Protein AF-A0A0H3X3T1-F1 (afdb_monomer_lite)

InterPro domains:
  IPR000744 NSF attachment protein [PF14938] (642-787)
  IPR000744 NSF attachment protein [PTHR13768] (641-781)
  IPR011990 Tetratricopeptide-like helical domain superfamily [G3DSA:1.25.40.10] (640-790)
  IPR011990 Tetratricopeptide-like helical domain superfamily [SSF48452] (654-866)
  IPR019734 Tetratricopeptide repeat [SM00028] (677-710)
  IPR019734 Tetratricopeptide repeat [SM00028] (717-750)
  IPR019734 Tetratricopeptide repeat [SM00028] (777-810)

Organism: NCBI:txid656179

Sequence (889 aa):
MCSMTVTKALCGQSATFVKALEHQFELAPAPYEHACTRVAQLYLQPCDDAPPARPAGPTIMLTVNGQPFGTAFNASNGAIQDPHLRLYGRDLVRALAKEIEHAFATARVPREVASLQAEVIASQLGRDAVLKADAALGEVRSNQCVFQQAVDVRIDGTNVRFHKTTTYVEAKSQYESAPALVRVVDVAVTFSAKRGDSWLWHSAVRCFGADQNWVIQARDMYAAVRERNEPGALDALKSAHGVPATPNLFGRLIQWFKLTLGAQGIVIDERNPGAGQAPARPGLVGLAEFEADAVFVSAQQSRKRWCNGMAEYRLHQAMVSHNNELIHGSQRLDPWDSKAENALEEFRTRGNALRKRHYQRFLSDREVKWGRPIPTEGLRYGEIFIRSTQPTPDATALSAQAKLDLRRELLSEPDHITIDMPNRSADPQVGNAYMQVDKAYKALHEWRSANRAALGKVRLPLEICALLQEVDLKGQGFTAEDFAARDFTAQDFKIIAEELVERMADAVIAWINVTFTDDVMRRRMLEALTQSGPGATREVIKGYGAIDVASIGGRKVCIKCDLPKSGEGPPSVMLEHHWNREFDPDSGYAIIWEEGSTVSEADEIASANLTVFAAWRLTPAGMELREAKFEAHVVSAWPEDAAAKSFMLDRQLDKAVNVYMEAAKTFNRDRKHHLAAEAYMRAARLYMGENRHTKAAEMYEEAAQVYLKAPLTVQAAGAFVEAAEAYLRDNEYWGAIEAYKTAAELYKRAGQTDDAAKATWKLAAVYTHAGRADKATEIYSDRGDEYVCTGHYEQSLEAYRLAGLTDQQAYQRIATVCMQDRQYEEAARFYMRAGLTREAERAYRMLADGLVAAGRYAEAVMPYRLARMRGHAAEADELANVNRGFFSR

Secondary structure (DSSP, 8-state):
---------SS-TT-HHHHHHS-----S----HHHHHHHHHHHTSB-TT--TTSPSSBSSEEEETTEE-SGGGS-TTSPPPTTTHHHHHHHHHHHHHHHHHHHHHHTT--HHHHHHHHHHHHHGGGSHHHHTTTHHHHTT-TTEEEEEEEEEEEEETTEEEEEEEEEEEETTTTTSSSPPEEEEEEEEEEEEEEEGGGS---TT--SS-TTSEEEEEEEEEEEEEEEE--TTHHHHHHHHTTPPPPPPHHHHHHHHHHHHTT---EEEESS-TTSS-PPP----TTHHHHHHTEEEEEEEE-SSS--SEEEEEEEETTEEEETTEEE-TTTTS-HHHHHHHHHHHHHHHHHHHHHHHHHHHHHHH----TT-PPPHHHHHHHHHHHHS------HHHHHHHHHHHHHHHHHH-TTSEEEE--TT-SSHHHHHHHHHHHHHHHHHHHHHHHTGGGTTTSPPPHHHHHHHHHTT-TTSS--HHHHHHPPPPHHHHHHHHHHHHHHHHHHHHHHHHHH--SHHHHHHHHHHHHHTTTTHHHHHHHHHS----TT---EEEEEEEEPPTTS-S--EEEEEEEEEEEE-GGGS------TT---TTGGGEEEEEEEEEEEEEEETTEEEEEEEEEEEEEEEE-HHHHHHHHHHHTT-HHHHHHHHHHHHHHHHHTT-HHHHHHHHHHHHHHHHHTT-HHHHHHHHHHHHHHHHHTT-HHHHHHHHHHHHHHHHHTT-HHHHHHHHHHHHHHHHHTT-HHHHHHHHHHHHHHHHHTT-HHHHHHHHHHHHHHHHHTT-HHHHHHHHHHTT--HHHHHHHHHHHHHHTT-HHHHHHHHHHTT-HHHHHHHHHHHHHHHHHTT-HHHHHHHHHHTT-HHHHHHHHHHHHHHHHHH--

Radius of gyration: 37.25 Å; chains: 1; bounding box: 79×94×88 Å

Structure (mmCIF, N/CA/C/O backbone):
data_AF-A0A0H3X3T1-F1
#
_entry.id   AF-A0A0H3X3T1-F1
#
loop_
_atom_site.group_PDB
_atom_site.id
_atom_site.type_symbol
_atom_site.label_atom_id
_atom_site.label_alt_id
_atom_site.label_comp_id
_atom_site.label_asym_id
_atom_site.label_entity_id
_atom_site.label_seq_id
_atom_site.pdbx_PDB_ins_code
_atom_site.Cartn_x
_atom_site.Cartn_y
_atom_site.Cartn_z
_atom_site.occupancy
_atom_site.B_iso_or_equiv
_atom_site.auth_seq_id
_atom_site.auth_comp_id
_atom_site.auth_asym_id
_atom_site.auth_atom_id
_atom_site.pdbx_PDB_model_num
ATOM 1 N N . MET A 1 1 ? -16.199 50.701 -2.587 1.00 26.95 1 MET A N 1
ATOM 2 C CA . MET A 1 1 ? -16.466 49.247 -2.547 1.00 26.95 1 MET A CA 1
ATOM 3 C C . MET A 1 1 ? -16.119 48.760 -1.148 1.00 26.95 1 MET A C 1
ATOM 5 O O . MET A 1 1 ? -14.989 48.374 -0.899 1.00 26.95 1 MET A O 1
ATOM 9 N N . CYS A 1 2 ? -17.052 48.899 -0.206 1.00 22.48 2 CYS A N 1
ATOM 10 C CA . CYS A 1 2 ? -16.847 48.525 1.193 1.00 22.48 2 CYS A CA 1
ATOM 11 C C . CYS A 1 2 ? -17.553 47.197 1.449 1.00 22.48 2 CYS A C 1
ATOM 13 O O . CYS A 1 2 ? -18.778 47.171 1.487 1.00 22.48 2 CYS A O 1
ATOM 15 N N . SER A 1 3 ? -16.806 46.108 1.604 1.00 24.62 3 SER A N 1
ATOM 16 C CA . SER A 1 3 ? -17.305 44.893 2.251 1.00 24.62 3 SER A CA 1
ATOM 17 C C . SER A 1 3 ? -16.135 43.963 2.539 1.00 24.62 3 SER A C 1
ATOM 19 O O . SER A 1 3 ? -15.730 43.216 1.661 1.00 24.62 3 SER A O 1
ATOM 21 N N . MET A 1 4 ? -15.570 44.065 3.741 1.00 24.91 4 MET A N 1
ATOM 22 C CA . MET A 1 4 ? -15.083 42.942 4.558 1.00 24.91 4 MET A CA 1
ATOM 23 C C . MET A 1 4 ? -14.779 43.475 5.967 1.00 24.91 4 MET A C 1
ATOM 25 O O . MET A 1 4 ? -13.665 43.405 6.470 1.00 24.91 4 MET A O 1
ATOM 29 N N . THR A 1 5 ? -15.792 44.041 6.622 1.00 23.70 5 THR A N 1
ATOM 30 C CA . THR A 1 5 ? -15.792 44.181 8.081 1.00 23.70 5 THR A CA 1
ATOM 31 C C . THR A 1 5 ? -16.479 42.940 8.635 1.00 23.70 5 THR A C 1
ATOM 33 O O . THR A 1 5 ? -17.705 42.812 8.592 1.00 23.70 5 THR A O 1
ATOM 36 N N . VAL A 1 6 ? -15.669 41.987 9.101 1.00 29.73 6 VAL A N 1
ATOM 37 C CA . VAL A 1 6 ? -16.101 40.798 9.845 1.00 29.73 6 VAL A CA 1
ATOM 38 C C . VAL A 1 6 ? -17.005 41.255 10.985 1.00 29.73 6 VAL A C 1
ATOM 40 O O . VAL A 1 6 ? -16.546 41.864 11.947 1.00 29.73 6 VAL A O 1
ATOM 43 N N . THR A 1 7 ? -18.307 40.996 10.884 1.00 29.67 7 THR A N 1
ATOM 44 C CA . THR A 1 7 ? -19.219 41.299 11.987 1.00 29.67 7 THR A CA 1
ATOM 45 C C . THR A 1 7 ? -19.318 40.083 12.907 1.00 29.67 7 THR A C 1
ATOM 47 O O . THR A 1 7 ? -20.252 39.295 12.793 1.00 29.67 7 THR A O 1
ATOM 50 N N . LYS A 1 8 ? -18.370 39.945 13.847 1.00 40.69 8 LYS A N 1
ATOM 51 C CA . LYS A 1 8 ? -18.634 39.273 15.131 1.00 40.69 8 LYS A CA 1
ATOM 52 C C . LYS A 1 8 ? -19.592 40.177 15.919 1.00 40.69 8 LYS A C 1
ATOM 54 O O . LYS A 1 8 ? -19.160 41.132 16.549 1.00 40.69 8 LYS A O 1
ATOM 59 N N . ALA A 1 9 ? -20.893 39.930 15.827 1.00 34.84 9 ALA A N 1
ATOM 60 C CA . ALA A 1 9 ? -21.902 40.465 16.748 1.00 34.84 9 ALA A CA 1
ATOM 61 C C . ALA A 1 9 ? -23.125 39.538 16.652 1.00 34.84 9 ALA A C 1
ATOM 63 O O . ALA A 1 9 ? -23.630 39.327 15.552 1.00 34.84 9 ALA A O 1
ATOM 64 N N . LEU A 1 10 ? -23.623 38.921 17.725 1.00 43.94 10 LEU A N 1
ATOM 65 C CA . LEU A 1 10 ? -24.119 39.579 18.940 1.00 43.94 10 LEU A CA 1
ATOM 66 C C . LEU A 1 10 ? -24.007 38.669 20.184 1.00 43.94 10 LEU A C 1
ATOM 68 O O . LEU A 1 10 ? -24.982 38.441 20.882 1.00 43.94 10 LEU A O 1
ATOM 72 N N . CYS A 1 11 ? -22.817 38.169 20.484 1.00 46.28 11 CYS A N 1
ATOM 73 C CA . CYS A 1 11 ? -22.454 37.748 21.836 1.00 46.28 11 CYS A CA 1
ATOM 74 C C . CYS A 1 11 ? -21.067 38.323 22.107 1.00 46.28 11 CYS A C 1
ATOM 76 O O . CYS A 1 11 ? -20.227 38.319 21.203 1.00 46.28 11 CYS A O 1
ATOM 78 N N . GLY A 1 12 ? -20.817 38.855 23.306 1.00 47.09 12 GLY A N 1
ATOM 79 C CA . GLY A 1 12 ? -19.458 39.250 23.683 1.00 47.09 12 GLY A CA 1
ATOM 80 C C . GLY A 1 12 ? -18.502 38.070 23.475 1.00 47.09 12 GLY A C 1
ATOM 81 O O . GLY A 1 12 ? -18.909 36.922 23.637 1.00 47.09 12 GLY A O 1
ATOM 82 N N . GLN A 1 13 ? -17.235 38.321 23.131 1.00 44.06 13 GLN A N 1
ATOM 83 C CA . GLN A 1 13 ? -16.216 37.260 22.994 1.00 44.06 13 GLN A CA 1
ATOM 84 C C . GLN A 1 13 ? -16.050 36.408 24.278 1.00 44.06 13 GLN A C 1
ATOM 86 O O . GLN A 1 13 ? -15.423 35.356 24.251 1.00 44.06 13 GLN A O 1
ATOM 91 N N . SER A 1 14 ? -16.642 36.845 25.393 1.00 48.53 14 SER A N 1
ATOM 92 C CA . SER A 1 14 ? -16.726 36.167 26.685 1.00 48.53 14 SER A CA 1
ATOM 93 C C . SER A 1 14 ? -17.997 35.326 26.911 1.00 48.53 14 SER A C 1
ATOM 95 O O . SER A 1 14 ? -18.120 34.728 27.978 1.00 48.53 14 SER A O 1
ATOM 97 N N . ALA A 1 15 ? -18.940 35.254 25.964 1.00 65.69 15 ALA A N 1
ATOM 98 C CA . ALA A 1 15 ? -20.201 34.538 26.164 1.00 65.69 15 ALA A CA 1
ATOM 99 C C . ALA A 1 15 ? -20.000 33.014 26.209 1.00 65.69 15 ALA A C 1
ATOM 101 O O . ALA A 1 15 ? -19.373 32.407 25.339 1.00 65.69 15 ALA A O 1
ATOM 102 N N . THR A 1 16 ? -20.581 32.382 27.221 1.00 74.56 16 THR A N 1
ATOM 103 C CA . THR A 1 16 ? -20.434 30.949 27.520 1.00 74.56 16 THR A CA 1
ATOM 104 C C . THR A 1 16 ? -21.002 30.041 26.422 1.00 74.56 16 THR A C 1
ATOM 106 O O . THR A 1 16 ? -20.410 29.003 26.139 1.00 74.56 16 THR A O 1
ATOM 109 N N . PHE A 1 17 ? -22.061 30.461 25.715 1.00 76.56 17 PHE A N 1
ATOM 110 C CA . PHE A 1 17 ? -22.579 29.745 24.535 1.00 76.56 17 PHE A CA 1
ATOM 111 C C . PHE A 1 17 ? -21.606 29.739 23.351 1.00 76.56 17 PHE A C 1
ATOM 113 O O . PHE A 1 17 ? -21.548 28.754 22.623 1.00 76.56 17 PHE A O 1
ATOM 120 N N . VAL A 1 18 ? -20.826 30.810 23.163 1.00 72.44 18 VAL A N 1
ATOM 121 C CA . VAL A 1 18 ? -19.804 30.867 22.106 1.00 72.44 18 VAL A CA 1
ATOM 122 C C . VAL A 1 18 ? -18.708 29.855 22.414 1.00 72.44 18 VAL A C 1
ATOM 124 O O . VAL A 1 18 ? -18.389 29.033 21.566 1.00 72.44 18 VAL A O 1
ATOM 127 N N . LYS A 1 19 ? -18.211 29.836 23.658 1.00 75.88 19 LYS A N 1
ATOM 128 C CA . LYS A 1 19 ? -17.201 28.862 24.101 1.00 75.88 19 LYS A CA 1
ATOM 129 C C . LYS A 1 19 ? -17.678 27.411 23.975 1.00 75.88 19 LYS A C 1
ATOM 131 O O . LYS A 1 19 ? -16.889 26.561 23.583 1.00 75.88 19 LYS A O 1
ATOM 136 N N . ALA A 1 20 ? -18.948 27.143 24.287 1.00 77.12 20 ALA A N 1
ATOM 137 C CA . ALA A 1 20 ? -19.530 25.806 24.174 1.00 77.12 20 ALA A CA 1
ATOM 138 C C . ALA A 1 20 ? -19.703 25.347 22.713 1.00 77.12 20 ALA A C 1
ATOM 140 O O . ALA A 1 20 ? -19.530 24.169 22.431 1.00 77.12 20 ALA A O 1
ATOM 141 N N . LEU A 1 21 ? -20.027 26.259 21.787 1.00 75.00 21 LEU A N 1
ATOM 142 C CA . LEU A 1 21 ? -20.298 25.934 20.379 1.00 75.00 21 LEU A CA 1
ATOM 143 C C . LEU A 1 21 ? -19.086 26.126 19.442 1.00 75.00 21 LEU A C 1
ATOM 145 O O . LEU A 1 21 ? -19.160 25.734 18.281 1.00 75.00 21 LEU A O 1
ATOM 149 N N . GLU A 1 22 ? -17.985 26.735 19.891 1.00 73.38 22 GLU A N 1
ATOM 150 C CA . GLU A 1 22 ? -16.726 26.894 19.130 1.00 73.38 22 GLU A CA 1
ATOM 151 C C . GLU A 1 22 ? -15.697 25.785 19.406 1.00 73.38 22 GLU A C 1
ATOM 153 O O . GLU A 1 22 ? -14.573 25.853 18.904 1.00 73.38 22 GLU A O 1
ATOM 158 N N . HIS A 1 23 ? -16.048 24.765 20.196 1.00 75.88 23 HIS A N 1
ATOM 159 C CA . HIS A 1 23 ? -15.103 23.718 20.567 1.00 75.88 23 HIS A CA 1
ATOM 160 C C . HIS A 1 23 ? -14.624 22.937 19.334 1.00 75.88 23 HIS A C 1
ATOM 162 O O . HIS A 1 23 ? -15.436 22.504 18.519 1.00 75.88 23 HIS A O 1
ATOM 168 N N . GLN A 1 24 ? -13.307 22.763 19.176 1.00 77.62 24 GLN A N 1
ATOM 169 C CA . GLN A 1 24 ? -12.755 22.037 18.031 1.00 77.62 24 GLN A CA 1
ATOM 170 C C . GLN A 1 24 ? -12.705 20.528 18.275 1.00 77.62 24 GLN A C 1
ATOM 172 O O . GLN A 1 24 ? -12.317 20.073 19.349 1.00 77.62 24 GLN A O 1
ATOM 177 N N . PHE A 1 25 ? -13.045 19.751 17.246 1.00 77.88 25 PHE A N 1
ATOM 178 C CA . PHE A 1 25 ? -12.971 18.293 17.268 1.00 77.88 25 PHE A CA 1
ATOM 179 C C . PHE A 1 25 ? -11.784 17.809 16.454 1.00 77.88 25 PHE A C 1
ATOM 181 O O . PHE A 1 25 ? -11.670 18.082 15.257 1.00 77.88 25 PHE A O 1
ATOM 188 N N . GLU A 1 26 ? -10.944 17.006 17.093 1.00 77.31 26 GLU A N 1
ATOM 189 C CA . GLU A 1 26 ? -9.933 16.226 16.402 1.00 77.31 26 GLU A CA 1
ATOM 190 C C . GLU A 1 26 ? -10.590 14.969 15.812 1.00 77.31 26 GLU A C 1
ATOM 192 O O . GLU A 1 26 ? -10.984 14.046 16.530 1.00 77.31 26 GLU A O 1
ATOM 197 N N . LEU A 1 27 ? -10.739 14.966 14.486 1.00 75.25 27 LEU A N 1
ATOM 198 C CA . LEU A 1 27 ? -11.326 13.866 13.706 1.00 75.25 27 LEU A CA 1
ATOM 199 C C . LEU A 1 27 ? -10.262 13.049 12.961 1.00 75.25 27 LEU A C 1
ATOM 201 O O . LEU A 1 27 ? -10.592 12.241 12.091 1.00 75.25 27 LEU A O 1
ATOM 205 N N . ALA A 1 28 ? -8.991 13.276 13.298 1.00 63.38 28 ALA A N 1
ATOM 206 C CA . ALA A 1 28 ? -7.877 12.476 12.831 1.00 63.38 28 ALA A CA 1
ATOM 207 C C . ALA A 1 28 ? -7.813 11.141 13.603 1.00 63.38 28 ALA A C 1
ATOM 209 O O . ALA A 1 28 ? -8.219 11.073 14.770 1.00 63.38 28 ALA A O 1
ATOM 210 N N . PRO A 1 29 ? -7.280 10.077 12.982 1.00 57.34 29 PRO A N 1
ATOM 211 C CA . PRO A 1 29 ? -6.968 8.823 13.665 1.00 57.34 29 PRO A CA 1
ATOM 212 C C . PRO A 1 29 ? -5.843 9.045 14.698 1.00 57.34 29 PRO A C 1
ATOM 214 O O . PRO A 1 29 ? -4.666 8.917 14.385 1.00 57.34 29 PRO A O 1
ATOM 217 N N . ALA A 1 30 ? -6.205 9.424 15.925 1.00 51.53 30 ALA A N 1
ATOM 218 C CA . ALA A 1 30 ? -5.283 9.682 17.041 1.00 51.53 30 ALA A CA 1
ATOM 219 C C . ALA A 1 30 ? -5.375 8.573 18.123 1.00 51.53 30 ALA A C 1
ATOM 221 O O . ALA A 1 30 ? -6.304 7.759 18.065 1.00 51.53 30 ALA A O 1
ATOM 222 N N . PRO A 1 31 ? -4.458 8.514 19.117 1.00 51.81 31 PRO A N 1
ATOM 223 C CA . PRO A 1 31 ? -4.352 7.404 20.069 1.00 51.81 31 PRO A CA 1
ATOM 224 C C . PRO A 1 31 ? -5.670 7.080 20.788 1.00 51.81 31 PRO A C 1
ATOM 226 O O . PRO A 1 31 ? -6.198 7.861 21.579 1.00 51.81 31 PRO A O 1
ATOM 229 N N . TYR A 1 32 ? -6.188 5.886 20.510 1.00 62.56 32 TYR A N 1
ATOM 230 C CA . TYR A 1 32 ? -7.532 5.425 20.871 1.00 62.56 32 TYR A CA 1
ATOM 231 C C . TYR A 1 32 ? -7.637 4.846 22.302 1.00 62.56 32 TYR A C 1
ATOM 233 O O . TYR A 1 32 ? -8.729 4.692 22.852 1.00 62.56 32 TYR A O 1
ATOM 241 N N . GLU A 1 33 ? -6.500 4.557 22.945 1.00 61.34 33 GLU A N 1
ATOM 242 C CA . GLU A 1 33 ? -6.440 3.843 24.231 1.00 61.34 33 GLU A CA 1
ATOM 243 C C . GLU A 1 33 ? -7.004 4.646 25.405 1.00 61.34 33 GLU A C 1
ATOM 245 O O . GLU A 1 33 ? -7.814 4.131 26.176 1.00 61.34 33 GLU A O 1
ATOM 250 N N . HIS A 1 34 ? -6.627 5.924 25.515 1.00 71.62 34 HIS A N 1
ATOM 251 C CA . HIS A 1 34 ? -7.105 6.796 26.589 1.00 71.62 34 HIS A CA 1
ATOM 252 C C . HIS A 1 34 ? -8.620 7.015 26.519 1.00 71.62 34 HIS A C 1
ATOM 254 O O . HIS A 1 34 ? -9.279 7.084 27.556 1.00 71.62 34 HIS A O 1
ATOM 260 N N . ALA A 1 35 ? -9.183 7.080 25.308 1.00 76.75 35 ALA A N 1
ATOM 261 C CA . ALA A 1 35 ? -10.623 7.199 25.122 1.00 76.75 35 ALA A CA 1
ATOM 262 C C . ALA A 1 35 ? -11.351 5.940 25.620 1.00 76.75 35 ALA A C 1
ATOM 264 O O . ALA A 1 35 ? -12.334 6.063 26.342 1.00 76.75 35 ALA A O 1
ATOM 265 N N . CYS A 1 36 ? -10.840 4.740 25.323 1.00 78.38 36 CYS A N 1
ATOM 266 C CA . CYS A 1 36 ? -11.451 3.481 25.765 1.00 78.38 36 CYS A CA 1
ATOM 267 C C . CYS A 1 36 ? -11.460 3.326 27.286 1.00 78.38 36 CYS A C 1
ATOM 269 O O . CYS A 1 36 ? -12.493 2.984 27.858 1.00 78.38 36 CYS A O 1
ATOM 271 N N . THR A 1 37 ? -10.340 3.612 27.954 1.00 80.06 37 THR A N 1
ATOM 272 C CA . THR A 1 37 ? -10.275 3.543 29.422 1.00 80.06 37 THR A CA 1
ATOM 273 C C . THR A 1 37 ? -11.290 4.491 30.057 1.00 80.06 37 THR A C 1
ATOM 275 O O . THR A 1 37 ? -12.042 4.085 30.943 1.00 80.06 37 THR A O 1
ATOM 278 N N . ARG A 1 38 ? -11.394 5.724 29.544 1.00 85.12 38 ARG A N 1
ATOM 279 C CA . ARG A 1 38 ? -12.394 6.695 30.013 1.00 85.12 38 ARG A CA 1
ATOM 280 C C . ARG A 1 38 ? -13.820 6.253 29.722 1.00 85.12 38 ARG A C 1
ATOM 282 O O . ARG A 1 38 ? -14.698 6.489 30.544 1.00 85.12 38 ARG A O 1
ATOM 289 N N . VAL A 1 39 ? -14.061 5.597 28.587 1.00 88.19 39 VAL A N 1
ATOM 290 C CA . VAL A 1 39 ? -15.382 5.055 28.267 1.00 88.19 39 VAL A CA 1
ATOM 291 C C . VAL A 1 39 ? -15.805 4.005 29.298 1.00 88.19 39 VAL A C 1
ATOM 293 O O . VAL A 1 39 ? -16.916 4.071 29.814 1.00 88.19 39 VAL A O 1
ATOM 296 N N . ALA A 1 40 ? -14.924 3.079 29.672 1.00 85.12 40 ALA A N 1
ATOM 297 C CA . ALA A 1 40 ? -15.261 2.084 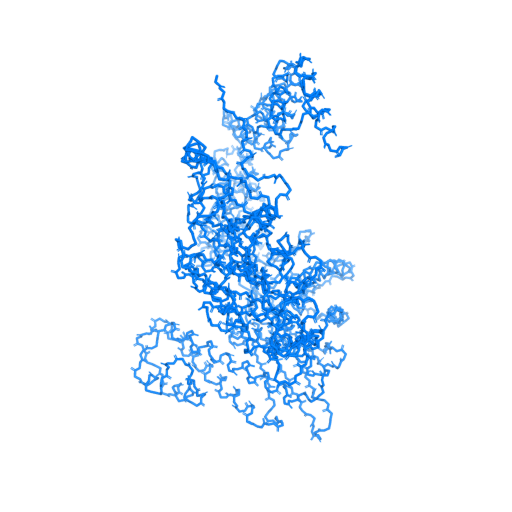30.689 1.00 85.12 40 ALA A CA 1
ATOM 298 C C . ALA A 1 40 ? -15.525 2.708 32.065 1.00 85.12 40 ALA A C 1
ATOM 300 O O . ALA A 1 40 ? -16.516 2.378 32.715 1.00 85.12 40 ALA A O 1
ATOM 301 N N . GLN A 1 41 ? -14.672 3.648 32.482 1.00 87.25 41 GLN A N 1
ATOM 302 C CA . GLN A 1 41 ? -14.817 4.356 33.757 1.00 87.25 41 GLN A CA 1
ATOM 303 C C . GLN A 1 41 ? -16.133 5.139 33.842 1.00 87.25 41 GLN A C 1
ATOM 305 O O . GLN A 1 41 ? -16.776 5.176 34.886 1.00 87.25 41 GLN A O 1
ATOM 310 N N . LEU A 1 42 ? -16.549 5.776 32.744 1.00 88.75 42 LEU A N 1
ATOM 311 C CA . LEU A 1 42 ? -17.703 6.672 32.761 1.00 88.75 42 LEU A CA 1
ATOM 312 C C . LEU A 1 42 ? -19.025 5.969 32.456 1.00 88.75 42 LEU A C 1
ATOM 314 O O . LEU A 1 42 ? -20.033 6.325 33.058 1.00 88.75 42 LEU A O 1
ATOM 318 N N . TYR A 1 43 ? -19.037 4.994 31.547 1.00 89.25 43 TYR A N 1
ATOM 319 C CA . TYR A 1 43 ? -20.275 4.401 31.031 1.00 89.25 43 TYR A CA 1
ATOM 320 C C . TYR A 1 43 ? -20.539 2.967 31.515 1.00 89.25 43 TYR A C 1
ATOM 322 O O . TYR A 1 43 ? -21.658 2.492 31.339 1.00 89.25 43 TYR A O 1
ATOM 330 N N . LEU A 1 44 ? -19.560 2.280 32.128 1.00 84.56 44 LEU A N 1
ATOM 331 C CA . LEU A 1 44 ? -19.705 0.883 32.582 1.00 84.56 44 LEU A CA 1
ATOM 332 C C . LEU A 1 44 ? -19.510 0.701 34.096 1.00 84.56 44 LEU A C 1
ATOM 334 O O . LEU A 1 44 ? -20.195 -0.121 34.702 1.00 84.56 44 LEU A O 1
ATOM 338 N N . GLN A 1 45 ? -18.594 1.443 34.730 1.00 81.06 45 GLN A N 1
ATOM 339 C CA . GLN A 1 45 ? -18.367 1.326 36.175 1.00 81.06 45 GLN A CA 1
ATOM 340 C C . GLN A 1 45 ? -19.447 2.044 37.002 1.00 81.06 45 GLN A C 1
ATOM 342 O O . GLN A 1 45 ? -19.800 3.178 36.666 1.00 81.06 45 GLN A O 1
ATOM 347 N N . PRO A 1 46 ? -19.927 1.436 38.107 1.00 72.62 46 PRO A N 1
ATOM 348 C CA . PRO A 1 46 ? -20.761 2.121 39.088 1.00 72.62 46 PRO A CA 1
ATOM 349 C C . PRO A 1 46 ? -20.053 3.354 39.657 1.00 72.62 46 PRO A C 1
ATOM 351 O O . PRO A 1 46 ? -18.842 3.347 39.860 1.00 72.62 46 PRO A O 1
ATOM 354 N N . CYS A 1 47 ? -20.809 4.416 39.924 1.00 70.69 47 CYS A N 1
ATOM 355 C CA . CYS A 1 47 ? -20.281 5.591 40.608 1.00 70.69 47 CYS A CA 1
ATOM 356 C C . CYS A 1 47 ? -20.257 5.335 42.126 1.00 70.69 47 CYS A C 1
ATOM 358 O O . CYS A 1 47 ? -21.311 5.355 42.761 1.00 70.69 47 CYS A O 1
ATOM 360 N N . ASP A 1 48 ? -19.068 5.092 42.688 1.00 62.47 48 ASP A N 1
ATOM 361 C CA . ASP A 1 48 ? -18.880 4.766 44.115 1.00 62.47 48 ASP A CA 1
ATOM 362 C C . ASP A 1 48 ? -19.311 5.909 45.062 1.00 62.47 48 ASP A C 1
ATOM 364 O O . ASP A 1 48 ? -19.754 5.652 46.179 1.00 62.47 48 ASP A O 1
ATOM 368 N N . ASP A 1 49 ? -19.276 7.160 44.583 1.00 64.25 49 ASP A N 1
ATOM 369 C CA . ASP A 1 49 ? -19.648 8.378 45.326 1.00 64.25 49 ASP A CA 1
ATOM 370 C C . ASP A 1 49 ? -21.049 8.924 44.952 1.00 64.25 49 ASP A C 1
ATOM 372 O O . ASP A 1 49 ? -21.343 10.115 45.109 1.00 64.25 49 ASP A O 1
ATOM 376 N N . ALA A 1 50 ? -21.932 8.090 44.390 1.00 63.09 50 ALA A N 1
ATOM 377 C CA . ALA A 1 50 ? -23.262 8.528 43.964 1.00 63.09 50 ALA A CA 1
ATOM 378 C C . ALA A 1 50 ? -24.163 8.921 45.160 1.00 63.09 50 ALA A C 1
ATOM 380 O O . ALA A 1 50 ? -24.248 8.178 46.139 1.00 63.09 50 ALA A O 1
ATOM 381 N N . PRO A 1 51 ? -24.912 10.043 45.083 1.00 68.31 51 PRO A N 1
ATOM 382 C CA . PRO A 1 51 ? -25.874 10.397 46.122 1.00 68.31 51 PRO A CA 1
ATOM 383 C C . PRO A 1 51 ? -26.981 9.339 46.281 1.00 68.31 51 PRO A C 1
ATOM 385 O O . PRO A 1 51 ? -27.360 8.725 45.283 1.00 68.31 51 PRO A O 1
ATOM 388 N N . PRO A 1 52 ? -27.587 9.176 47.475 1.00 66.62 52 PRO A N 1
ATOM 389 C CA . PRO A 1 52 ? -28.566 8.115 47.759 1.00 66.62 52 PRO A CA 1
ATOM 390 C C . PRO A 1 52 ? -29.787 8.106 46.827 1.00 66.62 52 PRO A C 1
ATOM 392 O O . PRO A 1 52 ? -30.363 7.056 46.564 1.00 66.62 52 PRO A O 1
ATOM 395 N N . ALA A 1 53 ? -30.184 9.279 46.326 1.00 66.75 53 ALA A N 1
ATOM 396 C CA . ALA A 1 53 ? -31.310 9.443 45.409 1.00 66.75 53 ALA A CA 1
ATOM 397 C C . ALA A 1 53 ? -30.990 9.099 43.942 1.00 66.75 53 ALA A C 1
ATOM 399 O O . ALA A 1 53 ? -31.885 9.103 43.093 1.00 66.75 53 ALA A O 1
ATOM 400 N N . ARG A 1 54 ? -29.720 8.839 43.604 1.00 72.88 54 ARG A N 1
ATOM 401 C CA . ARG A 1 54 ? -29.308 8.467 42.249 1.00 72.88 54 ARG A CA 1
ATOM 402 C C . ARG A 1 54 ? -29.450 6.946 42.065 1.00 72.88 54 ARG A C 1
ATOM 404 O O . ARG A 1 54 ? -28.961 6.194 42.903 1.00 72.88 54 ARG A O 1
ATOM 411 N N . PRO A 1 55 ? -30.058 6.467 40.962 1.00 67.12 55 PRO A N 1
ATOM 412 C CA . PRO A 1 55 ? -30.110 5.038 40.663 1.00 67.12 55 PRO A CA 1
ATOM 413 C C . PRO A 1 55 ? -28.702 4.437 40.587 1.00 67.12 55 PRO A C 1
ATOM 415 O O . PRO A 1 55 ? -27.815 5.037 39.973 1.00 67.12 55 PRO A O 1
ATOM 418 N N . ALA A 1 56 ? -28.511 3.250 41.170 1.00 67.12 56 ALA A N 1
ATOM 419 C CA . ALA A 1 56 ? -27.259 2.508 41.059 1.00 67.12 56 ALA A CA 1
ATOM 420 C C . ALA A 1 56 ? -26.942 2.247 39.577 1.00 67.12 56 ALA A C 1
ATOM 422 O O . ALA A 1 56 ? -27.755 1.671 38.852 1.00 67.12 56 ALA A O 1
ATOM 423 N N . GLY A 1 57 ? -25.782 2.709 39.111 1.00 72.94 57 GLY A N 1
ATOM 424 C CA . GLY A 1 57 ? -25.438 2.660 37.695 1.00 72.94 57 GLY A CA 1
ATOM 425 C C . GLY A 1 57 ? -24.215 3.503 37.337 1.00 72.94 57 GLY A C 1
ATOM 426 O O . GLY A 1 57 ? -23.550 4.041 38.228 1.00 72.94 57 GLY A O 1
ATOM 427 N N . PRO A 1 58 ? -23.908 3.613 36.034 1.00 82.00 58 PRO A N 1
ATOM 428 C CA . PRO A 1 58 ? -22.703 4.274 35.569 1.00 82.00 58 PRO A CA 1
ATOM 429 C C . PRO A 1 58 ? -22.711 5.785 35.800 1.00 82.00 58 PRO A C 1
ATOM 431 O O . PRO A 1 58 ? -23.766 6.416 35.945 1.00 82.00 58 PRO A O 1
ATOM 434 N N . THR A 1 59 ? -21.514 6.378 35.799 1.00 84.50 59 THR A N 1
ATOM 435 C CA . THR A 1 59 ? -21.307 7.829 35.950 1.00 84.50 59 THR A CA 1
ATOM 436 C C . THR A 1 59 ? -22.027 8.633 34.863 1.00 84.50 59 THR A C 1
ATOM 438 O O . THR A 1 59 ? -22.574 9.699 35.157 1.00 84.50 59 THR A O 1
ATOM 441 N N . ILE A 1 60 ? -22.102 8.111 33.639 1.00 88.88 60 ILE A N 1
ATOM 442 C CA . ILE A 1 60 ? -22.846 8.681 32.516 1.00 88.88 60 ILE A CA 1
ATOM 443 C C . ILE A 1 60 ? -23.719 7.582 31.905 1.00 88.88 60 ILE A C 1
ATOM 445 O O . ILE A 1 60 ? -23.220 6.534 31.501 1.00 88.88 60 ILE A O 1
ATOM 449 N N . MET A 1 61 ? -25.029 7.817 31.813 1.00 89.38 61 MET A N 1
ATOM 450 C CA . MET A 1 61 ? -25.936 6.887 31.133 1.00 89.38 61 MET A CA 1
ATOM 451 C C . MET A 1 61 ? -25.782 7.012 29.615 1.00 89.38 61 MET A C 1
ATOM 453 O O . MET A 1 61 ? -25.792 8.127 29.097 1.00 89.38 61 MET A O 1
ATOM 457 N N . LEU A 1 62 ? -25.680 5.889 28.902 1.00 91.44 62 LEU A N 1
ATOM 458 C CA . LEU A 1 62 ? -25.577 5.862 27.443 1.00 91.44 62 LEU A CA 1
ATOM 459 C C . LEU A 1 62 ? -26.825 5.234 26.821 1.00 91.44 62 LEU A C 1
ATOM 461 O O . LEU A 1 62 ? -27.227 4.126 27.184 1.00 91.44 62 LEU A O 1
ATOM 465 N N . THR A 1 63 ? -27.413 5.926 25.851 1.00 91.06 63 THR A N 1
ATOM 466 C CA . THR A 1 63 ? -28.438 5.363 24.968 1.00 91.06 63 THR A CA 1
ATOM 467 C C . THR A 1 63 ? -28.025 5.496 23.513 1.00 91.06 63 THR A C 1
ATOM 469 O O . THR A 1 63 ? -27.337 6.443 23.132 1.00 91.06 63 THR A O 1
ATOM 472 N N . VAL A 1 64 ? -28.453 4.545 22.689 1.00 91.25 64 VAL A N 1
ATOM 473 C CA . VAL A 1 64 ? -28.312 4.597 21.232 1.00 91.25 64 VAL A CA 1
ATOM 474 C C . VAL A 1 64 ? -29.703 4.481 20.630 1.00 91.25 64 VAL A C 1
ATOM 476 O O . VAL A 1 64 ? -30.435 3.537 20.923 1.00 91.25 64 VAL A O 1
ATOM 479 N N . ASN A 1 65 ? -30.098 5.473 19.831 1.00 88.81 65 ASN A N 1
ATOM 480 C CA . ASN A 1 65 ? -31.438 5.591 19.248 1.00 88.81 65 ASN A CA 1
ATOM 481 C C . ASN A 1 65 ? -32.567 5.445 20.294 1.00 88.81 65 ASN A C 1
ATOM 483 O O . ASN A 1 65 ? -33.609 4.845 20.028 1.00 88.81 65 ASN A O 1
ATOM 487 N N . GLY A 1 66 ? -32.356 5.991 21.499 1.00 82.81 66 GLY A N 1
ATOM 488 C CA . GLY A 1 66 ? -33.313 5.936 22.608 1.00 82.81 66 GLY A CA 1
ATOM 489 C C . GLY A 1 66 ? -33.361 4.617 23.391 1.00 82.81 66 GLY A C 1
ATOM 490 O O . GLY A 1 66 ? -34.164 4.515 24.315 1.00 82.81 66 GLY A O 1
ATOM 491 N N . GLN A 1 67 ? -32.522 3.625 23.071 1.00 86.38 67 GLN A N 1
ATOM 492 C CA . GLN A 1 67 ? -32.417 2.368 23.825 1.00 86.38 67 GLN A CA 1
ATOM 493 C C . GLN A 1 67 ? -31.175 2.365 24.728 1.00 86.38 67 GLN A C 1
ATOM 495 O O . GLN A 1 67 ? -30.129 2.848 24.288 1.00 86.38 67 GLN A O 1
ATOM 500 N N . PRO A 1 68 ? -31.241 1.826 25.964 1.00 86.56 68 PRO A N 1
ATOM 501 C CA . PRO A 1 68 ? -30.064 1.654 26.815 1.00 86.56 68 PRO A CA 1
ATOM 502 C C . PRO A 1 68 ? -28.961 0.884 26.089 1.00 86.56 68 PRO A C 1
ATOM 504 O O . PRO A 1 68 ? -29.206 -0.189 25.539 1.00 86.56 68 PRO A O 1
ATOM 507 N N . PHE A 1 69 ? -27.746 1.422 26.100 1.00 85.69 69 PHE A N 1
ATOM 508 C CA . PHE A 1 69 ? -26.602 0.843 25.408 1.00 85.69 69 PHE A CA 1
ATOM 509 C C . PHE A 1 69 ? -25.443 0.697 26.390 1.00 85.69 69 PHE A C 1
ATOM 511 O O . PHE A 1 69 ? -25.117 1.632 27.114 1.00 85.69 69 PHE A O 1
ATOM 518 N N . GLY A 1 70 ? -24.830 -0.484 26.441 1.00 73.81 70 GLY A N 1
ATOM 519 C CA . GLY A 1 70 ? -23.706 -0.754 27.342 1.00 73.81 70 GLY A CA 1
ATOM 520 C C . GLY A 1 70 ? -23.979 -1.746 28.471 1.00 73.81 70 GLY A C 1
ATOM 521 O O . GLY A 1 70 ? -23.043 -2.349 28.981 1.00 73.81 70 GLY A O 1
ATOM 522 N N . THR A 1 71 ? -25.245 -2.011 28.803 1.00 70.00 71 THR A N 1
ATOM 523 C CA . THR A 1 71 ? -25.633 -2.927 29.895 1.00 70.00 71 THR A CA 1
ATOM 524 C C . THR A 1 71 ? -25.128 -4.359 29.703 1.00 70.00 71 THR A C 1
ATOM 526 O O . THR A 1 71 ? -24.799 -5.023 30.681 1.00 70.00 71 THR A O 1
ATOM 529 N N . ALA A 1 72 ? -25.005 -4.818 28.454 1.00 70.06 72 ALA A N 1
ATOM 530 C CA . ALA A 1 72 ? -24.454 -6.129 28.105 1.00 70.06 72 ALA A CA 1
ATOM 531 C C . ALA A 1 72 ? -22.940 -6.264 28.369 1.00 70.06 72 ALA A C 1
ATOM 533 O O . ALA A 1 72 ? -22.426 -7.378 28.390 1.00 70.06 72 ALA A O 1
ATOM 534 N N . PHE A 1 73 ? -22.233 -5.147 28.569 1.00 70.75 73 PHE A N 1
ATOM 535 C CA . PHE A 1 73 ? -20.790 -5.109 28.831 1.00 70.75 73 PHE A CA 1
ATOM 536 C C . PHE A 1 73 ? -20.472 -4.905 30.321 1.00 70.75 73 PHE A C 1
ATOM 538 O O . PHE A 1 73 ? -19.303 -4.791 30.689 1.00 70.75 73 PHE A O 1
ATOM 545 N N . ASN A 1 74 ? -21.492 -4.862 31.187 1.00 65.50 74 ASN A N 1
ATOM 546 C CA . ASN A 1 74 ? -21.307 -4.773 32.632 1.00 65.50 74 ASN A CA 1
ATOM 547 C C . ASN A 1 74 ? -20.819 -6.116 33.189 1.00 65.50 74 ASN A C 1
ATOM 549 O O . ASN A 1 74 ? -21.384 -7.168 32.890 1.00 65.50 74 ASN A O 1
ATOM 553 N N . ALA A 1 75 ? -19.788 -6.083 34.035 1.00 55.66 75 ALA A N 1
ATOM 554 C CA . ALA A 1 75 ? -19.289 -7.281 34.697 1.00 55.66 75 ALA A CA 1
ATOM 555 C C . ALA A 1 75 ? -20.340 -7.836 35.669 1.00 55.66 75 ALA A C 1
ATOM 557 O O . ALA A 1 75 ? -20.912 -7.103 36.476 1.00 55.66 75 ALA A O 1
ATOM 558 N N . SER A 1 76 ? -20.560 -9.148 35.627 1.00 47.56 76 SER A N 1
ATOM 559 C CA . SER A 1 76 ? -21.654 -9.814 36.334 1.00 47.56 76 SER A CA 1
ATOM 560 C C . SER A 1 76 ? -21.551 -9.773 37.865 1.00 47.56 76 SER A C 1
ATOM 562 O O . SER A 1 76 ? -22.523 -10.157 38.499 1.00 47.56 76 SER A O 1
ATOM 564 N N . ASN A 1 77 ? -20.412 -9.370 38.463 1.00 47.97 77 ASN A N 1
ATOM 565 C CA . ASN A 1 77 ? -20.171 -9.492 39.915 1.00 47.97 77 ASN A CA 1
ATOM 566 C C . ASN A 1 77 ? -19.076 -8.571 40.538 1.00 47.97 77 ASN A C 1
ATOM 568 O O . ASN A 1 77 ? -18.477 -8.946 41.544 1.00 47.97 77 ASN A O 1
ATOM 572 N N . GLY A 1 78 ? -18.789 -7.366 40.019 1.00 56.34 78 GLY A N 1
ATOM 573 C CA . GLY A 1 78 ? -17.902 -6.420 40.736 1.00 56.34 78 GLY A CA 1
ATOM 574 C C . GLY A 1 78 ? -17.272 -5.299 39.903 1.00 56.34 78 GLY A C 1
ATOM 575 O O . GLY A 1 78 ? -17.397 -5.279 38.680 1.00 56.34 78 GLY A O 1
ATOM 576 N N . ALA A 1 79 ? -16.583 -4.367 40.578 1.00 58.84 79 ALA A N 1
ATOM 577 C CA . ALA A 1 79 ? -15.845 -3.266 39.952 1.00 58.84 79 ALA A CA 1
ATOM 578 C C . ALA A 1 79 ? -14.757 -3.793 38.995 1.00 58.84 79 ALA A C 1
ATOM 580 O O . ALA A 1 79 ? -13.956 -4.659 39.354 1.00 58.84 79 ALA A O 1
ATOM 581 N N . ILE A 1 80 ? -14.726 -3.269 37.765 1.00 60.25 80 ILE A N 1
ATOM 582 C CA . ILE A 1 80 ? -13.754 -3.669 36.736 1.00 60.25 80 ILE A CA 1
ATOM 583 C C . ILE A 1 80 ? -12.349 -3.228 37.184 1.00 60.25 80 ILE A C 1
ATOM 585 O O . ILE A 1 80 ? -12.126 -2.036 37.381 1.00 60.25 80 ILE A O 1
ATOM 589 N N . GLN A 1 81 ? -11.409 -4.166 37.342 1.00 58.03 81 GLN A N 1
ATOM 590 C CA . GLN A 1 81 ? -10.030 -3.857 37.750 1.00 58.03 81 GLN A CA 1
ATOM 591 C C . GLN A 1 81 ? -9.224 -3.169 36.628 1.00 58.03 81 GLN A C 1
ATOM 593 O O . GLN A 1 81 ? -9.457 -3.404 35.439 1.00 58.03 81 GLN A O 1
ATOM 598 N N . ASP A 1 82 ? -8.245 -2.349 37.024 1.00 48.94 82 ASP A N 1
ATOM 599 C CA . ASP A 1 82 ? -7.497 -1.391 36.187 1.00 48.94 82 ASP A CA 1
ATOM 600 C C . ASP A 1 82 ? -6.831 -1.967 34.907 1.00 48.94 82 ASP A C 1
ATOM 602 O O . ASP A 1 82 ? -6.831 -1.286 33.881 1.00 48.94 82 ASP A O 1
ATOM 606 N N . PRO A 1 83 ? -6.373 -3.239 34.833 1.00 46.88 83 PRO A N 1
ATOM 607 C CA . PRO A 1 83 ? -5.864 -3.776 33.564 1.00 46.88 83 PRO A CA 1
ATOM 608 C C . PRO A 1 83 ? -6.960 -4.053 32.519 1.00 46.88 83 PRO A C 1
ATOM 610 O O . PRO A 1 83 ? -6.685 -4.067 31.318 1.00 46.88 83 PRO A O 1
ATOM 613 N N . HIS A 1 84 ? -8.207 -4.279 32.950 1.00 57.72 84 HIS A N 1
ATOM 614 C CA . HIS A 1 84 ? -9.300 -4.738 32.085 1.00 57.72 84 HIS A CA 1
ATOM 615 C C . HIS A 1 84 ? -10.245 -3.620 31.640 1.00 57.72 84 HIS A C 1
ATOM 617 O O . HIS A 1 84 ? -10.929 -3.788 30.630 1.00 57.72 84 HIS A O 1
ATOM 623 N N . LEU A 1 85 ? -10.250 -2.464 32.317 1.00 63.97 85 LEU A N 1
ATOM 624 C CA . LEU A 1 85 ? -11.092 -1.311 31.964 1.00 63.97 85 LEU A CA 1
ATOM 625 C C . LEU A 1 85 ? -10.991 -0.940 30.486 1.00 63.97 85 LEU A C 1
ATOM 627 O O . LEU A 1 85 ? -11.999 -0.766 29.804 1.00 63.97 85 LEU A O 1
ATOM 631 N N . ARG A 1 86 ? -9.768 -0.910 29.956 1.00 69.12 86 ARG A N 1
ATOM 632 C CA . ARG A 1 86 ? -9.520 -0.607 28.545 1.00 69.12 86 ARG A CA 1
ATOM 633 C C . ARG A 1 86 ? -10.259 -1.559 27.595 1.00 69.12 86 ARG A C 1
ATOM 635 O O . ARG A 1 86 ? -10.748 -1.107 26.565 1.00 69.12 86 ARG A O 1
ATOM 642 N N . LEU A 1 87 ? -10.329 -2.855 27.914 1.00 65.00 87 LEU A N 1
ATOM 643 C CA . LEU A 1 87 ? -10.934 -3.878 27.051 1.00 65.00 87 LEU A CA 1
ATOM 644 C C . LEU A 1 87 ? -12.458 -3.731 26.998 1.00 65.00 87 LEU A C 1
ATOM 646 O O . LEU A 1 87 ? -13.017 -3.651 25.910 1.00 65.00 87 LEU A O 1
ATOM 650 N N . TYR A 1 88 ? -13.104 -3.577 28.154 1.00 71.75 88 TYR A N 1
ATOM 651 C CA . TYR A 1 88 ? -14.554 -3.369 28.229 1.00 71.75 88 TYR A CA 1
ATOM 652 C C . TYR A 1 88 ? -14.986 -2.059 27.558 1.00 71.75 88 TYR A C 1
ATOM 654 O O . TYR A 1 88 ? -15.953 -2.025 26.798 1.00 71.75 88 TYR A O 1
ATOM 662 N N . GLY A 1 89 ? -14.234 -0.977 27.780 1.00 75.50 89 GLY A N 1
ATOM 663 C CA . GL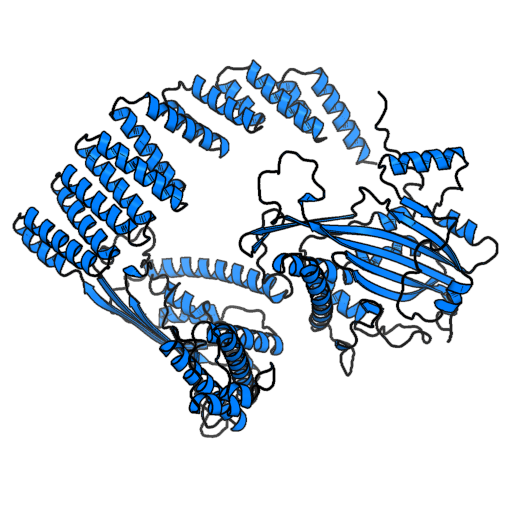Y A 1 89 ? -14.502 0.302 27.123 1.00 75.50 89 GLY A CA 1
ATOM 664 C C . GLY A 1 89 ? -14.310 0.224 25.612 1.00 75.50 89 GLY A C 1
ATOM 665 O O . GLY A 1 89 ? -15.106 0.773 24.856 1.00 75.50 89 GLY A O 1
ATOM 666 N N . ARG A 1 90 ? -13.302 -0.522 25.157 1.00 75.62 90 ARG A N 1
ATOM 667 C CA . ARG A 1 90 ? -13.085 -0.799 23.737 1.00 75.62 90 ARG A CA 1
ATOM 668 C C . ARG A 1 90 ? -14.245 -1.578 23.128 1.00 75.62 90 ARG A C 1
ATOM 670 O O . ARG A 1 90 ? -14.693 -1.198 22.052 1.00 75.62 90 ARG A O 1
ATOM 677 N N . ASP A 1 91 ? -14.740 -2.618 23.788 1.00 76.75 91 ASP A N 1
ATOM 678 C CA . ASP A 1 91 ? -15.857 -3.421 23.282 1.00 76.75 91 ASP A CA 1
ATOM 679 C C . ASP A 1 91 ? -17.143 -2.592 23.154 1.00 76.75 91 ASP A C 1
ATOM 681 O O . ASP A 1 91 ? -17.843 -2.706 22.144 1.00 76.75 91 ASP A O 1
ATOM 685 N N . LEU A 1 92 ? -17.392 -1.667 24.090 1.00 83.25 92 LEU A N 1
ATOM 686 C CA . LEU A 1 92 ? -18.498 -0.711 23.991 1.00 83.25 92 LEU A CA 1
ATOM 687 C C . LEU A 1 92 ? -18.362 0.206 22.768 1.00 83.25 92 LEU A C 1
ATOM 689 O O . LEU A 1 92 ? -19.314 0.375 22.002 1.00 83.25 92 LEU A O 1
ATOM 693 N N . VAL A 1 93 ? -17.179 0.793 22.559 1.00 83.88 93 VAL A N 1
ATOM 694 C CA . VAL A 1 93 ? -16.949 1.683 21.411 1.00 83.88 93 VAL A CA 1
ATOM 695 C C . VAL A 1 93 ? -17.005 0.904 20.091 1.00 83.88 93 VAL A C 1
ATOM 697 O O . VAL A 1 93 ? -17.563 1.410 19.121 1.00 83.88 93 VAL A O 1
ATOM 700 N N . ARG A 1 94 ? -16.518 -0.345 20.051 1.00 80.00 94 ARG A N 1
ATOM 701 C CA . ARG A 1 94 ? -16.648 -1.251 18.891 1.00 80.00 94 ARG A CA 1
ATOM 702 C C . ARG A 1 94 ? -18.101 -1.532 18.548 1.00 80.00 94 ARG A C 1
ATOM 704 O O . ARG A 1 94 ? -18.469 -1.502 17.377 1.00 80.00 94 ARG A O 1
ATOM 711 N N . ALA A 1 95 ? -18.916 -1.829 19.555 1.00 83.38 95 ALA A N 1
ATOM 712 C CA . ALA A 1 95 ? -20.332 -2.083 19.355 1.00 83.38 95 ALA A CA 1
ATOM 713 C C . ALA A 1 95 ? -21.025 -0.849 18.765 1.00 83.38 95 ALA A C 1
ATOM 715 O O . ALA A 1 95 ? -21.739 -0.968 17.775 1.00 83.38 95 ALA A O 1
ATOM 716 N N . LEU A 1 96 ? -20.739 0.345 19.298 1.00 88.56 96 LEU A N 1
ATOM 717 C CA . LEU A 1 96 ? -21.282 1.587 18.748 1.00 88.56 96 LEU A CA 1
ATOM 718 C C . LEU A 1 96 ? -20.778 1.865 17.322 1.00 88.56 96 LEU A C 1
ATOM 720 O O . LEU A 1 96 ? -21.554 2.276 16.463 1.00 88.56 96 LEU A O 1
ATOM 724 N N . ALA A 1 97 ? -19.493 1.628 17.053 1.00 86.38 97 ALA A N 1
ATOM 725 C CA . ALA A 1 97 ? -18.923 1.788 15.720 1.00 86.38 97 ALA A CA 1
ATOM 726 C C . ALA A 1 97 ? -19.603 0.858 14.703 1.00 86.38 97 ALA A C 1
ATOM 728 O O . ALA A 1 97 ? -19.919 1.303 13.607 1.00 86.38 97 ALA A O 1
ATOM 729 N N . LYS A 1 98 ? -19.922 -0.391 15.063 1.00 85.06 98 LYS A N 1
ATOM 730 C CA . LYS A 1 98 ? -20.663 -1.305 14.176 1.00 85.06 98 LYS A CA 1
ATOM 731 C C . LYS A 1 98 ? -22.056 -0.786 13.815 1.00 85.06 98 LYS A C 1
ATOM 733 O O . LYS A 1 98 ? -22.443 -0.871 12.652 1.00 85.06 98 LYS A O 1
ATOM 738 N N . GLU A 1 99 ? -22.782 -0.212 14.775 1.00 91.12 99 GLU A N 1
ATOM 739 C CA . GLU A 1 99 ? -24.091 0.409 14.514 1.00 91.12 99 GLU A CA 1
ATOM 740 C C . GLU A 1 99 ? -23.970 1.591 13.535 1.00 91.12 99 GLU A C 1
ATOM 742 O O . GLU A 1 99 ? -24.755 1.724 12.593 1.00 91.12 99 GLU A O 1
ATOM 747 N N . ILE A 1 100 ? -22.942 2.431 13.708 1.00 90.62 100 ILE A N 1
ATOM 748 C CA . ILE A 1 100 ? -22.682 3.575 12.823 1.00 90.62 100 ILE A CA 1
ATOM 749 C C . ILE A 1 100 ? -22.219 3.110 11.431 1.00 90.62 100 ILE A C 1
ATOM 751 O O . ILE A 1 100 ? -22.720 3.619 10.429 1.00 90.62 100 ILE A O 1
ATOM 755 N N . GLU A 1 101 ? -21.303 2.139 11.349 1.00 86.62 101 GLU A N 1
ATOM 756 C CA . GLU A 1 101 ? -20.820 1.551 10.089 1.00 86.62 101 GLU A CA 1
ATOM 757 C C . GLU A 1 101 ? -21.999 0.997 9.291 1.00 86.62 101 GLU A C 1
ATOM 759 O O . GLU A 1 101 ? -22.132 1.296 8.104 1.00 86.62 101 GLU A O 1
ATOM 764 N N . HIS A 1 102 ? -22.880 0.235 9.943 1.00 89.00 102 HIS A N 1
ATOM 765 C CA . HIS A 1 102 ? -24.049 -0.351 9.300 1.00 89.00 102 HIS A CA 1
ATOM 766 C C . HIS A 1 102 ? -24.970 0.721 8.700 1.00 89.00 102 HIS A C 1
ATOM 768 O O . HIS A 1 102 ? -25.392 0.608 7.543 1.00 89.00 102 HIS A O 1
ATOM 774 N N . ALA A 1 103 ? -25.235 1.801 9.440 1.00 92.00 103 ALA A N 1
ATOM 775 C CA . ALA A 1 103 ? -26.032 2.919 8.944 1.00 92.00 103 ALA A CA 1
ATOM 776 C C . ALA A 1 103 ? -25.352 3.658 7.778 1.00 92.00 103 ALA A C 1
ATOM 778 O O . ALA A 1 103 ? -26.001 3.972 6.777 1.00 92.00 103 ALA A O 1
ATOM 779 N N . PHE A 1 104 ? -24.039 3.891 7.859 1.00 90.62 104 PHE A N 1
ATOM 780 C CA . PHE A 1 104 ? -23.270 4.581 6.817 1.00 90.62 104 PHE A CA 1
ATOM 781 C C . PHE A 1 104 ? -23.174 3.748 5.536 1.00 90.62 104 PHE A C 1
ATOM 783 O O . PHE A 1 104 ? -23.385 4.276 4.441 1.00 90.62 104 PHE A O 1
ATOM 790 N N . ALA A 1 105 ? -22.936 2.442 5.663 1.00 85.44 105 ALA A N 1
ATOM 791 C CA . ALA A 1 105 ? -22.940 1.504 4.547 1.00 85.44 105 ALA A CA 1
ATOM 792 C C . ALA A 1 105 ? -24.319 1.457 3.868 1.00 85.44 105 ALA A C 1
ATOM 794 O O . ALA A 1 105 ? -24.413 1.538 2.641 1.00 85.44 105 ALA A O 1
ATOM 795 N N . THR A 1 106 ? -25.402 1.433 4.655 1.00 89.94 106 THR A N 1
ATOM 796 C CA . THR A 1 106 ? -26.784 1.514 4.143 1.00 89.94 106 THR A CA 1
ATOM 797 C C . THR A 1 106 ? -27.037 2.833 3.403 1.00 89.94 106 THR A C 1
ATOM 799 O O . THR A 1 106 ? -27.711 2.862 2.372 1.00 89.94 106 THR A O 1
ATOM 802 N N . ALA A 1 107 ? -26.424 3.925 3.864 1.00 87.00 107 ALA A N 1
ATOM 803 C CA . ALA A 1 107 ? -26.454 5.235 3.219 1.00 87.00 107 ALA A CA 1
ATOM 804 C C . ALA A 1 107 ? -25.459 5.393 2.043 1.00 87.00 107 ALA A C 1
ATOM 806 O O . ALA A 1 107 ? -25.265 6.508 1.552 1.00 87.00 107 ALA A O 1
ATOM 807 N N . ARG A 1 108 ? -24.883 4.289 1.541 1.00 86.25 108 ARG A N 1
ATOM 808 C CA . ARG A 1 108 ? -23.968 4.212 0.383 1.00 86.25 108 ARG A CA 1
ATOM 809 C C . ARG A 1 108 ? -22.580 4.833 0.588 1.00 86.25 108 ARG A C 1
ATOM 811 O O . ARG A 1 108 ? -21.931 5.203 -0.392 1.00 86.25 108 ARG A O 1
ATOM 818 N N . VAL A 1 109 ? -22.100 4.929 1.825 1.00 82.62 109 VAL A N 1
ATOM 819 C CA . VAL A 1 109 ? -20.668 5.139 2.093 1.00 82.62 109 VAL A CA 1
ATOM 820 C C . VAL A 1 109 ? -19.941 3.801 1.853 1.00 82.62 109 VAL A C 1
ATOM 822 O O . VAL A 1 109 ? -20.419 2.783 2.355 1.00 82.62 109 VAL A O 1
ATOM 825 N N . PRO A 1 110 ? -18.820 3.746 1.101 1.00 82.75 110 PRO A N 1
ATOM 826 C CA . PRO A 1 110 ? -18.034 2.523 0.935 1.00 82.75 110 PRO A CA 1
ATOM 827 C C . PRO A 1 110 ? -17.679 1.916 2.287 1.00 82.75 110 PRO A C 1
ATOM 829 O O . PRO A 1 110 ? -17.322 2.654 3.203 1.00 82.75 110 PRO A O 1
ATOM 832 N N . ARG A 1 111 ? -17.775 0.592 2.426 1.00 78.50 111 ARG A N 1
ATOM 833 C CA . ARG A 1 111 ? -17.689 -0.080 3.730 1.00 78.50 111 ARG A CA 1
ATOM 834 C C . ARG A 1 111 ? -16.357 0.176 4.432 1.00 78.50 111 ARG A C 1
ATOM 836 O O . ARG A 1 111 ? -16.330 0.426 5.632 1.00 78.50 111 ARG A O 1
ATOM 843 N N . GLU A 1 112 ? -15.275 0.206 3.665 1.00 71.69 112 GLU A N 1
ATOM 844 C CA . GLU A 1 112 ? -13.927 0.507 4.139 1.00 71.69 112 GLU A CA 1
ATOM 845 C C . GLU A 1 112 ? -13.850 1.930 4.699 1.00 71.69 112 GLU A C 1
ATOM 847 O O . GLU A 1 112 ? -13.230 2.160 5.725 1.00 71.69 112 GLU A O 1
ATOM 852 N N . VAL A 1 113 ? -14.528 2.894 4.073 1.00 77.12 113 VAL A N 1
ATOM 853 C CA . VAL A 1 113 ? -14.603 4.277 4.565 1.00 77.12 113 VAL A CA 1
ATOM 854 C C . VAL A 1 113 ? -15.556 4.377 5.759 1.00 77.12 113 VAL A C 1
ATOM 856 O O . VAL A 1 113 ? -15.232 5.041 6.741 1.00 77.12 113 VAL A O 1
ATOM 859 N N . ALA A 1 114 ? -16.707 3.704 5.697 1.00 83.19 114 ALA A N 1
ATOM 860 C CA . ALA A 1 114 ? -17.733 3.696 6.735 1.00 83.19 114 ALA A CA 1
ATOM 861 C C . ALA A 1 114 ? -17.195 3.148 8.060 1.00 83.19 114 ALA A C 1
ATOM 863 O O . ALA A 1 114 ? -17.424 3.768 9.094 1.00 83.19 114 ALA A O 1
ATOM 864 N N . SER A 1 115 ? -16.430 2.052 8.021 1.00 77.19 115 SER A N 1
ATOM 865 C CA . SER A 1 115 ? -15.792 1.448 9.199 1.00 77.19 115 SER A CA 1
ATOM 866 C C . SER A 1 115 ? -14.894 2.459 9.913 1.00 77.19 115 SER A C 1
ATOM 868 O O . SER A 1 115 ? -15.042 2.707 11.106 1.00 77.19 115 SER A O 1
ATOM 870 N N . LEU A 1 116 ? -14.018 3.128 9.162 1.00 74.25 116 LEU A N 1
ATOM 871 C CA . LEU A 1 116 ? -13.058 4.092 9.709 1.00 74.25 116 LEU A CA 1
ATOM 872 C C . LEU A 1 116 ? -13.742 5.333 10.276 1.00 74.25 116 LEU A C 1
ATOM 874 O O . LEU A 1 116 ? -13.379 5.853 11.330 1.00 74.25 116 LEU A O 1
ATOM 878 N N . GLN A 1 117 ? -14.738 5.821 9.547 1.00 84.38 117 GLN A N 1
ATOM 879 C CA . GLN A 1 117 ? -15.540 6.963 9.942 1.00 84.38 117 GLN A CA 1
ATOM 880 C C . GLN A 1 117 ? -16.332 6.670 11.223 1.00 84.38 117 GLN A C 1
ATOM 882 O O . GLN A 1 117 ? -16.369 7.503 12.132 1.00 84.38 117 GLN A O 1
ATOM 887 N N . ALA A 1 118 ? -16.904 5.472 11.326 1.00 86.75 118 ALA A N 1
ATOM 888 C CA . ALA A 1 118 ? -17.647 5.016 12.488 1.00 86.75 118 ALA A CA 1
ATOM 889 C C . ALA A 1 118 ? -16.777 4.901 13.746 1.00 86.75 118 ALA A C 1
ATOM 891 O O . ALA A 1 118 ? -17.186 5.362 14.810 1.00 86.75 118 ALA A O 1
ATOM 892 N N . GLU A 1 119 ? -15.565 4.358 13.629 1.00 79.62 119 GLU A N 1
ATOM 893 C CA . GLU A 1 119 ? -14.608 4.249 14.739 1.00 79.62 119 GLU A CA 1
ATOM 894 C C . GLU A 1 119 ? -14.202 5.620 15.287 1.00 79.62 119 GLU A C 1
ATOM 896 O O . GLU A 1 119 ? -14.230 5.848 16.500 1.00 79.62 119 GLU A O 1
ATOM 901 N N . VAL A 1 120 ? -13.869 6.564 14.398 1.00 82.25 120 VAL A N 1
ATOM 902 C CA . VAL A 1 120 ? -13.490 7.929 14.790 1.00 82.25 120 VAL A CA 1
ATOM 903 C C . VAL A 1 120 ? -14.634 8.611 15.533 1.00 82.25 120 VAL A C 1
ATOM 905 O O . VAL A 1 120 ? -14.380 9.223 16.574 1.00 82.25 120 VAL A O 1
ATOM 908 N N . ILE A 1 121 ? -15.873 8.472 15.047 1.00 88.88 121 ILE A N 1
ATOM 909 C CA . ILE A 1 121 ? -17.069 9.027 15.699 1.00 88.88 121 ILE A CA 1
ATOM 910 C C . ILE A 1 121 ? -17.300 8.365 17.059 1.00 88.88 121 ILE A C 1
ATOM 912 O O . ILE A 1 121 ? -17.431 9.067 18.060 1.00 88.88 121 ILE A O 1
ATOM 916 N N . ALA A 1 122 ? -17.316 7.033 17.126 1.00 89.75 122 ALA A N 1
ATOM 917 C CA . ALA A 1 122 ? -17.588 6.302 18.361 1.00 89.75 122 ALA A CA 1
ATOM 918 C C . ALA A 1 122 ? -16.546 6.619 19.452 1.00 89.75 122 ALA A C 1
ATOM 920 O O . ALA A 1 122 ? -16.901 6.788 20.621 1.00 89.75 122 ALA A O 1
ATOM 921 N N . SER A 1 123 ? -15.274 6.806 19.070 1.00 85.75 123 SER A N 1
ATOM 922 C CA . SER A 1 123 ? -14.190 7.174 19.994 1.00 85.75 123 SER A CA 1
ATOM 923 C C . SER A 1 123 ? -14.424 8.494 20.733 1.00 85.75 123 SER A C 1
ATOM 925 O O . SER A 1 123 ? -13.884 8.697 21.824 1.00 85.75 123 SER A O 1
ATOM 927 N N . GLN A 1 124 ? -15.241 9.394 20.172 1.00 89.69 124 GLN A N 1
ATOM 928 C CA . GLN A 1 124 ? -15.510 10.702 20.767 1.00 89.69 124 GLN A CA 1
ATOM 929 C C . GLN A 1 124 ? -16.220 10.585 22.123 1.00 89.69 124 GLN A C 1
ATOM 931 O O . GLN A 1 124 ? -16.081 11.494 22.936 1.00 89.69 124 GLN A O 1
ATOM 936 N N . LEU A 1 125 ? -16.889 9.459 22.428 1.00 90.44 125 LEU A N 1
ATOM 937 C CA . LEU A 1 125 ? -17.512 9.209 23.738 1.00 90.44 125 LEU A CA 1
ATOM 938 C C . LEU A 1 125 ? -16.533 9.337 24.915 1.00 90.44 125 LEU A C 1
ATOM 940 O O . LEU A 1 125 ? -16.937 9.750 26.002 1.00 90.44 125 LEU A O 1
ATOM 944 N N . GLY A 1 126 ? -15.262 8.979 24.704 1.00 87.00 126 GLY A N 1
ATOM 945 C CA . GLY A 1 126 ? -14.202 9.042 25.716 1.00 87.00 126 GLY A CA 1
ATOM 946 C C . GLY A 1 126 ? -13.334 10.297 25.650 1.00 87.00 126 GLY A C 1
ATOM 947 O O . GLY A 1 126 ? -12.384 10.428 26.427 1.00 87.00 126 GLY A O 1
ATOM 948 N N . ARG A 1 127 ? -13.603 11.209 24.710 1.00 87.06 127 ARG A N 1
ATOM 949 C CA . ARG A 1 127 ? -12.775 12.397 24.475 1.00 87.06 127 ARG A CA 1
ATOM 950 C C . ARG A 1 127 ? -13.324 13.615 25.203 1.00 87.06 127 ARG A C 1
ATOM 952 O O . ARG A 1 127 ? -14.530 13.790 25.366 1.00 87.06 127 ARG A O 1
ATOM 959 N N . ASP A 1 128 ? -12.407 14.498 25.597 1.00 86.69 128 ASP A N 1
ATOM 960 C CA . ASP A 1 128 ? -12.739 15.737 26.307 1.00 86.69 128 ASP A CA 1
ATOM 961 C C . ASP A 1 128 ? -13.716 16.624 25.536 1.00 86.69 128 ASP A C 1
ATOM 963 O O . ASP A 1 128 ? -14.549 17.268 26.163 1.00 86.69 128 ASP A O 1
ATOM 967 N N . ALA A 1 129 ? -13.672 16.596 24.202 1.00 82.19 129 ALA A N 1
ATOM 968 C CA . ALA A 1 129 ? -14.561 17.389 23.365 1.00 82.19 129 ALA A CA 1
ATOM 969 C C . ALA A 1 129 ? -16.050 17.104 23.619 1.00 82.19 129 ALA A C 1
ATOM 971 O O . ALA A 1 129 ? -16.846 18.033 23.682 1.00 82.19 129 ALA A O 1
ATOM 972 N N . VAL A 1 130 ? -16.427 15.839 23.839 1.00 86.44 130 VAL A N 1
ATOM 973 C CA . VAL A 1 130 ? -17.804 15.463 24.207 1.00 86.44 130 VAL A CA 1
ATOM 974 C C . VAL A 1 130 ? -17.994 15.548 25.719 1.00 86.44 130 VAL A C 1
ATOM 976 O O . VAL A 1 130 ? -19.001 16.064 26.203 1.00 86.44 130 VAL A O 1
ATOM 979 N N . LEU A 1 131 ? -17.016 15.071 26.492 1.00 85.94 131 LEU A N 1
ATOM 980 C CA . LEU A 1 131 ? -17.132 14.963 27.946 1.00 85.94 131 LEU A CA 1
ATOM 981 C C . LEU A 1 131 ? -17.144 16.313 28.668 1.00 85.94 131 LEU A C 1
ATOM 983 O O . LEU A 1 131 ? -17.711 16.387 29.753 1.00 85.94 131 LEU A O 1
ATOM 987 N N . LYS A 1 132 ? -16.563 17.368 28.095 1.00 85.25 132 LYS A N 1
ATOM 988 C CA . LYS A 1 132 ? -16.510 18.721 28.675 1.00 85.25 132 LYS A CA 1
ATOM 989 C C . LYS A 1 132 ? -17.337 19.743 27.886 1.00 85.25 132 LYS A C 1
ATOM 991 O O . LYS A 1 132 ? -17.248 20.933 28.178 1.00 85.25 132 LYS A O 1
ATOM 996 N N . ALA A 1 133 ? -18.144 19.303 26.918 1.00 82.62 133 ALA A N 1
ATOM 997 C CA . ALA A 1 133 ? -18.911 20.186 26.032 1.00 82.62 133 ALA A CA 1
ATOM 998 C C . ALA A 1 133 ? -19.838 21.164 26.790 1.00 82.62 133 ALA A C 1
ATOM 1000 O O . ALA A 1 133 ? -20.071 22.293 26.368 1.00 82.62 133 ALA A O 1
ATOM 1001 N N . ASP A 1 134 ? -20.344 20.739 27.945 1.00 84.00 134 ASP A N 1
ATOM 1002 C CA . ASP A 1 134 ? -21.239 21.469 28.846 1.00 84.00 134 ASP A CA 1
ATOM 1003 C C . ASP A 1 134 ? -20.515 22.284 29.934 1.00 84.00 134 ASP A C 1
ATOM 1005 O O . ASP A 1 134 ? -21.146 23.118 30.588 1.00 84.00 134 ASP A O 1
ATOM 1009 N N . ALA A 1 135 ? -19.202 22.102 30.125 1.00 82.38 135 ALA A N 1
ATOM 1010 C CA . ALA A 1 135 ? -18.452 22.702 31.234 1.00 82.38 135 ALA A CA 1
ATOM 1011 C C . ALA A 1 135 ? -18.519 24.239 31.229 1.00 82.38 135 ALA A C 1
ATOM 1013 O O . ALA A 1 135 ? -18.817 24.854 32.252 1.00 82.38 135 ALA A O 1
ATOM 1014 N N . ALA A 1 136 ? -18.360 24.857 30.052 1.00 77.69 136 ALA A N 1
ATOM 1015 C CA . ALA A 1 136 ? -18.425 26.312 29.889 1.00 77.69 136 ALA A CA 1
ATOM 1016 C C . ALA A 1 136 ? -19.797 26.909 30.258 1.00 77.69 136 ALA A C 1
ATOM 1018 O O . ALA A 1 136 ? -19.889 28.089 30.594 1.00 77.69 136 ALA A O 1
ATOM 1019 N N . LEU A 1 137 ? -20.869 26.113 30.187 1.00 79.44 137 LEU A N 1
ATOM 1020 C CA . LEU A 1 137 ? -22.212 26.519 30.604 1.00 79.44 137 LEU A CA 1
ATOM 1021 C C . LEU A 1 137 ? -22.430 26.243 32.101 1.00 79.44 137 LEU A C 1
ATOM 1023 O O . LEU A 1 137 ? -23.144 27.001 32.760 1.00 79.44 137 LEU A O 1
ATOM 1027 N N . GLY A 1 138 ? -21.798 25.201 32.645 1.00 66.06 138 GLY A N 1
ATOM 1028 C CA . GLY A 1 138 ? -21.919 24.757 34.035 1.00 66.06 138 GLY A CA 1
ATOM 1029 C C . GLY A 1 138 ? -21.239 25.651 35.082 1.00 66.06 138 GLY A C 1
ATOM 1030 O O . GLY A 1 138 ? -21.827 25.865 36.136 1.00 66.06 138 GLY A O 1
ATOM 1031 N N . GLU A 1 139 ? -20.068 26.231 34.794 1.00 65.00 139 GLU A N 1
ATOM 1032 C CA . GLU A 1 139 ? -19.187 26.926 35.770 1.00 65.00 139 GLU A CA 1
ATOM 1033 C C . GLU A 1 139 ? -19.772 28.173 36.474 1.00 65.00 139 GLU A C 1
ATOM 1035 O O . GLU A 1 139 ? -19.185 28.691 37.420 1.00 65.00 139 GLU A O 1
ATOM 1040 N N . VAL A 1 140 ? -20.926 28.681 36.042 1.00 60.44 140 VAL A N 1
ATOM 1041 C CA . VAL A 1 140 ? -21.408 30.024 36.414 1.00 60.44 140 VAL A CA 1
ATOM 1042 C C . VAL A 1 140 ? -21.929 30.138 37.864 1.00 60.44 140 VAL A C 1
ATOM 1044 O O . VAL A 1 140 ? -22.047 31.255 38.369 1.00 60.44 140 VAL A O 1
ATOM 1047 N N . ARG A 1 141 ? -22.239 29.036 38.571 1.00 69.12 141 ARG A N 1
ATOM 1048 C CA . ARG A 1 141 ? -22.816 29.090 39.936 1.00 69.12 141 ARG A CA 1
ATOM 1049 C C . ARG A 1 141 ? -22.100 28.172 40.930 1.00 69.12 141 ARG A C 1
ATOM 1051 O O . ARG A 1 141 ? -22.155 26.955 40.817 1.00 69.12 141 ARG A O 1
ATOM 1058 N N . SER A 1 142 ? -21.489 28.770 41.953 1.00 62.62 142 SER A N 1
ATOM 1059 C CA . SER A 1 142 ? -20.679 28.095 42.981 1.00 62.62 142 SER A CA 1
ATOM 1060 C C . SER A 1 142 ? -21.471 27.275 44.013 1.00 62.62 142 SER A C 1
ATOM 1062 O O . SER A 1 142 ? -20.866 26.590 44.831 1.00 62.62 142 SER A O 1
ATOM 1064 N N . ASN A 1 143 ? -22.807 27.335 44.003 1.00 78.62 143 ASN A N 1
ATOM 1065 C CA . ASN A 1 143 ? -23.688 26.657 44.966 1.00 78.62 143 ASN A CA 1
ATOM 1066 C C . ASN A 1 143 ? -24.417 25.418 44.404 1.00 78.62 143 ASN A C 1
ATOM 1068 O O . ASN A 1 143 ? -25.260 24.843 45.097 1.00 78.62 143 ASN A O 1
ATOM 1072 N N . GLN A 1 144 ? -24.120 25.012 43.167 1.00 84.19 144 GLN A N 1
ATOM 1073 C CA . GLN A 1 144 ? -24.738 23.865 42.492 1.00 84.19 144 GLN A CA 1
ATOM 1074 C C . GLN A 1 144 ? -23.730 22.725 42.312 1.00 84.19 144 GLN A C 1
ATOM 1076 O O . GLN A 1 144 ? -22.535 22.965 42.154 1.00 84.19 144 GLN A O 1
ATOM 1081 N N . CYS A 1 145 ? -24.215 21.484 42.298 1.00 83.56 145 CYS A N 1
ATOM 1082 C CA . CYS A 1 145 ? -23.402 20.298 42.016 1.00 83.56 145 CYS A CA 1
ATOM 1083 C C . CYS A 1 145 ? -24.080 19.404 40.967 1.00 83.56 145 CYS A C 1
ATOM 1085 O O . CYS A 1 145 ? -25.301 19.446 40.801 1.00 83.56 145 CYS A O 1
ATOM 1087 N N . VAL A 1 146 ? -23.280 18.635 40.222 1.00 86.75 146 VAL A N 1
ATOM 1088 C CA . VAL A 1 146 ? -23.775 17.714 39.186 1.00 86.75 146 VAL A CA 1
ATOM 1089 C C . VAL A 1 146 ? -24.513 16.553 39.850 1.00 86.75 146 VAL A C 1
ATOM 1091 O O . VAL A 1 146 ? -23.959 15.886 40.720 1.00 86.75 146 VAL A O 1
ATOM 1094 N N . PHE A 1 147 ? -25.745 16.294 39.413 1.00 86.00 147 PHE A N 1
ATOM 1095 C CA . PHE A 1 147 ? -26.581 15.208 39.922 1.00 86.00 147 PHE A CA 1
ATOM 1096 C C . PHE A 1 147 ? -26.551 13.983 39.001 1.00 86.00 147 PHE A C 1
ATOM 1098 O O . PHE A 1 147 ? -26.200 12.886 39.439 1.00 86.00 147 PHE A O 1
ATOM 1105 N N . GLN A 1 148 ? -26.881 14.156 37.715 1.00 88.38 148 GLN A N 1
ATOM 1106 C CA . GLN A 1 148 ? -26.879 13.080 36.718 1.00 88.38 148 GLN A CA 1
ATOM 1107 C C . GLN A 1 148 ? -26.338 13.559 35.370 1.00 88.38 148 GLN A C 1
ATOM 1109 O O . GLN A 1 148 ? -26.481 14.725 34.997 1.00 88.38 148 GLN A O 1
ATOM 1114 N N . GLN A 1 149 ? -25.734 12.631 34.628 1.00 90.38 149 GLN A N 1
ATOM 1115 C CA . GLN A 1 149 ? -25.243 12.854 33.272 1.00 90.38 149 GLN A CA 1
ATOM 1116 C C . GLN A 1 149 ? -25.706 11.733 32.347 1.00 90.38 149 GLN A C 1
ATOM 1118 O O . GLN A 1 149 ? -25.752 10.562 32.731 1.00 90.38 149 GLN A O 1
ATOM 1123 N N . ALA A 1 150 ? -26.027 12.107 31.116 1.00 90.94 150 ALA A N 1
ATOM 1124 C CA . ALA A 1 150 ? -26.497 11.209 30.075 1.00 90.94 150 ALA A CA 1
ATOM 1125 C C . ALA A 1 150 ? -25.944 11.619 28.709 1.00 90.94 150 ALA A C 1
ATOM 1127 O O . ALA A 1 150 ? -25.786 12.810 28.436 1.00 90.94 150 ALA A O 1
ATOM 1128 N N . VAL A 1 151 ? -25.705 10.634 27.845 1.00 92.31 151 VAL A N 1
ATOM 1129 C CA . VAL A 1 151 ? -25.406 10.816 26.423 1.00 92.31 151 VAL A CA 1
ATOM 1130 C C . VAL A 1 151 ? -26.353 9.941 25.597 1.00 92.31 151 VAL A C 1
ATOM 1132 O O . VAL A 1 151 ? -26.362 8.724 25.756 1.00 92.31 151 VAL A O 1
ATOM 1135 N N . ASP A 1 152 ? -27.132 10.552 24.703 1.00 91.44 152 ASP A N 1
ATOM 1136 C CA . ASP A 1 152 ? -27.908 9.851 23.668 1.00 91.44 152 ASP A CA 1
ATOM 1137 C C . ASP A 1 152 ? -27.190 9.971 22.324 1.00 91.44 152 ASP A C 1
ATOM 1139 O O . ASP A 1 152 ? -26.919 11.078 21.847 1.00 91.44 152 ASP A O 1
ATOM 1143 N N . VAL A 1 153 ? -26.882 8.835 21.705 1.00 93.19 153 VAL A N 1
ATOM 1144 C CA . VAL A 1 153 ? -26.314 8.768 20.360 1.00 93.19 153 VAL A CA 1
ATOM 1145 C C . VAL A 1 153 ? -27.416 8.421 19.371 1.00 93.19 153 VAL A C 1
ATOM 1147 O O . VAL A 1 153 ? -27.987 7.334 19.408 1.00 93.19 153 VAL A O 1
ATOM 1150 N N . ARG A 1 154 ? -27.698 9.330 18.440 1.00 91.44 154 ARG A N 1
ATOM 1151 C CA . ARG A 1 154 ? -28.658 9.100 17.355 1.00 91.44 154 ARG A CA 1
ATOM 1152 C C . ARG A 1 154 ? -27.968 8.914 16.034 1.00 91.44 154 ARG A C 1
ATOM 1154 O O . ARG A 1 154 ? -27.153 9.751 15.656 1.00 91.44 154 ARG A O 1
ATOM 1161 N N . ILE A 1 155 ? -28.360 7.878 15.317 1.00 92.00 155 ILE A N 1
ATOM 1162 C CA . ILE A 1 155 ? -27.799 7.524 14.021 1.00 92.00 155 ILE A CA 1
ATOM 1163 C C . ILE A 1 155 ? -28.916 7.670 12.983 1.00 92.00 155 ILE A C 1
ATOM 1165 O O . ILE A 1 155 ? -29.906 6.947 13.027 1.00 92.00 155 ILE A O 1
ATOM 1169 N N . ASP A 1 156 ? -28.772 8.634 12.073 1.00 87.38 156 ASP A N 1
ATOM 1170 C CA . ASP A 1 156 ? -29.738 8.946 11.013 1.00 87.38 156 ASP A CA 1
ATOM 1171 C C . ASP A 1 156 ? -29.016 9.077 9.662 1.00 87.38 156 ASP A C 1
ATOM 1173 O O . ASP A 1 156 ? -28.441 10.120 9.320 1.00 87.38 156 ASP A O 1
ATOM 1177 N N . GLY A 1 157 ? -28.998 7.974 8.908 1.00 89.56 157 GLY A N 1
ATOM 1178 C CA . GLY A 1 157 ? -28.289 7.868 7.634 1.00 89.56 157 GLY A CA 1
ATOM 1179 C C . GLY A 1 157 ? -26.798 8.165 7.795 1.00 89.56 157 GLY A C 1
ATOM 1180 O O . GLY A 1 157 ? -26.088 7.434 8.477 1.00 89.56 157 GLY A O 1
ATOM 1181 N N . THR A 1 158 ? -26.318 9.251 7.181 1.00 88.00 158 THR A N 1
ATOM 1182 C CA . THR A 1 158 ? -24.914 9.688 7.283 1.00 88.00 158 THR A CA 1
ATOM 1183 C C . THR A 1 158 ? -24.640 10.657 8.438 1.00 88.00 158 THR A C 1
ATOM 1185 O O . THR A 1 158 ? -23.534 11.193 8.533 1.00 88.00 158 THR A O 1
ATOM 1188 N N . ASN A 1 159 ? -25.626 10.924 9.302 1.00 89.81 159 ASN A N 1
ATOM 1189 C CA . ASN A 1 159 ? -25.490 11.828 10.441 1.00 89.81 159 ASN A CA 1
ATOM 1190 C C . ASN A 1 159 ? -25.543 11.059 11.760 1.00 89.81 159 ASN A C 1
ATOM 1192 O O . ASN A 1 159 ? -26.497 10.336 12.027 1.00 89.81 159 ASN A O 1
ATOM 1196 N N . VAL A 1 160 ? -24.558 11.290 12.623 1.00 92.00 160 VAL A N 1
ATOM 1197 C CA . VAL A 1 160 ? -24.527 10.774 13.992 1.00 92.00 160 VAL A CA 1
ATOM 1198 C C . VAL A 1 160 ? -24.538 11.948 14.954 1.00 92.00 160 VAL A C 1
ATOM 1200 O O . VAL A 1 160 ? -23.677 12.821 14.872 1.00 92.00 160 VAL A O 1
ATOM 1203 N N . ARG A 1 161 ? -25.506 12.000 15.867 1.00 90.50 161 ARG A N 1
ATOM 1204 C CA . ARG A 1 161 ? -25.647 13.092 16.832 1.00 90.50 161 ARG A CA 1
ATOM 1205 C C . ARG A 1 161 ? -25.448 12.598 18.253 1.00 90.50 161 ARG A C 1
ATOM 1207 O O . ARG A 1 161 ? -26.158 11.701 18.682 1.00 90.50 161 ARG A O 1
ATOM 1214 N N . PHE A 1 162 ? -24.520 13.213 18.973 1.00 91.56 162 PHE A N 1
ATOM 1215 C CA . PHE A 1 162 ? -24.278 12.975 20.390 1.00 91.56 162 PHE A CA 1
ATOM 1216 C C . PHE A 1 162 ? -24.967 14.089 21.174 1.00 91.56 162 PHE A C 1
ATOM 1218 O O . PHE A 1 162 ? -24.588 15.254 21.061 1.00 91.56 162 PHE A O 1
ATOM 1225 N N . HIS A 1 163 ? -25.997 13.740 21.934 1.00 89.56 163 HIS A N 1
ATOM 1226 C CA . HIS A 1 163 ? -26.717 14.641 22.827 1.00 89.56 163 HIS A CA 1
ATOM 1227 C C . HIS A 1 163 ? -26.283 14.386 24.262 1.00 89.56 163 HIS A C 1
ATOM 1229 O O . HIS A 1 163 ? -26.659 13.370 24.836 1.00 89.56 163 HIS A O 1
ATOM 1235 N N . LYS A 1 164 ? -25.523 15.312 24.848 1.00 90.56 164 LYS A N 1
ATOM 1236 C CA . LYS A 1 164 ? -25.150 15.266 26.260 1.00 90.56 164 LYS A CA 1
ATOM 1237 C C . LYS A 1 164 ? -26.122 16.102 27.092 1.00 90.56 164 LYS A C 1
ATOM 1239 O O . LYS A 1 164 ? -26.342 17.269 26.772 1.00 90.56 164 LYS A O 1
ATOM 1244 N N . THR A 1 165 ? -26.638 15.521 28.170 1.00 91.00 165 THR A N 1
ATOM 1245 C CA . THR A 1 165 ? -27.495 16.183 29.163 1.00 91.00 165 THR A CA 1
ATOM 1246 C C . THR A 1 165 ? -26.857 16.072 30.543 1.00 91.00 165 THR A C 1
ATOM 1248 O O . THR A 1 165 ? -26.514 14.971 30.978 1.00 91.00 165 THR A O 1
ATOM 1251 N N . THR A 1 166 ? -26.741 17.197 31.247 1.00 90.50 166 THR A N 1
ATOM 1252 C CA . THR A 1 166 ? -26.235 17.269 32.626 1.00 90.50 166 THR A CA 1
ATOM 1253 C C . THR A 1 166 ? -27.246 17.987 33.510 1.00 90.50 166 THR A C 1
ATOM 1255 O O . THR A 1 166 ? -27.676 19.101 33.201 1.00 90.50 166 THR A O 1
ATOM 1258 N N . THR A 1 167 ? -27.631 17.356 34.617 1.00 89.88 167 THR A N 1
ATOM 1259 C CA . THR A 1 167 ? -28.579 17.903 35.595 1.00 89.88 167 THR A CA 1
ATOM 1260 C C . THR A 1 167 ? -27.856 18.333 36.866 1.00 89.88 167 THR A C 1
ATOM 1262 O O . THR A 1 167 ? -26.845 17.741 37.251 1.00 89.88 167 THR A O 1
ATOM 1265 N N . TYR A 1 168 ? -28.372 19.370 37.523 1.00 88.75 168 TYR A N 1
ATOM 1266 C CA . TYR A 1 168 ? -27.794 19.937 38.737 1.00 88.75 168 TYR A CA 1
ATOM 1267 C C . TYR A 1 168 ? -28.834 20.054 39.849 1.00 88.75 168 TYR A C 1
ATOM 1269 O O . TYR A 1 168 ? -30.005 20.352 39.594 1.00 88.75 168 TYR A O 1
ATOM 1277 N N . VAL A 1 169 ? -28.361 19.896 41.084 1.00 88.44 169 VAL A N 1
ATOM 1278 C CA . VAL A 1 169 ? -29.106 20.111 42.337 1.00 88.44 169 VAL A CA 1
ATOM 1279 C C . VAL A 1 169 ? -28.353 21.117 43.213 1.00 88.44 169 VAL A C 1
ATOM 1281 O O . VAL A 1 169 ? -27.168 21.395 42.979 1.00 88.44 169 VAL A O 1
ATOM 1284 N N . GLU A 1 170 ? -29.011 21.685 44.224 1.00 86.62 170 GLU A N 1
ATOM 1285 C CA . GLU A 1 170 ? -28.300 22.515 45.202 1.00 86.62 170 GLU A CA 1
ATOM 1286 C C . GLU A 1 170 ? -27.330 21.658 46.012 1.00 86.62 170 GLU A C 1
ATOM 1288 O O . GLU A 1 170 ? -27.708 20.596 46.511 1.00 86.62 170 GLU A O 1
ATOM 1293 N N . ALA A 1 171 ? -26.104 22.147 46.215 1.00 82.38 171 ALA A N 1
ATOM 1294 C CA . ALA A 1 171 ? -25.064 21.404 46.932 1.00 82.38 171 ALA A CA 1
ATOM 1295 C C . ALA A 1 171 ? -25.494 20.968 48.349 1.00 82.38 171 ALA A C 1
ATOM 1297 O O . ALA A 1 171 ? -25.065 19.929 48.837 1.00 82.38 171 ALA A O 1
ATOM 1298 N N . LYS A 1 172 ? -26.380 21.734 49.001 1.00 81.62 172 LYS A N 1
ATOM 1299 C CA . LYS A 1 172 ? -26.920 21.412 50.334 1.00 81.62 172 LYS A CA 1
ATOM 1300 C C . LYS A 1 172 ? -27.963 20.289 50.321 1.00 81.62 172 LYS A C 1
ATOM 1302 O O . LYS A 1 172 ? -28.110 19.607 51.326 1.00 81.62 172 LYS A O 1
ATOM 1307 N N . SER A 1 173 ? -28.655 20.105 49.197 1.00 80.50 173 SER A N 1
ATOM 1308 C CA . SER A 1 173 ? -29.736 19.124 49.018 1.00 80.50 173 SER A CA 1
ATOM 1309 C C . SER A 1 173 ? -29.262 17.796 48.417 1.00 80.50 173 SER A C 1
ATOM 1311 O O . SER A 1 173 ? -30.046 16.864 48.296 1.00 80.50 173 SER A O 1
ATOM 1313 N N . GLN A 1 174 ? -27.979 17.678 48.043 1.00 75.19 174 GLN A N 1
ATOM 1314 C CA . GLN A 1 174 ? -27.442 16.545 47.275 1.00 75.19 174 GLN A CA 1
ATOM 1315 C C . GLN A 1 174 ? -27.739 15.168 47.900 1.00 75.19 174 GLN A C 1
ATOM 1317 O O . GLN A 1 174 ? -27.943 14.208 47.164 1.00 75.19 174 GLN A O 1
ATOM 1322 N N . TYR A 1 175 ? -27.786 15.075 49.233 1.00 77.62 175 TYR A N 1
ATOM 1323 C CA . TYR A 1 175 ? -28.001 13.824 49.974 1.00 77.62 175 TYR A CA 1
ATOM 1324 C C . TYR A 1 175 ? -29.457 13.581 50.400 1.00 77.62 175 TYR A C 1
ATOM 1326 O O . TYR A 1 175 ? -29.731 12.614 51.112 1.00 77.62 175 TYR A O 1
ATOM 1334 N N . GLU A 1 176 ? -30.392 14.441 49.997 1.00 79.88 176 GLU A N 1
ATOM 1335 C CA . GLU A 1 176 ? -31.819 14.199 50.215 1.00 79.88 176 GLU A CA 1
ATOM 1336 C C . GLU A 1 176 ? -32.290 12.988 49.400 1.00 79.88 176 GLU A C 1
ATOM 1338 O O . GLU A 1 176 ? -31.693 12.628 48.387 1.00 79.88 176 GLU A O 1
ATOM 1343 N N . SER A 1 177 ? -33.374 12.339 49.831 1.00 70.25 177 SER A N 1
ATOM 1344 C CA . SER A 1 177 ? -33.921 11.152 49.157 1.00 70.25 177 SER A CA 1
ATOM 1345 C C . SER A 1 177 ? -34.559 11.454 47.795 1.00 70.25 177 SER A C 1
ATOM 1347 O O . SER A 1 177 ? -34.707 10.545 46.982 1.00 70.25 177 SER A O 1
ATOM 1349 N N . ALA A 1 178 ? -34.926 12.713 47.540 1.00 75.44 178 ALA A N 1
ATOM 1350 C CA . ALA A 1 178 ? -35.498 13.185 46.281 1.00 75.44 178 ALA A CA 1
ATOM 1351 C C . ALA A 1 178 ? -35.129 14.667 46.045 1.00 75.44 178 ALA A C 1
ATOM 1353 O O . ALA A 1 178 ? -35.971 15.548 46.232 1.00 75.44 178 ALA A O 1
ATOM 1354 N N . PRO A 1 179 ? -33.869 14.971 45.681 1.00 82.06 179 PRO A N 1
ATOM 1355 C CA . PRO A 1 179 ? -33.420 16.345 45.512 1.00 82.06 179 PRO A CA 1
ATOM 1356 C C . PRO A 1 179 ? -34.082 16.983 44.289 1.00 82.06 179 PRO A C 1
ATOM 1358 O O . PRO A 1 179 ? -34.134 16.397 43.204 1.00 82.06 179 PRO A O 1
ATOM 1361 N N . ALA A 1 180 ? -34.574 18.209 44.451 1.00 84.81 180 ALA A N 1
ATOM 1362 C CA . ALA A 1 180 ? -35.177 18.952 43.355 1.00 84.81 180 ALA A CA 1
ATOM 1363 C C . ALA A 1 180 ? -34.104 19.450 42.374 1.00 84.81 180 ALA A C 1
ATOM 1365 O O . ALA A 1 180 ? -33.130 20.096 42.771 1.00 84.81 180 ALA A O 1
ATOM 1366 N N . LEU A 1 181 ? -34.303 19.195 41.077 1.00 88.38 181 LEU A N 1
ATOM 1367 C CA . LEU A 1 181 ? -33.436 19.755 40.043 1.00 88.38 181 LEU A CA 1
ATOM 1368 C C . LEU A 1 181 ? -33.567 21.279 40.022 1.00 88.38 181 LEU A C 1
ATOM 1370 O O . LEU A 1 181 ? -34.670 21.827 40.030 1.00 88.38 181 LEU A O 1
ATOM 1374 N N . VAL A 1 182 ? -32.429 21.960 39.951 1.00 88.06 182 VAL A N 1
ATOM 1375 C CA . VAL A 1 182 ? -32.376 23.426 39.843 1.00 88.06 182 VAL A CA 1
ATOM 1376 C C . VAL A 1 182 ? -31.960 23.887 38.456 1.00 88.06 182 VAL A C 1
ATOM 1378 O O . VAL A 1 182 ? -32.275 25.011 38.061 1.00 88.06 182 VAL A O 1
ATOM 1381 N N . ARG A 1 183 ? -31.250 23.035 37.707 1.00 88.25 183 ARG A N 1
ATOM 1382 C CA . ARG A 1 183 ? -30.707 23.390 36.397 1.00 88.25 183 ARG A CA 1
ATOM 1383 C C . ARG A 1 183 ? -30.464 22.169 35.521 1.00 88.25 183 ARG A C 1
ATOM 1385 O O . ARG A 1 183 ? -30.070 21.111 36.013 1.00 88.25 183 ARG A O 1
ATOM 1392 N N . VAL A 1 184 ? -30.635 22.343 34.212 1.00 89.38 184 VAL A N 1
ATOM 1393 C CA . VAL A 1 184 ? -30.324 21.330 33.193 1.00 89.38 184 VAL A CA 1
ATOM 1394 C C . VAL A 1 184 ? -29.575 21.976 32.037 1.00 89.38 184 VAL A C 1
ATOM 1396 O O . VAL A 1 184 ? -30.002 23.004 31.510 1.00 89.38 184 VAL A O 1
ATOM 1399 N N . VAL A 1 185 ? -28.466 21.365 31.629 1.00 89.56 185 VAL A N 1
ATOM 1400 C CA . VAL A 1 185 ? -27.640 21.802 30.500 1.00 89.56 185 VAL A CA 1
ATOM 1401 C C . VAL A 1 185 ? -27.647 20.717 29.429 1.00 89.56 185 VAL A C 1
ATOM 1403 O O . VAL A 1 185 ? -27.360 19.560 29.724 1.00 89.56 185 VAL A O 1
ATOM 1406 N N . ASP A 1 186 ? -27.952 21.101 28.190 1.00 87.69 186 ASP A N 1
ATOM 1407 C CA . ASP A 1 186 ? -27.877 20.227 27.017 1.00 87.69 186 ASP A CA 1
ATOM 1408 C C . ASP A 1 186 ? -26.856 20.753 26.014 1.00 87.69 186 ASP A C 1
ATOM 1410 O O . ASP A 1 186 ? -26.860 21.945 25.699 1.00 87.69 186 ASP A O 1
ATOM 1414 N N . VAL A 1 187 ? -26.061 19.855 25.433 1.00 87.88 187 VAL A N 1
ATOM 1415 C CA . VAL A 1 187 ? -25.181 20.151 24.294 1.00 87.88 187 VAL A CA 1
ATOM 1416 C C . VAL A 1 187 ? -25.288 19.036 23.259 1.00 87.88 187 VAL A C 1
ATOM 1418 O O . VAL A 1 187 ? -25.308 17.856 23.609 1.00 87.88 187 VAL A O 1
ATOM 1421 N N . ALA A 1 188 ? -25.385 19.398 21.978 1.00 87.31 188 ALA A N 1
ATOM 1422 C CA . ALA A 1 188 ? -25.513 18.449 20.880 1.00 87.31 188 ALA A CA 1
ATOM 1423 C C . ALA A 1 188 ? -24.429 18.642 19.816 1.00 87.31 188 ALA A C 1
ATOM 1425 O O . ALA A 1 188 ? -24.360 19.685 19.157 1.00 87.31 188 ALA A O 1
ATOM 1426 N N . VAL A 1 189 ? -23.673 17.574 19.578 1.00 87.12 189 VAL A N 1
ATOM 1427 C CA . VAL A 1 189 ? -22.633 17.482 18.549 1.00 87.12 189 VAL A CA 1
ATOM 1428 C C . VAL A 1 189 ? -23.147 16.604 17.418 1.00 87.12 189 VAL A C 1
ATOM 1430 O O . VAL A 1 189 ? -23.684 15.532 17.673 1.00 87.12 189 VAL A O 1
ATOM 1433 N N . THR A 1 190 ? -23.017 17.027 16.164 1.00 87.94 190 THR A N 1
ATOM 1434 C CA . THR A 1 190 ? -23.362 16.208 14.991 1.00 87.94 190 THR A CA 1
ATOM 1435 C C . THR A 1 190 ? -22.128 15.943 14.139 1.00 87.94 190 THR A C 1
ATOM 1437 O O . THR A 1 190 ? -21.455 16.878 13.706 1.00 87.94 190 THR A O 1
ATOM 1440 N N . PHE A 1 191 ? -21.883 14.670 13.852 1.00 89.94 191 PHE A N 1
ATOM 1441 C CA . PHE A 1 191 ? -20.907 14.183 12.888 1.00 89.94 191 PHE A CA 1
ATOM 1442 C C . PHE A 1 191 ? -21.633 13.792 11.601 1.00 89.94 191 PHE A C 1
ATOM 1444 O O . PHE A 1 191 ? -22.615 13.056 11.645 1.00 89.94 191 PHE A O 1
ATOM 1451 N N . SER A 1 192 ? -21.169 14.278 10.455 1.00 87.38 192 SER A N 1
ATOM 1452 C CA . SER A 1 192 ? -21.779 14.005 9.151 1.00 87.38 192 SER A CA 1
ATOM 1453 C C . SER A 1 192 ? -20.750 13.443 8.178 1.00 87.38 192 SER A C 1
ATOM 1455 O O . SER A 1 192 ? -19.753 14.115 7.899 1.00 87.38 192 SER A O 1
ATOM 1457 N N . ALA A 1 193 ? -21.024 12.273 7.605 1.00 87.50 193 ALA A N 1
ATOM 1458 C CA . ALA A 1 193 ? -20.281 11.739 6.468 1.00 87.50 193 ALA A CA 1
ATOM 1459 C C . ALA A 1 193 ? -20.819 12.318 5.150 1.00 87.50 193 ALA A C 1
ATOM 1461 O O . ALA A 1 193 ? -22.029 12.345 4.899 1.00 87.50 193 ALA A O 1
ATOM 1462 N N . LYS A 1 194 ? -19.918 12.824 4.305 1.00 83.00 194 LYS A N 1
ATOM 1463 C CA . LYS A 1 194 ? -20.244 13.465 3.025 1.00 83.00 194 LYS A CA 1
ATOM 1464 C C . LYS A 1 194 ? -19.283 13.041 1.929 1.00 83.00 194 LYS A C 1
ATOM 1466 O O . LYS A 1 194 ? -18.103 12.813 2.171 1.00 83.00 194 LYS A O 1
ATOM 1471 N N . ARG A 1 195 ? -19.789 13.030 0.700 1.00 77.75 195 ARG A N 1
ATOM 1472 C CA . ARG A 1 195 ? -18.988 12.855 -0.511 1.00 77.75 195 ARG A CA 1
ATOM 1473 C C . ARG A 1 195 ? -18.242 14.154 -0.849 1.00 77.75 195 ARG A C 1
ATOM 1475 O O . ARG A 1 195 ? -18.828 15.241 -0.750 1.00 77.75 195 ARG A O 1
ATOM 1482 N N . GLY A 1 196 ? -16.972 14.038 -1.238 1.00 62.91 196 GLY A N 1
ATOM 1483 C CA . GLY A 1 196 ? -16.038 15.158 -1.437 1.00 62.91 196 GLY A CA 1
ATOM 1484 C C . GLY A 1 196 ? -16.497 16.212 -2.453 1.00 62.91 196 GLY A C 1
ATOM 1485 O O . GLY A 1 196 ? -16.185 17.391 -2.305 1.00 62.91 196 GLY A O 1
ATOM 1486 N N . ASP A 1 197 ? -17.337 15.829 -3.417 1.00 55.88 197 ASP A N 1
ATOM 1487 C CA . ASP A 1 197 ? -17.837 16.726 -4.473 1.00 55.88 197 ASP A CA 1
ATOM 1488 C C . ASP A 1 197 ? -18.828 17.785 -3.966 1.00 55.88 197 ASP A C 1
ATOM 1490 O O . ASP A 1 197 ? -19.107 18.773 -4.644 1.00 55.88 197 ASP A O 1
ATOM 1494 N N . SER A 1 198 ? -19.389 17.591 -2.770 1.00 47.81 198 SER A N 1
ATOM 1495 C CA . SER A 1 198 ? -20.500 18.410 -2.279 1.00 47.81 198 SER A CA 1
ATOM 1496 C C . SER A 1 198 ? -20.092 19.793 -1.746 1.00 47.81 198 SER A C 1
ATOM 1498 O O . SER A 1 198 ? -20.983 20.591 -1.448 1.00 47.81 198 SER A O 1
ATOM 1500 N N . TRP A 1 199 ? -18.791 20.112 -1.633 1.00 43.00 199 TRP A N 1
ATOM 1501 C CA . TRP A 1 199 ? -18.324 21.331 -0.942 1.00 43.00 199 TRP A CA 1
ATOM 1502 C C . TRP A 1 199 ? -17.134 22.104 -1.553 1.00 43.00 199 TRP A C 1
ATOM 1504 O O . TRP A 1 199 ? -16.741 23.122 -0.980 1.00 43.00 199 TRP A O 1
ATOM 1514 N N . LEU A 1 200 ? -16.591 21.726 -2.717 1.00 42.41 200 LEU A N 1
ATOM 1515 C CA . LEU A 1 200 ? -15.398 22.381 -3.286 1.00 42.41 200 LEU A CA 1
ATOM 1516 C C . LEU A 1 200 ? -15.712 23.282 -4.497 1.00 42.41 200 LEU A C 1
ATOM 1518 O O . LEU A 1 200 ? -15.974 22.815 -5.600 1.00 42.41 200 LEU A O 1
ATOM 1522 N N . TRP A 1 201 ? -15.597 24.600 -4.295 1.00 36.09 201 TRP A N 1
ATOM 1523 C CA . TRP A 1 201 ? -15.511 25.626 -5.353 1.00 36.09 201 TRP A CA 1
ATOM 1524 C C . TRP A 1 201 ? -14.053 25.907 -5.779 1.00 36.09 201 TRP A C 1
ATOM 1526 O O . TRP A 1 201 ? -13.748 26.993 -6.266 1.00 36.09 201 TRP A O 1
ATOM 1536 N N . HIS A 1 202 ? -13.133 24.952 -5.604 1.00 32.59 202 HIS A N 1
ATOM 1537 C CA . HIS A 1 202 ? -11.786 25.055 -6.169 1.00 32.59 202 HIS A CA 1
ATOM 1538 C C . HIS A 1 202 ? -11.722 24.303 -7.499 1.00 32.59 202 HIS A C 1
ATOM 1540 O O . HIS A 1 202 ? -11.824 23.082 -7.562 1.00 32.59 202 HIS A O 1
ATOM 1546 N N . SER A 1 203 ? -11.521 25.056 -8.579 1.00 30.83 203 SER A N 1
ATOM 1547 C CA . SER A 1 203 ? -11.446 24.593 -9.969 1.00 30.83 203 SER A CA 1
ATOM 1548 C C . SER A 1 203 ? -10.214 23.735 -10.308 1.00 30.83 203 SER A C 1
ATOM 1550 O O . SER A 1 203 ? -10.021 23.412 -11.474 1.00 30.83 203 SER A O 1
ATOM 1552 N N . ALA A 1 204 ? -9.391 23.351 -9.325 1.00 29.61 204 ALA A N 1
ATOM 1553 C CA . ALA A 1 204 ? -8.136 22.623 -9.542 1.00 29.61 204 ALA A CA 1
ATOM 1554 C C . ALA A 1 204 ? -8.209 21.107 -9.267 1.00 29.61 204 ALA A C 1
ATOM 1556 O O . ALA A 1 204 ? -7.251 20.401 -9.554 1.00 29.61 204 ALA A O 1
ATOM 1557 N N . VAL A 1 205 ? -9.330 20.577 -8.761 1.00 35.00 205 VAL A N 1
ATOM 1558 C CA . VAL A 1 205 ? -9.494 19.127 -8.522 1.00 35.00 205 VAL A CA 1
ATOM 1559 C C . VAL A 1 205 ? -10.785 18.630 -9.170 1.00 35.00 205 VAL A C 1
ATOM 1561 O O . VAL A 1 205 ? -11.695 18.136 -8.518 1.00 35.00 205 VAL A O 1
ATOM 1564 N N . ARG A 1 206 ? -10.885 18.804 -10.492 1.00 30.91 206 ARG A N 1
ATOM 1565 C CA . ARG A 1 206 ? -11.916 18.157 -11.328 1.00 30.91 206 ARG A CA 1
ATOM 1566 C C . ARG A 1 206 ? -11.379 16.964 -12.133 1.00 30.91 206 ARG A C 1
ATOM 1568 O O . ARG A 1 206 ? -12.094 16.450 -12.983 1.00 30.91 206 ARG A O 1
ATOM 1575 N N . CYS A 1 207 ? -10.153 16.508 -11.859 1.00 35.72 207 CYS A N 1
ATOM 1576 C CA . CYS A 1 207 ? -9.453 15.536 -12.710 1.00 35.72 207 CYS A CA 1
ATOM 1577 C C . CYS A 1 207 ? -9.247 14.138 -12.100 1.00 35.72 207 CYS A C 1
ATOM 1579 O O . CYS A 1 207 ? -8.640 13.297 -12.752 1.00 35.72 207 CYS A O 1
ATOM 1581 N N . PHE A 1 208 ? -9.752 13.848 -10.897 1.00 35.12 208 PHE A N 1
ATOM 1582 C CA . PHE A 1 208 ? -9.587 12.530 -10.270 1.00 35.12 208 PHE A CA 1
ATOM 1583 C C . PHE A 1 208 ? -10.902 12.079 -9.630 1.00 35.12 208 PHE A C 1
ATOM 1585 O O . PHE A 1 208 ? -11.580 12.877 -8.990 1.00 35.12 208 PHE A O 1
ATOM 1592 N N . GLY A 1 209 ? -11.287 10.827 -9.885 1.00 41.41 209 GLY A N 1
ATOM 1593 C CA . GLY A 1 209 ? -12.644 10.291 -9.746 1.00 41.41 209 GLY A CA 1
ATOM 1594 C C . GLY A 1 209 ? -13.422 10.730 -8.501 1.00 41.41 209 GLY A C 1
ATOM 1595 O O . GLY A 1 209 ? -13.058 10.426 -7.368 1.00 41.41 209 GLY A O 1
ATOM 1596 N N . ALA A 1 210 ? -14.561 11.368 -8.755 1.00 46.41 210 ALA A N 1
ATOM 1597 C CA . ALA A 1 210 ? -15.557 11.848 -7.798 1.00 46.41 210 ALA A CA 1
ATOM 1598 C C . ALA A 1 210 ? -16.060 10.776 -6.795 1.00 46.41 210 ALA A C 1
ATOM 1600 O O . ALA A 1 210 ? -16.592 11.103 -5.737 1.00 46.41 210 ALA A O 1
ATOM 1601 N N . ASP A 1 211 ? -15.906 9.484 -7.106 1.00 53.38 211 ASP A N 1
ATOM 1602 C CA . ASP A 1 211 ? -16.368 8.367 -6.266 1.00 53.38 211 ASP A CA 1
ATOM 1603 C C . ASP A 1 211 ? -15.381 7.970 -5.148 1.00 53.38 211 ASP A C 1
ATOM 1605 O O . ASP A 1 211 ? -15.728 7.168 -4.280 1.00 53.38 211 ASP A O 1
ATOM 1609 N N . GLN A 1 212 ? -14.162 8.525 -5.143 1.00 63.56 212 GLN A N 1
ATOM 1610 C CA . GLN A 1 212 ? -13.078 8.083 -4.254 1.00 63.56 212 GLN A CA 1
ATOM 1611 C C . GLN A 1 212 ? -12.806 9.001 -3.054 1.00 63.56 212 GLN A C 1
ATOM 1613 O O . GLN A 1 212 ? -12.017 8.619 -2.199 1.00 63.56 212 GLN A O 1
ATOM 1618 N N . ASN A 1 213 ? -13.469 10.159 -2.932 1.00 75.94 213 ASN A N 1
ATOM 1619 C CA . ASN A 1 213 ? -13.221 11.128 -1.853 1.00 75.94 213 ASN A CA 1
ATOM 1620 C C . ASN A 1 213 ? -14.412 11.251 -0.890 1.00 75.94 213 ASN A C 1
ATOM 1622 O O . ASN A 1 213 ? -15.528 11.586 -1.296 1.00 75.94 213 ASN A O 1
ATOM 1626 N N . TRP A 1 214 ? -14.154 11.065 0.403 1.00 79.06 214 TRP A N 1
ATOM 1627 C CA . TRP A 1 214 ? -15.142 11.125 1.479 1.00 79.06 214 TRP A CA 1
ATOM 1628 C C . TRP A 1 214 ? -14.643 11.976 2.642 1.00 79.06 214 TRP A C 1
ATOM 1630 O O . TRP A 1 214 ? -13.456 12.033 2.934 1.00 79.06 214 TRP A O 1
ATOM 1640 N N . VAL A 1 215 ? -15.559 12.648 3.327 1.00 81.00 215 VAL A N 1
ATOM 1641 C CA . VAL A 1 215 ? -15.253 13.591 4.403 1.00 81.00 215 VAL A CA 1
ATOM 1642 C C . VAL A 1 215 ? -16.131 13.283 5.603 1.00 81.00 215 VAL A C 1
ATOM 1644 O O . VAL A 1 215 ? -17.337 13.090 5.443 1.00 81.00 215 VAL A O 1
ATOM 1647 N N . ILE A 1 216 ? -15.547 13.305 6.800 1.00 82.62 216 ILE A N 1
ATOM 1648 C CA . ILE A 1 216 ? -16.297 13.449 8.049 1.00 82.62 216 ILE A CA 1
ATOM 1649 C C . ILE A 1 216 ? -16.207 14.896 8.524 1.00 82.62 216 ILE A C 1
ATOM 1651 O O . ILE A 1 216 ? -15.138 15.507 8.508 1.00 82.62 216 ILE A O 1
ATOM 1655 N N . GLN A 1 217 ? -17.336 15.437 8.968 1.00 84.00 217 GLN A N 1
ATOM 1656 C CA . GLN A 1 217 ? -17.439 16.793 9.489 1.00 84.00 217 GLN A CA 1
ATOM 1657 C C . GLN A 1 217 ? -18.129 16.795 10.854 1.00 84.00 217 GLN A C 1
ATOM 1659 O O . GLN A 1 217 ? -19.232 16.269 10.961 1.00 84.00 217 GLN A O 1
ATOM 1664 N N . ALA A 1 218 ? -17.537 17.449 11.855 1.00 81.94 218 ALA A N 1
ATOM 1665 C CA . ALA A 1 218 ? -18.163 17.709 13.154 1.00 81.94 218 ALA A CA 1
ATOM 1666 C C . ALA A 1 218 ? -18.734 19.134 13.232 1.00 81.94 218 ALA A C 1
ATOM 1668 O O . ALA A 1 218 ? -18.129 20.096 12.736 1.00 81.94 218 ALA A O 1
ATOM 1669 N N . ARG A 1 219 ? -19.905 19.273 13.861 1.00 77.69 219 ARG A N 1
ATOM 1670 C CA . ARG A 1 219 ? -20.584 20.551 14.127 1.00 77.69 219 ARG A CA 1
ATOM 1671 C C . ARG A 1 219 ? -21.328 20.509 15.461 1.00 77.69 219 ARG A C 1
ATOM 1673 O O . ARG A 1 219 ? -22.180 19.638 15.641 1.00 77.69 219 ARG A O 1
ATOM 1680 N N . ASP A 1 220 ? -21.100 21.492 16.327 1.00 64.81 220 ASP A N 1
ATOM 1681 C CA . ASP A 1 220 ? -21.906 21.681 17.541 1.00 64.81 220 ASP A CA 1
ATOM 1682 C C . ASP A 1 220 ? -23.175 22.442 17.192 1.00 64.81 220 ASP A C 1
ATOM 1684 O O . ASP A 1 220 ? -23.203 23.663 17.071 1.00 64.81 220 ASP A O 1
ATOM 1688 N N . MET A 1 221 ? -24.253 21.711 16.951 1.00 63.97 221 MET A N 1
ATOM 1689 C CA . MET A 1 221 ? -25.460 22.303 16.383 1.00 63.97 221 MET A CA 1
ATOM 1690 C C . MET A 1 221 ? -26.305 23.038 17.421 1.00 63.97 221 MET A C 1
ATOM 1692 O O . MET A 1 221 ? -27.067 23.925 17.036 1.00 63.97 221 MET A O 1
ATOM 1696 N N . TYR A 1 222 ? -26.215 22.666 18.702 1.00 79.75 222 TYR A N 1
ATOM 1697 C CA . TYR A 1 222 ? -27.164 23.114 19.721 1.00 79.75 222 TYR A CA 1
ATOM 1698 C C . TYR A 1 222 ? -26.581 23.093 21.133 1.00 79.75 222 TYR A C 1
ATOM 1700 O O . TYR A 1 222 ? -25.944 22.120 21.530 1.00 79.75 222 TYR A O 1
ATOM 1708 N N . ALA A 1 223 ? -26.879 24.133 21.906 1.00 82.81 223 ALA A N 1
ATOM 1709 C CA . ALA A 1 223 ? -26.654 24.186 23.343 1.00 82.81 223 ALA A CA 1
ATOM 1710 C C . ALA A 1 223 ? -27.837 24.870 24.040 1.00 82.81 223 ALA A C 1
ATOM 1712 O O . ALA A 1 223 ? -28.387 25.841 23.516 1.00 82.81 223 ALA A O 1
ATOM 1713 N N . ALA A 1 224 ? -28.225 24.402 25.224 1.00 84.75 224 ALA A N 1
ATOM 1714 C CA . ALA A 1 224 ? -29.301 25.004 26.008 1.00 84.75 224 ALA A CA 1
ATOM 1715 C C . ALA A 1 224 ? -29.049 24.916 27.512 1.00 84.75 224 ALA A C 1
ATOM 1717 O O . ALA A 1 224 ? -28.473 23.947 28.002 1.00 84.75 224 ALA A O 1
ATOM 1718 N N . VAL A 1 225 ? -29.531 25.924 28.236 1.00 85.81 225 VAL A N 1
ATOM 1719 C CA . VAL A 1 225 ? -29.508 25.985 29.701 1.00 85.81 225 VAL A CA 1
ATOM 1720 C C . VAL A 1 225 ? -30.922 26.259 30.191 1.00 85.81 225 VAL A C 1
ATOM 1722 O O . VAL A 1 225 ? -31.540 27.234 29.760 1.00 85.81 225 VAL A O 1
ATOM 1725 N N . ARG A 1 226 ? -31.418 25.401 31.083 1.00 86.94 226 ARG A N 1
ATOM 1726 C CA . ARG A 1 226 ? -32.752 25.476 31.694 1.00 86.94 226 ARG A CA 1
ATOM 1727 C C . ARG A 1 226 ? -32.637 25.678 33.198 1.00 86.94 226 ARG A C 1
ATOM 1729 O O . ARG A 1 226 ? -31.800 25.028 33.820 1.00 86.94 226 ARG A O 1
ATOM 1736 N N . GLU A 1 227 ? -33.494 26.515 33.769 1.00 85.69 227 GLU A N 1
ATOM 1737 C CA . GLU A 1 227 ? -33.610 26.786 35.209 1.00 85.69 227 GLU A CA 1
ATOM 1738 C C . GLU A 1 227 ? -35.084 26.827 35.630 1.00 85.69 227 GLU A C 1
ATOM 1740 O O . GLU A 1 227 ? -35.966 27.040 34.796 1.00 85.69 227 GLU A O 1
ATOM 1745 N N . ARG A 1 228 ? -35.359 26.628 36.923 1.00 82.12 228 ARG A N 1
ATOM 1746 C CA . ARG A 1 228 ? -36.719 26.720 37.476 1.00 82.12 228 ARG A CA 1
ATOM 1747 C C . ARG A 1 228 ? -37.313 28.113 37.221 1.00 82.12 228 ARG A C 1
ATOM 1749 O O . ARG A 1 228 ? -36.620 29.124 37.343 1.00 82.12 228 ARG A O 1
ATOM 1756 N N . ASN A 1 229 ? -38.594 28.169 36.860 1.00 80.56 229 ASN A N 1
ATOM 1757 C CA . ASN A 1 229 ? -39.302 29.413 36.559 1.00 80.56 229 ASN A CA 1
ATOM 1758 C C . ASN A 1 229 ? -39.636 30.216 37.828 1.00 80.56 229 ASN A C 1
ATOM 1760 O O . ASN A 1 229 ? -40.770 30.231 38.304 1.00 80.56 229 ASN A O 1
ATOM 1764 N N . GLU A 1 230 ? -38.629 30.888 38.380 1.00 81.31 230 GLU A N 1
ATOM 1765 C CA . GLU A 1 230 ? -38.788 31.869 39.454 1.00 81.31 230 GLU A CA 1
ATOM 1766 C C . GLU A 1 230 ? -38.884 33.299 38.885 1.00 81.31 230 GLU A C 1
ATOM 1768 O O . GLU A 1 230 ? -38.359 33.576 37.798 1.00 81.31 230 GLU A O 1
ATOM 1773 N N . PRO A 1 231 ? -39.528 34.251 39.590 1.00 78.62 231 PRO A N 1
ATOM 1774 C CA . PRO A 1 231 ? -39.611 35.638 39.136 1.00 78.62 231 PRO A CA 1
ATOM 1775 C C . PRO A 1 231 ? -38.223 36.234 38.844 1.00 78.62 231 PRO A C 1
ATOM 1777 O O . PRO A 1 231 ? -37.377 36.330 39.727 1.00 78.62 231 PRO A O 1
ATOM 1780 N N . GLY A 1 232 ? -37.986 36.644 37.593 1.00 77.06 232 GLY A N 1
ATOM 1781 C CA . GLY A 1 232 ? -36.702 37.202 37.140 1.00 77.06 232 GLY A CA 1
ATOM 1782 C C . GLY A 1 232 ? -35.647 36.173 36.705 1.00 77.06 232 GLY A C 1
ATOM 1783 O O . GLY A 1 232 ? -34.591 36.574 36.213 1.00 77.06 232 GLY A O 1
ATOM 1784 N N . ALA A 1 233 ? -35.922 34.865 36.803 1.00 75.88 233 ALA A N 1
ATOM 1785 C CA . ALA A 1 233 ? -34.976 33.806 36.432 1.00 75.88 233 ALA A CA 1
ATOM 1786 C C . ALA A 1 233 ? -34.543 33.880 34.958 1.00 75.88 233 ALA A C 1
ATOM 1788 O O . ALA A 1 233 ? -33.361 33.735 34.651 1.00 75.88 233 ALA A O 1
ATOM 1789 N N . LEU A 1 234 ? -35.469 34.178 34.037 1.00 78.75 234 LEU A N 1
ATOM 1790 C CA . LEU A 1 234 ? -35.154 34.290 32.608 1.00 78.75 234 LEU A CA 1
ATOM 1791 C C . LEU A 1 234 ? -34.196 35.456 32.311 1.00 78.75 234 LEU A C 1
ATOM 1793 O O . LEU A 1 234 ? -33.261 35.295 31.528 1.00 78.75 234 LEU A O 1
ATOM 1797 N N . ASP A 1 235 ? -34.393 36.612 32.946 1.00 77.25 235 ASP A N 1
ATOM 1798 C CA . ASP A 1 235 ? -33.525 37.780 32.756 1.00 77.25 235 ASP A CA 1
ATOM 1799 C C . ASP A 1 235 ? -32.149 37.568 33.403 1.00 77.25 235 ASP A C 1
ATOM 1801 O O . ASP A 1 235 ? -31.122 37.926 32.818 1.00 77.25 235 ASP A O 1
ATOM 1805 N N . ALA A 1 236 ? -32.105 36.903 34.562 1.00 77.69 236 ALA A N 1
ATOM 1806 C CA . ALA A 1 236 ? -30.861 36.481 35.198 1.00 77.69 236 ALA A CA 1
ATOM 1807 C C . ALA A 1 236 ? -30.076 35.495 34.316 1.00 77.69 236 ALA A C 1
ATOM 1809 O O . ALA A 1 236 ? -28.863 35.640 34.160 1.00 77.69 236 ALA A O 1
ATOM 1810 N N . LEU A 1 237 ? -30.761 34.537 33.684 1.00 78.19 237 LEU A N 1
ATOM 1811 C CA . LEU A 1 237 ? -30.160 33.549 32.784 1.00 78.19 237 LEU A CA 1
ATOM 1812 C C . LEU A 1 237 ? -29.637 34.207 31.499 1.00 78.19 237 LEU A C 1
ATOM 1814 O O . LEU A 1 237 ? -28.517 33.925 31.067 1.00 78.19 237 LEU A O 1
ATOM 1818 N N . LYS A 1 238 ? -30.393 35.153 30.930 1.00 76.00 238 LYS A N 1
ATOM 1819 C CA . LYS A 1 238 ? -29.943 35.975 29.796 1.00 76.00 238 LYS A CA 1
ATOM 1820 C C . LYS A 1 238 ? -28.685 36.774 30.133 1.00 76.00 238 LYS A C 1
ATOM 1822 O O . LYS A 1 238 ? -27.726 36.745 29.363 1.00 76.00 238 LYS A O 1
ATOM 1827 N N . SER A 1 239 ? -28.668 37.433 31.291 1.00 76.12 239 SER A N 1
ATOM 1828 C CA . SER A 1 239 ? -27.520 38.210 31.768 1.00 76.12 239 SER A CA 1
ATOM 1829 C C . SER A 1 239 ? -26.284 37.328 31.987 1.00 76.12 239 SER A C 1
ATOM 1831 O O . SER A 1 239 ? -25.215 37.607 31.444 1.00 76.12 239 SER A O 1
ATOM 1833 N N . ALA A 1 240 ? -26.447 36.203 32.690 1.00 75.56 240 ALA A N 1
ATOM 1834 C CA . ALA A 1 240 ? -25.371 35.268 33.021 1.00 75.56 240 ALA A CA 1
ATOM 1835 C C . ALA A 1 240 ? -24.686 34.653 31.788 1.00 75.56 240 ALA A C 1
ATOM 1837 O O . ALA A 1 240 ? -23.483 34.392 31.805 1.00 75.56 240 ALA A O 1
ATOM 1838 N N . HIS A 1 241 ? -25.438 34.437 30.707 1.00 75.75 241 HIS A N 1
ATOM 1839 C CA . HIS A 1 241 ? -24.927 33.842 29.471 1.00 75.75 241 HIS A CA 1
ATOM 1840 C C . HIS A 1 241 ? -24.648 34.866 28.356 1.00 75.75 241 HIS A C 1
ATOM 1842 O O . HIS A 1 241 ? -24.312 34.476 27.235 1.00 75.75 241 HIS A O 1
ATOM 1848 N N . GLY A 1 242 ? -24.738 36.169 28.653 1.00 68.00 242 GLY A N 1
ATOM 1849 C CA . GLY A 1 242 ? -24.427 37.239 27.702 1.00 68.00 242 GLY A CA 1
ATOM 1850 C C . GLY A 1 242 ? -25.368 37.278 26.495 1.00 68.00 242 GLY A C 1
ATOM 1851 O O . GLY A 1 242 ? -24.926 37.570 25.379 1.00 68.00 242 GLY A O 1
ATOM 1852 N N . VAL A 1 243 ? -26.646 36.950 26.705 1.00 69.25 243 VAL A N 1
ATOM 1853 C CA . VAL A 1 243 ? -27.691 37.007 25.677 1.00 69.25 243 VAL A CA 1
ATOM 1854 C C . VAL A 1 243 ? -28.000 38.478 25.372 1.00 69.25 243 VAL A C 1
ATOM 1856 O O . VAL A 1 243 ? -28.342 39.228 26.289 1.00 69.25 243 VAL A O 1
ATOM 1859 N N . PRO A 1 244 ? -27.869 38.928 24.113 1.00 63.25 244 PRO A N 1
ATOM 1860 C CA . PRO A 1 244 ? -28.160 40.309 23.740 1.00 63.25 244 PRO A CA 1
ATOM 1861 C C . PRO A 1 244 ? -29.645 40.632 23.954 1.00 63.25 244 PRO A C 1
ATOM 1863 O O . PRO A 1 244 ? -30.502 39.774 23.786 1.00 63.25 244 PRO A O 1
ATOM 1866 N N . ALA A 1 245 ? -29.972 41.885 24.283 1.00 59.38 245 ALA A N 1
ATOM 1867 C CA . ALA A 1 245 ? -31.367 42.317 24.367 1.00 59.38 245 ALA A CA 1
ATOM 1868 C C . ALA A 1 245 ? -32.074 42.172 23.005 1.00 59.38 245 ALA A C 1
ATOM 1870 O O . ALA A 1 245 ? -31.460 42.410 21.959 1.00 59.38 245 ALA A O 1
ATOM 1871 N N . THR A 1 246 ? -33.373 41.833 23.010 1.00 57.50 246 THR A N 1
ATOM 1872 C CA . THR A 1 246 ? -34.117 41.567 21.769 1.00 57.50 246 THR A CA 1
ATOM 1873 C C . THR A 1 246 ? -33.987 42.732 20.779 1.00 57.50 246 THR A C 1
ATOM 1875 O O . THR A 1 246 ? -34.372 43.854 21.125 1.00 57.50 246 THR A O 1
ATOM 1878 N N . PRO A 1 247 ? -33.498 42.500 19.547 1.00 54.69 247 PRO A N 1
ATOM 1879 C CA . PRO A 1 247 ? -33.319 43.572 18.579 1.00 54.69 247 PRO A CA 1
ATOM 1880 C C . PRO A 1 247 ? -34.667 44.180 18.170 1.00 54.69 247 PRO A C 1
ATOM 1882 O O . PRO A 1 247 ? -35.674 43.477 18.034 1.00 54.69 247 PRO A O 1
ATOM 1885 N N . ASN A 1 248 ? -34.679 45.495 17.937 1.00 59.66 248 ASN A N 1
ATOM 1886 C CA . ASN A 1 248 ? -35.828 46.205 17.372 1.00 59.66 248 ASN A CA 1
ATOM 1887 C C . ASN A 1 248 ? -36.129 45.733 15.928 1.00 59.66 248 ASN A C 1
ATOM 1889 O O . ASN A 1 248 ? -35.375 44.961 15.331 1.00 59.66 248 ASN A O 1
ATOM 1893 N N . LEU A 1 249 ? -37.245 46.193 15.350 1.00 53.78 249 LEU A N 1
ATOM 1894 C CA . LEU A 1 249 ? -37.724 45.781 14.016 1.00 53.78 249 LEU A CA 1
ATOM 1895 C C . LEU A 1 249 ? -36.642 45.901 12.920 1.00 53.78 249 LEU A C 1
ATOM 1897 O O . LEU A 1 249 ? -36.517 45.021 12.072 1.00 53.78 249 LEU A O 1
ATOM 1901 N N . PHE A 1 250 ? -35.804 46.937 13.001 1.00 46.72 250 PHE A N 1
ATOM 1902 C CA . PHE A 1 250 ? -34.677 47.164 12.094 1.00 46.72 250 PHE A CA 1
ATOM 1903 C C . PHE A 1 250 ? -33.516 46.179 12.330 1.00 46.72 250 PHE A C 1
ATOM 1905 O O . PHE A 1 250 ? -32.965 45.621 11.381 1.00 46.72 250 PHE A O 1
ATOM 1912 N N . GLY A 1 251 ? -33.187 45.884 13.592 1.00 58.25 251 GLY A N 1
ATOM 1913 C CA . GLY A 1 251 ? -32.186 44.878 13.959 1.00 58.25 251 GLY A CA 1
ATOM 1914 C C . GLY A 1 251 ? -32.566 43.452 13.537 1.00 58.25 251 GLY A C 1
ATOM 1915 O O . GLY A 1 251 ? -31.697 42.701 13.091 1.00 58.25 251 GLY A O 1
ATOM 1916 N N . ARG A 1 252 ? -33.860 43.098 13.581 1.00 58.25 252 ARG A N 1
ATOM 1917 C CA . ARG A 1 252 ? -34.376 41.820 13.045 1.00 58.25 252 ARG A CA 1
ATOM 1918 C C . ARG A 1 252 ? -34.210 41.714 11.531 1.00 58.25 252 ARG A C 1
ATOM 1920 O O . ARG A 1 252 ? -33.822 40.661 11.033 1.00 58.25 252 ARG A O 1
ATOM 1927 N N . LEU A 1 253 ? -34.454 42.807 10.808 1.00 51.91 253 LEU A N 1
ATOM 1928 C CA . LEU A 1 253 ? -34.272 42.867 9.357 1.00 51.91 253 LEU A CA 1
ATOM 1929 C C . LEU A 1 253 ? -32.791 42.688 8.977 1.00 51.91 253 LEU A C 1
ATOM 1931 O O . LEU A 1 253 ? -32.471 41.914 8.081 1.00 51.91 253 LEU A O 1
ATOM 1935 N N . ILE A 1 254 ? -31.874 43.328 9.714 1.00 56.66 254 ILE A N 1
ATOM 1936 C CA . ILE A 1 254 ? -30.419 43.174 9.531 1.00 56.66 254 ILE A CA 1
ATOM 1937 C C . ILE A 1 254 ? -29.958 41.741 9.836 1.00 56.66 254 ILE A C 1
ATOM 1939 O O . ILE A 1 254 ? -29.137 41.199 9.095 1.00 56.66 254 ILE A O 1
ATOM 1943 N N . GLN A 1 255 ? -30.471 41.109 10.898 1.00 56.88 255 GLN A N 1
ATOM 1944 C CA . GLN A 1 255 ? -30.181 39.699 11.201 1.00 56.88 255 GLN A CA 1
ATOM 1945 C C . GLN A 1 255 ? -30.658 38.771 10.080 1.00 56.88 255 GLN A C 1
ATOM 1947 O O . GLN A 1 255 ? -29.904 37.898 9.649 1.00 56.88 255 GLN A O 1
ATOM 1952 N N . TRP A 1 256 ? -31.869 38.995 9.567 1.00 54.31 256 TRP A N 1
ATOM 1953 C CA . TRP A 1 256 ? -32.412 38.243 8.439 1.00 54.31 256 TRP A CA 1
ATOM 1954 C C . TRP A 1 256 ? -31.541 38.405 7.182 1.00 54.31 256 TRP A C 1
ATOM 1956 O O . TRP A 1 256 ? -31.104 37.403 6.616 1.00 54.31 256 TRP A O 1
ATOM 1966 N N . PHE A 1 257 ? -31.163 39.639 6.822 1.00 54.28 257 PHE A N 1
ATOM 1967 C CA . PHE A 1 257 ? -30.267 39.907 5.690 1.00 54.28 257 PHE A CA 1
ATOM 1968 C C . PHE A 1 257 ? -28.890 39.236 5.849 1.00 54.28 257 PHE A C 1
ATOM 1970 O O . PHE A 1 257 ? -28.417 38.580 4.919 1.00 54.28 257 PHE A O 1
ATOM 1977 N N . LYS A 1 258 ? -28.264 39.310 7.032 1.00 53.16 258 LYS A N 1
ATOM 1978 C CA . LYS A 1 258 ? -26.962 38.665 7.308 1.00 53.16 258 LYS A CA 1
ATOM 1979 C C . LYS A 1 258 ? -27.014 37.141 7.167 1.00 53.16 258 LYS A C 1
ATOM 1981 O O . LYS A 1 258 ? -26.101 36.551 6.589 1.00 53.16 258 LYS A O 1
ATOM 1986 N N . LEU A 1 259 ? -28.088 36.509 7.640 1.00 51.75 259 LEU A N 1
ATOM 1987 C CA . LEU A 1 259 ? -28.295 35.063 7.517 1.00 51.75 259 LEU A CA 1
ATOM 1988 C C . LEU A 1 259 ? -28.566 34.643 6.062 1.00 51.75 259 LEU A C 1
ATOM 1990 O O . LEU A 1 259 ? -28.033 33.627 5.612 1.00 51.75 259 LEU A O 1
ATOM 1994 N N . THR A 1 260 ? -29.325 35.436 5.296 1.00 51.50 260 THR A N 1
ATOM 1995 C CA . THR A 1 260 ? -29.571 35.168 3.864 1.00 51.50 260 THR A CA 1
ATOM 1996 C C . THR A 1 260 ? -28.324 35.343 2.989 1.00 51.50 260 THR A C 1
ATOM 1998 O O . THR A 1 260 ? -28.158 34.605 2.020 1.00 51.50 260 THR A O 1
ATOM 2001 N N . LEU A 1 261 ? -27.406 36.243 3.364 1.00 51.31 261 LEU A N 1
ATOM 2002 C CA . LEU A 1 261 ? -26.153 36.524 2.646 1.00 51.31 261 LEU A CA 1
ATOM 2003 C C . LEU A 1 261 ? -24.982 35.601 3.043 1.00 51.31 261 LEU A C 1
ATOM 2005 O O . LEU A 1 261 ? -23.871 35.761 2.542 1.00 51.31 261 LEU A O 1
ATOM 2009 N N . GLY A 1 262 ? -25.217 34.605 3.904 1.00 46.41 262 GLY A N 1
ATOM 2010 C CA . GLY A 1 262 ? -24.233 33.564 4.221 1.00 46.41 262 GLY A CA 1
ATOM 2011 C C . GLY A 1 262 ? -23.216 33.928 5.306 1.00 46.41 262 GLY A C 1
ATOM 2012 O O . GLY A 1 262 ? -22.120 33.363 5.303 1.00 46.41 262 GLY A O 1
ATOM 2013 N N . ALA A 1 263 ? -23.557 34.840 6.223 1.00 47.12 263 ALA A N 1
ATOM 2014 C CA . ALA A 1 263 ? -22.724 35.139 7.386 1.00 47.12 263 ALA A CA 1
ATOM 2015 C C . ALA A 1 263 ? -22.684 33.960 8.385 1.00 47.12 263 ALA A C 1
ATOM 2017 O O . ALA A 1 263 ? -23.709 33.349 8.702 1.00 47.12 263 ALA A O 1
ATOM 2018 N N . GLN A 1 264 ? -21.488 33.660 8.897 1.00 55.81 264 GLN A N 1
ATOM 2019 C CA . GLN A 1 264 ? -21.272 32.740 10.019 1.00 55.81 264 GLN A CA 1
ATOM 2020 C C . GLN A 1 264 ? -21.780 33.385 11.321 1.00 55.81 264 GLN A C 1
ATOM 2022 O O . GLN A 1 264 ? -21.551 34.575 11.541 1.00 55.81 264 GLN A O 1
ATOM 2027 N N . GLY A 1 265 ? -22.468 32.630 12.185 1.00 61.16 265 GLY A N 1
ATOM 2028 C CA . GLY A 1 265 ? -22.921 33.148 13.480 1.00 61.16 265 GLY A CA 1
ATOM 2029 C C . GLY A 1 265 ? -23.664 32.132 14.349 1.00 61.16 265 GLY A C 1
ATOM 2030 O O . GLY A 1 265 ? -24.099 31.087 13.865 1.00 61.16 265 GLY A O 1
ATOM 2031 N N . ILE A 1 266 ? -23.832 32.480 15.626 1.00 65.75 266 ILE A N 1
ATOM 2032 C CA . ILE A 1 266 ? -24.668 31.760 16.593 1.00 65.75 266 ILE A CA 1
ATOM 2033 C C . ILE A 1 266 ? -26.031 32.449 16.655 1.00 65.75 266 ILE A C 1
ATOM 2035 O O . ILE A 1 266 ? -26.115 33.671 16.800 1.00 65.75 266 ILE A O 1
ATOM 2039 N N . VAL A 1 267 ? -27.096 31.666 16.524 1.00 65.06 267 VAL A N 1
ATOM 2040 C CA . VAL A 1 267 ? -28.482 32.117 16.650 1.00 65.06 267 VAL A CA 1
ATOM 2041 C C . VAL A 1 267 ? -28.964 31.757 18.047 1.00 65.06 267 VAL A C 1
ATOM 2043 O O . VAL A 1 267 ? -29.007 30.580 18.391 1.00 65.06 267 VAL A O 1
ATOM 2046 N N . ILE A 1 268 ? -29.314 32.766 18.844 1.00 66.00 268 ILE A N 1
ATOM 2047 C CA . ILE A 1 268 ? -29.950 32.573 20.150 1.00 66.00 268 ILE A CA 1
ATOM 2048 C C . ILE A 1 268 ? -31.457 32.695 19.957 1.00 66.00 268 ILE A C 1
ATOM 2050 O O . ILE A 1 268 ? -31.932 33.717 19.456 1.00 66.00 268 ILE A O 1
ATOM 2054 N N . ASP A 1 269 ? -32.199 31.658 20.336 1.00 60.53 269 ASP A N 1
ATOM 2055 C CA . ASP A 1 269 ? -33.659 31.717 20.362 1.00 60.53 269 ASP A CA 1
ATOM 2056 C C . ASP A 1 269 ? -34.125 32.116 21.766 1.00 60.53 269 ASP A C 1
ATOM 2058 O O . ASP A 1 269 ? -33.881 31.412 22.747 1.00 60.53 269 ASP A O 1
ATOM 2062 N N . GLU A 1 270 ? -34.766 33.283 21.845 1.00 54.41 270 GLU A N 1
ATOM 2063 C CA . GLU A 1 270 ? -35.326 33.852 23.072 1.00 54.41 270 GLU A CA 1
ATOM 2064 C C . GLU A 1 270 ? -36.851 33.696 23.179 1.00 54.41 270 GLU A C 1
ATOM 2066 O O . GLU A 1 270 ? -37.407 34.037 24.224 1.00 54.41 270 GLU A O 1
ATOM 2071 N N . ARG A 1 271 ? -37.555 33.321 22.096 1.00 42.19 271 ARG A N 1
ATOM 2072 C CA . ARG A 1 271 ? -39.016 33.531 21.995 1.00 42.19 271 ARG A CA 1
ATOM 2073 C C . ARG A 1 271 ? -39.838 32.325 21.548 1.00 42.19 271 ARG A C 1
ATOM 2075 O O . ARG A 1 271 ? -41.040 32.373 21.781 1.00 42.19 271 ARG A O 1
ATOM 2082 N N . ASN A 1 272 ? -39.258 31.280 20.954 1.00 41.56 272 ASN A N 1
ATOM 2083 C CA . ASN A 1 272 ? -40.017 30.096 20.533 1.00 41.56 272 ASN A CA 1
ATOM 2084 C C . ASN A 1 272 ? -39.377 28.792 21.034 1.00 41.56 272 ASN A C 1
ATOM 2086 O O . ASN A 1 272 ? -38.503 28.229 20.374 1.00 41.56 272 ASN A O 1
ATOM 2090 N N . PRO A 1 273 ? -39.834 28.254 22.176 1.00 35.19 273 PRO A N 1
ATOM 2091 C CA . PRO A 1 273 ? -39.379 26.958 22.638 1.00 35.19 273 PRO A CA 1
ATOM 2092 C C . PRO A 1 273 ? -39.877 25.866 21.676 1.00 35.19 273 PRO A C 1
ATOM 2094 O O . PRO A 1 273 ? -41.068 25.589 21.607 1.00 35.19 273 PRO A O 1
ATOM 2097 N N . GLY A 1 274 ? -38.980 25.242 20.907 1.00 39.22 274 GLY A N 1
ATOM 2098 C CA . GLY A 1 274 ? -39.291 23.985 20.216 1.00 39.22 274 GLY A CA 1
ATOM 2099 C C . GLY A 1 274 ? -40.069 24.068 18.895 1.00 39.22 274 GLY A C 1
ATOM 2100 O O . GLY A 1 274 ? -40.937 23.232 18.649 1.00 39.22 274 GLY A O 1
ATOM 2101 N N . ALA A 1 275 ? -39.686 24.935 17.948 1.00 32.28 275 ALA A N 1
ATOM 2102 C CA . ALA A 1 275 ? -39.881 24.600 16.523 1.00 32.28 275 ALA A CA 1
ATOM 2103 C C . ALA A 1 275 ? -38.854 23.521 16.106 1.00 32.28 275 ALA A C 1
ATOM 2105 O O . ALA A 1 275 ? -37.941 23.741 15.312 1.00 32.28 275 ALA A O 1
ATOM 2106 N N . GLY A 1 276 ? -38.969 22.372 16.761 1.00 40.75 276 GLY A N 1
ATOM 2107 C CA . GLY A 1 276 ? -38.021 21.273 16.811 1.00 40.75 276 GLY A CA 1
ATOM 2108 C C . GLY A 1 276 ? -38.353 20.469 18.059 1.00 40.75 276 GLY A C 1
ATOM 2109 O O . GLY A 1 276 ? -38.268 20.994 19.166 1.00 40.75 276 GLY A O 1
ATOM 2110 N N . GLN A 1 277 ? -38.808 19.234 17.863 1.00 40.47 277 GLN A N 1
ATOM 2111 C CA . GLN A 1 277 ? -39.178 18.293 18.919 1.00 40.47 277 GLN A CA 1
ATOM 2112 C C . GLN A 1 277 ? -38.114 18.300 20.028 1.00 40.47 277 GLN A C 1
ATOM 2114 O O . GLN A 1 277 ? -36.919 18.290 19.712 1.00 40.47 277 GLN A O 1
ATOM 2119 N N . ALA A 1 278 ? -38.534 18.344 21.301 1.00 48.81 278 ALA A N 1
ATOM 2120 C CA . ALA A 1 278 ? -37.609 18.194 22.423 1.00 48.81 278 ALA A CA 1
ATOM 2121 C C . ALA A 1 278 ? -36.703 16.984 22.137 1.00 48.81 278 ALA A C 1
ATOM 2123 O O . ALA A 1 278 ? -37.221 15.941 21.712 1.00 48.81 278 ALA A O 1
ATOM 2124 N N . PRO A 1 279 ? -35.370 17.117 22.261 1.00 59.44 279 PRO A N 1
ATOM 2125 C CA . PRO A 1 279 ? -34.490 15.990 22.005 1.00 59.44 279 PRO A CA 1
ATOM 2126 C C . PRO A 1 279 ? -34.942 14.859 22.930 1.00 59.44 279 PRO A C 1
ATOM 2128 O O . PRO A 1 279 ? -35.127 15.079 24.122 1.00 59.44 279 PRO A O 1
ATOM 2131 N N . ALA A 1 280 ? -35.207 13.671 22.388 1.00 60.31 280 ALA A N 1
ATOM 2132 C CA . ALA A 1 280 ? -35.450 12.520 23.256 1.00 60.31 280 ALA A CA 1
ATOM 2133 C C . ALA A 1 280 ? -34.132 12.187 23.952 1.00 60.31 280 ALA A C 1
ATOM 2135 O O . ALA A 1 280 ? -33.075 12.177 23.318 1.00 60.31 280 ALA A O 1
ATOM 2136 N N . ARG A 1 281 ? -34.237 11.987 25.257 1.00 70.31 281 ARG A N 1
ATOM 2137 C CA . ARG A 1 281 ? -33.139 11.834 26.202 1.00 70.31 281 ARG A CA 1
ATOM 2138 C C . ARG A 1 281 ? -33.359 10.550 27.002 1.00 70.31 281 ARG A C 1
ATOM 2140 O O . ARG A 1 281 ? -34.491 10.059 27.044 1.00 70.31 281 ARG A O 1
ATOM 2147 N N . PRO A 1 282 ? -32.327 10.042 27.687 1.00 71.44 282 PRO A N 1
ATOM 2148 C CA . PRO A 1 282 ? -32.497 8.984 28.674 1.00 71.44 282 PRO A CA 1
ATOM 2149 C C . PRO A 1 282 ? -33.445 9.417 29.799 1.00 71.44 282 PRO A C 1
ATOM 2151 O O . PRO A 1 282 ? -33.555 10.606 30.109 1.00 71.44 282 PRO A O 1
ATOM 2154 N N . GLY A 1 283 ? -34.121 8.451 30.425 1.00 74.19 283 GLY A N 1
ATOM 2155 C CA . GLY A 1 283 ? -35.004 8.694 31.567 1.00 74.19 283 GLY A CA 1
ATOM 2156 C C . GLY A 1 283 ? -34.220 9.109 32.813 1.00 74.19 283 GLY A C 1
ATOM 2157 O O . GLY A 1 283 ? -33.875 8.264 33.633 1.00 74.19 283 GLY A O 1
ATOM 2158 N N . LEU A 1 284 ? -33.919 10.404 32.940 1.00 84.12 284 LEU A N 1
ATOM 2159 C CA . LEU A 1 284 ? -33.267 10.989 34.113 1.00 84.12 284 LEU A CA 1
ATOM 2160 C C . LEU A 1 284 ? -34.287 11.317 35.213 1.00 84.12 284 LEU A C 1
ATOM 2162 O O . LEU A 1 284 ? -35.413 11.739 34.936 1.00 84.12 284 LEU A O 1
ATOM 2166 N N . VAL A 1 285 ? -33.881 11.147 36.471 1.00 83.50 285 VAL A N 1
ATOM 2167 C CA . VAL A 1 285 ? -34.753 11.321 37.644 1.00 83.50 285 VAL A CA 1
ATOM 2168 C C . VAL A 1 285 ? -35.105 12.799 37.816 1.00 83.50 285 VAL A C 1
ATOM 2170 O O . VAL A 1 285 ? -34.226 13.657 37.776 1.00 83.50 285 VAL A O 1
ATOM 2173 N N . GLY A 1 286 ? -36.395 13.101 37.989 1.00 82.06 286 GLY A N 1
ATOM 2174 C CA . GLY A 1 286 ? -36.899 14.464 38.210 1.00 82.06 286 GLY A CA 1
ATOM 2175 C C . GLY A 1 286 ? -36.874 15.385 36.981 1.00 82.06 286 GLY A C 1
ATOM 2176 O O . GLY A 1 286 ? -37.350 16.514 37.063 1.00 82.06 286 GLY A O 1
ATOM 2177 N N . LEU A 1 287 ? -36.358 14.929 35.828 1.00 85.75 287 LEU A N 1
ATOM 2178 C CA . 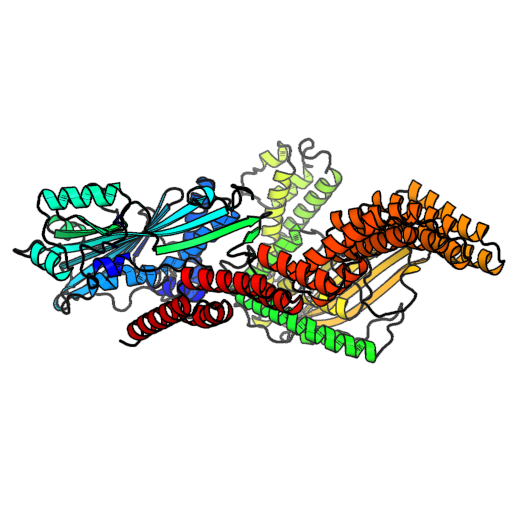LEU A 1 287 ? -36.220 15.768 34.630 1.00 85.75 287 LEU A CA 1
ATOM 2179 C C . LEU A 1 287 ? -37.576 16.188 34.047 1.00 85.75 287 LEU A C 1
ATOM 2181 O O . LEU A 1 287 ? -37.757 17.355 33.719 1.00 85.75 287 LEU A O 1
ATOM 2185 N N . ALA A 1 288 ? -38.528 15.256 33.937 1.00 83.06 288 ALA A N 1
ATOM 2186 C CA . ALA A 1 288 ? -39.842 15.539 33.356 1.00 83.06 288 ALA A CA 1
ATOM 2187 C C . ALA A 1 288 ? -40.643 16.561 34.183 1.00 83.06 288 ALA A C 1
ATOM 2189 O O . ALA A 1 288 ? -41.256 17.462 33.619 1.00 83.06 288 ALA A O 1
ATOM 2190 N N . GLU A 1 289 ? -40.595 16.444 35.514 1.00 83.81 289 GLU A N 1
ATOM 2191 C CA . GLU A 1 289 ? -41.236 17.389 36.437 1.00 83.81 289 GLU A CA 1
ATOM 2192 C C . GLU A 1 289 ? -40.567 18.765 36.382 1.00 83.81 289 GLU A C 1
ATOM 2194 O O . GLU A 1 289 ? -41.245 19.783 36.309 1.00 83.81 289 GLU A O 1
ATOM 2199 N N . PHE A 1 290 ? -39.232 18.803 36.350 1.00 86.75 290 PHE A N 1
ATOM 2200 C CA . PHE A 1 290 ? -38.482 20.050 36.232 1.00 86.75 290 PHE A CA 1
ATOM 2201 C C . PHE A 1 290 ? -38.789 20.797 34.929 1.00 86.75 290 PHE A C 1
ATOM 2203 O O . PHE A 1 290 ? -38.964 22.012 34.943 1.00 86.75 290 PHE A O 1
ATOM 2210 N N . GLU A 1 291 ? -38.856 20.092 33.797 1.00 81.19 291 GLU A N 1
ATOM 2211 C CA . GLU A 1 291 ? -39.071 20.723 32.493 1.00 81.19 291 GLU A CA 1
ATOM 2212 C C . GLU A 1 291 ? -40.477 21.282 32.291 1.00 81.19 291 GLU A C 1
ATOM 2214 O O . GLU A 1 291 ? -40.628 22.205 31.489 1.00 81.19 291 GLU A O 1
ATOM 2219 N N . ALA A 1 292 ? -41.477 20.773 33.015 1.00 81.38 292 ALA A N 1
ATOM 2220 C CA . ALA A 1 292 ? -42.834 21.313 32.973 1.00 81.38 292 ALA A CA 1
ATOM 2221 C C . ALA A 1 292 ? -42.877 22.794 33.397 1.00 81.38 292 ALA A C 1
ATOM 2223 O O . ALA A 1 292 ? -43.627 23.574 32.811 1.00 81.38 292 ALA A O 1
ATOM 2224 N N . ASP A 1 293 ? -42.007 23.179 34.337 1.00 82.31 293 ASP A N 1
ATOM 2225 C CA . ASP A 1 293 ? -41.976 24.502 34.968 1.00 82.31 293 ASP A CA 1
ATOM 2226 C C . ASP A 1 293 ? -40.629 25.232 34.775 1.00 82.31 293 ASP A C 1
ATOM 2228 O O . ASP A 1 293 ? -40.287 26.133 35.545 1.00 82.31 293 ASP A O 1
ATOM 2232 N N . ALA A 1 294 ? -39.825 24.863 33.772 1.00 83.69 294 ALA A N 1
ATOM 2233 C CA . ALA A 1 294 ? -38.519 25.480 33.523 1.00 83.69 294 ALA A CA 1
ATOM 2234 C C . ALA A 1 294 ? -38.571 26.617 32.488 1.00 83.69 294 ALA A C 1
ATOM 2236 O O . ALA A 1 294 ? -39.230 26.531 31.451 1.00 83.69 294 ALA A O 1
ATOM 2237 N N . VAL A 1 295 ? -37.775 27.661 32.717 1.00 83.88 295 VAL A N 1
ATOM 2238 C CA . VAL A 1 295 ? -37.402 28.658 31.702 1.00 83.88 295 VAL A CA 1
ATOM 2239 C C . VAL A 1 295 ? -36.040 28.313 31.116 1.00 83.88 295 VAL A C 1
ATOM 2241 O O . VAL A 1 295 ? -35.194 27.724 31.789 1.00 83.88 295 VAL A O 1
ATOM 2244 N N . PHE A 1 296 ? -35.793 28.673 29.856 1.00 80.31 296 PHE A N 1
ATOM 2245 C CA . PHE A 1 296 ? -34.520 28.351 29.220 1.00 80.31 296 PHE A CA 1
ATOM 2246 C C . PHE A 1 296 ? -34.074 29.358 28.169 1.00 80.31 296 PHE A C 1
ATOM 2248 O O . PHE A 1 296 ? -34.871 30.106 27.606 1.00 80.31 296 PHE A O 1
ATOM 2255 N N . VAL A 1 297 ? -32.776 29.318 27.878 1.00 78.50 297 VAL A N 1
ATOM 2256 C CA . VAL A 1 297 ? -32.159 29.950 26.707 1.00 78.50 297 VAL A CA 1
ATOM 2257 C C . VAL A 1 297 ? -31.442 28.869 25.913 1.00 78.50 297 VAL A C 1
ATOM 2259 O O . VAL A 1 297 ? -30.821 27.970 26.486 1.00 78.50 297 VAL A O 1
ATOM 2262 N N . SER A 1 298 ? -31.515 28.962 24.586 1.00 78.62 298 SER A N 1
ATOM 2263 C CA . SER A 1 298 ? -30.791 28.060 23.696 1.00 78.62 298 SER A CA 1
ATOM 2264 C C . SER A 1 298 ? -30.082 28.796 22.570 1.00 78.62 298 SER A C 1
ATOM 2266 O O . SER A 1 298 ? -30.506 29.869 22.140 1.00 78.62 298 SER A O 1
ATOM 2268 N N . ALA A 1 299 ? -28.999 28.194 22.096 1.00 75.81 299 ALA A N 1
ATOM 2269 C CA . ALA A 1 299 ? -28.165 28.689 21.021 1.00 75.81 299 ALA A CA 1
ATOM 2270 C C . ALA A 1 299 ? -27.935 27.586 19.980 1.00 75.81 299 ALA A C 1
ATOM 2272 O O . ALA A 1 299 ? -27.773 26.414 20.325 1.00 75.81 299 ALA A O 1
ATOM 2273 N N . GLN A 1 300 ? -27.910 27.965 18.704 1.00 73.50 300 GLN A N 1
ATOM 2274 C CA . GLN A 1 300 ? -27.639 27.074 17.575 1.00 73.50 300 GLN A CA 1
ATOM 2275 C C . GLN A 1 300 ? -26.630 27.693 16.609 1.00 73.50 300 GLN A C 1
ATOM 2277 O O . GLN A 1 300 ? -26.646 28.903 16.372 1.00 73.50 300 GLN A O 1
ATOM 2282 N N . GLN A 1 301 ? -25.778 26.869 15.999 1.00 71.25 301 GLN A N 1
ATOM 2283 C CA . GLN A 1 301 ? -24.921 27.313 14.895 1.00 71.25 301 GLN A CA 1
ATOM 2284 C C . GLN A 1 301 ? -25.747 27.596 13.628 1.00 71.25 301 GLN A C 1
ATOM 2286 O O . GLN A 1 301 ? -26.707 26.887 13.313 1.00 71.25 301 GLN A O 1
ATOM 2291 N N . SER A 1 302 ? -25.370 28.624 12.858 1.00 64.94 302 SER A N 1
ATOM 2292 C CA . SER A 1 302 ? -26.049 28.941 11.597 1.00 64.94 302 SER A CA 1
ATOM 2293 C C . SER A 1 302 ? -25.874 27.833 10.543 1.00 64.94 302 SER A C 1
ATOM 2295 O O . SER A 1 302 ? -24.843 27.171 10.438 1.00 64.94 302 SER A O 1
ATOM 2297 N N . ARG A 1 303 ? -26.904 27.632 9.704 1.00 53.97 303 ARG A N 1
ATOM 2298 C CA . ARG A 1 303 ? -27.009 26.482 8.777 1.00 53.97 303 ARG A CA 1
ATOM 2299 C C . ARG A 1 303 ? -25.925 26.404 7.681 1.00 53.97 303 ARG A C 1
ATOM 2301 O O . ARG A 1 303 ? -25.858 25.389 6.987 1.00 53.97 303 ARG A O 1
ATOM 2308 N N . LYS A 1 304 ? -25.096 27.435 7.466 1.00 53.00 304 LYS A N 1
ATOM 2309 C CA . LYS A 1 304 ? -24.092 27.476 6.382 1.00 53.00 304 LYS A CA 1
ATOM 2310 C C . LYS A 1 304 ? -22.717 27.921 6.904 1.00 53.00 304 LYS A C 1
ATOM 2312 O O . LYS A 1 304 ? -22.604 28.988 7.488 1.00 53.00 304 LYS A O 1
ATOM 2317 N N . ARG A 1 305 ? -21.670 27.149 6.564 1.00 56.78 305 ARG A N 1
ATOM 2318 C CA . ARG A 1 305 ? -20.233 27.502 6.695 1.00 56.78 305 ARG A CA 1
ATOM 2319 C C . ARG A 1 305 ? -19.604 27.481 8.090 1.00 56.78 305 ARG A C 1
ATOM 2321 O O . ARG A 1 305 ? -18.494 27.981 8.217 1.00 56.78 305 ARG A O 1
ATOM 2328 N N . TRP A 1 306 ? -20.220 26.836 9.078 1.00 64.38 306 TRP A N 1
ATOM 2329 C CA . TRP A 1 306 ? -19.580 26.567 10.371 1.00 64.38 306 TRP A CA 1
ATOM 2330 C C . TRP A 1 306 ? -19.117 25.103 10.473 1.00 64.38 306 TRP A C 1
ATOM 2332 O O . TRP A 1 306 ? -19.872 24.189 10.128 1.00 64.38 306 TRP A O 1
ATOM 2342 N N . CYS A 1 307 ? -17.862 24.878 10.870 1.00 67.94 307 CYS A N 1
ATOM 2343 C CA . CYS A 1 307 ? -17.236 23.559 10.966 1.00 67.94 307 CYS A CA 1
ATOM 2344 C C . CYS A 1 307 ? -16.311 23.522 12.183 1.00 67.94 307 CYS A C 1
ATOM 2346 O O . CYS A 1 307 ? -15.372 24.310 12.241 1.00 67.94 307 CYS A O 1
ATOM 2348 N N . ASN A 1 308 ? -16.567 22.602 13.112 1.00 74.50 308 ASN A N 1
ATOM 2349 C CA . ASN A 1 308 ? -15.791 22.474 14.347 1.00 74.50 308 ASN A CA 1
ATOM 2350 C C . ASN A 1 308 ? -14.667 21.432 14.218 1.00 74.50 308 ASN A C 1
ATOM 2352 O O . ASN A 1 308 ? -13.737 21.417 15.012 1.00 74.50 308 ASN A O 1
ATOM 2356 N N . GLY A 1 309 ? -14.712 20.589 13.186 1.00 77.12 309 GLY A N 1
ATOM 2357 C CA . GLY A 1 309 ? -13.637 19.669 12.818 1.00 77.12 309 GLY A CA 1
ATOM 2358 C C . GLY A 1 309 ? -13.937 19.000 11.480 1.00 77.12 309 GLY A C 1
ATOM 2359 O O . GLY A 1 309 ? -15.108 18.827 11.126 1.00 77.12 309 GLY A O 1
ATOM 2360 N N . MET A 1 310 ? -12.902 18.644 10.720 1.00 80.00 310 MET A N 1
ATOM 2361 C CA . MET A 1 310 ? -13.034 17.974 9.423 1.00 80.00 310 MET A CA 1
ATOM 2362 C C . MET A 1 310 ? -11.865 17.011 9.199 1.00 80.00 310 MET A C 1
ATOM 2364 O O . MET A 1 310 ? -10.736 17.333 9.557 1.00 80.00 310 MET A O 1
ATOM 2368 N N . ALA A 1 311 ? -12.143 15.853 8.600 1.00 74.88 311 ALA A N 1
ATOM 2369 C CA . ALA A 1 311 ? -11.132 14.888 8.171 1.00 74.88 311 ALA A CA 1
ATOM 2370 C C . ALA A 1 311 ? -11.492 14.307 6.796 1.00 74.88 311 ALA A C 1
ATOM 2372 O O . ALA A 1 311 ? -12.658 13.977 6.546 1.00 74.88 311 ALA A O 1
ATOM 2373 N N . GLU A 1 312 ? -10.496 14.194 5.915 1.00 76.06 312 GLU A N 1
ATOM 2374 C CA . GLU A 1 312 ? -10.643 13.711 4.536 1.00 76.06 312 GLU A CA 1
ATOM 2375 C C . GLU A 1 312 ? -10.114 12.280 4.381 1.00 76.06 312 GLU A C 1
ATOM 2377 O O . GLU A 1 312 ? -9.040 11.940 4.872 1.00 76.06 312 GLU A O 1
ATOM 2382 N N . TYR A 1 313 ? -10.858 11.454 3.652 1.00 73.19 313 TYR A N 1
ATOM 2383 C CA . TYR A 1 313 ? -10.580 10.043 3.410 1.00 73.19 313 TYR A CA 1
ATOM 2384 C C . TYR A 1 313 ? -10.638 9.768 1.907 1.00 73.19 313 TYR A C 1
ATOM 2386 O O . TYR A 1 313 ? -11.615 10.137 1.249 1.00 73.19 313 TYR A O 1
ATOM 2394 N N . ARG A 1 314 ? -9.618 9.103 1.359 1.00 73.38 314 ARG A N 1
ATOM 2395 C CA . ARG A 1 314 ? -9.581 8.699 -0.055 1.00 73.38 314 ARG A CA 1
ATOM 2396 C C . ARG A 1 314 ? -9.536 7.188 -0.196 1.00 73.38 314 ARG A C 1
ATOM 2398 O O . ARG A 1 314 ? -8.708 6.561 0.443 1.00 73.38 314 ARG A O 1
ATOM 2405 N N . LEU A 1 315 ? -10.384 6.608 -1.037 1.00 67.19 315 LEU A N 1
ATOM 2406 C CA . LEU A 1 315 ? -10.440 5.165 -1.284 1.00 67.19 315 LEU A CA 1
ATOM 2407 C C . LEU A 1 315 ? -9.741 4.815 -2.605 1.00 67.19 315 LEU A C 1
ATOM 2409 O O . LEU A 1 315 ? -10.192 5.243 -3.662 1.00 67.19 315 LEU A O 1
ATOM 2413 N N . HIS A 1 316 ? -8.700 3.986 -2.563 1.00 57.75 316 HIS A N 1
ATOM 2414 C CA . HIS A 1 316 ? -7.990 3.469 -3.732 1.00 57.75 316 HIS A CA 1
ATOM 2415 C C . HIS A 1 316 ? -7.830 1.945 -3.636 1.00 57.75 316 HIS A C 1
ATOM 2417 O O . HIS A 1 316 ? -7.187 1.458 -2.716 1.00 57.75 316 HIS A O 1
ATOM 2423 N N . GLN A 1 317 ? -8.417 1.184 -4.572 1.00 52.66 317 GLN A N 1
ATOM 2424 C CA . GLN A 1 317 ? -8.280 -0.286 -4.652 1.00 52.66 317 GLN A CA 1
ATOM 2425 C C . GLN A 1 317 ? -8.509 -1.017 -3.302 1.00 52.66 317 GLN A C 1
ATOM 2427 O O . GLN A 1 317 ? -7.720 -1.870 -2.913 1.00 52.66 317 GLN A O 1
ATOM 2432 N N . ALA A 1 318 ? -9.585 -0.659 -2.586 1.00 52.75 318 ALA A N 1
ATOM 2433 C CA . ALA A 1 318 ? -9.944 -1.149 -1.240 1.00 52.75 318 ALA A CA 1
ATOM 2434 C C . ALA A 1 318 ? -9.049 -0.678 -0.070 1.00 52.75 318 ALA A C 1
ATOM 2436 O O . ALA A 1 318 ? -9.267 -1.077 1.071 1.00 52.75 318 ALA A O 1
ATOM 2437 N N . MET A 1 319 ? -8.094 0.220 -0.314 1.00 52.06 319 MET A N 1
ATOM 2438 C CA . MET A 1 319 ? -7.294 0.874 0.724 1.00 52.06 319 MET A CA 1
ATOM 2439 C C . MET A 1 319 ? -7.764 2.313 0.928 1.00 52.06 319 MET A C 1
ATOM 2441 O O . MET A 1 319 ? -8.046 3.021 -0.039 1.00 52.06 319 MET A O 1
ATOM 2445 N N . VAL A 1 320 ? -7.849 2.769 2.177 1.00 60.19 320 VAL A N 1
ATOM 2446 C CA . VAL A 1 320 ? -8.221 4.156 2.487 1.00 60.19 320 VAL A CA 1
ATOM 2447 C C . VAL A 1 320 ? -6.958 4.940 2.832 1.00 60.19 320 VAL A C 1
ATOM 2449 O O . VAL A 1 320 ? -6.074 4.398 3.473 1.00 60.19 320 VAL A O 1
ATOM 2452 N N . SER A 1 321 ? -6.838 6.201 2.435 1.00 59.75 321 SER A N 1
ATOM 2453 C CA . SER A 1 321 ? -5.771 7.102 2.877 1.00 59.75 321 SER A CA 1
ATOM 2454 C C . SER A 1 321 ? -6.337 8.372 3.505 1.00 59.75 321 SER A C 1
ATOM 2456 O O . SER A 1 321 ? -7.429 8.821 3.154 1.00 59.75 321 SER A O 1
ATOM 2458 N N . HIS A 1 322 ? -5.602 8.942 4.456 1.00 59.06 322 HIS A N 1
ATOM 2459 C CA . HIS A 1 322 ? -5.883 10.237 5.079 1.00 59.06 322 HIS A CA 1
ATOM 2460 C C . HIS A 1 322 ? -4.644 11.113 4.899 1.00 59.06 322 HIS A C 1
ATOM 2462 O O . HIS A 1 322 ? -3.545 10.685 5.228 1.00 59.06 322 HIS A O 1
ATOM 2468 N N . ASN A 1 323 ? -4.793 12.314 4.332 1.00 59.03 323 ASN A N 1
ATOM 2469 C CA . ASN A 1 323 ? -3.669 13.206 3.997 1.00 59.03 323 ASN A CA 1
ATOM 2470 C C . ASN A 1 323 ? -2.530 12.534 3.192 1.00 59.03 323 ASN A C 1
ATOM 2472 O O . ASN A 1 323 ? -1.363 12.843 3.399 1.00 59.03 323 ASN A O 1
ATOM 2476 N N . ASN A 1 324 ? -2.873 11.640 2.254 1.00 51.09 324 ASN A N 1
ATOM 2477 C CA . ASN A 1 324 ? -1.949 10.807 1.461 1.00 51.09 324 ASN A CA 1
ATOM 2478 C C . ASN A 1 324 ? -1.192 9.708 2.236 1.00 51.09 324 ASN A C 1
ATOM 2480 O O . ASN A 1 324 ? -0.427 8.974 1.616 1.00 51.09 324 ASN A O 1
ATOM 2484 N N . GLU A 1 325 ? -1.432 9.526 3.534 1.00 50.28 325 GLU A N 1
ATOM 2485 C CA . GLU A 1 325 ? -0.926 8.371 4.280 1.00 50.28 325 GLU A CA 1
ATOM 2486 C C . GLU A 1 325 ? -1.919 7.215 4.184 1.00 50.28 325 GLU A C 1
ATOM 2488 O O . GLU A 1 325 ? -3.117 7.384 4.439 1.00 50.28 325 GLU A O 1
ATOM 2493 N N . LEU A 1 326 ? -1.433 6.042 3.774 1.00 48.75 326 LEU A N 1
ATOM 2494 C CA . LEU A 1 326 ? -2.261 4.852 3.651 1.00 48.75 326 LEU A CA 1
ATOM 2495 C C . LEU A 1 326 ? -2.672 4.360 5.038 1.00 48.75 326 LEU A C 1
ATOM 2497 O O . LEU A 1 326 ? -1.856 4.171 5.935 1.00 48.75 326 LEU A O 1
ATOM 2501 N N . ILE A 1 327 ? -3.962 4.128 5.190 1.00 55.78 327 ILE A N 1
ATOM 2502 C CA . ILE A 1 327 ? -4.563 3.577 6.384 1.00 55.78 327 ILE A CA 1
ATOM 2503 C C . ILE A 1 327 ? -4.760 2.089 6.135 1.00 55.78 327 ILE A C 1
ATOM 2505 O O . ILE A 1 327 ? -5.654 1.681 5.387 1.00 55.78 327 ILE A O 1
ATOM 2509 N N . HIS A 1 328 ? -3.946 1.270 6.789 1.00 44.19 328 HIS A N 1
ATOM 2510 C CA . HIS A 1 328 ? -4.117 -0.175 6.751 1.00 44.19 328 HIS A CA 1
ATOM 2511 C C . HIS A 1 328 ? -5.333 -0.578 7.597 1.00 44.19 328 HIS A C 1
ATOM 2513 O O . HIS A 1 328 ? -5.453 -0.199 8.762 1.00 44.19 328 HIS A O 1
ATOM 2519 N N . GLY A 1 329 ? -6.248 -1.347 6.998 1.00 37.59 329 GLY A N 1
ATOM 2520 C CA . GLY A 1 329 ? -7.536 -1.740 7.588 1.00 37.59 329 GLY A CA 1
ATOM 2521 C C . GLY A 1 329 ? -7.465 -2.591 8.867 1.00 37.59 329 GLY A C 1
ATOM 2522 O O . GLY A 1 329 ? -8.513 -2.901 9.421 1.00 37.59 329 GLY A O 1
ATOM 2523 N N . SER A 1 330 ? -6.270 -2.950 9.354 1.00 36.16 330 SER A N 1
ATOM 2524 C CA . SER A 1 330 ? -6.043 -3.611 10.652 1.00 36.16 330 SER A CA 1
ATOM 2525 C C . SER A 1 330 ? -5.790 -2.641 11.816 1.00 36.16 330 SER A C 1
ATOM 2527 O O . SER A 1 330 ? -5.962 -3.010 12.971 1.00 36.16 330 SER A O 1
ATOM 2529 N N . GLN A 1 331 ? -5.450 -1.374 11.563 1.00 40.22 331 GLN A N 1
ATOM 2530 C CA . GLN A 1 331 ? -4.878 -0.495 12.595 1.00 40.22 331 GLN A CA 1
ATOM 2531 C C . GLN A 1 331 ? -5.860 0.109 13.615 1.00 40.22 331 GLN A C 1
ATOM 2533 O O . GLN A 1 331 ? -5.446 0.957 14.409 1.00 40.22 331 GLN A O 1
ATOM 2538 N N . ARG A 1 332 ? -7.164 -0.200 13.589 1.00 52.44 332 ARG A N 1
ATOM 2539 C CA . ARG A 1 332 ? -8.136 0.796 14.091 1.00 52.44 332 ARG A CA 1
ATOM 2540 C C . ARG A 1 332 ? -9.147 0.414 15.146 1.00 52.44 332 ARG A C 1
ATOM 2542 O O . ARG A 1 332 ? -9.817 1.300 15.668 1.00 52.44 332 ARG A O 1
ATOM 2549 N N . LEU A 1 333 ? -9.105 -0.812 15.648 1.00 36.50 333 LEU A N 1
ATOM 2550 C CA . LEU A 1 333 ? -9.822 -1.139 16.878 1.00 36.50 333 LEU A CA 1
ATOM 2551 C C . LEU A 1 333 ? -9.046 -2.037 17.838 1.00 36.50 333 LEU A C 1
ATOM 2553 O O . LEU A 1 333 ? -9.562 -2.302 18.920 1.00 36.50 333 LEU A O 1
ATOM 2557 N N . ASP A 1 334 ? -7.827 -2.473 17.520 1.00 33.88 334 ASP A N 1
ATOM 2558 C CA . ASP A 1 334 ? -6.922 -3.174 18.436 1.00 33.88 334 ASP A CA 1
ATOM 2559 C C . ASP A 1 334 ? -5.657 -2.327 18.656 1.00 33.88 334 ASP A C 1
ATOM 2561 O O . ASP A 1 334 ? -4.811 -2.242 17.775 1.00 33.88 334 ASP A O 1
ATOM 2565 N N . PRO A 1 335 ? -5.454 -1.699 19.829 1.00 34.94 335 PRO A N 1
ATOM 2566 C CA . PRO A 1 335 ? -4.173 -1.051 20.126 1.00 34.94 335 PRO A CA 1
ATOM 2567 C C . PRO A 1 335 ? -3.048 -2.063 20.392 1.00 34.94 335 PRO A C 1
ATOM 2569 O O . PRO A 1 335 ? -1.882 -1.687 20.498 1.00 34.94 335 PRO A O 1
ATOM 2572 N N . TRP A 1 336 ? -3.397 -3.350 20.514 1.00 33.25 336 TRP A N 1
ATOM 2573 C CA . TRP A 1 336 ? -2.406 -4.406 20.389 1.00 33.25 336 TRP A CA 1
ATOM 2574 C C . TRP A 1 336 ? -1.831 -4.433 18.974 1.00 33.25 336 TRP A C 1
ATOM 2576 O O . TRP A 1 336 ? -0.645 -4.672 18.872 1.00 33.25 336 TRP A O 1
ATOM 2586 N N . ASP A 1 337 ? -2.558 -4.044 17.921 1.00 35.91 337 ASP A N 1
ATOM 2587 C CA . ASP A 1 337 ? -1.971 -3.982 16.584 1.00 35.91 337 ASP A CA 1
ATOM 2588 C C . ASP A 1 337 ? -1.087 -2.749 16.394 1.00 35.91 337 ASP A C 1
ATOM 2590 O O . ASP A 1 337 ? 0.049 -2.935 16.040 1.00 35.91 337 ASP A O 1
ATOM 2594 N N . SER A 1 338 ? -1.409 -1.500 16.742 1.00 33.66 338 SER A N 1
ATOM 2595 C CA . SER A 1 338 ? -0.418 -0.435 16.441 1.00 33.66 338 SER A CA 1
ATOM 2596 C C . SER A 1 338 ? 0.845 -0.484 17.311 1.00 33.66 338 SER A C 1
ATOM 2598 O O . SER A 1 338 ? 1.918 -0.149 16.827 1.00 33.66 338 SER A O 1
ATOM 2600 N N . LYS A 1 339 ? 0.781 -0.925 18.577 1.00 33.38 339 LYS A N 1
ATOM 2601 C CA . LYS A 1 339 ? 1.977 -1.041 19.430 1.00 33.38 339 LYS A CA 1
ATOM 2602 C C . LYS A 1 339 ? 2.659 -2.393 19.297 1.00 33.38 339 LYS A C 1
ATOM 2604 O O . LYS A 1 339 ? 3.876 -2.408 19.401 1.00 33.38 339 LYS A O 1
ATOM 2609 N N . ALA A 1 340 ? 1.935 -3.490 19.057 1.00 33.06 340 ALA A N 1
ATOM 2610 C CA . ALA A 1 340 ? 2.563 -4.770 18.750 1.00 33.06 340 ALA A CA 1
ATOM 2611 C C . ALA A 1 340 ? 2.941 -4.898 17.281 1.00 33.06 340 ALA A C 1
ATOM 2613 O O . ALA A 1 340 ? 3.913 -5.590 17.097 1.00 33.06 340 ALA A O 1
ATOM 2614 N N . GLU A 1 341 ? 2.308 -4.224 16.306 1.00 33.09 341 GLU A N 1
ATOM 2615 C CA . GLU A 1 341 ? 2.737 -4.030 14.898 1.00 33.09 341 GLU A CA 1
ATOM 2616 C C . GLU A 1 341 ? 3.821 -2.964 14.797 1.00 33.09 341 GLU A C 1
ATOM 2618 O O . GLU A 1 341 ? 4.755 -3.214 14.067 1.00 33.09 341 GLU A O 1
ATOM 2623 N N . ASN A 1 342 ? 3.809 -1.838 15.530 1.00 36.38 342 ASN A N 1
ATOM 2624 C CA . ASN A 1 342 ? 4.994 -0.959 15.572 1.00 36.38 342 ASN A CA 1
ATOM 2625 C C . ASN A 1 342 ? 6.122 -1.606 16.367 1.00 36.38 342 ASN A C 1
ATOM 2627 O O . ASN A 1 342 ? 7.274 -1.450 15.993 1.00 36.38 342 ASN A O 1
ATOM 2631 N N . ALA A 1 343 ? 5.832 -2.375 17.421 1.00 35.50 343 ALA A N 1
ATOM 2632 C CA . ALA A 1 343 ? 6.843 -3.227 18.029 1.00 35.50 343 ALA A CA 1
ATOM 2633 C C . ALA A 1 343 ? 7.197 -4.398 17.116 1.00 35.50 343 ALA A C 1
ATOM 2635 O O . ALA A 1 343 ? 8.349 -4.773 17.172 1.00 35.50 343 ALA A O 1
ATOM 2636 N N . LEU A 1 344 ? 6.298 -4.931 16.271 1.00 35.50 344 LEU A N 1
ATOM 2637 C CA . LEU A 1 344 ? 6.564 -5.985 15.277 1.00 35.50 344 LEU A CA 1
ATOM 2638 C C . LEU A 1 344 ? 7.376 -5.419 14.129 1.00 35.50 344 LEU A C 1
ATOM 2640 O O . LEU A 1 344 ? 8.136 -6.159 13.542 1.00 35.50 344 LEU A O 1
ATOM 2644 N N . GLU A 1 345 ? 7.192 -4.153 13.784 1.00 37.12 345 GLU A N 1
ATOM 2645 C CA . GLU A 1 345 ? 7.816 -3.454 12.673 1.00 37.12 345 GLU A CA 1
ATOM 2646 C C . GLU A 1 345 ? 9.151 -2.893 13.131 1.00 37.12 345 GLU A C 1
ATOM 2648 O O . GLU A 1 345 ? 10.138 -3.068 12.439 1.00 37.12 345 GLU A O 1
ATOM 2653 N N . GLU A 1 346 ? 9.261 -2.368 14.352 1.00 36.88 346 GLU A N 1
ATOM 2654 C CA . GLU A 1 346 ? 10.543 -2.143 15.017 1.00 36.88 346 GLU A CA 1
ATOM 2655 C C . GLU A 1 346 ? 11.260 -3.466 15.307 1.00 36.88 346 GLU A C 1
ATOM 2657 O O . GLU A 1 346 ? 12.479 -3.511 15.218 1.00 36.88 346 GLU A O 1
ATOM 2662 N N . PHE A 1 347 ? 10.556 -4.557 15.613 1.00 36.47 347 PHE A N 1
ATOM 2663 C CA . PHE A 1 347 ? 11.113 -5.907 15.778 1.00 36.47 347 PHE A CA 1
ATOM 2664 C C . PHE A 1 347 ? 11.514 -6.522 14.444 1.00 36.47 347 PHE A C 1
ATOM 2666 O O . PHE A 1 347 ? 12.564 -7.140 14.375 1.00 36.47 347 PHE A O 1
ATOM 2673 N N . ARG A 1 348 ? 10.749 -6.320 13.369 1.00 39.59 348 ARG A N 1
ATOM 2674 C CA . ARG A 1 348 ? 11.094 -6.702 11.995 1.00 39.59 348 ARG A CA 1
ATOM 2675 C C . ARG A 1 348 ? 12.237 -5.842 11.517 1.00 39.59 348 ARG A C 1
ATOM 2677 O O . ARG A 1 348 ? 13.130 -6.371 10.897 1.00 39.59 348 ARG A O 1
ATOM 2684 N N . THR A 1 349 ? 12.295 -4.562 11.859 1.00 41.22 349 THR A N 1
ATOM 2685 C CA . THR A 1 349 ? 13.373 -3.646 11.469 1.00 41.22 349 THR A CA 1
ATOM 2686 C C . THR A 1 349 ? 14.649 -3.943 12.252 1.00 41.22 349 THR A C 1
ATOM 2688 O O . THR A 1 349 ? 15.709 -4.088 11.650 1.00 41.22 349 THR A O 1
ATOM 2691 N N . ARG A 1 350 ? 14.576 -4.126 13.579 1.00 41.81 350 ARG A N 1
ATOM 2692 C CA . ARG A 1 350 ? 15.706 -4.560 14.426 1.00 41.81 350 ARG A CA 1
ATOM 2693 C C . ARG A 1 350 ? 16.118 -5.988 14.106 1.00 41.81 350 ARG A C 1
ATOM 2695 O O . ARG A 1 350 ? 17.306 -6.266 14.062 1.00 41.81 350 ARG A O 1
ATOM 2702 N N . GLY A 1 351 ? 15.157 -6.864 13.851 1.00 38.75 351 GLY A N 1
ATOM 2703 C CA . GLY A 1 351 ? 15.325 -8.239 13.404 1.00 38.75 351 GLY A CA 1
ATOM 2704 C C . GLY A 1 351 ? 15.986 -8.303 12.040 1.00 38.75 351 GLY A C 1
ATOM 2705 O O . GLY A 1 351 ? 16.974 -9.000 11.905 1.00 38.75 351 GLY A O 1
ATOM 2706 N N . ASN A 1 352 ? 15.548 -7.499 11.072 1.00 42.19 352 ASN A N 1
ATOM 2707 C CA . ASN A 1 352 ? 16.151 -7.344 9.748 1.00 42.19 352 ASN A CA 1
ATOM 2708 C C . ASN A 1 352 ? 17.548 -6.726 9.844 1.00 42.19 352 ASN A C 1
ATOM 2710 O O . ASN A 1 352 ? 18.439 -7.135 9.107 1.00 42.19 352 ASN A O 1
ATOM 2714 N N . ALA A 1 353 ? 17.772 -5.780 10.761 1.00 42.75 353 ALA A N 1
ATOM 2715 C CA . ALA A 1 353 ? 19.078 -5.174 11.000 1.00 42.75 353 ALA A CA 1
ATOM 2716 C C . ALA A 1 353 ? 20.053 -6.148 11.684 1.00 42.75 353 ALA A C 1
ATOM 2718 O O . ALA A 1 353 ? 21.197 -6.260 11.247 1.00 42.75 353 ALA A O 1
ATOM 2719 N N . LEU A 1 354 ? 19.614 -6.896 12.706 1.00 42.28 354 LEU A N 1
ATOM 2720 C CA . LEU A 1 354 ? 20.388 -7.979 13.322 1.00 42.28 354 LEU A CA 1
ATOM 2721 C C . LEU A 1 354 ? 20.630 -9.100 12.312 1.00 42.28 354 LEU A C 1
ATOM 2723 O O . LEU A 1 354 ? 21.768 -9.529 12.173 1.00 42.28 354 LEU A O 1
ATOM 2727 N N . ARG A 1 355 ? 19.603 -9.521 11.567 1.00 42.88 355 ARG A N 1
ATOM 2728 C CA . ARG A 1 355 ? 19.675 -10.482 10.457 1.00 42.88 355 ARG A CA 1
ATOM 2729 C C . ARG A 1 355 ? 20.734 -10.042 9.467 1.00 42.88 355 ARG A C 1
ATOM 2731 O O . ARG A 1 355 ? 21.641 -10.812 9.219 1.00 42.88 355 ARG A O 1
ATOM 2738 N N . LYS A 1 356 ? 20.698 -8.799 8.979 1.00 43.03 356 LYS A N 1
ATOM 2739 C CA . LYS A 1 356 ? 21.693 -8.251 8.044 1.00 43.03 356 LYS A CA 1
ATOM 2740 C C . LYS A 1 356 ? 23.102 -8.282 8.637 1.00 43.03 356 LYS A C 1
ATOM 2742 O O . LYS A 1 356 ? 24.025 -8.733 7.975 1.00 43.03 356 LYS A O 1
ATOM 2747 N N . ARG A 1 357 ? 23.271 -7.888 9.903 1.00 44.75 357 ARG A N 1
ATOM 2748 C CA . ARG A 1 357 ? 24.577 -7.856 10.587 1.00 44.75 357 ARG A CA 1
ATOM 2749 C C . ARG A 1 357 ? 25.143 -9.253 10.874 1.00 44.75 357 ARG A C 1
ATOM 2751 O O . ARG A 1 357 ? 26.347 -9.462 10.764 1.00 44.75 357 ARG A O 1
ATOM 2758 N N . HIS A 1 358 ? 24.290 -10.206 11.242 1.00 41.66 358 HIS A N 1
ATOM 2759 C CA . HIS A 1 358 ? 24.660 -11.594 11.526 1.00 41.66 358 HIS A CA 1
ATOM 2760 C C . HIS A 1 358 ? 24.812 -12.429 10.248 1.00 41.66 358 HIS A C 1
ATOM 2762 O O . HIS A 1 358 ? 25.723 -13.244 10.189 1.00 41.66 358 HIS A O 1
ATOM 2768 N N . TYR A 1 359 ? 24.015 -12.169 9.211 1.00 41.81 359 TYR A N 1
ATOM 2769 C CA . TYR A 1 359 ? 24.178 -12.705 7.856 1.00 41.81 359 TYR A CA 1
ATOM 2770 C C . TYR A 1 359 ? 25.487 -12.224 7.228 1.00 41.81 359 TYR A C 1
ATOM 2772 O O . TYR A 1 359 ? 26.256 -13.033 6.732 1.00 41.81 359 TYR A O 1
ATOM 2780 N N . GLN A 1 360 ? 25.821 -10.936 7.356 1.00 45.34 360 GLN A N 1
ATOM 2781 C CA . GLN A 1 360 ? 27.126 -10.404 6.941 1.00 45.34 360 GLN A CA 1
ATOM 2782 C C . GLN A 1 360 ? 28.296 -11.078 7.674 1.00 45.34 360 GLN A C 1
ATOM 2784 O O . GLN A 1 360 ? 29.335 -11.325 7.070 1.00 45.34 360 GLN A O 1
ATOM 2789 N N . ARG A 1 361 ? 28.118 -11.421 8.957 1.00 43.91 361 ARG A N 1
ATOM 2790 C CA . ARG A 1 361 ? 29.104 -12.178 9.744 1.00 43.91 361 ARG A CA 1
ATOM 2791 C C . ARG A 1 361 ? 29.165 -13.663 9.355 1.00 43.91 361 ARG A C 1
ATOM 2793 O O . ARG A 1 361 ? 30.219 -14.273 9.387 1.00 43.91 361 ARG A O 1
ATOM 2800 N N . PHE A 1 362 ? 28.043 -14.253 8.956 1.00 40.66 362 PHE A N 1
ATOM 2801 C CA . PHE A 1 362 ? 27.977 -15.619 8.439 1.00 40.66 362 PHE A CA 1
ATOM 2802 C C . PHE A 1 362 ? 28.640 -15.737 7.059 1.00 40.66 362 PHE A C 1
ATOM 2804 O O . PHE A 1 362 ? 29.437 -16.648 6.850 1.00 40.66 362 PHE A O 1
ATOM 2811 N N . LEU A 1 363 ? 28.392 -14.774 6.164 1.00 40.50 363 LEU A N 1
ATOM 2812 C CA . LEU A 1 363 ? 29.078 -14.637 4.876 1.00 40.50 363 LEU A CA 1
ATOM 2813 C C . LEU A 1 363 ? 30.587 -14.421 5.050 1.00 40.50 363 LEU A C 1
ATOM 2815 O O . LEU A 1 363 ? 31.365 -14.936 4.252 1.00 40.50 363 LEU A O 1
ATOM 2819 N N . SER A 1 364 ? 31.012 -13.692 6.092 1.00 44.06 364 SER A N 1
ATOM 2820 C CA . SER A 1 364 ? 32.440 -13.546 6.400 1.00 44.06 364 SER A CA 1
ATOM 2821 C C . SER A 1 364 ? 33.069 -14.821 6.965 1.00 44.06 364 SER A C 1
ATOM 2823 O O . SER A 1 364 ? 34.275 -15.006 6.816 1.00 44.06 364 SER A O 1
ATOM 2825 N N . ASP A 1 365 ? 32.271 -15.690 7.595 1.00 43.47 365 ASP A N 1
ATOM 2826 C CA . ASP A 1 365 ? 32.766 -16.853 8.333 1.00 43.47 365 ASP A CA 1
ATOM 2827 C C . ASP A 1 365 ? 32.672 -18.180 7.542 1.00 43.47 365 ASP A C 1
ATOM 2829 O O . ASP A 1 365 ? 33.419 -19.105 7.877 1.00 43.47 365 ASP A O 1
ATOM 2833 N N . ARG A 1 366 ? 31.830 -18.323 6.492 1.00 43.66 366 ARG A N 1
ATOM 2834 C CA . ARG A 1 366 ? 31.783 -19.536 5.631 1.00 43.66 366 ARG A CA 1
ATOM 2835 C C . ARG A 1 366 ? 31.280 -19.334 4.192 1.00 43.66 366 ARG A C 1
ATOM 2837 O O . ARG A 1 366 ? 30.218 -18.772 3.958 1.00 43.66 366 ARG A O 1
ATOM 2844 N N . GLU A 1 367 ? 31.951 -20.016 3.258 1.00 41.38 367 GLU A N 1
ATOM 2845 C CA . GLU A 1 367 ? 31.378 -20.472 1.983 1.00 41.38 367 GLU A CA 1
ATOM 2846 C C . GLU A 1 367 ? 30.364 -21.604 2.246 1.00 41.38 367 GLU A C 1
ATOM 2848 O O . GLU A 1 367 ? 30.742 -22.720 2.629 1.00 41.38 367 GLU A O 1
ATOM 2853 N N . VAL A 1 368 ? 29.069 -21.356 2.045 1.00 38.81 368 VAL A N 1
ATOM 2854 C CA . VAL A 1 368 ? 28.073 -22.438 2.000 1.00 38.81 368 VAL A CA 1
ATOM 2855 C C . VAL A 1 368 ? 28.207 -23.140 0.651 1.00 38.81 368 VAL A C 1
ATOM 2857 O O . VAL A 1 368 ? 27.798 -22.612 -0.375 1.00 38.81 368 VAL A O 1
ATOM 2860 N N . LYS A 1 369 ? 28.807 -24.333 0.648 1.00 41.09 369 LYS A N 1
ATOM 2861 C CA . LYS A 1 369 ? 28.853 -25.209 -0.532 1.00 41.09 369 LYS A CA 1
ATOM 2862 C C . LYS A 1 369 ? 27.558 -26.015 -0.636 1.00 41.09 369 LYS A C 1
ATOM 2864 O O . LYS A 1 369 ? 27.104 -26.561 0.373 1.00 41.09 369 LYS A O 1
ATOM 2869 N N . TRP A 1 370 ? 27.009 -26.112 -1.849 1.00 37.44 370 TRP A N 1
ATOM 2870 C CA . TRP A 1 370 ? 25.839 -26.928 -2.191 1.00 37.44 370 TRP A CA 1
ATOM 2871 C C . TRP A 1 370 ? 25.925 -28.353 -1.608 1.00 37.44 370 TRP A C 1
ATOM 2873 O O . TRP A 1 370 ? 26.988 -28.978 -1.609 1.00 37.44 370 TRP A O 1
ATOM 2883 N N . GLY A 1 371 ? 24.801 -28.859 -1.084 1.00 40.59 371 GLY A N 1
ATOM 2884 C CA . GLY A 1 371 ? 24.680 -30.231 -0.567 1.00 40.59 371 GLY A CA 1
ATOM 2885 C C . GLY A 1 371 ? 25.193 -30.479 0.861 1.00 40.59 371 GLY A C 1
ATOM 2886 O O . GLY A 1 371 ? 25.366 -31.637 1.241 1.00 40.59 371 GLY A O 1
ATOM 2887 N N . ARG A 1 372 ? 25.452 -29.440 1.674 1.00 41.72 372 ARG A N 1
ATOM 2888 C CA . ARG A 1 372 ? 25.860 -29.606 3.085 1.00 41.72 372 ARG A CA 1
ATOM 2889 C C . ARG A 1 372 ? 24.753 -29.225 4.082 1.00 41.72 372 ARG A C 1
ATOM 2891 O O . ARG A 1 372 ? 24.103 -28.201 3.890 1.00 41.72 372 ARG A O 1
ATOM 2898 N N . PRO A 1 373 ? 24.581 -29.985 5.183 1.00 44.12 373 PRO A N 1
ATOM 2899 C CA . PRO A 1 373 ? 23.632 -29.644 6.240 1.00 44.12 373 PRO A CA 1
ATOM 2900 C C . PRO A 1 373 ? 24.016 -28.329 6.936 1.00 44.12 373 PRO A C 1
ATOM 2902 O O . PRO A 1 373 ? 25.198 -28.061 7.176 1.00 44.12 373 PRO A O 1
ATOM 2905 N N . ILE A 1 374 ? 23.011 -27.522 7.289 1.00 47.69 374 ILE A N 1
ATOM 2906 C CA . ILE A 1 374 ? 23.201 -26.267 8.029 1.00 47.69 374 ILE A CA 1
ATOM 2907 C C . ILE A 1 374 ? 23.764 -26.598 9.426 1.00 47.69 374 ILE A C 1
ATOM 2909 O O . ILE A 1 374 ? 23.182 -27.423 10.134 1.00 47.69 374 ILE A O 1
ATOM 2913 N N . PRO A 1 375 ? 24.875 -25.976 9.867 1.00 46.78 375 PRO A N 1
ATOM 2914 C CA . PRO A 1 375 ? 25.426 -26.225 11.196 1.00 46.78 375 PRO A CA 1
ATOM 2915 C C . PRO A 1 375 ? 24.432 -25.850 12.305 1.00 46.78 375 PRO A C 1
ATOM 2917 O O . PRO A 1 375 ? 23.892 -24.743 12.314 1.00 46.78 375 PRO A O 1
ATOM 2920 N N . THR A 1 376 ? 24.254 -26.731 13.293 1.00 43.22 376 THR A N 1
ATOM 2921 C CA . THR A 1 376 ? 23.342 -26.545 14.441 1.00 43.22 376 THR A CA 1
ATOM 2922 C C . THR A 1 376 ? 23.605 -25.246 15.218 1.00 43.22 376 THR A C 1
ATOM 2924 O O . THR A 1 376 ? 22.683 -24.652 15.772 1.00 43.22 376 THR A O 1
ATOM 2927 N N . GLU A 1 377 ? 24.852 -24.764 15.231 1.00 41.41 377 GLU A N 1
ATOM 2928 C CA . GLU A 1 377 ? 25.251 -23.507 15.881 1.00 41.41 377 GLU A CA 1
ATOM 2929 C C . GLU A 1 377 ? 24.686 -22.257 15.193 1.00 41.41 377 GLU A C 1
ATOM 2931 O O . GLU A 1 377 ? 24.387 -21.282 15.877 1.00 41.41 377 GLU A O 1
ATOM 2936 N N . GLY A 1 378 ? 24.460 -22.294 13.875 1.00 42.53 378 GLY A N 1
ATOM 2937 C CA . GLY A 1 378 ? 23.761 -21.221 13.170 1.00 42.53 378 GLY A CA 1
ATOM 2938 C C . GLY A 1 378 ? 22.274 -21.165 13.551 1.00 42.53 378 GLY A C 1
ATOM 2939 O O . GLY A 1 378 ? 21.668 -20.119 13.788 1.00 42.53 378 GLY A O 1
ATOM 2940 N N . LEU A 1 379 ? 21.648 -22.315 13.731 1.00 44.91 379 LEU A N 1
ATOM 2941 C CA . LEU A 1 379 ? 20.213 -22.338 13.988 1.00 44.91 379 LEU A CA 1
ATOM 2942 C C . LEU A 1 379 ? 19.841 -21.907 15.426 1.00 44.91 379 LEU A C 1
ATOM 2944 O O . LEU A 1 379 ? 18.716 -21.461 15.657 1.00 44.91 379 LEU A O 1
ATOM 2948 N N . ARG A 1 380 ? 20.806 -21.899 16.365 1.00 42.12 380 ARG A N 1
ATOM 2949 C CA . ARG A 1 380 ? 20.676 -21.276 17.704 1.00 42.12 380 ARG A CA 1
ATOM 2950 C C . ARG A 1 380 ? 20.347 -19.777 17.654 1.00 42.12 380 ARG A C 1
ATOM 2952 O O . ARG A 1 380 ? 19.799 -19.235 18.610 1.00 42.12 380 ARG A O 1
ATOM 2959 N N . TYR A 1 381 ? 20.629 -19.089 16.548 1.00 41.84 381 TYR A N 1
ATOM 2960 C CA . TYR A 1 381 ? 20.272 -17.674 16.393 1.00 41.84 381 TYR A CA 1
ATOM 2961 C C . TYR A 1 381 ? 18.763 -17.463 16.183 1.00 41.84 381 TYR A C 1
ATOM 2963 O O . TYR A 1 381 ? 18.223 -16.456 16.641 1.00 41.84 381 TYR A O 1
ATOM 2971 N N . GLY A 1 382 ? 18.064 -18.432 15.581 1.00 46.72 382 GLY A N 1
ATOM 2972 C CA . GLY A 1 382 ? 16.602 -18.414 15.485 1.00 46.72 382 GLY A CA 1
ATOM 2973 C C . GLY A 1 382 ? 15.915 -18.631 16.829 1.00 46.72 382 GLY A C 1
ATOM 2974 O O . GLY A 1 382 ? 14.915 -17.991 17.136 1.00 46.72 382 GLY A O 1
ATOM 2975 N N . GLU A 1 383 ? 16.522 -19.454 17.678 1.00 43.59 383 GLU A N 1
ATOM 2976 C CA . GLU A 1 383 ? 16.115 -19.630 19.068 1.00 43.59 383 GLU A CA 1
ATOM 2977 C C . GLU A 1 383 ? 16.257 -18.322 19.872 1.00 43.59 383 GLU A C 1
ATOM 2979 O O . GLU A 1 383 ? 15.359 -17.981 20.635 1.00 43.59 383 GLU A O 1
ATOM 2984 N N . ILE A 1 384 ? 17.313 -17.526 19.660 1.00 42.56 384 ILE A N 1
ATOM 2985 C CA . ILE A 1 384 ? 17.458 -16.196 20.289 1.00 42.56 384 ILE A CA 1
ATOM 2986 C C . ILE A 1 384 ? 16.392 -15.210 19.783 1.00 42.56 384 ILE A C 1
ATOM 2988 O O . ILE A 1 384 ? 15.837 -14.469 20.590 1.00 42.56 384 ILE A O 1
ATOM 2992 N N . PHE A 1 385 ? 16.071 -15.228 18.485 1.00 44.88 385 PHE A N 1
ATOM 2993 C CA . PHE A 1 385 ? 15.029 -14.385 17.880 1.00 44.88 385 PHE A CA 1
ATOM 2994 C C . PHE A 1 385 ? 13.626 -14.697 18.428 1.00 44.88 385 PHE A C 1
ATOM 2996 O O . PHE A 1 385 ? 12.860 -13.784 18.724 1.00 44.88 385 PHE A O 1
ATOM 3003 N N . ILE A 1 386 ? 13.316 -15.981 18.639 1.00 48.09 386 ILE A N 1
ATOM 3004 C CA . ILE A 1 386 ? 12.082 -16.433 19.305 1.00 48.09 386 ILE A CA 1
ATOM 3005 C C . ILE A 1 386 ? 12.096 -16.064 20.802 1.00 48.09 386 ILE A C 1
ATOM 3007 O O . ILE A 1 386 ? 11.062 -15.719 21.371 1.00 48.09 386 ILE A O 1
ATOM 3011 N N . ARG A 1 387 ? 13.269 -16.103 21.454 1.00 46.72 387 ARG A N 1
ATOM 3012 C CA . ARG A 1 387 ? 13.440 -15.800 22.889 1.00 46.72 387 ARG A CA 1
ATOM 3013 C C . ARG A 1 387 ? 13.454 -14.304 23.224 1.00 46.72 387 ARG A C 1
ATOM 3015 O O . ARG A 1 387 ? 13.193 -13.954 24.377 1.00 46.72 387 ARG A O 1
ATOM 3022 N N . SER A 1 388 ? 13.792 -13.409 22.293 1.00 36.56 388 SER A N 1
ATOM 3023 C CA . SER A 1 388 ? 14.031 -11.998 22.617 1.00 36.56 388 SER A CA 1
ATOM 3024 C C . SER A 1 388 ? 12.735 -11.186 22.727 1.00 36.56 388 SER A C 1
ATOM 3026 O O . SER A 1 388 ? 12.278 -10.570 21.769 1.00 36.56 388 SER A O 1
ATOM 3028 N N . THR A 1 389 ? 12.212 -11.146 23.958 1.00 43.19 389 THR A N 1
ATOM 3029 C CA . THR A 1 389 ? 11.439 -10.049 24.579 1.00 43.19 389 THR A CA 1
ATOM 3030 C C . THR A 1 389 ? 10.169 -9.587 23.855 1.00 43.19 389 THR A C 1
ATOM 3032 O O . THR A 1 389 ? 10.150 -8.537 23.217 1.00 43.19 389 THR A O 1
ATOM 3035 N N . GLN A 1 390 ? 9.077 -10.327 24.063 1.00 42.22 390 GLN A N 1
ATOM 3036 C CA . GLN A 1 390 ? 7.704 -9.866 23.822 1.00 42.22 390 GLN A CA 1
ATOM 3037 C C . GLN A 1 390 ? 7.094 -9.274 25.110 1.00 42.22 390 GLN A C 1
ATOM 3039 O O . GLN A 1 390 ? 7.389 -9.771 26.202 1.00 42.22 390 GLN A O 1
ATOM 3044 N N . PRO A 1 391 ? 6.196 -8.276 25.031 1.00 39.03 391 PRO A N 1
ATOM 3045 C CA . PRO A 1 391 ? 5.160 -8.095 26.042 1.00 39.03 391 PRO A CA 1
ATOM 3046 C C . PRO A 1 391 ? 4.217 -9.300 25.967 1.00 39.03 391 PRO A C 1
ATOM 3048 O O . PRO A 1 391 ? 3.699 -9.595 24.895 1.00 39.03 391 PRO A O 1
ATOM 3051 N N . THR A 1 392 ? 4.008 -10.009 27.074 1.00 47.19 392 THR A N 1
ATOM 3052 C CA . THR A 1 392 ? 3.125 -11.181 27.102 1.00 47.19 392 THR A CA 1
ATOM 3053 C C . THR A 1 392 ? 1.663 -10.728 27.019 1.00 47.19 392 THR A C 1
ATOM 3055 O O . THR A 1 392 ? 1.197 -10.043 27.935 1.00 47.19 392 THR A O 1
ATOM 3058 N N . PRO A 1 393 ? 0.919 -11.072 25.949 1.00 49.19 393 PRO A N 1
ATOM 3059 C CA . PRO A 1 393 ? -0.528 -10.908 25.948 1.00 49.19 393 PRO A CA 1
ATOM 3060 C C . PRO A 1 393 ? -1.118 -11.747 27.086 1.00 49.19 393 PRO A C 1
ATOM 3062 O O . PRO A 1 393 ? -0.552 -12.776 27.476 1.00 49.19 393 PRO A O 1
ATOM 3065 N N . ASP A 1 394 ? -2.260 -11.331 27.630 1.00 56.53 394 ASP A N 1
ATOM 3066 C CA . ASP A 1 394 ? -2.993 -12.214 28.533 1.00 56.53 394 ASP A CA 1
ATOM 3067 C C . ASP A 1 394 ? -3.477 -13.474 27.785 1.00 56.53 394 ASP A C 1
ATOM 3069 O O . ASP A 1 394 ? -3.533 -13.524 26.552 1.00 56.53 394 ASP A O 1
ATOM 3073 N N . ALA A 1 395 ? -3.785 -14.536 28.533 1.00 57.34 395 ALA A N 1
ATOM 3074 C CA . ALA A 1 395 ? -4.121 -15.837 27.952 1.00 57.34 395 ALA A CA 1
ATOM 3075 C C . ALA A 1 395 ? -5.355 -15.782 27.029 1.00 57.34 395 ALA A C 1
ATOM 3077 O O . ALA A 1 395 ? -5.456 -16.565 26.084 1.00 57.34 395 ALA A O 1
ATOM 3078 N N . THR A 1 396 ? -6.266 -14.839 27.272 1.00 60.34 396 THR A N 1
ATOM 3079 C CA . THR A 1 396 ? -7.482 -14.640 26.479 1.00 60.34 396 THR A CA 1
ATOM 3080 C C . THR A 1 396 ? -7.156 -14.013 25.128 1.00 60.34 396 THR A C 1
ATOM 3082 O O . THR A 1 396 ? -7.597 -14.520 24.097 1.00 60.34 396 THR A O 1
ATOM 3085 N N . ALA A 1 397 ? -6.344 -12.954 25.114 1.00 57.22 397 ALA A N 1
ATOM 3086 C CA . ALA A 1 397 ? -5.876 -12.311 23.890 1.00 57.22 397 ALA A CA 1
ATOM 3087 C C . ALA A 1 397 ? -5.035 -13.272 23.042 1.00 57.22 397 ALA A C 1
ATOM 3089 O O . ALA A 1 397 ? -5.213 -13.351 21.829 1.00 57.22 397 ALA A O 1
ATOM 3090 N N . LEU A 1 398 ? -4.170 -14.055 23.690 1.00 62.97 398 LEU A N 1
ATOM 3091 C CA . LEU A 1 398 ? -3.330 -15.039 23.018 1.00 62.97 398 LEU A CA 1
ATOM 3092 C C . LEU A 1 398 ? -4.154 -16.177 22.392 1.00 62.97 398 LEU A C 1
ATOM 3094 O O . LEU A 1 398 ? -3.882 -16.587 21.268 1.00 62.97 398 LEU A O 1
ATOM 3098 N N . SER A 1 399 ? -5.189 -16.648 23.089 1.00 67.19 399 SER A N 1
ATOM 3099 C CA . SER A 1 399 ? -6.127 -17.652 22.575 1.00 67.19 399 SER A CA 1
ATOM 3100 C C . SER A 1 399 ? -6.937 -17.128 21.383 1.00 67.19 399 SER A C 1
ATOM 3102 O O . SER A 1 399 ? -7.052 -17.804 20.360 1.00 67.19 399 SER A O 1
ATOM 3104 N N . ALA A 1 400 ? -7.435 -15.890 21.466 1.00 64.38 400 ALA A N 1
ATOM 3105 C CA . ALA A 1 400 ? -8.159 -15.248 20.370 1.00 64.38 400 ALA A CA 1
ATOM 3106 C C . ALA A 1 400 ? -7.273 -15.051 19.130 1.00 64.38 400 ALA A C 1
ATOM 3108 O O . ALA A 1 400 ? -7.710 -15.325 18.011 1.00 64.38 400 ALA A O 1
ATOM 3109 N N . GLN A 1 401 ? -6.019 -14.638 19.329 1.00 62.12 401 GLN A N 1
ATOM 3110 C CA . GLN A 1 401 ? -5.050 -14.483 18.248 1.00 62.12 401 GLN A CA 1
ATOM 3111 C C . GLN A 1 401 ? -4.699 -15.831 17.607 1.00 62.12 401 GLN A C 1
ATOM 3113 O O . GLN A 1 401 ? -4.758 -15.960 16.387 1.00 62.12 401 GLN A O 1
ATOM 3118 N N . ALA A 1 402 ? -4.421 -16.857 18.419 1.00 69.69 402 ALA A N 1
ATOM 3119 C CA . ALA A 1 402 ? -4.155 -18.211 17.933 1.00 69.69 402 ALA A CA 1
ATOM 3120 C C . ALA A 1 402 ? -5.326 -18.756 17.104 1.00 69.69 402 ALA A C 1
ATOM 3122 O O . ALA A 1 402 ? -5.105 -19.341 16.045 1.00 69.69 402 ALA A O 1
ATOM 3123 N N . LYS A 1 403 ? -6.571 -18.507 17.533 1.00 75.62 403 LYS A N 1
ATOM 3124 C CA . LYS A 1 403 ? -7.771 -18.879 16.775 1.00 75.62 403 LYS A CA 1
ATOM 3125 C C . LYS A 1 403 ? -7.830 -18.160 15.422 1.00 75.62 403 LYS A C 1
ATOM 3127 O O . LYS A 1 403 ? -8.072 -18.803 14.405 1.00 75.62 403 LYS A O 1
ATOM 3132 N N . LEU A 1 404 ? -7.603 -16.846 15.388 1.00 64.94 404 LEU A N 1
ATOM 3133 C CA . LEU A 1 404 ? -7.635 -16.057 14.150 1.00 64.94 404 LEU A CA 1
ATOM 3134 C C . LEU A 1 404 ? -6.560 -16.486 13.147 1.00 64.94 404 LEU A C 1
ATOM 3136 O O . LEU A 1 404 ? -6.860 -16.630 11.960 1.00 64.94 404 LEU A O 1
ATOM 3140 N N . ASP A 1 405 ? -5.333 -16.709 13.611 1.00 65.06 405 ASP A N 1
ATOM 3141 C CA . ASP A 1 405 ? -4.226 -17.119 12.745 1.00 65.06 405 ASP A CA 1
ATOM 3142 C C . ASP A 1 405 ? -4.432 -18.542 12.219 1.00 65.06 405 ASP A C 1
ATOM 3144 O O . ASP A 1 405 ? -4.263 -18.786 11.025 1.00 65.06 405 ASP A O 1
ATOM 3148 N N . LEU A 1 406 ? -4.929 -19.454 13.062 1.00 72.12 406 LEU A N 1
ATOM 3149 C CA . LEU A 1 406 ? -5.298 -20.804 12.642 1.00 72.12 406 LEU A CA 1
ATOM 3150 C C . LEU A 1 406 ? -6.401 -20.786 11.573 1.00 72.12 406 LEU A C 1
ATOM 3152 O O . LEU A 1 406 ? -6.303 -21.510 10.586 1.00 72.12 406 LEU A O 1
ATOM 3156 N N . ARG A 1 407 ? -7.417 -19.919 11.707 1.00 73.06 407 ARG A N 1
ATOM 3157 C CA . ARG A 1 407 ? -8.450 -19.749 10.668 1.00 73.06 407 ARG A CA 1
ATOM 3158 C C . ARG A 1 407 ? -7.871 -19.249 9.350 1.00 73.06 407 ARG A C 1
ATOM 3160 O O . ARG A 1 407 ? -8.256 -19.738 8.293 1.00 73.06 407 ARG A O 1
ATOM 3167 N N . ARG A 1 408 ? -6.989 -18.245 9.406 1.00 66.69 408 ARG A N 1
ATOM 3168 C CA . ARG A 1 408 ? -6.362 -17.660 8.211 1.00 66.69 408 ARG A CA 1
ATOM 3169 C C . ARG A 1 408 ? -5.555 -18.705 7.450 1.00 66.69 408 ARG A C 1
ATOM 3171 O O . ARG A 1 408 ? -5.700 -18.789 6.236 1.00 66.69 408 ARG A O 1
ATOM 3178 N N . GLU A 1 409 ? -4.766 -19.503 8.163 1.00 65.62 409 GLU A N 1
ATOM 3179 C CA . GLU A 1 409 ? -3.925 -20.546 7.567 1.00 65.62 409 GLU A CA 1
ATOM 3180 C C . GLU A 1 409 ? -4.758 -21.726 7.035 1.00 65.62 409 GLU A C 1
ATOM 3182 O O . GLU A 1 409 ? -4.534 -22.194 5.923 1.00 65.62 409 GLU A O 1
ATOM 3187 N N . LEU A 1 410 ? -5.791 -22.167 7.761 1.00 70.44 410 LEU A N 1
ATOM 3188 C CA . LEU A 1 410 ? -6.675 -23.242 7.286 1.00 70.44 410 LEU A CA 1
ATOM 3189 C C . LEU A 1 410 ? -7.501 -22.844 6.046 1.00 70.44 410 LEU A C 1
ATOM 3191 O O . LEU A 1 410 ? -7.860 -23.716 5.253 1.00 70.44 410 LEU A O 1
ATOM 3195 N N . LEU A 1 411 ? -7.811 -21.551 5.872 1.00 65.88 411 LEU A N 1
ATOM 3196 C CA . LEU A 1 411 ? -8.513 -21.021 4.694 1.00 65.88 411 LEU A CA 1
ATOM 3197 C C . LEU A 1 411 ? -7.597 -20.784 3.486 1.00 65.88 411 LEU A C 1
ATOM 3199 O O . LEU A 1 411 ? -8.094 -20.793 2.357 1.00 65.88 411 LEU A O 1
ATOM 3203 N N . SER A 1 412 ? -6.304 -20.521 3.700 1.00 60.59 412 SER A N 1
ATOM 3204 C CA . SER A 1 412 ? -5.347 -20.241 2.623 1.00 60.59 412 SER A CA 1
ATOM 3205 C C . SER A 1 412 ? -4.880 -21.525 1.935 1.00 60.59 412 SER A C 1
ATOM 3207 O O . SER A 1 412 ? -4.959 -21.622 0.711 1.00 60.59 412 SER A O 1
ATOM 3209 N N . GLU A 1 413 ? -4.448 -22.519 2.714 1.00 63.12 413 GLU A N 1
ATOM 3210 C CA . GLU A 1 413 ? -3.967 -23.820 2.246 1.00 63.12 413 GLU A CA 1
ATOM 3211 C C . GLU A 1 413 ? -4.394 -24.921 3.243 1.00 63.12 413 GLU A C 1
ATOM 3213 O O . GLU A 1 413 ? -3.781 -25.107 4.289 1.00 63.12 413 GLU A O 1
ATOM 3218 N N . PRO A 1 414 ? -5.448 -25.693 2.951 1.00 55.19 414 PRO A N 1
ATOM 3219 C CA . PRO A 1 414 ? -6.020 -26.672 3.890 1.00 55.19 414 PRO A CA 1
ATOM 3220 C C . PRO A 1 414 ? -5.077 -27.781 4.379 1.00 55.19 414 PRO A C 1
ATOM 3222 O O . PRO A 1 414 ? -5.244 -28.282 5.488 1.00 55.19 414 PRO A O 1
ATOM 3225 N N . ASP A 1 415 ? -4.058 -28.129 3.590 1.00 55.84 415 ASP A N 1
ATOM 3226 C CA . ASP A 1 415 ? -3.043 -29.137 3.935 1.00 55.84 415 ASP A CA 1
ATOM 3227 C C . ASP A 1 415 ? -1.859 -28.564 4.744 1.00 55.84 415 ASP A C 1
ATOM 3229 O O . ASP A 1 415 ? -0.907 -29.280 5.077 1.00 55.84 415 ASP A O 1
ATOM 3233 N N . HIS A 1 416 ? -1.903 -27.267 5.060 1.00 63.81 416 HIS A N 1
ATOM 3234 C CA . HIS A 1 416 ? -0.764 -26.500 5.557 1.00 63.81 416 HIS A CA 1
ATOM 3235 C C . HIS A 1 416 ? -0.478 -26.684 7.040 1.00 63.81 416 HIS A C 1
ATOM 3237 O O . HIS A 1 416 ? 0.674 -26.584 7.458 1.00 63.81 416 HIS A O 1
ATOM 3243 N N . ILE A 1 417 ? -1.501 -26.959 7.849 1.00 60.47 417 ILE A N 1
ATOM 3244 C CA . ILE A 1 417 ? -1.353 -27.205 9.284 1.00 60.47 417 ILE A CA 1
ATOM 3245 C C . ILE A 1 417 ? -1.966 -28.562 9.604 1.00 60.47 417 ILE A C 1
ATOM 3247 O O . ILE A 1 417 ? -3.173 -28.757 9.523 1.00 60.47 417 ILE A O 1
ATOM 3251 N N . THR A 1 418 ? -1.123 -29.512 9.994 1.00 64.62 418 THR A N 1
ATOM 3252 C CA . THR A 1 418 ? -1.543 -30.795 10.558 1.00 64.62 418 THR A CA 1
ATOM 3253 C C . THR A 1 418 ? -1.300 -30.765 12.059 1.00 64.62 418 THR A C 1
ATOM 3255 O O . THR A 1 418 ? -0.171 -30.570 12.507 1.00 64.62 418 THR A O 1
ATOM 3258 N N . ILE A 1 419 ? -2.348 -30.968 12.850 1.00 65.75 419 ILE A N 1
ATOM 3259 C CA . ILE A 1 419 ? -2.224 -31.098 14.301 1.00 65.75 419 ILE A CA 1
ATOM 3260 C C . ILE A 1 419 ? -2.424 -32.572 14.621 1.00 65.75 419 ILE A C 1
ATOM 3262 O O . ILE A 1 419 ? -3.538 -33.087 14.548 1.00 65.75 419 ILE A O 1
ATOM 3266 N N . ASP A 1 420 ? -1.326 -33.259 14.921 1.00 66.38 420 ASP A N 1
ATOM 3267 C CA . ASP A 1 420 ? -1.352 -34.646 15.369 1.00 66.38 420 ASP A CA 1
ATOM 3268 C C . ASP A 1 420 ? -1.750 -34.654 16.847 1.00 66.38 420 ASP A C 1
ATOM 3270 O O . ASP A 1 420 ? -0.923 -34.526 17.759 1.00 66.38 420 ASP A O 1
ATOM 3274 N N . MET A 1 421 ? -3.066 -34.683 17.072 1.00 65.19 421 MET A N 1
ATOM 3275 C CA . MET A 1 421 ? -3.634 -34.769 18.408 1.00 65.19 421 MET A CA 1
ATOM 3276 C C . MET A 1 421 ? -3.604 -36.224 18.877 1.00 65.19 421 MET A C 1
ATOM 3278 O O . MET A 1 421 ? -4.211 -37.088 18.242 1.00 65.19 421 MET A O 1
ATOM 3282 N N . PRO A 1 422 ? -2.942 -36.531 20.006 1.00 58.03 422 PRO A N 1
ATOM 3283 C CA . PRO A 1 422 ? -2.867 -37.895 20.493 1.00 58.03 422 PRO A CA 1
ATOM 3284 C C . PRO A 1 422 ? -4.273 -38.410 20.824 1.00 58.03 422 PRO A C 1
ATOM 3286 O O . PRO A 1 422 ? -5.006 -37.793 21.597 1.00 58.03 422 PRO A O 1
ATOM 3289 N N . ASN A 1 423 ? -4.607 -39.615 20.345 1.00 52.34 423 ASN A N 1
ATOM 3290 C CA . ASN A 1 423 ? -5.856 -40.334 20.667 1.00 52.34 423 ASN A CA 1
ATOM 3291 C C . ASN A 1 423 ? -6.100 -40.533 22.181 1.00 52.34 423 ASN A C 1
ATOM 3293 O O . ASN A 1 423 ? -7.168 -40.979 22.587 1.00 52.34 423 ASN A O 1
ATOM 3297 N N . ARG A 1 424 ? -5.102 -40.236 23.024 1.00 51.19 424 ARG A N 1
ATOM 3298 C CA . ARG A 1 424 ? -5.140 -40.316 24.491 1.00 51.19 424 ARG A CA 1
ATOM 3299 C C . ARG A 1 424 ? -5.321 -38.947 25.161 1.00 51.19 424 ARG A C 1
ATOM 3301 O O . ARG A 1 424 ? -4.798 -38.747 26.252 1.00 51.19 424 ARG A O 1
ATOM 3308 N N . SER A 1 425 ? -6.001 -38.003 24.510 1.00 53.03 425 SER A N 1
ATOM 3309 C CA . SER A 1 425 ? -6.470 -36.765 25.153 1.00 53.03 425 SER A CA 1
ATOM 3310 C C . SER A 1 425 ? -7.127 -37.073 26.508 1.00 53.03 425 SER A C 1
ATOM 3312 O O . SER A 1 425 ? -7.826 -38.080 26.641 1.00 53.03 425 SER A O 1
ATOM 3314 N N . ALA A 1 426 ? -6.929 -36.199 27.501 1.00 52.78 426 ALA A N 1
ATOM 3315 C CA . ALA A 1 426 ? -7.611 -36.286 28.796 1.00 52.78 426 ALA A CA 1
ATOM 3316 C C . ALA A 1 426 ? -9.148 -36.233 28.654 1.00 52.78 426 ALA A C 1
ATOM 3318 O O . ALA A 1 426 ? -9.859 -36.748 29.514 1.00 52.78 426 ALA A O 1
ATOM 3319 N N . ASP A 1 427 ? -9.641 -35.676 27.540 1.00 61.59 427 ASP A N 1
ATOM 3320 C CA . ASP A 1 427 ? -11.039 -35.721 27.116 1.00 61.59 427 ASP A CA 1
ATOM 3321 C C . ASP A 1 427 ? -11.159 -36.299 25.684 1.00 61.59 427 ASP A C 1
ATOM 3323 O O . ASP A 1 427 ? -10.789 -35.628 24.707 1.00 61.59 427 ASP A O 1
ATOM 3327 N N . PRO A 1 428 ? -11.659 -37.541 25.520 1.00 62.56 428 PRO A N 1
ATOM 3328 C CA . PRO A 1 428 ? -11.880 -38.164 24.215 1.00 62.56 428 PRO A CA 1
ATOM 3329 C C . PRO A 1 428 ? -12.877 -37.408 23.325 1.00 62.56 428 PRO A C 1
ATOM 3331 O O . PRO A 1 428 ? -12.826 -37.549 22.103 1.00 62.56 428 PRO A O 1
ATOM 3334 N N . GLN A 1 429 ? -13.787 -36.612 23.901 1.00 66.69 429 GLN A N 1
ATOM 3335 C CA . GLN A 1 429 ? -14.829 -35.918 23.139 1.00 66.69 429 GLN A CA 1
ATOM 3336 C C . GLN A 1 429 ? -14.251 -34.792 22.276 1.00 66.69 429 GLN A C 1
ATOM 3338 O O . GLN A 1 429 ? -14.656 -34.637 21.126 1.00 66.69 429 GLN A O 1
ATOM 3343 N N . VAL A 1 430 ? -13.253 -34.062 22.784 1.00 66.31 430 VAL A N 1
ATOM 3344 C CA . VAL A 1 430 ? -12.631 -32.933 22.068 1.00 66.31 430 VAL A CA 1
ATOM 3345 C C . VAL A 1 430 ? -11.776 -33.412 20.888 1.00 66.31 430 VAL A C 1
ATOM 3347 O O . VAL A 1 430 ? -11.852 -32.849 19.796 1.00 66.31 430 VAL A O 1
ATOM 3350 N N . GLY A 1 431 ? -11.009 -34.493 21.076 1.00 64.62 431 GLY A N 1
ATOM 3351 C CA . GLY A 1 431 ? -10.214 -35.098 20.000 1.00 64.62 431 GLY A CA 1
ATOM 3352 C C . GLY A 1 431 ? -11.089 -35.675 18.881 1.00 64.62 431 GLY A C 1
ATOM 3353 O O . GLY A 1 431 ? -10.831 -35.435 17.701 1.00 64.62 431 GLY A O 1
ATOM 3354 N N . ASN A 1 432 ? -12.178 -36.358 19.251 1.00 71.38 432 ASN A N 1
ATOM 3355 C CA . ASN A 1 432 ? -13.149 -36.886 18.291 1.00 71.38 432 ASN A CA 1
ATOM 3356 C C . ASN A 1 432 ? -13.847 -35.772 17.497 1.00 71.38 432 ASN A C 1
ATOM 3358 O O . ASN A 1 432 ? -14.017 -35.919 16.287 1.00 71.38 432 ASN A O 1
ATOM 3362 N N . ALA A 1 433 ? -14.196 -34.653 18.143 1.00 72.06 433 ALA A N 1
ATOM 3363 C CA . ALA A 1 433 ? -14.829 -33.515 17.480 1.00 72.06 433 ALA A CA 1
ATOM 3364 C C . ALA A 1 433 ? -13.935 -32.921 16.380 1.00 72.06 433 ALA A C 1
ATOM 3366 O O . ALA A 1 433 ? -14.398 -32.711 15.262 1.00 72.06 433 ALA A O 1
ATOM 3367 N N . TYR A 1 434 ? -12.639 -32.718 16.641 1.00 75.19 434 TYR A N 1
ATOM 3368 C CA . TYR A 1 434 ? -11.725 -32.242 15.597 1.00 75.19 434 TYR A CA 1
ATOM 3369 C C . TYR A 1 434 ? -11.578 -33.240 14.450 1.00 75.19 434 TYR A C 1
ATOM 3371 O O . TYR A 1 434 ? -11.653 -32.840 13.293 1.00 75.19 434 TYR A O 1
ATOM 3379 N N . MET A 1 435 ? -11.398 -34.531 14.748 1.00 76.44 435 MET A N 1
ATOM 3380 C CA . MET A 1 435 ? -11.249 -35.552 13.706 1.00 76.44 435 MET A CA 1
ATOM 3381 C C . MET A 1 435 ? -12.481 -35.642 12.797 1.00 76.44 435 MET A C 1
ATOM 3383 O O . MET A 1 435 ? -12.338 -35.838 11.591 1.00 76.44 435 MET A O 1
ATOM 3387 N N . GLN A 1 436 ? -13.684 -35.483 13.354 1.00 81.69 436 GLN A N 1
ATOM 3388 C CA . GLN A 1 436 ? -14.927 -35.437 12.581 1.00 81.69 436 GLN A CA 1
ATOM 3389 C C . GLN A 1 436 ? -14.960 -34.224 11.643 1.00 81.69 436 GLN A C 1
ATOM 3391 O O . GLN A 1 436 ? -15.248 -34.377 10.454 1.00 81.69 436 GLN A O 1
ATOM 3396 N N . VAL A 1 437 ? -14.605 -33.038 12.148 1.00 82.19 437 VAL A N 1
ATOM 3397 C CA . VAL A 1 437 ? -14.591 -31.799 11.355 1.00 82.19 437 VAL A CA 1
ATOM 3398 C C . VAL A 1 437 ? -13.497 -31.838 10.278 1.00 82.19 437 VAL A C 1
ATOM 3400 O O . VAL A 1 437 ? -13.779 -31.518 9.126 1.00 82.19 437 VAL A O 1
ATOM 3403 N N . ASP A 1 438 ? -12.282 -32.288 10.608 1.00 79.19 438 ASP A N 1
ATOM 3404 C CA . ASP A 1 438 ? -11.156 -32.433 9.669 1.00 79.19 438 ASP A CA 1
ATOM 3405 C C . ASP A 1 438 ? -11.489 -33.411 8.533 1.00 79.19 438 ASP A C 1
ATOM 3407 O O . ASP A 1 438 ? -11.264 -33.117 7.357 1.00 79.19 438 ASP A O 1
ATOM 3411 N N . LYS A 1 439 ? -12.112 -34.551 8.863 1.00 83.94 439 LYS A N 1
ATOM 3412 C CA . LYS A 1 439 ? -12.559 -35.535 7.870 1.00 83.94 439 LYS A CA 1
ATOM 3413 C C . LYS A 1 439 ? -13.618 -34.955 6.932 1.00 83.94 439 LYS A C 1
ATOM 3415 O O . LYS A 1 439 ? -13.526 -35.154 5.720 1.00 83.94 439 LYS A O 1
ATOM 3420 N N . ALA A 1 440 ? -14.603 -34.233 7.471 1.00 84.50 440 ALA A N 1
ATOM 3421 C CA . ALA A 1 440 ? -15.623 -33.562 6.667 1.00 84.50 440 ALA A CA 1
ATOM 3422 C C . ALA A 1 440 ? -15.007 -32.484 5.758 1.00 84.50 440 ALA A C 1
ATOM 3424 O O . ALA A 1 440 ? -15.346 -32.402 4.576 1.00 84.50 440 ALA A O 1
ATOM 3425 N N . TYR A 1 441 ? -14.064 -31.702 6.287 1.00 83.50 441 TYR A N 1
ATOM 3426 C CA . TYR A 1 441 ? -13.375 -30.634 5.568 1.00 83.50 441 TYR A CA 1
ATOM 3427 C C . TYR A 1 441 ? -12.532 -31.153 4.398 1.00 83.50 441 TYR A C 1
ATOM 3429 O O . TYR A 1 441 ? -12.696 -30.681 3.270 1.00 83.50 441 TYR A O 1
ATOM 3437 N N . LYS A 1 442 ? -11.696 -32.173 4.628 1.00 81.69 442 LYS A N 1
ATOM 3438 C CA . LYS A 1 442 ? -10.864 -32.797 3.585 1.00 81.69 442 LYS A CA 1
ATOM 3439 C C . LYS A 1 442 ? -11.703 -33.426 2.481 1.00 81.69 442 LYS A C 1
ATOM 3441 O O . LYS A 1 442 ? -11.484 -33.123 1.310 1.00 81.69 442 LYS A O 1
ATOM 3446 N N . ALA A 1 443 ? -12.722 -34.209 2.843 1.00 84.56 443 ALA A N 1
ATOM 3447 C CA . ALA A 1 443 ? -13.614 -34.835 1.867 1.00 84.56 443 ALA A CA 1
ATOM 3448 C C . ALA A 1 443 ? -14.327 -33.789 0.989 1.00 84.56 443 ALA A C 1
ATOM 3450 O O . ALA A 1 443 ? -14.388 -33.926 -0.236 1.00 84.56 443 ALA A O 1
ATOM 3451 N N . LEU A 1 444 ? -14.819 -32.703 1.599 1.00 84.12 444 LEU A N 1
ATOM 3452 C CA . LEU A 1 444 ? -15.460 -31.599 0.883 1.00 84.12 444 LEU A CA 1
ATOM 3453 C C . LEU A 1 444 ? -14.487 -30.888 -0.067 1.00 84.12 444 LEU A C 1
ATOM 3455 O O . LEU A 1 444 ? -14.847 -30.557 -1.202 1.00 84.12 444 LEU A O 1
ATOM 3459 N N . HIS A 1 445 ? -13.256 -30.647 0.384 1.00 80.50 445 HIS A N 1
ATOM 3460 C CA . HIS A 1 445 ? -12.245 -29.967 -0.412 1.00 80.50 445 HIS A CA 1
ATOM 3461 C C . HIS A 1 445 ? -11.770 -30.808 -1.600 1.00 80.50 445 HIS A C 1
ATOM 3463 O O . HIS A 1 445 ? -11.711 -30.284 -2.720 1.00 80.50 445 HIS A O 1
ATOM 3469 N N . GLU A 1 446 ? -11.454 -32.085 -1.390 1.00 83.12 446 GLU A N 1
ATOM 3470 C CA . GLU A 1 446 ? -11.041 -33.008 -2.453 1.00 83.12 446 GLU A CA 1
ATOM 3471 C C . GLU A 1 446 ? -12.108 -33.078 -3.547 1.00 83.12 446 GLU A C 1
ATOM 3473 O O . GLU A 1 446 ? -11.818 -32.878 -4.732 1.00 83.12 446 GLU A O 1
ATOM 3478 N N . TRP A 1 447 ? -13.372 -33.242 -3.148 1.00 84.81 447 TRP A N 1
ATOM 3479 C CA . TRP A 1 447 ? -14.489 -33.269 -4.084 1.00 84.81 447 TRP A CA 1
ATOM 3480 C C . TRP A 1 447 ? -14.638 -31.953 -4.853 1.00 84.81 447 TRP A C 1
ATOM 3482 O O . TRP A 1 447 ? -14.792 -31.967 -6.078 1.00 84.81 447 TRP A O 1
ATOM 3492 N N . ARG A 1 448 ? -14.545 -30.803 -4.170 1.00 82.25 448 ARG A N 1
ATOM 3493 C CA . ARG A 1 448 ? -14.602 -29.477 -4.810 1.00 82.25 448 ARG A CA 1
ATOM 3494 C C . ARG A 1 448 ? -13.477 -29.296 -5.826 1.00 82.25 448 ARG A C 1
ATOM 3496 O O . ARG A 1 448 ? -13.712 -28.729 -6.892 1.00 82.25 448 ARG A O 1
ATOM 3503 N N . SER A 1 449 ? -12.270 -29.749 -5.491 1.00 77.50 449 SER A N 1
ATOM 3504 C CA . SER A 1 449 ? -11.099 -29.670 -6.367 1.00 77.50 449 SER A CA 1
ATOM 3505 C C . SER A 1 449 ? -11.323 -30.481 -7.645 1.00 77.50 449 SER A C 1
ATOM 3507 O O . SER A 1 449 ? -11.191 -29.945 -8.747 1.00 77.50 449 SER A O 1
ATOM 3509 N N . ALA A 1 450 ? -11.794 -31.724 -7.505 1.00 82.25 450 ALA A N 1
ATOM 3510 C CA . ALA A 1 450 ? -12.100 -32.610 -8.628 1.00 82.25 450 ALA A CA 1
ATOM 3511 C C . ALA A 1 450 ? -13.255 -32.104 -9.517 1.00 82.25 450 ALA A C 1
ATOM 3513 O O . ALA A 1 450 ? -13.273 -32.366 -10.717 1.00 82.25 450 ALA A O 1
ATOM 3514 N N . ASN A 1 451 ? -14.204 -31.345 -8.955 1.00 81.19 451 ASN A N 1
ATOM 3515 C CA . ASN A 1 451 ? -15.431 -30.913 -9.640 1.00 81.19 451 ASN A CA 1
ATOM 3516 C C . ASN A 1 451 ? -15.492 -29.400 -9.918 1.00 81.19 451 ASN A C 1
ATOM 3518 O O . ASN A 1 451 ? -16.569 -28.854 -10.168 1.00 81.19 451 ASN A O 1
ATOM 3522 N N . ARG A 1 452 ? -14.349 -28.700 -9.917 1.00 79.06 452 ARG A N 1
ATOM 3523 C CA . ARG A 1 452 ? -14.274 -27.226 -9.995 1.00 79.06 452 ARG A CA 1
ATOM 3524 C C . ARG A 1 452 ? -15.032 -26.612 -11.181 1.00 79.06 452 ARG A C 1
ATOM 3526 O O . ARG A 1 452 ? -15.632 -25.552 -11.032 1.00 79.06 452 ARG A O 1
ATOM 3533 N N . ALA A 1 453 ? -15.031 -27.272 -12.341 1.00 78.44 453 ALA A N 1
ATOM 3534 C CA . ALA A 1 453 ? -15.716 -26.805 -13.554 1.00 78.44 453 ALA A CA 1
ATOM 3535 C C . ALA A 1 453 ? -17.239 -27.067 -13.561 1.00 78.44 453 ALA A C 1
ATOM 3537 O O . ALA A 1 453 ? -17.956 -26.513 -14.396 1.00 78.44 453 ALA A O 1
ATOM 3538 N N . ALA A 1 454 ? -17.733 -27.905 -12.646 1.00 76.19 454 ALA A N 1
ATOM 3539 C CA . ALA A 1 454 ? -19.116 -28.380 -12.597 1.00 76.19 454 ALA A CA 1
ATOM 3540 C C . ALA A 1 454 ? -19.873 -27.939 -11.325 1.00 76.19 454 ALA A C 1
ATOM 3542 O O . ALA A 1 454 ? -20.996 -28.388 -11.085 1.00 76.19 454 ALA A O 1
ATOM 3543 N N . LEU A 1 455 ? -19.287 -27.041 -10.521 1.00 80.12 455 LEU A N 1
ATOM 3544 C CA . LEU A 1 455 ? -19.929 -26.474 -9.329 1.00 80.12 455 LEU A CA 1
ATOM 3545 C C . LEU A 1 455 ? -21.272 -25.814 -9.688 1.00 80.12 455 LEU A C 1
ATOM 3547 O O . LEU A 1 455 ? -21.385 -25.120 -10.700 1.00 80.12 455 LEU A O 1
ATOM 3551 N N . GLY A 1 456 ? -22.296 -26.044 -8.864 1.00 76.00 456 GLY A N 1
ATOM 3552 C CA . GLY A 1 456 ? -23.675 -25.609 -9.115 1.00 76.00 456 GLY A CA 1
ATOM 3553 C C . GLY A 1 456 ? -24.455 -26.450 -10.136 1.00 76.00 456 GLY A C 1
ATOM 3554 O O . GLY A 1 456 ? -25.592 -26.104 -10.438 1.00 76.00 456 GLY A O 1
ATOM 3555 N N . LYS A 1 457 ? -23.866 -27.525 -10.683 1.00 77.81 457 LYS A N 1
ATOM 3556 C CA . LYS A 1 457 ? -24.532 -28.466 -11.611 1.00 77.81 457 LYS A CA 1
ATOM 3557 C C . LYS A 1 457 ? -24.491 -29.924 -11.146 1.00 77.81 457 LYS A C 1
ATOM 3559 O O . LYS A 1 457 ? -25.128 -30.775 -11.760 1.00 77.81 457 LYS A O 1
ATOM 3564 N N . VAL A 1 458 ? -23.694 -30.220 -10.121 1.00 78.50 458 VAL A N 1
ATOM 3565 C CA . VAL A 1 458 ? -23.472 -31.569 -9.593 1.00 78.50 458 VAL A CA 1
ATOM 3566 C C . VAL A 1 458 ? -23.738 -31.548 -8.095 1.00 78.50 458 VAL A C 1
ATOM 3568 O O . VAL A 1 458 ? -23.279 -30.645 -7.391 1.00 78.50 458 VAL A O 1
ATOM 3571 N N . ARG A 1 459 ? -24.473 -32.554 -7.621 1.00 80.81 459 ARG A N 1
ATOM 3572 C CA . ARG A 1 459 ? -24.807 -32.724 -6.206 1.00 80.81 459 ARG A CA 1
ATOM 3573 C C . ARG A 1 459 ? -23.632 -33.276 -5.413 1.00 80.81 459 ARG A C 1
ATOM 3575 O O . ARG A 1 459 ? -22.824 -34.044 -5.938 1.00 80.81 459 ARG A O 1
ATOM 3582 N N . LEU A 1 460 ? -23.587 -32.921 -4.132 1.00 81.81 460 LEU A N 1
ATOM 3583 C CA . LEU A 1 460 ? -22.641 -33.510 -3.194 1.00 81.81 460 LEU A CA 1
ATOM 3584 C C . LEU A 1 460 ? -22.922 -35.017 -3.022 1.00 81.81 460 LEU A C 1
ATOM 3586 O O . LEU A 1 460 ? -24.085 -35.416 -2.923 1.00 81.81 460 LEU A O 1
ATOM 3590 N N . PRO A 1 461 ? -21.882 -35.868 -2.985 1.00 86.19 461 PRO A N 1
ATOM 3591 C CA . PRO A 1 461 ? -22.020 -37.278 -2.656 1.00 86.19 461 PRO A CA 1
ATOM 3592 C C . PRO A 1 461 ? -22.638 -37.471 -1.269 1.00 86.19 461 PRO A C 1
ATOM 3594 O O . PRO A 1 461 ? -22.278 -36.769 -0.324 1.00 86.19 461 PRO A O 1
ATOM 3597 N N . LEU A 1 462 ? -23.502 -38.483 -1.134 1.00 82.38 462 LEU A N 1
ATOM 3598 C CA . LEU A 1 462 ? -24.182 -38.814 0.127 1.00 82.38 462 LEU A CA 1
ATOM 3599 C C . LEU A 1 462 ? -23.205 -39.033 1.293 1.00 82.38 462 LEU A C 1
ATOM 3601 O O . LEU A 1 462 ? -23.516 -38.679 2.426 1.00 82.38 462 LEU A O 1
ATOM 3605 N N . GLU A 1 463 ? -22.014 -39.562 1.011 1.00 85.38 463 GLU A N 1
ATOM 3606 C CA . GLU A 1 463 ? -20.949 -39.767 1.998 1.00 85.38 463 GLU A CA 1
ATOM 3607 C C . GLU A 1 463 ? -20.441 -38.445 2.594 1.00 85.38 463 GLU A C 1
ATOM 3609 O O . GLU A 1 463 ? -20.247 -38.348 3.803 1.00 85.38 463 GLU A O 1
ATOM 3614 N N . ILE A 1 464 ? -20.286 -37.399 1.774 1.00 85.38 464 ILE A N 1
ATOM 3615 C CA . ILE A 1 464 ? -19.864 -36.070 2.243 1.00 85.38 464 ILE A CA 1
ATOM 3616 C C . ILE A 1 464 ? -21.009 -35.403 3.006 1.00 85.38 464 ILE A C 1
ATOM 3618 O O . ILE A 1 464 ? -20.780 -34.792 4.047 1.00 85.38 464 ILE A O 1
ATOM 3622 N N . CYS A 1 465 ? -22.250 -35.567 2.542 1.00 80.88 465 CYS A N 1
ATOM 3623 C CA . CYS A 1 465 ? -23.424 -35.052 3.244 1.00 80.88 465 CYS A CA 1
ATOM 3624 C C . CYS A 1 465 ? -23.571 -35.664 4.645 1.00 80.88 465 CYS A C 1
ATOM 3626 O O . CYS A 1 465 ? -23.862 -34.933 5.587 1.00 80.88 465 CYS A O 1
ATOM 3628 N N . ALA A 1 466 ? -23.313 -36.966 4.803 1.00 82.94 466 ALA A N 1
ATOM 3629 C CA . ALA A 1 466 ? -23.306 -37.626 6.108 1.00 82.94 466 ALA A CA 1
ATOM 3630 C C . ALA A 1 466 ? -22.231 -37.041 7.041 1.00 82.94 466 ALA A C 1
ATOM 3632 O O . ALA A 1 466 ? -22.535 -36.700 8.181 1.00 82.94 466 ALA A O 1
ATOM 3633 N N . LEU A 1 467 ? -21.008 -36.826 6.539 1.00 85.31 467 LEU A N 1
ATOM 3634 C CA . LEU A 1 467 ? -19.931 -36.205 7.321 1.00 85.31 467 LEU A CA 1
ATOM 3635 C C . LEU A 1 467 ? -20.277 -34.773 7.762 1.00 85.31 467 LEU A C 1
ATOM 3637 O O . LEU A 1 467 ? -20.010 -34.394 8.897 1.00 85.31 467 LEU A O 1
ATOM 3641 N N . LEU A 1 468 ? -20.904 -33.975 6.894 1.00 82.12 468 LEU A N 1
ATOM 3642 C CA . LEU A 1 468 ? -21.334 -32.611 7.233 1.00 82.12 468 LEU A CA 1
ATOM 3643 C C . LEU A 1 468 ? -22.491 -32.590 8.246 1.00 82.12 468 LEU A C 1
ATOM 3645 O O . LEU A 1 468 ? -22.568 -31.678 9.070 1.00 82.12 468 LEU A O 1
ATOM 3649 N N . GLN A 1 469 ? -23.376 -33.591 8.207 1.00 80.12 469 GLN A N 1
ATOM 3650 C CA . GLN A 1 469 ? -24.463 -33.754 9.177 1.00 80.12 469 GLN A CA 1
ATOM 3651 C C . GLN A 1 469 ? -23.943 -34.169 10.558 1.00 80.12 469 GLN A C 1
ATOM 3653 O O . GLN A 1 469 ? -24.421 -33.642 11.561 1.00 80.12 469 GLN A O 1
ATOM 3658 N N . GLU A 1 470 ? -22.940 -35.052 10.619 1.00 80.62 470 GLU A N 1
ATOM 3659 C CA . GLU A 1 470 ? -22.282 -35.459 11.871 1.00 80.62 470 GLU A CA 1
ATOM 3660 C C . GLU A 1 470 ? -21.636 -34.277 12.608 1.00 80.62 470 GLU A C 1
ATOM 3662 O O . GLU A 1 470 ? -21.593 -34.266 13.836 1.00 80.62 470 GLU A O 1
ATOM 3667 N N . VAL A 1 471 ? -21.186 -33.255 11.873 1.00 79.00 471 VAL A N 1
ATOM 3668 C CA . VAL A 1 471 ? -20.547 -32.056 12.434 1.00 79.00 471 VAL A CA 1
ATOM 3669 C C . VAL A 1 471 ? -21.561 -31.037 12.992 1.00 79.00 471 VAL A C 1
ATOM 3671 O O . VAL A 1 471 ? -21.148 -30.120 13.686 1.00 79.00 471 VAL A O 1
ATOM 3674 N N . ASP A 1 472 ? -22.874 -31.192 12.773 1.00 71.69 472 ASP A N 1
ATOM 3675 C CA . ASP A 1 472 ? -23.971 -30.341 13.292 1.00 71.69 472 ASP A CA 1
ATOM 3676 C C . ASP A 1 472 ? -23.883 -28.832 12.941 1.00 71.69 472 ASP A C 1
ATOM 3678 O O . ASP A 1 472 ? -23.866 -27.956 13.815 1.00 71.69 472 ASP A O 1
ATOM 3682 N N . LEU A 1 473 ? -23.831 -28.496 11.645 1.00 67.50 473 LEU A N 1
ATOM 3683 C CA . LEU A 1 473 ? -23.688 -27.130 11.088 1.00 67.50 473 LEU A CA 1
ATOM 3684 C C . LEU A 1 473 ? -24.927 -26.198 11.256 1.00 67.50 473 LEU A C 1
ATOM 3686 O O . LEU A 1 473 ? -25.241 -25.404 10.371 1.00 67.50 473 LEU A O 1
ATOM 3690 N N . LYS A 1 474 ? -25.653 -26.252 12.382 1.00 54.25 474 LYS A N 1
ATOM 3691 C CA . LYS A 1 474 ? -26.970 -25.596 12.608 1.00 54.25 474 LYS A CA 1
ATOM 3692 C C . LYS A 1 474 ? -27.030 -24.051 12.552 1.00 54.25 474 LYS A C 1
ATOM 3694 O O . LYS A 1 474 ? -28.095 -23.485 12.780 1.00 54.25 474 LYS A O 1
ATOM 3699 N N . GLY A 1 475 ? -25.937 -23.347 12.257 1.00 52.38 475 GLY A N 1
ATOM 3700 C CA . GLY A 1 475 ? -25.823 -21.896 12.473 1.00 52.38 475 GLY A CA 1
ATOM 3701 C C . GLY A 1 475 ? -26.256 -20.956 11.338 1.00 52.38 475 GLY A C 1
ATOM 3702 O O . GLY A 1 475 ? -26.504 -19.788 11.620 1.00 52.38 475 GLY A O 1
ATOM 3703 N N . GLN A 1 476 ? -26.339 -21.393 10.071 1.00 51.09 476 GLN A N 1
ATOM 3704 C CA . GLN A 1 476 ? -26.460 -20.453 8.929 1.00 51.09 476 GLN A CA 1
ATOM 3705 C C . GLN A 1 476 ? -27.365 -20.916 7.768 1.00 51.09 476 GLN A C 1
ATOM 3707 O O . GLN A 1 476 ? -27.108 -20.610 6.606 1.00 51.09 476 GLN A O 1
ATOM 3712 N N . GLY A 1 477 ? -28.461 -21.621 8.060 1.00 55.44 477 GLY A N 1
ATOM 3713 C CA . GLY A 1 477 ? -29.523 -21.844 7.065 1.00 55.44 477 GLY A CA 1
ATOM 3714 C C . GLY A 1 477 ? -29.301 -22.996 6.078 1.00 55.44 477 GLY A C 1
ATOM 3715 O O . GLY A 1 477 ? -29.944 -23.007 5.033 1.00 55.44 477 GLY A O 1
ATOM 3716 N N . PHE A 1 478 ? -28.439 -23.964 6.407 1.00 63.22 478 PHE A N 1
ATOM 3717 C CA . PHE A 1 478 ? -28.391 -25.265 5.731 1.00 63.22 478 PHE A CA 1
ATOM 3718 C C . PHE A 1 478 ? -29.016 -26.335 6.632 1.00 63.22 478 PHE A C 1
ATOM 3720 O O . PHE A 1 478 ? -28.546 -26.592 7.740 1.00 63.22 478 PHE A O 1
ATOM 3727 N N . THR A 1 479 ? -30.100 -26.944 6.169 1.00 66.25 479 THR A N 1
ATOM 3728 C CA . THR A 1 479 ? -30.781 -28.072 6.810 1.00 66.25 479 THR A CA 1
ATOM 3729 C C . THR A 1 479 ? -30.222 -29.405 6.304 1.00 66.25 479 THR A C 1
ATOM 3731 O O . THR A 1 479 ? -29.557 -29.473 5.270 1.00 66.25 479 THR A O 1
ATOM 3734 N N . ALA A 1 480 ? -30.511 -30.503 7.010 1.00 63.84 480 ALA A N 1
ATOM 3735 C CA . ALA A 1 480 ? -30.154 -31.846 6.542 1.00 63.84 480 ALA A CA 1
ATOM 3736 C C . ALA A 1 480 ? -30.760 -32.163 5.157 1.00 63.84 480 ALA A C 1
ATOM 3738 O O . ALA A 1 480 ? -30.156 -32.894 4.373 1.00 63.84 480 ALA A O 1
ATOM 3739 N N . GLU A 1 481 ? -31.917 -31.568 4.847 1.00 66.38 481 GLU A N 1
ATOM 3740 C CA . GLU A 1 481 ? -32.607 -31.674 3.559 1.00 66.38 481 GLU A CA 1
ATOM 3741 C C . GLU A 1 481 ? -31.902 -30.872 2.453 1.00 66.38 481 GLU A C 1
ATOM 3743 O O . GLU A 1 481 ? -31.806 -31.351 1.321 1.00 66.38 481 GLU A O 1
ATOM 3748 N N . ASP A 1 482 ? -31.317 -29.711 2.778 1.00 70.94 482 ASP A N 1
ATOM 3749 C CA . ASP A 1 482 ? -30.543 -28.908 1.821 1.00 70.94 482 ASP A CA 1
ATOM 3750 C C . ASP A 1 482 ? -29.333 -29.681 1.287 1.00 70.94 482 ASP A C 1
ATOM 3752 O O . ASP A 1 482 ? -29.091 -29.692 0.081 1.00 70.94 482 ASP A O 1
ATOM 3756 N N . PHE A 1 483 ? -28.611 -30.403 2.150 1.00 71.06 483 PHE A N 1
ATOM 3757 C CA . PHE A 1 483 ? -27.476 -31.231 1.725 1.00 71.06 483 PHE A CA 1
ATOM 3758 C C . PHE A 1 483 ? -27.879 -32.392 0.802 1.00 71.06 483 PHE A C 1
ATOM 3760 O O . PHE A 1 483 ? -27.059 -32.850 0.008 1.00 71.06 483 PHE A O 1
ATOM 3767 N N . ALA A 1 484 ? -29.126 -32.866 0.872 1.00 65.25 484 ALA A N 1
ATOM 3768 C CA . ALA A 1 484 ? -29.613 -33.974 0.050 1.00 65.25 484 ALA A CA 1
ATOM 3769 C C . ALA A 1 484 ? -30.213 -33.524 -1.297 1.00 65.25 484 ALA A C 1
ATOM 3771 O O . ALA A 1 484 ? -30.183 -34.283 -2.270 1.00 65.25 484 ALA A O 1
ATOM 3772 N N . ALA A 1 485 ? -30.774 -32.312 -1.364 1.00 68.88 485 ALA A N 1
ATOM 3773 C CA . ALA A 1 485 ? -31.604 -31.877 -2.491 1.00 68.88 485 ALA A CA 1
ATOM 3774 C C . ALA A 1 485 ? -31.046 -30.689 -3.293 1.00 68.88 485 ALA A C 1
ATOM 3776 O O . ALA A 1 485 ? -31.464 -30.497 -4.439 1.00 68.88 485 ALA A O 1
ATOM 3777 N N . ARG A 1 486 ? -30.125 -29.899 -2.725 1.00 77.25 486 ARG A N 1
ATOM 3778 C CA . ARG A 1 486 ? -29.649 -28.635 -3.307 1.00 77.25 486 ARG A CA 1
ATOM 3779 C C . ARG A 1 486 ? -28.346 -28.804 -4.092 1.00 77.25 486 ARG A C 1
ATOM 3781 O O . ARG A 1 486 ? -27.444 -29.533 -3.687 1.00 77.25 486 ARG A O 1
ATOM 3788 N N . ASP A 1 487 ? -28.224 -28.068 -5.195 1.00 79.00 487 ASP A N 1
ATOM 3789 C CA . ASP A 1 487 ? -26.957 -27.906 -5.911 1.00 79.00 487 ASP A CA 1
ATOM 3790 C C . ASP A 1 487 ? -26.137 -26.781 -5.258 1.00 79.00 487 ASP A C 1
ATOM 3792 O O . ASP A 1 487 ? -26.616 -25.655 -5.098 1.00 79.00 487 ASP A O 1
ATOM 3796 N N . PHE A 1 488 ? -24.896 -27.077 -4.866 1.00 77.81 488 PHE A N 1
ATOM 3797 C CA . PHE A 1 488 ? -24.048 -26.140 -4.124 1.00 77.81 488 PHE A CA 1
ATOM 3798 C C . PHE A 1 488 ? -23.208 -25.279 -5.071 1.00 77.81 488 PHE A C 1
ATOM 3800 O O . PHE A 1 488 ? -22.476 -25.782 -5.931 1.00 77.81 488 PHE A O 1
ATOM 3807 N N . THR A 1 489 ? -23.300 -23.959 -4.913 1.00 81.44 489 THR A N 1
ATOM 3808 C CA . THR A 1 489 ? -22.507 -22.986 -5.675 1.00 81.44 489 THR A CA 1
ATOM 3809 C C . THR A 1 489 ? -21.131 -22.773 -5.044 1.00 81.44 489 THR A C 1
ATOM 3811 O O . THR A 1 489 ? -20.907 -23.095 -3.879 1.00 81.44 489 THR A O 1
ATOM 3814 N N . ALA A 1 490 ? -20.196 -22.159 -5.777 1.00 76.06 490 ALA A N 1
ATOM 3815 C CA . ALA A 1 490 ? -18.882 -21.797 -5.234 1.00 76.06 490 ALA A CA 1
ATOM 3816 C C . ALA A 1 490 ? -18.963 -20.915 -3.969 1.00 76.06 490 ALA A C 1
ATOM 3818 O O . ALA A 1 490 ? -18.081 -20.996 -3.114 1.00 76.06 490 ALA A O 1
ATOM 3819 N N . GLN A 1 491 ? -20.024 -20.109 -3.844 1.00 78.44 491 GLN A N 1
ATOM 3820 C CA . GLN A 1 491 ? -20.286 -19.291 -2.663 1.00 78.44 491 GLN A CA 1
ATOM 3821 C C . GLN A 1 491 ? -20.753 -20.143 -1.477 1.00 78.44 491 GLN A C 1
ATOM 3823 O O . GLN A 1 491 ? -20.270 -19.939 -0.368 1.00 78.44 491 GLN A O 1
ATOM 3828 N N . ASP A 1 492 ? -21.621 -21.133 -1.706 1.00 81.25 492 ASP A N 1
ATOM 3829 C CA . ASP A 1 492 ? -22.061 -22.057 -0.653 1.00 81.25 492 ASP A CA 1
ATOM 3830 C C . ASP A 1 492 ? -20.879 -22.879 -0.113 1.00 81.25 492 ASP A C 1
ATOM 3832 O O . ASP A 1 492 ? -20.711 -23.010 1.097 1.00 81.25 492 ASP A O 1
ATOM 3836 N N . PHE A 1 493 ? -19.986 -23.346 -0.997 1.00 79.12 493 PHE A N 1
ATOM 3837 C CA . PHE A 1 493 ? -18.745 -24.021 -0.591 1.00 79.12 493 PHE A CA 1
ATOM 3838 C C . PHE A 1 493 ? -17.833 -23.139 0.256 1.00 79.12 493 PHE A C 1
ATOM 3840 O O . PHE A 1 493 ? -17.192 -23.640 1.176 1.00 79.12 493 PHE A O 1
ATOM 3847 N N . LYS A 1 494 ? -17.755 -21.841 -0.052 1.00 79.12 494 LYS A N 1
ATOM 3848 C CA . LYS A 1 494 ? -16.971 -20.892 0.741 1.00 79.12 494 LYS A CA 1
ATOM 3849 C C . LYS A 1 494 ? -17.550 -20.748 2.151 1.00 79.12 494 LYS A C 1
ATOM 3851 O O . LYS A 1 494 ? -16.789 -20.827 3.106 1.00 79.12 494 LYS A O 1
ATOM 3856 N N . ILE A 1 495 ? -18.871 -20.613 2.273 1.00 81.06 495 ILE A N 1
ATOM 3857 C CA . ILE A 1 495 ? -19.561 -20.496 3.569 1.00 81.06 495 ILE A CA 1
ATOM 3858 C C . ILE A 1 495 ? -19.352 -21.761 4.416 1.00 81.06 495 ILE A C 1
ATOM 3860 O O . ILE A 1 495 ? -18.974 -21.664 5.580 1.00 81.06 495 ILE A O 1
ATOM 3864 N N . ILE A 1 496 ? -19.533 -22.951 3.829 1.00 82.00 496 ILE A N 1
ATOM 3865 C CA . ILE A 1 496 ? -19.333 -24.226 4.541 1.00 82.00 496 ILE A CA 1
ATOM 3866 C C . ILE A 1 496 ? -17.869 -24.392 4.969 1.00 82.00 496 ILE A C 1
ATOM 3868 O O . ILE A 1 496 ? -17.606 -24.816 6.091 1.00 82.00 496 ILE A O 1
ATOM 3872 N N . ALA A 1 497 ? -16.913 -24.040 4.104 1.00 80.44 497 ALA A N 1
ATOM 3873 C CA . ALA A 1 497 ? -15.492 -24.100 4.434 1.00 80.44 497 ALA A CA 1
ATOM 3874 C C . ALA A 1 497 ? -15.122 -23.143 5.579 1.00 80.44 497 ALA A C 1
ATOM 3876 O O . ALA A 1 497 ? -14.424 -23.552 6.500 1.00 80.44 497 ALA A O 1
ATOM 3877 N N . GLU A 1 498 ? -15.615 -21.901 5.564 1.00 81.94 498 GLU A N 1
ATOM 3878 C CA . GLU A 1 498 ? -15.381 -20.924 6.639 1.00 81.94 498 GLU A CA 1
ATOM 3879 C C . GLU A 1 498 ? -15.924 -21.402 7.994 1.00 81.94 498 GLU A C 1
ATOM 3881 O O . GLU A 1 498 ? -15.259 -21.215 9.014 1.00 81.94 498 GLU A O 1
ATOM 3886 N N . GLU A 1 499 ? -17.083 -22.062 8.007 1.00 83.62 499 GLU A N 1
ATOM 3887 C CA . GLU A 1 499 ? -17.689 -22.628 9.219 1.00 83.62 499 GLU A CA 1
ATOM 3888 C C . GLU A 1 499 ? -16.936 -23.867 9.729 1.00 83.62 499 GLU A C 1
ATOM 3890 O O . GLU A 1 499 ? -16.670 -23.985 10.925 1.00 83.62 499 GLU A O 1
ATOM 3895 N N . LEU A 1 500 ? -16.549 -24.789 8.839 1.00 84.19 500 LEU A N 1
ATOM 3896 C CA . LEU A 1 500 ? -15.737 -25.951 9.220 1.00 84.19 500 LEU A CA 1
ATOM 3897 C C . LEU A 1 500 ? -14.391 -25.508 9.802 1.00 84.19 500 LEU A C 1
ATOM 3899 O O . LEU A 1 500 ? -13.977 -26.022 10.837 1.00 84.19 500 LEU A O 1
ATOM 3903 N N . VAL A 1 501 ? -13.747 -24.506 9.197 1.00 82.44 501 VAL A N 1
ATOM 3904 C CA . VAL A 1 501 ? -12.496 -23.931 9.706 1.00 82.44 501 VAL A CA 1
ATOM 3905 C C . VAL A 1 501 ? -12.685 -23.274 11.076 1.00 82.44 501 VAL A C 1
ATOM 3907 O O . VAL A 1 501 ? -11.832 -23.445 11.948 1.00 82.44 501 VAL A O 1
ATOM 3910 N N . GLU A 1 502 ? -13.795 -22.565 11.302 1.00 82.81 502 GLU A N 1
ATOM 3911 C CA . GLU A 1 502 ? -14.109 -21.992 12.618 1.00 82.81 502 GLU A CA 1
ATOM 3912 C C . GLU A 1 502 ? -14.206 -23.083 13.692 1.00 82.81 502 GLU A C 1
ATOM 3914 O O . GLU A 1 502 ? -13.577 -22.976 14.747 1.00 82.81 502 GLU A O 1
ATOM 3919 N N . ARG A 1 503 ? -14.905 -24.182 13.389 1.00 83.69 503 ARG A N 1
ATOM 3920 C CA . ARG A 1 503 ? -15.051 -25.324 14.305 1.00 83.69 503 ARG A CA 1
ATOM 3921 C C . ARG A 1 503 ? -13.751 -26.081 14.535 1.00 83.69 503 ARG A C 1
ATOM 3923 O O . ARG A 1 503 ? -13.486 -26.488 15.664 1.00 83.69 503 ARG A O 1
ATOM 3930 N N . MET A 1 504 ? -12.926 -26.256 13.500 1.00 80.06 504 MET A N 1
ATOM 3931 C CA . MET A 1 504 ? -11.583 -26.826 13.656 1.00 80.06 504 MET A CA 1
ATOM 3932 C C . MET A 1 504 ? -10.749 -25.966 14.600 1.00 80.06 504 MET A C 1
ATOM 3934 O O . MET A 1 504 ? -10.116 -26.501 15.509 1.00 80.06 504 MET A O 1
ATOM 3938 N N . ALA A 1 505 ? -10.778 -24.643 14.424 1.00 81.44 505 ALA A N 1
ATOM 3939 C CA . ALA A 1 505 ? -10.033 -23.733 15.278 1.00 81.44 505 ALA A CA 1
ATOM 3940 C C . ALA A 1 505 ? -10.532 -23.776 16.731 1.00 81.44 505 ALA A C 1
ATOM 3942 O O . ALA A 1 505 ? -9.719 -23.860 17.651 1.00 81.44 505 ALA A O 1
ATOM 3943 N N . ASP A 1 506 ? -11.848 -23.815 16.948 1.00 82.69 506 ASP A N 1
ATOM 3944 C CA . ASP A 1 506 ? -12.435 -23.972 18.283 1.00 82.69 506 ASP A CA 1
ATOM 3945 C C . ASP A 1 506 ? -12.055 -25.293 18.954 1.00 82.69 506 ASP A C 1
ATOM 3947 O O . ASP A 1 506 ? -11.658 -25.297 20.121 1.00 82.69 506 ASP A O 1
ATOM 3951 N N . ALA A 1 507 ? -12.111 -26.409 18.223 1.00 80.75 507 ALA A N 1
ATOM 3952 C CA . ALA A 1 507 ? -11.739 -27.720 18.751 1.00 80.75 507 ALA A CA 1
ATOM 3953 C C . ALA A 1 507 ? -10.256 -27.777 19.155 1.00 80.75 507 ALA A C 1
ATOM 3955 O O . ALA A 1 507 ? -9.921 -28.336 20.200 1.00 80.75 507 ALA A O 1
ATOM 3956 N N . VAL A 1 508 ? -9.370 -27.147 18.379 1.00 79.38 508 VAL A N 1
ATOM 3957 C CA . VAL A 1 508 ? -7.932 -27.060 18.685 1.00 79.38 508 VAL A CA 1
ATOM 3958 C C . VAL A 1 508 ? -7.675 -26.220 19.934 1.00 79.38 508 VAL A C 1
ATOM 3960 O O . VAL A 1 508 ? -6.917 -26.636 20.810 1.00 79.38 508 VAL A O 1
ATOM 3963 N N . ILE A 1 509 ? -8.322 -25.058 20.057 1.00 83.81 509 ILE A N 1
ATOM 3964 C CA . ILE A 1 509 ? -8.191 -24.202 21.245 1.00 83.81 509 ILE A CA 1
ATOM 3965 C C . ILE A 1 509 ? -8.748 -24.908 22.487 1.00 83.81 509 ILE A C 1
ATOM 3967 O O . ILE A 1 509 ? -8.112 -24.892 23.545 1.00 83.81 509 ILE A O 1
ATOM 3971 N N . ALA A 1 510 ? -9.898 -25.575 22.367 1.00 83.06 510 ALA A N 1
ATOM 3972 C CA . ALA A 1 510 ? -10.469 -26.384 23.440 1.00 83.06 510 ALA A CA 1
ATOM 3973 C C . ALA A 1 510 ? -9.512 -27.507 23.864 1.00 83.06 510 ALA A C 1
ATOM 3975 O O . ALA A 1 510 ? -9.254 -27.680 25.056 1.00 83.06 510 ALA A O 1
ATOM 3976 N N . TRP A 1 511 ? -8.915 -28.212 22.901 1.00 82.25 511 TRP A N 1
ATOM 3977 C CA . TRP A 1 511 ? -7.940 -29.265 23.172 1.00 82.25 511 TRP A CA 1
ATOM 3978 C C . TRP A 1 511 ? -6.701 -28.738 23.899 1.00 82.25 511 TRP A C 1
ATOM 3980 O O . TRP A 1 511 ? -6.265 -29.359 24.870 1.00 82.25 511 TRP A O 1
ATOM 3990 N N . ILE A 1 512 ? -6.159 -27.581 23.504 1.00 80.00 512 ILE A N 1
ATOM 3991 C CA . ILE A 1 512 ? -5.023 -26.953 24.198 1.00 80.00 512 ILE A CA 1
ATOM 3992 C C . ILE A 1 512 ? -5.386 -26.638 25.649 1.00 80.00 512 ILE A C 1
ATOM 3994 O O . ILE A 1 512 ? -4.614 -26.930 26.562 1.00 80.00 512 ILE A O 1
ATOM 3998 N N . ASN A 1 513 ? -6.574 -26.081 25.876 1.00 81.38 513 ASN A N 1
ATOM 3999 C CA . ASN A 1 513 ? -7.025 -25.727 27.218 1.00 81.38 513 ASN A CA 1
ATOM 4000 C C . ASN A 1 513 ? -7.199 -26.947 28.131 1.00 81.38 513 ASN A C 1
ATOM 4002 O O . ASN A 1 513 ? -6.930 -26.836 29.325 1.00 81.38 513 ASN A O 1
ATOM 4006 N N . VAL A 1 514 ? -7.622 -28.088 27.580 1.00 79.62 514 VAL A N 1
ATOM 4007 C CA . VAL A 1 514 ? -7.788 -29.351 28.318 1.00 79.62 514 VAL A CA 1
ATOM 4008 C C . VAL A 1 514 ? -6.452 -30.076 28.523 1.00 79.62 514 VAL A C 1
ATOM 4010 O O . VAL A 1 514 ? -6.222 -30.664 29.576 1.00 79.62 514 VAL A O 1
ATOM 4013 N N . THR A 1 515 ? -5.561 -30.036 27.533 1.00 74.75 515 THR A N 1
ATOM 4014 C CA . THR A 1 515 ? -4.323 -30.835 27.511 1.00 74.75 515 THR A CA 1
ATOM 4015 C C . THR A 1 515 ? -3.181 -30.190 28.295 1.00 74.75 515 THR A C 1
ATOM 4017 O O . THR A 1 515 ? -2.387 -30.890 28.922 1.00 74.75 515 THR A O 1
ATOM 4020 N N . PHE A 1 516 ? -3.084 -28.858 28.282 1.00 77.19 516 PHE A N 1
ATOM 4021 C CA . PHE A 1 516 ? -2.021 -28.118 28.961 1.00 77.19 516 PHE A CA 1
ATOM 4022 C C . PHE A 1 516 ? -2.562 -27.482 30.243 1.00 77.19 516 PHE A C 1
ATOM 4024 O O . PHE A 1 516 ? -3.028 -26.344 30.249 1.00 77.19 516 PHE A O 1
ATOM 4031 N N . THR A 1 517 ? -2.491 -28.234 31.341 1.00 71.56 517 THR A N 1
ATOM 4032 C CA . THR A 1 517 ? -2.921 -27.777 32.674 1.00 71.56 517 THR A CA 1
ATOM 4033 C C . THR A 1 517 ? -1.958 -26.766 33.303 1.00 71.56 517 THR A C 1
ATOM 4035 O O . THR A 1 517 ? -2.367 -25.983 34.156 1.00 71.56 517 THR A O 1
ATOM 4038 N N . ASP A 1 518 ? -0.697 -26.751 32.865 1.00 78.38 518 ASP A N 1
ATOM 4039 C CA . ASP A 1 518 ? 0.305 -25.759 33.254 1.00 78.38 518 ASP A CA 1
ATOM 4040 C C . ASP A 1 518 ? 0.151 -24.465 32.435 1.00 78.38 518 ASP A C 1
ATOM 4042 O O . ASP A 1 518 ? 0.234 -24.473 31.204 1.00 78.38 518 ASP A O 1
ATOM 4046 N N . ASP A 1 519 ? -0.051 -23.339 33.126 1.00 74.06 519 ASP A N 1
ATOM 4047 C CA . ASP A 1 519 ? -0.270 -22.018 32.520 1.00 74.06 519 ASP A CA 1
ATOM 4048 C C . ASP A 1 519 ? 0.864 -21.580 31.597 1.00 74.06 519 ASP A C 1
ATOM 4050 O O . ASP A 1 519 ? 0.614 -20.947 30.566 1.00 74.06 519 ASP A O 1
ATOM 4054 N N . VAL A 1 520 ? 2.107 -21.899 31.961 1.00 73.94 520 VAL A N 1
ATOM 4055 C CA . VAL A 1 520 ? 3.285 -21.500 31.192 1.00 73.94 520 VAL A CA 1
ATOM 4056 C C . VAL A 1 520 ? 3.306 -22.278 29.884 1.00 73.94 520 VAL A C 1
ATOM 4058 O O . VAL A 1 520 ? 3.330 -21.670 28.817 1.00 73.94 520 VAL A O 1
ATOM 4061 N N . MET A 1 521 ? 3.213 -23.604 29.939 1.00 78.00 521 MET A N 1
ATOM 4062 C CA . MET A 1 521 ? 3.193 -24.469 28.759 1.00 78.00 521 MET A CA 1
ATOM 4063 C C . MET A 1 521 ? 1.982 -24.215 27.863 1.00 78.00 521 MET A C 1
ATOM 4065 O O . MET A 1 521 ? 2.129 -24.200 26.642 1.00 78.00 521 MET A O 1
ATOM 4069 N N . ARG A 1 522 ? 0.807 -23.944 28.440 1.00 81.19 522 ARG A N 1
ATOM 4070 C CA . ARG A 1 522 ? -0.395 -23.570 27.684 1.00 81.19 522 ARG A CA 1
ATOM 4071 C C . ARG A 1 522 ? -0.191 -22.283 26.895 1.00 81.19 522 ARG A C 1
ATOM 4073 O O . ARG A 1 522 ? -0.488 -22.245 25.704 1.00 81.19 522 ARG A O 1
ATOM 4080 N N . ARG A 1 523 ? 0.368 -21.242 27.522 1.00 74.94 523 ARG A N 1
ATOM 4081 C CA . ARG A 1 523 ? 0.716 -19.996 26.818 1.00 74.94 523 ARG A CA 1
ATOM 4082 C C . ARG A 1 523 ? 1.766 -20.240 25.743 1.00 74.94 523 ARG A C 1
ATOM 4084 O O . ARG A 1 523 ? 1.579 -19.788 24.623 1.00 74.94 523 ARG A O 1
ATOM 4091 N N . ARG A 1 524 ? 2.814 -21.018 26.032 1.00 74.06 524 ARG A N 1
ATOM 4092 C CA . ARG A 1 524 ? 3.831 -21.378 25.029 1.00 74.06 524 ARG A CA 1
ATOM 4093 C C . ARG A 1 524 ? 3.234 -22.110 23.830 1.00 74.06 524 ARG A C 1
ATOM 4095 O O . ARG A 1 524 ? 3.662 -21.874 22.708 1.00 74.06 524 ARG A O 1
ATOM 4102 N N . MET A 1 525 ? 2.236 -22.959 24.050 1.00 76.94 525 MET A N 1
ATOM 4103 C CA . MET A 1 525 ? 1.554 -23.676 22.976 1.00 76.94 525 MET A CA 1
ATOM 4104 C C . MET A 1 525 ? 0.703 -22.737 22.107 1.00 76.94 525 MET A C 1
ATOM 4106 O O . MET A 1 525 ? 0.751 -22.818 20.881 1.00 76.94 525 MET A O 1
ATOM 4110 N N . LEU A 1 526 ? -0.032 -21.807 22.722 1.00 76.25 526 LEU A N 1
ATOM 4111 C CA . LEU A 1 526 ? -0.793 -20.789 21.989 1.00 76.25 526 LEU A CA 1
ATOM 4112 C C . LEU A 1 526 ? 0.132 -19.814 21.234 1.00 76.25 526 LEU A C 1
ATOM 4114 O O . LEU A 1 526 ? -0.151 -19.459 20.094 1.00 76.25 526 LEU A O 1
ATOM 4118 N N . GLU A 1 527 ? 1.269 -19.436 21.828 1.00 71.44 527 GLU A N 1
ATOM 4119 C CA . GLU A 1 527 ? 2.340 -18.681 21.160 1.00 71.44 527 GLU A CA 1
ATOM 4120 C C . GLU A 1 527 ? 2.934 -19.458 19.983 1.00 71.44 527 GLU A C 1
ATOM 4122 O O . GLU A 1 527 ? 3.209 -18.874 18.942 1.00 71.44 527 GLU A O 1
ATOM 4127 N N . ALA A 1 528 ? 3.130 -20.771 20.111 1.00 70.06 528 ALA A N 1
ATOM 4128 C CA . ALA A 1 528 ? 3.639 -21.588 19.016 1.00 70.06 528 ALA A CA 1
ATOM 4129 C C . ALA A 1 528 ? 2.660 -21.614 17.833 1.00 70.06 528 ALA A C 1
ATOM 4131 O O . ALA A 1 528 ? 3.108 -21.552 16.693 1.00 70.06 528 ALA A O 1
ATOM 4132 N N . LEU A 1 529 ? 1.344 -21.625 18.080 1.00 68.75 529 LEU A N 1
ATOM 4133 C CA . LEU A 1 529 ? 0.340 -21.513 17.017 1.00 68.75 529 LEU A CA 1
ATOM 4134 C C . LEU A 1 529 ? 0.415 -20.165 16.287 1.00 68.75 529 LEU A C 1
ATOM 4136 O O . LEU A 1 529 ? 0.441 -20.156 15.059 1.00 68.75 529 LEU A O 1
ATOM 4140 N N . THR A 1 530 ? 0.536 -19.046 17.005 1.00 63.19 530 THR A N 1
ATOM 4141 C CA . THR A 1 530 ? 0.634 -17.708 16.384 1.00 63.19 530 THR A CA 1
ATOM 4142 C C . THR A 1 530 ? 1.982 -17.479 15.690 1.00 63.19 530 THR A C 1
ATOM 4144 O O . THR A 1 530 ? 2.052 -16.905 14.604 1.00 63.19 530 THR A O 1
ATOM 4147 N N . GLN A 1 531 ? 3.077 -17.979 16.268 1.00 57.59 531 GLN A N 1
ATOM 4148 C CA . GLN A 1 531 ? 4.439 -17.843 15.733 1.00 57.59 531 GLN A CA 1
ATOM 4149 C C . GLN A 1 531 ? 4.766 -18.849 14.629 1.00 57.59 531 GLN A C 1
ATOM 4151 O O . GLN A 1 531 ? 5.688 -18.614 13.845 1.00 57.59 531 GLN A O 1
ATOM 4156 N N . SER A 1 532 ? 4.003 -19.942 14.531 1.00 49.34 532 SER A N 1
ATOM 4157 C CA . SER A 1 532 ? 4.047 -20.851 13.385 1.00 49.34 532 SER A CA 1
ATOM 4158 C C . SER A 1 532 ? 3.510 -20.211 12.103 1.00 49.34 532 SER A C 1
ATOM 4160 O O . SER A 1 532 ? 3.645 -20.811 11.042 1.00 49.34 532 SER A O 1
ATOM 4162 N N . GLY A 1 533 ? 2.993 -18.978 12.162 1.00 46.75 533 GLY A N 1
ATOM 4163 C CA . GLY A 1 533 ? 2.753 -18.116 11.009 1.00 46.75 533 GLY A CA 1
ATOM 4164 C C . GLY A 1 533 ? 4.044 -17.632 10.312 1.00 46.75 533 GLY A C 1
ATOM 4165 O O . GLY A 1 533 ? 5.161 -17.962 10.716 1.00 46.75 533 GLY A O 1
ATOM 4166 N N . PRO A 1 534 ? 3.926 -16.847 9.229 1.00 38.44 534 PRO A N 1
ATOM 4167 C CA . PRO A 1 534 ? 4.972 -16.603 8.224 1.00 38.44 534 PRO A CA 1
ATOM 4168 C C . PRO A 1 534 ? 6.214 -15.808 8.686 1.00 38.44 534 PRO A C 1
ATOM 4170 O O . PRO A 1 534 ? 6.964 -15.348 7.831 1.00 38.44 534 PRO A O 1
ATOM 4173 N N . GLY A 1 535 ? 6.452 -15.607 9.987 1.00 45.19 535 GLY A N 1
ATOM 4174 C CA . GLY A 1 535 ? 7.391 -14.602 10.501 1.00 45.19 535 GLY A CA 1
ATOM 4175 C C . GLY A 1 535 ? 8.726 -15.118 11.045 1.00 45.19 535 GLY A C 1
ATOM 4176 O O . GLY A 1 535 ? 9.766 -14.657 10.607 1.00 45.19 535 GLY A O 1
ATOM 4177 N N . ALA A 1 536 ? 8.756 -16.032 12.017 1.00 46.75 536 ALA A N 1
ATOM 4178 C CA . ALA A 1 536 ? 10.005 -16.287 12.754 1.00 46.75 536 ALA A CA 1
ATOM 4179 C C . ALA A 1 536 ? 10.879 -17.372 12.111 1.00 46.75 536 ALA A C 1
ATOM 4181 O O . ALA A 1 536 ? 11.994 -17.100 11.673 1.00 46.75 536 ALA A O 1
ATOM 4182 N N . THR A 1 537 ? 10.363 -18.596 11.977 1.00 49.47 537 THR A N 1
ATOM 4183 C CA . THR A 1 537 ? 11.113 -19.724 11.394 1.00 49.47 537 THR A CA 1
ATOM 4184 C C . THR A 1 537 ? 11.459 -19.478 9.922 1.00 49.47 537 THR A C 1
ATOM 4186 O O . THR A 1 537 ? 12.554 -19.815 9.478 1.00 49.47 537 THR A O 1
ATOM 4189 N N . ARG A 1 538 ? 10.558 -18.820 9.176 1.00 49.66 538 ARG A N 1
ATOM 4190 C CA . ARG A 1 538 ? 10.781 -18.408 7.780 1.00 49.66 538 ARG A CA 1
ATOM 4191 C C . ARG A 1 538 ? 11.958 -17.442 7.654 1.00 49.66 538 ARG A C 1
ATOM 4193 O O . ARG A 1 538 ? 12.780 -17.622 6.768 1.00 49.66 538 ARG A O 1
ATOM 4200 N N . GLU A 1 539 ? 12.054 -16.442 8.527 1.00 49.56 539 GLU A N 1
ATOM 4201 C CA . GLU A 1 539 ? 13.138 -15.450 8.486 1.00 49.56 539 GLU A CA 1
ATOM 4202 C C . GLU A 1 539 ? 14.480 -16.035 8.942 1.00 49.56 539 GLU A C 1
ATOM 4204 O O . GLU A 1 539 ? 15.526 -15.670 8.409 1.00 49.56 539 GLU A O 1
ATOM 4209 N N . VAL A 1 540 ? 14.454 -17.010 9.855 1.00 49.94 540 VAL A N 1
ATOM 4210 C CA . VAL A 1 540 ? 15.642 -17.795 10.222 1.00 49.94 540 VAL A CA 1
ATOM 4211 C C . VAL A 1 540 ? 16.134 -18.600 9.022 1.00 49.94 540 VAL A C 1
ATOM 4213 O O . VAL A 1 540 ? 17.313 -18.537 8.697 1.00 49.94 540 VAL A O 1
ATOM 4216 N N . ILE A 1 541 ? 15.243 -19.295 8.314 1.00 49.28 541 ILE A N 1
ATOM 4217 C CA . ILE A 1 541 ? 15.598 -20.083 7.123 1.00 49.28 541 ILE A CA 1
ATOM 4218 C C . ILE A 1 541 ? 16.084 -19.181 5.978 1.00 49.28 541 ILE A C 1
ATOM 4220 O O . ILE A 1 541 ? 17.120 -19.484 5.388 1.00 49.28 541 ILE A O 1
ATOM 4224 N N . LYS A 1 542 ? 15.423 -18.040 5.726 1.00 50.84 542 LYS A N 1
ATOM 4225 C CA . LYS A 1 542 ? 15.888 -17.008 4.775 1.00 50.84 542 LYS A CA 1
ATOM 4226 C C . LYS A 1 542 ? 17.296 -16.504 5.097 1.00 50.84 542 LYS A C 1
ATOM 4228 O O . LYS A 1 542 ? 18.077 -16.238 4.195 1.00 50.84 542 LYS A O 1
ATOM 4233 N N . GLY A 1 543 ? 17.627 -16.367 6.382 1.00 46.88 543 GLY A N 1
ATOM 4234 C CA . GLY A 1 543 ? 18.962 -15.961 6.821 1.00 46.88 543 GLY A CA 1
ATOM 4235 C C . GLY A 1 543 ? 20.049 -17.020 6.599 1.00 46.88 543 GLY A C 1
ATOM 4236 O O . GLY A 1 543 ? 21.224 -16.665 6.596 1.00 46.88 543 GLY A O 1
ATOM 4237 N N . TYR A 1 544 ? 19.681 -18.295 6.415 1.00 45.94 544 TYR A N 1
ATOM 4238 C CA . TYR A 1 544 ? 20.624 -19.412 6.256 1.00 45.94 544 TYR A CA 1
ATOM 4239 C C . TYR A 1 544 ? 20.781 -19.920 4.820 1.00 45.94 544 TYR A C 1
ATOM 424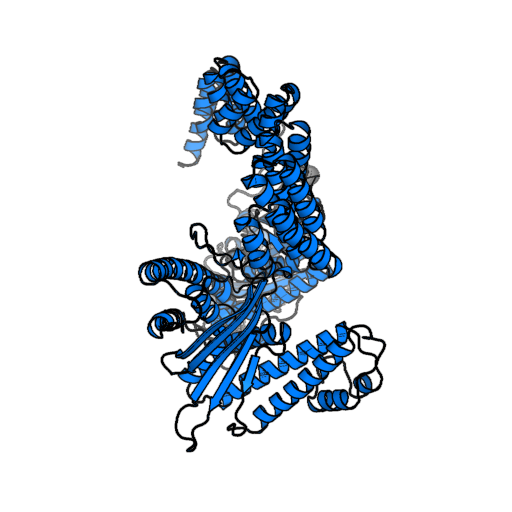1 O O . TYR A 1 544 ? 21.806 -20.525 4.509 1.00 45.94 544 TYR A O 1
ATOM 4249 N N . GLY A 1 545 ? 19.816 -19.657 3.942 1.00 47.94 545 GLY A N 1
ATOM 4250 C CA . GLY A 1 545 ? 19.918 -19.908 2.507 1.00 47.94 545 GLY A CA 1
ATOM 4251 C C . GLY A 1 545 ? 19.297 -18.736 1.765 1.00 47.94 545 GLY A C 1
ATOM 4252 O O . GLY A 1 545 ? 18.120 -18.461 1.969 1.00 47.94 545 GLY A O 1
ATOM 4253 N N . ALA A 1 546 ? 20.095 -18.046 0.948 1.00 40.47 546 ALA A N 1
ATOM 4254 C CA . ALA A 1 546 ? 19.754 -16.831 0.205 1.00 40.47 546 ALA A CA 1
ATOM 4255 C C . ALA A 1 546 ? 18.680 -17.059 -0.884 1.00 40.47 546 ALA A C 1
ATOM 4257 O O . ALA A 1 546 ? 18.912 -16.866 -2.071 1.00 40.47 546 ALA A O 1
ATOM 4258 N N . ILE A 1 547 ? 17.498 -17.512 -0.478 1.00 44.75 547 ILE A N 1
ATOM 4259 C CA . ILE A 1 547 ? 16.326 -17.712 -1.321 1.00 44.75 547 ILE A CA 1
ATOM 4260 C C . ILE A 1 547 ? 15.214 -16.875 -0.699 1.00 44.75 547 ILE A C 1
ATOM 4262 O O . ILE A 1 547 ? 14.879 -17.051 0.476 1.00 44.75 547 ILE A O 1
ATOM 4266 N N . ASP A 1 548 ? 14.615 -15.964 -1.466 1.00 42.16 548 ASP A N 1
ATOM 4267 C CA . ASP A 1 548 ? 13.405 -15.288 -1.011 1.00 42.16 548 ASP A CA 1
ATOM 4268 C C . ASP A 1 548 ? 12.234 -16.283 -1.032 1.00 42.16 548 ASP A C 1
ATOM 4270 O O . ASP A 1 548 ? 11.574 -16.519 -2.041 1.00 42.16 548 ASP A O 1
ATOM 4274 N N . VAL A 1 549 ? 11.984 -16.905 0.121 1.00 46.97 549 VAL A N 1
ATOM 4275 C CA . VAL A 1 549 ? 10.922 -17.899 0.368 1.00 46.97 549 VAL A CA 1
ATOM 4276 C C . VAL A 1 549 ? 9.518 -17.250 0.347 1.00 46.97 549 VAL A C 1
ATOM 4278 O O . VAL A 1 549 ? 8.582 -17.737 0.977 1.00 46.97 549 VAL A O 1
ATOM 4281 N N . ALA A 1 550 ? 9.327 -16.098 -0.304 1.00 36.16 550 ALA A N 1
ATOM 4282 C CA . ALA A 1 550 ? 8.070 -15.350 -0.258 1.00 36.16 550 ALA A CA 1
ATOM 4283 C C . ALA A 1 550 ? 6.873 -15.992 -0.948 1.00 36.16 550 ALA A C 1
ATOM 4285 O O . ALA A 1 550 ? 5.752 -15.539 -0.732 1.00 36.16 550 ALA A O 1
ATOM 4286 N N . SER A 1 551 ? 7.078 -17.088 -1.667 1.00 42.66 551 SER A N 1
ATOM 4287 C CA . SER A 1 551 ? 6.013 -17.717 -2.439 1.00 42.66 551 SER A CA 1
ATOM 4288 C C . SER A 1 551 ? 6.054 -19.243 -2.461 1.00 42.66 551 SER A C 1
ATOM 4290 O O . SER A 1 551 ? 5.416 -19.834 -3.329 1.00 42.66 551 SER A O 1
ATOM 4292 N N . ILE A 1 552 ? 6.799 -19.897 -1.558 1.00 46.12 552 ILE A N 1
ATOM 4293 C CA . ILE A 1 552 ? 6.859 -21.368 -1.485 1.00 46.12 552 ILE A CA 1
ATOM 4294 C C . ILE A 1 552 ? 5.500 -21.917 -1.023 1.00 46.12 552 ILE A C 1
ATOM 4296 O O . ILE A 1 552 ? 5.238 -21.985 0.174 1.00 46.12 552 ILE A O 1
ATOM 4300 N N . GLY A 1 553 ? 4.650 -22.310 -1.975 1.00 47.78 553 GLY A N 1
ATOM 4301 C CA . GLY A 1 553 ? 3.537 -23.233 -1.724 1.00 47.78 553 GLY A CA 1
ATOM 4302 C C . GLY A 1 553 ? 4.055 -24.646 -1.421 1.00 47.78 553 GLY A C 1
ATOM 4303 O O . GLY A 1 553 ? 5.195 -24.971 -1.761 1.00 47.78 553 GLY A O 1
ATOM 4304 N N . GLY A 1 554 ? 3.239 -25.480 -0.770 1.00 49.56 554 GLY A N 1
ATOM 4305 C CA . GLY A 1 554 ? 3.647 -26.825 -0.316 1.00 49.56 554 GLY A CA 1
ATOM 4306 C C . GLY A 1 554 ? 4.268 -26.845 1.087 1.00 49.56 554 GLY A C 1
ATOM 4307 O O . GLY A 1 554 ? 5.029 -27.750 1.438 1.00 49.56 554 GLY A O 1
ATOM 4308 N N . ARG A 1 555 ? 3.971 -25.822 1.891 1.00 60.28 555 ARG A N 1
ATOM 4309 C CA . ARG A 1 555 ? 4.363 -25.735 3.298 1.00 60.28 555 ARG A CA 1
ATOM 4310 C C . ARG A 1 555 ? 3.441 -26.620 4.132 1.00 60.28 555 ARG A C 1
ATOM 4312 O O . ARG A 1 555 ? 2.229 -26.546 4.003 1.00 60.28 555 ARG A O 1
ATOM 4319 N N . LYS A 1 556 ? 4.029 -27.432 5.008 1.00 64.94 556 LYS A N 1
ATOM 4320 C CA . LYS A 1 556 ? 3.314 -28.266 5.972 1.00 64.94 556 LYS A CA 1
ATOM 4321 C C . LYS A 1 556 ? 3.917 -28.078 7.356 1.00 64.94 556 LYS A C 1
ATOM 4323 O O . LYS A 1 556 ? 5.062 -28.440 7.614 1.00 64.94 556 LYS A O 1
ATOM 4328 N N . VAL A 1 557 ? 3.137 -27.509 8.258 1.00 64.44 557 VAL A N 1
ATOM 4329 C CA . VAL A 1 557 ? 3.438 -27.401 9.682 1.00 64.44 557 VAL A CA 1
ATOM 4330 C C . VAL A 1 557 ? 2.754 -28.565 10.385 1.00 64.44 557 VAL A C 1
ATOM 4332 O O . VAL A 1 557 ? 1.541 -28.716 10.303 1.00 64.44 557 VAL A O 1
ATOM 4335 N N . CYS A 1 558 ? 3.528 -29.412 11.049 1.00 69.88 558 CYS A N 1
ATOM 4336 C CA . CYS A 1 558 ? 3.041 -30.548 11.812 1.00 69.88 558 CYS A CA 1
ATOM 4337 C C . CYS A 1 558 ? 3.303 -30.311 13.300 1.00 69.88 558 CYS A C 1
ATOM 4339 O O . CYS A 1 558 ? 4.447 -30.167 13.724 1.00 69.88 558 CYS A O 1
ATOM 4341 N N . ILE A 1 559 ? 2.241 -30.262 14.095 1.00 70.69 559 ILE A N 1
ATOM 4342 C CA . ILE A 1 559 ? 2.322 -30.162 15.552 1.00 70.69 559 ILE A CA 1
ATOM 4343 C C . ILE A 1 559 ? 2.100 -31.558 16.114 1.00 70.69 559 ILE A C 1
ATOM 4345 O O . ILE A 1 559 ? 0.982 -32.060 16.067 1.00 70.69 559 ILE A O 1
ATOM 4349 N N . LYS A 1 560 ? 3.150 -32.175 16.652 1.00 73.94 560 LYS A N 1
ATOM 4350 C CA . LYS A 1 560 ? 3.087 -33.469 17.337 1.00 73.94 560 LYS A CA 1
ATOM 4351 C C . LYS A 1 560 ? 3.074 -33.256 18.839 1.00 73.94 560 LYS A C 1
ATOM 4353 O O . LYS A 1 560 ? 3.938 -32.561 19.373 1.00 73.94 560 LYS A O 1
ATOM 4358 N N . CYS A 1 561 ? 2.113 -33.858 19.527 1.00 69.62 561 CYS A N 1
ATOM 4359 C CA . CYS A 1 561 ? 2.011 -33.789 20.981 1.00 69.62 561 CYS A CA 1
ATOM 4360 C C . CYS A 1 561 ? 2.016 -35.197 21.579 1.00 69.62 561 CYS A C 1
ATOM 4362 O O . CYS A 1 561 ? 1.063 -35.955 21.414 1.00 69.62 561 CYS A O 1
ATOM 4364 N N . ASP A 1 562 ? 3.080 -35.532 22.305 1.00 72.00 562 ASP A N 1
ATOM 4365 C CA . ASP A 1 562 ? 3.218 -36.801 23.011 1.00 72.00 562 ASP A CA 1
ATOM 4366 C C . ASP A 1 562 ? 2.887 -36.627 24.497 1.00 72.00 562 ASP A C 1
ATOM 4368 O O . ASP A 1 562 ? 3.528 -35.855 25.220 1.00 72.00 562 ASP A O 1
ATOM 4372 N N . LEU A 1 563 ? 1.902 -37.391 24.974 1.00 65.06 563 LEU A N 1
ATOM 4373 C CA . LEU A 1 563 ? 1.524 -37.423 26.386 1.00 65.06 563 LEU A CA 1
ATOM 4374 C C . LEU A 1 563 ? 2.394 -38.422 27.172 1.00 65.06 563 LEU A C 1
ATOM 4376 O O . LEU A 1 563 ? 2.647 -39.533 26.690 1.00 65.06 563 LEU A O 1
ATOM 4380 N N . PRO A 1 564 ? 2.842 -38.078 28.394 1.00 63.91 564 PRO A N 1
ATOM 4381 C CA . PRO A 1 564 ? 3.645 -38.979 29.213 1.00 63.91 564 PRO A CA 1
ATOM 4382 C C . PRO A 1 564 ? 2.864 -40.245 29.590 1.00 63.91 564 PRO A C 1
ATOM 4384 O O . PRO A 1 564 ? 1.698 -40.195 29.977 1.00 63.91 564 PRO A O 1
ATOM 4387 N N . LYS A 1 565 ? 3.531 -41.407 29.522 1.00 58.72 565 LYS A N 1
ATOM 4388 C CA . LYS A 1 565 ? 2.920 -42.729 29.776 1.00 58.72 565 LYS A CA 1
ATOM 4389 C C . LYS A 1 565 ? 2.330 -42.888 31.185 1.00 58.72 565 LYS A C 1
ATOM 4391 O O . LYS A 1 565 ? 1.450 -43.723 31.359 1.00 58.72 565 LYS A O 1
ATOM 4396 N N . SER A 1 566 ? 2.826 -42.133 32.166 1.00 57.59 566 SER A N 1
ATOM 4397 C CA . SER A 1 566 ? 2.393 -42.166 33.569 1.00 57.59 566 SER A CA 1
ATOM 4398 C C . SER A 1 566 ? 1.285 -41.160 33.904 1.00 57.59 566 SER A C 1
ATOM 4400 O O . SER A 1 566 ? 0.787 -41.191 35.022 1.00 57.59 566 SER A O 1
ATOM 4402 N N . GLY A 1 567 ? 0.922 -40.249 32.989 1.00 57.84 567 GLY A N 1
ATOM 4403 C CA . GLY A 1 567 ? 0.038 -39.110 33.287 1.00 57.84 567 GLY A CA 1
ATOM 4404 C C . GLY A 1 567 ? 0.675 -38.018 34.163 1.00 57.84 567 GLY A C 1
ATOM 4405 O O . GLY A 1 567 ? 0.073 -36.968 34.358 1.00 57.84 567 GLY A O 1
ATOM 4406 N N . GLU A 1 568 ? 1.900 -38.233 34.652 1.00 51.50 568 GLU A N 1
ATOM 4407 C CA . GLU A 1 568 ? 2.667 -37.267 35.439 1.00 51.50 568 GLU A CA 1
ATOM 4408 C C . GLU A 1 568 ? 3.746 -36.602 34.568 1.00 51.50 568 GLU A C 1
ATOM 4410 O O . GLU A 1 568 ? 4.618 -37.278 34.017 1.00 51.50 568 GLU A O 1
ATOM 4415 N N . GLY A 1 569 ? 3.685 -35.271 34.455 1.00 56.97 569 GLY A N 1
ATOM 4416 C CA . GLY A 1 569 ? 4.636 -34.436 33.708 1.00 56.97 569 GLY A CA 1
ATOM 4417 C C . GLY A 1 569 ? 4.000 -33.656 32.544 1.00 56.97 569 GLY A C 1
ATOM 4418 O O . GLY A 1 569 ? 2.906 -33.997 32.097 1.00 56.97 569 GLY A O 1
ATOM 4419 N N . PRO A 1 570 ? 4.652 -32.585 32.048 1.00 59.56 570 PRO A N 1
ATOM 4420 C CA . PRO A 1 570 ? 4.123 -31.788 30.943 1.00 59.56 570 PRO A CA 1
ATOM 4421 C C . PRO A 1 570 ? 4.141 -32.571 29.613 1.00 59.56 570 PRO A C 1
ATOM 4423 O O . PRO A 1 570 ? 5.067 -33.361 29.391 1.00 59.56 570 PRO A O 1
ATOM 4426 N N . PRO A 1 571 ? 3.172 -32.337 28.703 1.00 69.62 571 PRO A N 1
ATOM 4427 C CA . PRO A 1 571 ? 3.184 -32.917 27.361 1.00 69.62 571 PRO A CA 1
ATOM 4428 C C . PRO A 1 571 ? 4.463 -32.534 26.610 1.00 69.62 571 PRO A C 1
ATOM 4430 O O . PRO A 1 571 ? 4.917 -31.388 26.682 1.00 69.62 571 PRO A O 1
ATOM 4433 N N . SER A 1 572 ? 5.040 -33.474 25.861 1.00 74.06 572 SER A N 1
ATOM 4434 C CA . SER A 1 572 ? 6.159 -33.175 24.969 1.00 74.06 572 SER A CA 1
ATOM 4435 C C . SER A 1 572 ? 5.606 -32.742 23.620 1.00 74.06 572 SER A C 1
ATOM 4437 O O . SER A 1 572 ? 5.032 -33.551 22.900 1.00 74.06 572 SER A O 1
ATOM 4439 N N . VAL A 1 573 ? 5.794 -31.472 23.268 1.00 74.12 573 VAL A N 1
ATOM 4440 C CA . VAL A 1 573 ? 5.332 -30.933 21.984 1.00 74.12 573 VAL A CA 1
ATOM 4441 C C . VAL A 1 573 ? 6.511 -30.750 21.044 1.00 74.12 573 VAL A C 1
ATOM 4443 O O . VAL A 1 573 ? 7.518 -30.144 21.421 1.00 74.12 573 VAL A O 1
ATOM 4446 N N . MET A 1 574 ? 6.362 -31.252 19.824 1.00 73.44 574 MET A N 1
ATOM 4447 C CA . MET A 1 574 ? 7.278 -31.078 18.707 1.00 73.44 574 MET A CA 1
ATOM 4448 C C . MET A 1 574 ? 6.563 -30.349 17.568 1.00 73.44 574 MET A C 1
ATOM 4450 O O . MET A 1 574 ? 5.543 -30.811 17.069 1.00 73.44 574 MET A O 1
ATOM 4454 N N . LEU A 1 575 ? 7.108 -29.216 17.145 1.00 68.69 575 LEU A N 1
ATOM 4455 C CA . LEU A 1 575 ? 6.677 -28.469 15.974 1.00 68.69 575 LEU A CA 1
ATOM 4456 C C . LEU A 1 575 ? 7.629 -28.784 14.824 1.00 68.69 575 LEU A C 1
ATOM 4458 O O . LEU A 1 575 ? 8.792 -28.384 14.841 1.00 68.69 575 LEU A O 1
ATOM 4462 N N . GLU A 1 576 ? 7.142 -29.513 13.834 1.00 70.94 576 GLU A N 1
ATOM 4463 C CA . GLU A 1 576 ? 7.874 -29.825 12.618 1.00 70.94 576 GLU A CA 1
ATOM 4464 C C . GLU A 1 576 ? 7.395 -28.931 11.483 1.00 70.94 576 GLU A C 1
ATOM 4466 O O . GLU A 1 576 ? 6.209 -28.869 11.173 1.00 70.94 576 GLU A O 1
ATOM 4471 N N . HIS A 1 577 ? 8.317 -28.264 10.815 1.00 65.25 577 HIS A N 1
ATOM 4472 C CA . HIS A 1 577 ? 8.035 -27.557 9.584 1.00 65.25 577 HIS A CA 1
ATOM 4473 C C . HIS A 1 577 ? 8.658 -28.315 8.427 1.00 65.25 577 HIS A C 1
ATOM 4475 O O . HIS A 1 577 ? 9.848 -28.617 8.463 1.00 65.25 577 HIS A O 1
ATOM 4481 N N . HIS A 1 578 ? 7.849 -28.597 7.416 1.00 65.69 578 HIS A N 1
ATOM 4482 C CA . HIS A 1 578 ? 8.239 -29.259 6.183 1.00 65.69 578 HIS A CA 1
ATOM 4483 C C . HIS A 1 578 ? 7.922 -28.325 5.021 1.00 65.69 578 HIS A C 1
ATOM 4485 O O . HIS A 1 578 ? 6.808 -27.814 4.904 1.00 65.69 578 HIS A O 1
ATOM 4491 N N . TRP A 1 579 ? 8.894 -28.114 4.150 1.00 64.19 579 TRP A N 1
ATOM 4492 C CA . TRP A 1 579 ? 8.720 -27.399 2.895 1.00 64.19 579 TRP A CA 1
ATOM 4493 C C . TRP A 1 579 ? 9.309 -28.254 1.798 1.00 64.19 579 TRP A C 1
ATOM 4495 O O . TRP A 1 579 ? 10.508 -28.497 1.826 1.00 64.19 579 TRP A O 1
ATOM 4505 N N . ASN A 1 580 ? 8.488 -28.689 0.849 1.00 60.69 580 ASN A N 1
ATOM 4506 C CA . ASN A 1 580 ? 8.949 -29.410 -0.330 1.00 60.69 580 ASN A CA 1
ATOM 4507 C C . ASN A 1 580 ? 8.409 -28.690 -1.555 1.00 60.69 580 ASN A C 1
ATOM 4509 O O . ASN A 1 580 ? 7.192 -28.605 -1.726 1.00 60.69 580 ASN A O 1
ATOM 4513 N N . ARG A 1 581 ? 9.294 -28.167 -2.402 1.00 58.97 581 ARG A N 1
ATOM 4514 C CA . ARG A 1 581 ? 8.873 -27.508 -3.637 1.00 58.97 581 ARG A CA 1
ATOM 4515 C C . ARG A 1 581 ? 9.853 -27.749 -4.770 1.00 58.97 581 ARG A C 1
ATOM 4517 O O . ARG A 1 581 ? 11.062 -27.621 -4.593 1.00 58.97 581 ARG A O 1
ATOM 4524 N N . GLU A 1 582 ? 9.293 -28.039 -5.934 1.00 54.56 582 GLU A N 1
ATOM 4525 C CA . GLU A 1 582 ? 10.008 -28.027 -7.202 1.00 54.56 582 GLU A CA 1
ATOM 4526 C C . GLU A 1 582 ? 10.140 -26.574 -7.675 1.00 54.56 582 GLU A C 1
ATOM 4528 O O . GLU A 1 582 ? 9.152 -25.849 -7.816 1.00 54.56 582 GLU A O 1
ATOM 4533 N N . PHE A 1 583 ? 11.376 -26.114 -7.832 1.00 53.88 583 PHE A N 1
ATOM 4534 C CA . PHE A 1 583 ? 11.699 -24.831 -8.432 1.00 53.88 583 PHE A CA 1
ATOM 4535 C C . PHE A 1 583 ? 11.381 -24.903 -9.926 1.00 53.88 583 PHE A C 1
ATOM 4537 O O . PHE A 1 583 ? 12.065 -25.605 -10.674 1.00 53.88 583 PHE A O 1
ATOM 4544 N N . ASP A 1 584 ? 10.341 -24.170 -10.320 1.00 49.06 584 ASP A N 1
ATOM 4545 C CA . ASP A 1 584 ? 9.938 -23.955 -11.704 1.00 49.06 584 ASP A CA 1
ATOM 4546 C C . ASP A 1 584 ? 10.217 -22.489 -12.094 1.00 49.06 584 ASP A C 1
ATOM 4548 O O . ASP A 1 584 ? 9.537 -21.589 -11.582 1.00 49.06 584 ASP A O 1
ATOM 4552 N N . PRO A 1 585 ? 11.191 -22.216 -12.979 1.00 48.69 585 PRO A N 1
ATOM 4553 C CA . PRO A 1 585 ? 11.506 -20.856 -13.409 1.00 48.69 585 PRO A CA 1
ATOM 4554 C C . PRO A 1 585 ? 10.349 -20.161 -14.158 1.00 48.69 585 PRO A C 1
ATOM 4556 O O . PRO A 1 585 ? 10.311 -18.931 -14.187 1.00 48.69 585 PRO A O 1
ATOM 4559 N N . ASP A 1 586 ? 9.363 -20.897 -14.693 1.00 41.34 586 ASP A N 1
ATOM 4560 C CA . ASP A 1 586 ? 8.187 -20.321 -15.372 1.00 41.34 586 ASP A CA 1
ATOM 4561 C C . ASP A 1 586 ? 7.169 -19.697 -14.389 1.00 41.34 586 ASP A C 1
ATOM 4563 O O . ASP A 1 586 ? 6.291 -18.930 -14.789 1.00 41.34 586 ASP A O 1
ATOM 4567 N N . SER A 1 587 ? 7.289 -19.966 -13.083 1.00 41.91 587 SER A N 1
ATOM 4568 C CA . SER A 1 587 ? 6.371 -19.447 -12.054 1.00 41.91 587 SER A CA 1
ATOM 4569 C C . SER A 1 587 ? 6.640 -17.991 -11.630 1.00 41.91 587 SER A C 1
ATOM 4571 O O . SER A 1 587 ? 5.969 -17.465 -10.740 1.00 41.91 587 SER A O 1
ATOM 4573 N N . GLY A 1 588 ? 7.595 -17.316 -12.284 1.00 35.41 588 GLY A N 1
ATOM 4574 C CA . GLY A 1 588 ? 7.929 -15.907 -12.043 1.00 35.41 588 GLY A CA 1
ATOM 4575 C C . GLY A 1 588 ? 8.710 -15.656 -10.749 1.00 35.41 588 GLY A C 1
ATOM 4576 O O . GLY A 1 588 ? 8.886 -14.505 -10.352 1.00 35.41 588 GLY A O 1
ATOM 4577 N N . TYR A 1 589 ? 9.181 -16.712 -10.082 1.00 40.50 589 TYR A N 1
ATOM 4578 C CA . TYR A 1 589 ? 9.986 -16.610 -8.869 1.00 40.50 589 TYR A CA 1
ATOM 4579 C C . TYR A 1 589 ? 11.470 -16.729 -9.216 1.00 40.50 589 TYR A C 1
ATOM 4581 O O . TYR A 1 589 ? 11.953 -17.803 -9.563 1.00 40.50 589 TYR A O 1
ATOM 4589 N N . ALA A 1 590 ? 12.204 -15.622 -9.111 1.00 35.19 590 ALA A N 1
ATOM 4590 C CA . ALA A 1 590 ? 13.658 -15.634 -9.203 1.00 35.19 590 ALA A CA 1
ATOM 4591 C C . ALA A 1 590 ? 14.264 -16.088 -7.866 1.00 35.19 590 ALA A C 1
ATOM 4593 O O . ALA A 1 590 ? 13.842 -15.630 -6.801 1.00 35.19 590 ALA A O 1
ATOM 4594 N N . ILE A 1 591 ? 15.293 -16.939 -7.906 1.00 40.09 591 ILE A N 1
ATOM 4595 C CA . ILE A 1 591 ? 16.223 -17.044 -6.777 1.00 40.09 591 ILE A CA 1
ATOM 4596 C C . ILE A 1 591 ? 17.070 -15.768 -6.820 1.00 40.09 591 ILE A C 1
ATOM 4598 O O . ILE A 1 591 ? 17.998 -15.659 -7.617 1.00 40.09 591 ILE A O 1
ATOM 4602 N N . ILE A 1 592 ? 16.689 -14.765 -6.027 1.00 35.53 592 ILE A N 1
ATOM 4603 C CA . ILE A 1 592 ? 17.429 -13.504 -5.935 1.00 35.53 592 ILE A CA 1
ATOM 4604 C C . ILE A 1 592 ? 18.653 -13.740 -5.049 1.00 35.53 592 ILE A C 1
ATOM 4606 O O . ILE A 1 592 ? 18.551 -13.762 -3.823 1.00 35.53 592 ILE A O 1
ATOM 4610 N N . TRP A 1 593 ? 19.813 -13.899 -5.677 1.00 40.56 593 TRP A N 1
ATOM 4611 C CA . TRP A 1 593 ? 21.101 -13.744 -5.011 1.00 40.56 593 TRP A CA 1
ATOM 4612 C C . TRP A 1 593 ? 21.381 -12.236 -4.915 1.00 40.56 593 TRP A C 1
ATOM 4614 O O . TRP A 1 593 ? 21.349 -11.548 -5.934 1.00 40.56 593 TRP A O 1
ATOM 4624 N N . GLU A 1 594 ? 21.542 -11.688 -3.704 1.00 34.06 594 GLU A N 1
ATOM 4625 C CA . GLU A 1 594 ? 21.676 -10.233 -3.508 1.00 34.06 594 GLU A CA 1
ATOM 4626 C C . GLU A 1 594 ? 22.852 -9.618 -4.297 1.00 34.06 594 GLU A C 1
ATOM 4628 O O . GLU A 1 594 ? 23.891 -10.246 -4.524 1.00 34.06 594 GLU A O 1
ATOM 4633 N N . GLU A 1 595 ? 22.671 -8.345 -4.672 1.00 31.36 595 GLU A N 1
ATOM 4634 C CA . GLU A 1 595 ? 23.625 -7.512 -5.408 1.00 31.36 595 GLU A CA 1
ATOM 4635 C C . GLU A 1 595 ? 25.045 -7.600 -4.829 1.00 31.36 595 GLU A C 1
ATOM 4637 O O . GLU A 1 595 ? 25.324 -7.158 -3.713 1.00 31.36 595 GLU A O 1
ATOM 4642 N N . GLY A 1 596 ? 25.958 -8.152 -5.630 1.00 36.03 596 GLY A N 1
ATOM 4643 C CA . GLY A 1 596 ? 27.387 -8.222 -5.325 1.00 36.03 596 GLY A CA 1
ATOM 4644 C C . GLY A 1 596 ? 27.975 -9.633 -5.262 1.00 36.03 596 GLY A C 1
ATOM 4645 O O . GLY A 1 596 ? 29.199 -9.754 -5.245 1.00 36.03 596 GLY A O 1
ATOM 4646 N N . SER A 1 597 ? 27.172 -10.704 -5.281 1.00 31.88 597 SER A N 1
ATOM 4647 C CA . SER A 1 597 ? 27.710 -12.069 -5.385 1.00 31.88 597 SER A CA 1
ATOM 4648 C C . SER A 1 597 ? 27.920 -12.477 -6.844 1.00 31.88 597 SER A C 1
ATOM 4650 O O . SER A 1 597 ? 27.023 -12.993 -7.506 1.00 31.88 597 SER A O 1
ATOM 4652 N N . THR A 1 598 ? 29.131 -12.289 -7.358 1.00 31.86 598 THR A N 1
ATOM 4653 C CA . THR A 1 598 ? 29.568 -12.948 -8.593 1.00 31.86 598 THR A CA 1
ATOM 4654 C C . THR A 1 598 ? 29.922 -14.406 -8.294 1.00 31.86 598 THR A C 1
ATOM 4656 O O . THR A 1 598 ? 31.086 -14.708 -8.045 1.00 31.86 598 THR A O 1
ATOM 4659 N N . VAL A 1 599 ? 28.940 -15.314 -8.310 1.00 29.30 599 VAL A N 1
ATOM 4660 C CA . VAL A 1 599 ? 29.195 -16.763 -8.435 1.00 29.30 599 VAL A CA 1
ATOM 4661 C C . VAL A 1 599 ? 28.155 -17.410 -9.362 1.00 29.30 599 VAL A C 1
ATOM 4663 O O . VAL A 1 599 ? 27.115 -17.892 -8.935 1.00 29.30 599 VAL A O 1
ATOM 4666 N N . SER A 1 600 ? 28.438 -17.327 -10.660 1.00 37.41 600 SER A N 1
ATOM 4667 C CA . SER A 1 600 ? 28.422 -18.364 -11.716 1.00 37.41 600 SER A CA 1
ATOM 4668 C C . SER A 1 600 ? 27.762 -19.764 -11.531 1.00 37.41 600 SER A C 1
ATOM 4670 O O . SER A 1 600 ? 28.182 -20.677 -12.230 1.00 37.41 600 SER A O 1
ATOM 4672 N N . GLU A 1 601 ? 26.758 -20.009 -10.684 1.00 41.47 601 GLU A N 1
ATOM 4673 C CA . GLU A 1 601 ? 26.070 -21.333 -10.652 1.00 41.47 601 GLU A CA 1
ATOM 4674 C C . GLU A 1 601 ? 24.536 -21.269 -10.793 1.00 41.47 601 GLU A C 1
ATOM 4676 O O . GLU A 1 601 ? 23.905 -22.278 -11.096 1.00 41.47 601 GLU A O 1
ATOM 4681 N N . ALA A 1 602 ? 23.910 -20.098 -10.629 1.00 41.56 602 ALA A N 1
ATOM 4682 C CA . ALA A 1 602 ? 22.450 -19.960 -10.725 1.00 41.56 602 ALA A CA 1
ATOM 4683 C C . ALA A 1 602 ? 21.920 -20.041 -12.168 1.00 41.56 602 ALA A C 1
ATOM 4685 O O . ALA A 1 602 ? 20.843 -20.587 -12.397 1.00 41.56 602 ALA A O 1
ATOM 4686 N N . ASP A 1 603 ? 22.702 -19.554 -13.135 1.00 43.06 603 ASP A N 1
ATOM 4687 C CA . ASP A 1 603 ? 22.330 -19.542 -14.554 1.00 43.06 603 ASP A CA 1
ATOM 4688 C C . ASP A 1 603 ? 22.311 -20.960 -15.164 1.00 43.06 603 ASP A C 1
ATOM 4690 O O . ASP A 1 603 ? 21.757 -21.163 -16.238 1.00 43.06 603 ASP A O 1
ATOM 4694 N N . GLU A 1 604 ? 22.871 -21.973 -14.496 1.00 46.94 604 GLU A N 1
ATOM 4695 C CA . GLU A 1 604 ? 22.970 -23.343 -15.024 1.00 46.94 604 GLU A CA 1
ATOM 4696 C C . GLU A 1 604 ? 21.792 -24.251 -14.609 1.00 46.94 604 GLU A C 1
ATOM 4698 O O . GLU A 1 604 ? 21.636 -25.340 -15.165 1.00 46.94 604 GLU A O 1
ATOM 4703 N N . ILE A 1 605 ? 20.935 -23.821 -13.670 1.00 51.16 605 ILE A N 1
ATOM 4704 C CA . ILE A 1 605 ? 19.894 -24.658 -13.044 1.00 51.16 605 ILE A CA 1
ATOM 4705 C C . ILE A 1 605 ? 18.555 -24.513 -13.785 1.00 51.16 605 ILE A C 1
ATOM 4707 O O . ILE A 1 605 ? 17.902 -23.474 -13.721 1.00 51.16 605 ILE A O 1
ATOM 4711 N N . ALA A 1 606 ? 18.107 -25.582 -14.453 1.00 51.12 606 ALA A N 1
ATOM 4712 C CA . ALA A 1 606 ? 16.808 -25.630 -15.134 1.00 51.12 606 ALA A CA 1
ATOM 4713 C C . ALA A 1 606 ? 15.646 -25.964 -14.176 1.00 51.12 606 ALA A C 1
ATOM 4715 O O . ALA A 1 606 ? 14.545 -25.443 -14.341 1.00 51.12 606 ALA A O 1
ATOM 4716 N N . SER A 1 607 ? 15.890 -26.798 -13.158 1.00 52.19 607 SER A N 1
ATOM 4717 C CA . SER A 1 607 ? 14.971 -27.038 -12.035 1.00 52.19 607 SER A CA 1
ATOM 4718 C C . SER A 1 607 ? 15.719 -27.579 -10.812 1.00 52.19 607 SER A C 1
ATOM 4720 O O . SER A 1 607 ? 16.768 -28.219 -10.938 1.00 52.19 607 SER A O 1
ATOM 4722 N N . ALA A 1 608 ? 15.191 -27.336 -9.610 1.00 53.38 608 ALA A N 1
ATOM 4723 C CA . ALA A 1 608 ? 15.743 -27.853 -8.354 1.00 53.38 608 ALA A CA 1
ATOM 4724 C C . ALA A 1 608 ? 14.636 -28.196 -7.351 1.00 53.38 608 ALA A C 1
ATOM 4726 O O . ALA A 1 608 ? 13.687 -27.442 -7.189 1.00 53.38 608 ALA A O 1
ATOM 4727 N N . ASN A 1 609 ? 14.767 -29.306 -6.631 1.00 56.88 609 ASN A N 1
ATOM 4728 C CA . ASN A 1 609 ? 13.880 -29.638 -5.523 1.00 56.88 609 ASN A CA 1
ATOM 4729 C C . ASN A 1 609 ? 14.459 -29.071 -4.234 1.00 56.88 609 ASN A C 1
ATOM 4731 O O . ASN A 1 609 ? 15.537 -29.469 -3.789 1.00 56.88 609 ASN A O 1
ATOM 4735 N N . LEU A 1 610 ? 13.724 -28.135 -3.643 1.00 57.25 610 LEU A N 1
ATOM 4736 C CA . LEU A 1 610 ? 14.049 -27.520 -2.369 1.00 57.25 610 LEU A CA 1
ATOM 4737 C C . LEU A 1 610 ? 13.252 -28.224 -1.280 1.00 57.25 610 LEU A C 1
ATOM 4739 O O . LEU A 1 610 ? 12.019 -28.171 -1.266 1.00 57.25 610 LEU A O 1
ATOM 4743 N N . THR A 1 611 ? 13.971 -28.868 -0.367 1.00 60.97 611 THR A N 1
ATOM 4744 C CA . THR A 1 611 ? 13.401 -29.474 0.831 1.00 60.97 611 THR A CA 1
ATOM 4745 C C . THR A 1 611 ? 13.974 -28.801 2.070 1.00 60.97 611 THR A C 1
ATOM 4747 O O . THR A 1 611 ? 15.190 -28.687 2.247 1.00 60.97 611 THR A O 1
ATOM 4750 N N . VAL A 1 612 ? 13.093 -28.311 2.934 1.00 60.06 612 VAL A N 1
ATOM 4751 C CA . VAL A 1 612 ? 13.467 -27.716 4.215 1.00 60.06 612 VAL A CA 1
ATOM 4752 C C . VAL A 1 612 ? 12.685 -28.411 5.312 1.00 60.06 612 VAL A C 1
ATOM 4754 O O . VAL A 1 612 ? 11.466 -28.552 5.232 1.00 60.06 612 VAL A O 1
ATOM 4757 N N . PHE A 1 613 ? 13.395 -28.831 6.348 1.00 66.69 613 PHE A N 1
ATOM 4758 C CA . PHE A 1 613 ? 12.832 -29.464 7.525 1.00 66.69 613 PHE A CA 1
ATOM 4759 C C . PHE A 1 613 ? 13.379 -28.800 8.784 1.00 66.69 613 PHE A C 1
ATOM 4761 O O . PHE A 1 613 ? 14.581 -28.559 8.893 1.00 66.69 613 PHE A O 1
ATOM 4768 N N . ALA A 1 614 ? 12.519 -28.536 9.761 1.00 61.12 614 ALA A N 1
ATOM 4769 C CA . ALA A 1 614 ? 12.946 -28.123 11.093 1.00 61.12 614 ALA A CA 1
ATOM 4770 C C . ALA A 1 614 ? 12.001 -28.674 12.158 1.00 61.12 614 ALA A C 1
ATOM 4772 O O . ALA A 1 614 ? 10.795 -28.506 12.038 1.00 61.12 614 ALA A O 1
ATOM 4773 N N . ALA A 1 615 ? 12.543 -29.276 13.213 1.00 67.25 615 ALA A N 1
ATOM 4774 C CA . ALA A 1 615 ? 11.811 -29.816 14.349 1.00 67.25 615 ALA A CA 1
ATOM 4775 C C . ALA A 1 615 ? 12.183 -29.064 15.629 1.00 67.25 615 ALA A C 1
ATOM 4777 O O . ALA A 1 615 ? 13.344 -29.052 16.045 1.00 67.25 615 ALA A O 1
ATOM 477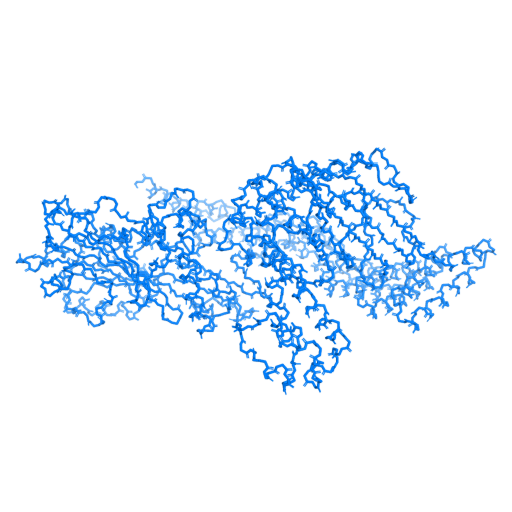8 N N . TRP A 1 616 ? 11.190 -28.473 16.282 1.00 65.31 616 TRP A N 1
ATOM 4779 C CA . TRP A 1 616 ? 11.340 -27.646 17.474 1.00 65.31 616 TRP A CA 1
ATOM 4780 C C . TRP A 1 616 ? 10.595 -28.278 18.637 1.00 65.31 616 TRP A C 1
ATOM 4782 O O . TRP A 1 616 ? 9.434 -28.637 18.502 1.00 65.31 616 TRP A O 1
ATOM 4792 N N . ARG A 1 617 ? 11.234 -28.393 19.795 1.00 74.25 617 ARG A N 1
ATOM 4793 C CA . ARG A 1 617 ? 10.583 -28.844 21.022 1.00 74.25 617 ARG A CA 1
ATOM 4794 C C . ARG A 1 617 ? 10.081 -27.654 21.820 1.00 74.25 617 ARG A C 1
ATOM 4796 O O . ARG A 1 617 ? 10.843 -26.727 22.086 1.00 74.25 617 ARG A O 1
ATOM 4803 N N . LEU A 1 618 ? 8.839 -27.715 22.280 1.00 73.06 618 LEU A N 1
ATOM 4804 C CA . LEU A 1 618 ? 8.305 -26.740 23.224 1.00 73.06 618 LEU A CA 1
ATOM 4805 C C . LEU A 1 618 ? 8.821 -27.017 24.642 1.00 73.06 618 LEU A C 1
ATOM 4807 O O . LEU A 1 618 ? 8.775 -28.149 25.126 1.00 73.06 618 LEU A O 1
ATOM 4811 N N . THR A 1 619 ? 9.285 -25.974 25.321 1.00 66.81 619 THR A N 1
ATOM 4812 C CA . THR A 1 619 ? 9.729 -26.007 26.721 1.00 66.81 619 THR A CA 1
ATOM 4813 C C . THR A 1 619 ? 9.149 -24.807 27.481 1.00 66.81 619 THR A C 1
ATOM 4815 O O . THR A 1 619 ? 8.768 -23.816 26.853 1.00 66.81 619 THR A O 1
ATOM 4818 N N . PRO A 1 620 ? 9.141 -24.810 28.828 1.00 64.56 620 PRO A N 1
ATOM 4819 C CA . PRO A 1 620 ? 8.707 -23.640 29.602 1.00 64.56 620 PRO A CA 1
ATOM 4820 C C . PRO A 1 620 ? 9.507 -22.362 29.281 1.00 64.56 620 PRO A C 1
ATOM 4822 O O . PRO A 1 620 ? 8.978 -21.248 29.318 1.00 64.56 620 PRO A O 1
ATOM 4825 N N . ALA A 1 621 ? 10.780 -22.526 28.904 1.00 56.59 621 ALA A N 1
ATOM 4826 C CA . ALA A 1 621 ? 11.682 -21.443 28.520 1.00 56.59 621 ALA A CA 1
ATOM 4827 C C . ALA A 1 621 ? 11.468 -20.928 27.079 1.00 56.59 621 ALA A C 1
ATOM 4829 O O . ALA A 1 621 ? 12.084 -19.932 26.703 1.00 56.59 621 ALA A O 1
ATOM 4830 N N . GLY A 1 622 ? 10.605 -21.573 26.283 1.00 62.25 622 GLY A N 1
ATOM 4831 C CA . GLY A 1 622 ? 10.352 -21.262 24.871 1.00 62.25 622 GLY A CA 1
ATOM 4832 C C . GLY A 1 622 ? 10.556 -22.475 23.958 1.00 62.25 622 GLY A C 1
ATOM 4833 O O . GLY A 1 622 ? 10.515 -23.617 24.415 1.00 62.25 622 GLY A O 1
ATOM 4834 N N . MET A 1 623 ? 10.782 -22.247 22.663 1.00 60.78 623 MET A N 1
ATOM 4835 C CA . MET A 1 623 ? 11.085 -23.325 21.713 1.00 60.78 623 MET A CA 1
ATOM 4836 C C . MET A 1 623 ? 12.586 -23.606 21.622 1.00 60.78 623 MET A C 1
ATOM 4838 O O . MET A 1 623 ? 13.399 -22.689 21.532 1.00 60.78 623 MET A O 1
ATOM 4842 N N . GLU A 1 624 ? 12.935 -24.889 21.621 1.00 59.62 624 GLU A N 1
ATOM 4843 C CA . GLU A 1 624 ? 14.295 -25.407 21.483 1.00 59.62 624 GLU A CA 1
ATOM 4844 C C . GLU A 1 624 ? 14.393 -26.196 20.176 1.00 59.62 624 GLU A C 1
ATOM 4846 O O . GLU A 1 624 ? 13.685 -27.187 19.987 1.00 59.62 624 GLU A O 1
ATOM 4851 N N . LEU A 1 625 ? 15.275 -25.794 19.264 1.00 55.75 625 LEU A N 1
ATOM 4852 C CA . LEU A 1 625 ? 15.467 -26.538 18.023 1.00 55.75 625 LEU A CA 1
ATOM 4853 C C . LEU A 1 625 ? 16.119 -27.897 18.304 1.00 55.75 625 LEU A C 1
ATOM 4855 O O . LEU A 1 625 ? 17.175 -27.977 18.932 1.00 55.75 625 LEU A O 1
ATOM 4859 N N . ARG A 1 626 ? 15.512 -28.970 17.799 1.00 66.00 626 ARG A N 1
ATOM 4860 C CA . ARG A 1 626 ? 16.032 -30.340 17.908 1.00 66.00 626 ARG A CA 1
ATOM 4861 C C . ARG A 1 626 ? 16.773 -30.776 16.663 1.00 66.00 626 ARG A C 1
ATOM 4863 O O . ARG A 1 626 ? 17.838 -31.376 16.768 1.00 66.00 626 ARG A O 1
ATOM 4870 N N . GLU A 1 627 ? 16.224 -30.460 15.503 1.00 61.72 627 GLU A N 1
ATOM 4871 C CA . GLU A 1 627 ? 16.776 -30.873 14.222 1.00 61.72 627 GLU A CA 1
ATOM 4872 C C . GLU A 1 627 ? 16.411 -29.840 13.164 1.00 61.72 627 GLU A C 1
ATOM 4874 O O . GLU A 1 627 ? 15.298 -29.327 13.166 1.00 61.72 627 GLU A O 1
ATOM 4879 N N . ALA A 1 628 ? 17.321 -29.546 12.243 1.00 54.59 628 ALA A N 1
ATOM 4880 C CA . ALA A 1 628 ? 16.947 -28.919 10.987 1.00 54.59 628 ALA A CA 1
ATOM 4881 C C . ALA A 1 628 ? 17.790 -29.491 9.856 1.00 54.59 628 ALA A C 1
ATOM 4883 O O . ALA A 1 628 ? 18.974 -29.789 10.031 1.00 54.59 628 ALA A O 1
ATOM 4884 N N . LYS A 1 629 ? 17.160 -29.641 8.699 1.00 57.03 629 LYS A N 1
ATOM 4885 C CA . LYS A 1 629 ? 17.766 -30.119 7.465 1.00 57.03 629 LYS A CA 1
ATOM 4886 C C . LYS A 1 629 ? 17.354 -29.188 6.338 1.00 57.03 629 LYS A C 1
ATOM 4888 O O . LYS A 1 629 ? 16.213 -28.743 6.266 1.00 57.03 629 LYS A O 1
ATOM 4893 N N . PHE A 1 630 ? 18.306 -28.899 5.472 1.00 53.31 630 PHE A N 1
ATOM 4894 C CA . PHE A 1 630 ? 18.082 -28.185 4.229 1.00 53.31 630 PHE A CA 1
ATOM 4895 C C . PHE A 1 630 ? 18.751 -29.006 3.140 1.00 53.31 630 PHE A C 1
ATOM 4897 O O . PHE A 1 630 ? 19.956 -29.258 3.223 1.00 53.31 630 PHE A O 1
ATOM 4904 N N . GLU A 1 631 ? 17.977 -29.439 2.153 1.00 53.28 631 GLU A N 1
ATOM 4905 C CA . GLU A 1 631 ? 18.503 -30.120 0.980 1.00 53.28 631 GLU A CA 1
ATOM 4906 C C . GLU A 1 631 ? 17.948 -29.444 -0.266 1.00 53.28 631 GLU A C 1
ATOM 4908 O O . GLU A 1 631 ? 16.735 -29.352 -0.461 1.00 53.28 631 GLU A O 1
ATOM 4913 N N . ALA A 1 632 ? 18.858 -28.969 -1.105 1.00 47.28 632 ALA A N 1
ATOM 4914 C CA . ALA A 1 632 ? 18.553 -28.445 -2.418 1.00 47.28 632 ALA A CA 1
ATOM 4915 C C . ALA A 1 632 ? 19.182 -29.397 -3.437 1.00 47.28 632 ALA A C 1
ATOM 4917 O O . ALA A 1 632 ? 20.408 -29.481 -3.544 1.00 47.28 632 ALA A O 1
ATOM 4918 N N . HIS A 1 633 ? 18.341 -30.154 -4.135 1.00 49.66 633 HIS A N 1
ATOM 4919 C CA . HIS A 1 633 ? 18.766 -31.113 -5.152 1.00 49.66 633 HIS A CA 1
ATOM 4920 C C . HIS A 1 633 ? 18.529 -30.497 -6.525 1.00 49.66 633 HIS A C 1
ATOM 4922 O O . HIS A 1 633 ? 17.383 -30.252 -6.893 1.00 49.66 633 HIS A O 1
ATOM 4928 N N . VAL A 1 634 ? 19.593 -30.237 -7.287 1.00 48.50 634 VAL A N 1
ATOM 4929 C CA . VAL A 1 634 ? 19.470 -29.804 -8.687 1.00 48.50 634 VAL A CA 1
ATOM 4930 C C . VAL A 1 634 ? 18.861 -30.959 -9.481 1.00 48.50 634 VAL A C 1
ATOM 4932 O O . VAL A 1 634 ? 19.441 -32.039 -9.560 1.00 48.50 634 VAL A O 1
ATOM 4935 N N . VAL A 1 635 ? 17.663 -30.744 -10.024 1.00 49.50 635 VAL A N 1
ATOM 4936 C CA . VAL A 1 635 ? 16.895 -31.754 -10.766 1.00 49.50 635 VAL A CA 1
ATOM 4937 C C . VAL A 1 635 ? 17.369 -31.811 -12.221 1.00 49.50 635 VAL A C 1
ATOM 4939 O O . VAL A 1 635 ? 17.397 -32.890 -12.808 1.00 49.50 635 VAL A O 1
ATOM 4942 N N . SER A 1 636 ? 17.812 -30.686 -12.796 1.00 45.59 636 SER A N 1
ATOM 4943 C CA . SER A 1 636 ? 18.489 -30.653 -14.101 1.00 45.59 636 SER A CA 1
ATOM 4944 C C . SER A 1 636 ? 19.370 -29.406 -14.280 1.00 45.59 636 SER A C 1
ATOM 4946 O O . SER A 1 636 ? 18.991 -28.311 -13.865 1.00 45.59 636 SER A O 1
ATOM 4948 N N . ALA A 1 637 ? 20.539 -29.577 -14.910 1.00 55.50 637 ALA A N 1
ATOM 4949 C CA . ALA A 1 637 ? 21.338 -28.495 -15.498 1.00 55.50 637 ALA A CA 1
ATOM 4950 C C . ALA A 1 637 ? 21.173 -28.543 -17.022 1.00 55.50 637 ALA A C 1
ATOM 4952 O O . ALA A 1 637 ? 21.002 -29.645 -17.542 1.00 55.50 637 ALA A O 1
ATOM 4953 N N . TRP A 1 638 ? 21.194 -27.405 -17.725 1.00 62.19 638 TRP A N 1
ATOM 4954 C CA . TRP A 1 638 ? 20.907 -27.324 -19.171 1.00 62.19 638 TRP A CA 1
ATOM 4955 C C . TRP A 1 638 ? 21.814 -28.275 -19.983 1.00 62.19 638 TRP A C 1
ATOM 4957 O O . TRP A 1 638 ? 22.991 -27.961 -20.193 1.00 62.19 638 TRP A O 1
ATOM 4967 N N . PRO A 1 639 ? 21.326 -29.440 -20.462 1.00 66.81 639 PRO A N 1
ATOM 4968 C CA . PRO A 1 639 ? 22.164 -30.374 -21.221 1.00 66.81 639 PRO A CA 1
ATOM 4969 C C . PRO A 1 639 ? 22.710 -29.748 -22.517 1.00 66.81 639 PRO A C 1
ATOM 4971 O O . PRO A 1 639 ? 23.777 -30.129 -23.008 1.00 66.81 639 PRO A O 1
ATOM 4974 N N . GLU A 1 640 ? 22.012 -28.740 -23.036 1.00 77.06 640 GLU A N 1
ATOM 4975 C CA . GLU A 1 640 ? 22.397 -27.916 -24.173 1.00 77.06 640 GLU A CA 1
ATOM 4976 C C . GLU A 1 640 ? 23.698 -27.141 -23.946 1.00 77.06 640 GLU A C 1
ATOM 4978 O O . GLU A 1 640 ? 24.448 -26.963 -24.902 1.00 77.06 640 GLU A O 1
ATOM 4983 N N . ASP A 1 641 ? 24.022 -26.731 -22.714 1.00 72.44 641 ASP A N 1
ATOM 4984 C CA . ASP A 1 641 ? 25.260 -25.994 -22.425 1.00 72.44 641 ASP A CA 1
ATOM 4985 C C . ASP A 1 641 ? 26.492 -26.873 -22.619 1.00 72.44 641 ASP A C 1
ATOM 4987 O O . ASP A 1 641 ? 27.478 -26.456 -23.230 1.00 72.44 641 ASP A O 1
ATOM 4991 N N . ALA A 1 642 ? 26.435 -28.121 -22.150 1.00 75.00 642 ALA A N 1
ATOM 4992 C CA . ALA A 1 642 ? 27.509 -29.086 -22.358 1.00 75.00 642 ALA A CA 1
ATOM 4993 C C . ALA A 1 642 ? 27.687 -29.405 -23.853 1.00 75.00 642 ALA A C 1
ATOM 4995 O O . ALA A 1 642 ? 28.816 -29.456 -24.353 1.00 75.00 642 ALA A O 1
ATOM 4996 N N . ALA A 1 643 ? 26.577 -29.562 -24.581 1.00 80.81 643 ALA A N 1
ATOM 4997 C CA . ALA A 1 643 ? 26.591 -29.798 -26.021 1.00 80.81 643 ALA A CA 1
ATOM 4998 C C . ALA A 1 643 ? 27.140 -28.589 -26.802 1.00 80.81 643 ALA A C 1
ATOM 5000 O O . ALA A 1 643 ? 28.028 -28.747 -27.643 1.00 80.81 643 ALA A O 1
ATOM 5001 N N . ALA A 1 644 ? 26.682 -27.374 -26.493 1.00 82.94 644 ALA A N 1
ATOM 5002 C CA . ALA A 1 644 ? 27.164 -26.139 -27.103 1.00 82.94 644 ALA A CA 1
ATOM 5003 C C . ALA A 1 644 ? 28.650 -25.905 -26.796 1.00 82.94 644 ALA A C 1
ATOM 5005 O O . ALA A 1 644 ? 29.420 -25.573 -27.698 1.00 82.94 644 ALA A O 1
ATOM 5006 N N . LYS A 1 645 ? 29.091 -26.162 -25.557 1.00 82.38 645 LYS A N 1
ATOM 5007 C CA . LYS A 1 645 ? 30.498 -26.059 -25.140 1.00 82.38 645 LYS A CA 1
ATOM 5008 C C . LYS A 1 645 ? 31.416 -26.990 -25.922 1.00 82.38 645 LYS A C 1
ATOM 5010 O O . LYS A 1 645 ? 32.503 -26.563 -26.308 1.00 82.38 645 LYS A O 1
ATOM 5015 N N . SER A 1 646 ? 30.980 -28.217 -26.217 1.00 84.25 646 SER A N 1
ATOM 5016 C CA . SER A 1 646 ? 31.733 -29.126 -27.091 1.00 84.25 646 SER A CA 1
ATOM 5017 C C . SER A 1 646 ? 31.948 -28.516 -28.480 1.00 84.25 646 SER A C 1
ATOM 5019 O O . SER A 1 646 ? 33.073 -28.486 -28.968 1.00 84.25 646 SER A O 1
ATOM 5021 N N . PHE A 1 647 ? 30.899 -27.963 -29.098 1.00 86.81 647 PHE A N 1
ATOM 5022 C CA . PHE A 1 647 ? 31.016 -27.326 -30.414 1.00 86.81 647 PHE A CA 1
ATOM 5023 C C . PHE A 1 647 ? 31.847 -26.036 -30.391 1.00 86.81 647 PHE A C 1
ATOM 5025 O O . PHE A 1 647 ? 32.543 -25.747 -31.365 1.00 86.81 647 PHE A O 1
ATOM 5032 N N . MET A 1 648 ? 31.817 -25.274 -29.294 1.00 82.12 648 MET A N 1
ATOM 5033 C CA . MET A 1 648 ? 32.667 -24.090 -29.121 1.00 82.12 648 MET A CA 1
ATOM 5034 C C . MET A 1 648 ? 34.154 -24.447 -29.038 1.00 82.12 648 MET A C 1
ATOM 5036 O O . MET A 1 648 ? 34.969 -23.785 -29.680 1.00 82.12 648 MET A O 1
ATOM 5040 N N . LEU A 1 649 ? 34.514 -25.507 -28.301 1.00 84.31 649 LEU A N 1
ATOM 5041 C CA . LEU A 1 649 ? 35.898 -25.998 -28.229 1.00 84.31 649 LEU A CA 1
ATOM 5042 C C . LEU A 1 649 ? 36.428 -26.405 -29.613 1.00 84.31 649 LEU A C 1
ATOM 5044 O O . LEU A 1 649 ? 37.580 -26.122 -29.939 1.00 84.31 649 LEU A O 1
ATOM 5048 N N . ASP A 1 650 ? 35.555 -26.956 -30.457 1.00 86.19 650 ASP A N 1
ATOM 5049 C CA . ASP A 1 650 ? 35.856 -27.314 -31.847 1.00 86.19 650 ASP A CA 1
ATOM 5050 C C . ASP A 1 650 ? 35.782 -26.123 -32.829 1.00 86.19 650 ASP A C 1
ATOM 5052 O O . ASP A 1 650 ? 35.899 -26.313 -34.043 1.00 86.19 650 ASP A O 1
ATOM 5056 N N . ARG A 1 651 ? 35.586 -24.890 -32.333 1.00 82.62 651 ARG A N 1
ATOM 5057 C CA . ARG A 1 651 ? 35.406 -23.644 -33.111 1.00 82.62 651 ARG A CA 1
ATOM 5058 C C . ARG A 1 651 ? 34.239 -23.680 -34.107 1.00 82.62 651 ARG A C 1
ATOM 5060 O O . ARG A 1 651 ? 34.263 -23.010 -35.138 1.00 82.62 651 ARG A O 1
ATOM 5067 N N . GLN A 1 652 ? 33.195 -24.446 -33.806 1.00 88.19 652 GLN A N 1
ATOM 5068 C CA . GLN A 1 652 ? 31.989 -24.583 -34.628 1.00 88.19 652 GLN A CA 1
ATOM 5069 C C . GLN A 1 652 ? 30.838 -23.752 -34.046 1.00 88.19 652 GLN A C 1
ATOM 5071 O O . GLN A 1 652 ? 29.825 -24.296 -33.603 1.00 88.19 652 GLN A O 1
ATOM 5076 N N . LEU A 1 653 ? 30.985 -22.422 -34.071 1.00 86.06 653 LEU A N 1
ATOM 5077 C CA . LEU A 1 653 ? 30.026 -21.483 -33.470 1.00 86.06 653 LEU A CA 1
ATOM 5078 C C . LEU A 1 653 ? 28.589 -21.691 -33.965 1.00 86.06 653 LEU A C 1
ATOM 5080 O O . LEU A 1 653 ? 27.672 -21.774 -33.155 1.00 86.06 653 LEU A O 1
ATOM 5084 N N . ASP A 1 654 ? 28.380 -21.811 -35.280 1.00 88.25 654 ASP A N 1
ATOM 5085 C CA . ASP A 1 654 ? 27.025 -21.949 -35.829 1.00 88.25 654 ASP A CA 1
ATOM 5086 C C . ASP A 1 654 ? 26.342 -23.240 -35.338 1.00 88.25 654 ASP A C 1
ATOM 5088 O O . ASP A 1 654 ? 25.127 -23.270 -35.163 1.00 88.25 654 ASP A O 1
ATOM 5092 N N . LYS A 1 655 ? 27.110 -24.299 -35.035 1.00 89.12 655 LYS A N 1
ATOM 5093 C CA . LYS A 1 655 ? 26.553 -25.515 -34.423 1.00 89.12 655 LYS A CA 1
ATOM 5094 C C . LYS A 1 655 ? 26.240 -25.322 -32.944 1.00 89.12 655 LYS A C 1
ATOM 5096 O O . LYS A 1 655 ? 25.188 -25.774 -32.511 1.00 89.12 655 LYS A O 1
ATOM 5101 N N . ALA A 1 656 ? 27.103 -24.629 -32.200 1.00 87.69 656 ALA A N 1
ATOM 5102 C CA . ALA A 1 656 ? 26.843 -24.286 -30.802 1.00 87.69 656 ALA A CA 1
ATOM 5103 C C . ALA A 1 656 ? 25.574 -23.428 -30.657 1.00 87.69 656 ALA A C 1
ATOM 5105 O O . ALA A 1 656 ? 24.732 -23.705 -29.811 1.00 87.69 656 ALA A O 1
ATOM 5106 N N . VAL A 1 657 ? 25.386 -22.444 -31.539 1.00 91.12 657 VAL A N 1
ATOM 5107 C CA . VAL A 1 657 ? 24.171 -21.619 -31.573 1.00 91.12 657 VAL A CA 1
ATOM 5108 C C . VAL A 1 657 ? 22.942 -22.438 -31.974 1.00 91.12 657 VAL A C 1
ATOM 5110 O O . VAL A 1 657 ? 21.888 -22.298 -31.356 1.00 91.12 657 VAL A O 1
ATOM 5113 N N . ASN A 1 658 ? 23.066 -23.334 -32.957 1.00 91.88 658 ASN A N 1
ATOM 5114 C CA . ASN A 1 658 ? 21.953 -24.192 -33.369 1.00 91.88 658 ASN A CA 1
ATOM 5115 C C . ASN A 1 658 ? 21.444 -25.099 -32.240 1.00 91.88 658 ASN A C 1
ATOM 5117 O O . ASN A 1 658 ? 20.245 -25.359 -32.191 1.00 91.88 658 ASN A O 1
ATOM 5121 N N . VAL A 1 659 ? 22.312 -25.542 -31.319 1.00 90.94 659 VAL A N 1
ATOM 5122 C CA . VAL A 1 659 ? 21.886 -26.290 -30.121 1.00 90.94 659 VAL A CA 1
ATOM 5123 C C . VAL A 1 659 ? 20.869 -25.473 -29.319 1.00 90.94 659 VAL A C 1
ATOM 5125 O O . VAL A 1 659 ? 19.779 -25.964 -29.029 1.00 90.94 659 VAL A O 1
ATOM 5128 N N . TYR A 1 660 ? 21.173 -24.204 -29.041 1.00 90.62 660 TYR A N 1
ATOM 5129 C CA . TYR A 1 660 ? 20.255 -23.320 -28.323 1.00 90.62 660 TYR A CA 1
ATOM 5130 C C . TYR A 1 660 ? 19.013 -22.954 -29.137 1.00 90.62 660 TYR A C 1
ATOM 5132 O O . TYR A 1 660 ? 17.921 -22.890 -28.580 1.00 90.62 660 TYR A O 1
ATOM 5140 N N . MET A 1 661 ? 19.129 -22.763 -30.453 1.00 91.69 661 MET A N 1
ATOM 5141 C CA . MET A 1 661 ? 17.965 -22.469 -31.297 1.00 91.69 661 MET A CA 1
ATOM 5142 C C . MET A 1 661 ? 16.963 -23.629 -31.356 1.00 91.69 661 MET A C 1
ATOM 5144 O O . MET A 1 661 ? 15.753 -23.399 -31.324 1.00 91.69 661 MET A O 1
ATOM 5148 N N . GLU A 1 662 ? 17.433 -24.874 -31.449 1.00 90.12 662 GLU A N 1
ATOM 5149 C CA . GLU A 1 662 ? 16.552 -26.049 -31.431 1.00 90.12 662 GLU A CA 1
ATOM 5150 C C . GLU A 1 662 ? 15.916 -26.256 -30.050 1.00 90.12 662 GLU A C 1
ATOM 5152 O O . GLU A 1 662 ? 14.725 -26.579 -29.953 1.00 90.12 662 GLU A O 1
ATOM 5157 N N . ALA A 1 663 ? 16.661 -25.976 -28.979 1.00 84.94 663 ALA A N 1
ATOM 5158 C CA . ALA A 1 663 ? 16.119 -25.955 -27.625 1.00 84.94 663 ALA A CA 1
ATOM 5159 C C . ALA A 1 663 ? 15.028 -24.887 -27.474 1.00 84.94 663 ALA A C 1
ATOM 5161 O O . ALA A 1 663 ? 13.926 -25.192 -27.021 1.00 84.94 663 ALA A O 1
ATOM 5162 N N . ALA A 1 664 ? 15.272 -23.669 -27.967 1.00 87.50 664 ALA A N 1
ATOM 5163 C CA . ALA A 1 664 ? 14.310 -22.573 -27.942 1.00 87.50 664 ALA A CA 1
ATOM 5164 C C . ALA A 1 664 ? 13.003 -22.927 -28.669 1.00 87.50 664 ALA A C 1
ATOM 5166 O O . ALA A 1 664 ? 11.912 -22.709 -28.140 1.00 87.50 664 ALA A O 1
ATOM 5167 N N . LYS A 1 665 ? 13.090 -23.546 -29.856 1.00 88.38 665 LYS A N 1
ATOM 5168 C CA . LYS A 1 665 ? 11.914 -24.035 -30.603 1.00 88.38 665 LYS A CA 1
ATOM 5169 C C . LYS A 1 665 ? 11.137 -25.091 -29.820 1.00 88.38 665 LYS A C 1
ATOM 5171 O O . LYS A 1 665 ? 9.906 -25.049 -29.799 1.00 88.38 665 LYS A O 1
ATOM 5176 N N . THR A 1 666 ? 11.846 -26.018 -29.180 1.00 83.00 666 THR A N 1
ATOM 5177 C CA . THR A 1 666 ? 11.244 -27.092 -28.378 1.00 83.00 666 THR A CA 1
ATOM 5178 C C . THR A 1 666 ? 10.525 -26.517 -27.160 1.00 83.00 666 THR A C 1
ATOM 5180 O O . THR A 1 666 ? 9.336 -26.771 -26.978 1.00 83.00 666 THR A O 1
ATOM 5183 N N . PHE A 1 667 ? 11.187 -25.646 -26.396 1.00 80.94 667 PHE A N 1
ATOM 5184 C CA . PHE A 1 667 ? 10.590 -24.961 -25.250 1.00 80.94 667 PHE A CA 1
ATOM 5185 C C . PHE A 1 667 ? 9.383 -24.106 -25.644 1.00 80.94 667 PHE A C 1
ATOM 5187 O O . PHE A 1 667 ? 8.360 -24.129 -24.963 1.00 80.94 667 PHE A O 1
ATOM 5194 N N . ASN A 1 668 ? 9.446 -23.410 -26.782 1.00 79.19 668 ASN A N 1
ATOM 5195 C CA . ASN A 1 668 ? 8.335 -22.595 -27.265 1.00 79.19 668 ASN A CA 1
ATOM 5196 C C . ASN A 1 668 ? 7.127 -23.452 -27.690 1.00 79.19 668 ASN A C 1
ATOM 5198 O O . ASN A 1 668 ? 5.985 -23.085 -27.407 1.00 79.19 668 ASN A O 1
ATOM 5202 N N . ARG A 1 669 ? 7.357 -24.618 -28.317 1.00 81.69 669 ARG A N 1
ATOM 5203 C CA . ARG A 1 669 ? 6.298 -25.602 -28.621 1.00 81.69 669 ARG A CA 1
ATOM 5204 C C . ARG A 1 669 ? 5.638 -26.121 -27.345 1.00 81.69 669 ARG A C 1
ATOM 5206 O O . ARG A 1 669 ? 4.416 -26.253 -27.297 1.00 81.69 669 ARG A O 1
ATOM 5213 N N . ASP A 1 670 ? 6.442 -26.358 -26.317 1.00 75.62 670 ASP A N 1
ATOM 5214 C CA . ASP A 1 670 ? 6.002 -26.905 -25.036 1.00 75.62 670 ASP A CA 1
ATOM 5215 C C . ASP A 1 670 ? 5.461 -25.811 -24.082 1.00 75.62 670 ASP A C 1
ATOM 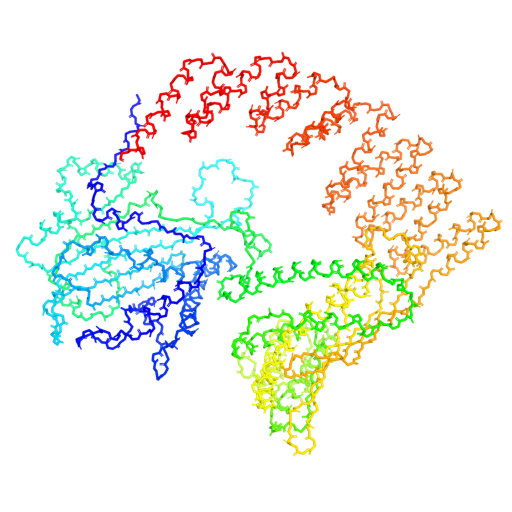5217 O O . ASP A 1 670 ? 5.152 -26.094 -22.927 1.00 75.62 670 ASP A O 1
ATOM 5221 N N . ARG A 1 671 ? 5.293 -24.569 -24.575 1.00 75.69 671 ARG A N 1
ATOM 5222 C CA . ARG A 1 671 ? 4.796 -23.376 -23.852 1.00 75.69 671 ARG A CA 1
ATOM 5223 C C . ARG A 1 671 ? 5.657 -22.918 -22.665 1.00 75.69 671 ARG A C 1
ATOM 5225 O O . ARG A 1 671 ? 5.191 -22.132 -21.845 1.00 75.69 671 ARG A O 1
ATOM 5232 N N . LYS A 1 672 ? 6.921 -23.335 -22.615 1.00 70.81 672 LYS A N 1
ATOM 5233 C CA . LYS A 1 672 ? 7.926 -22.888 -21.637 1.00 70.81 672 LYS A CA 1
ATOM 5234 C C . LYS A 1 672 ? 8.618 -21.625 -22.139 1.00 70.81 672 LYS A C 1
ATOM 5236 O O . LYS A 1 672 ? 9.767 -21.643 -22.584 1.00 70.81 672 LYS A O 1
ATOM 5241 N N . HIS A 1 673 ? 7.859 -20.534 -22.196 1.00 77.44 673 HIS A N 1
ATOM 5242 C CA . HIS A 1 673 ? 8.279 -19.316 -22.887 1.00 77.44 673 HIS A CA 1
ATOM 5243 C C . HIS A 1 673 ? 9.513 -18.657 -22.242 1.00 77.44 673 HIS A C 1
ATOM 5245 O O . HIS A 1 673 ? 10.362 -18.161 -22.976 1.00 77.44 673 HIS A O 1
ATOM 5251 N N . HIS A 1 674 ? 9.693 -18.711 -20.917 1.00 72.19 674 HIS A N 1
ATOM 5252 C CA . HIS A 1 674 ? 10.910 -18.179 -20.286 1.00 72.19 674 HIS A CA 1
ATOM 5253 C C . HIS A 1 674 ? 12.162 -18.949 -20.734 1.00 72.19 674 HIS A C 1
ATOM 5255 O O . HIS A 1 674 ? 13.130 -18.341 -21.181 1.00 72.19 674 HIS A O 1
ATOM 5261 N N . LEU A 1 675 ? 12.127 -20.287 -20.696 1.00 75.00 675 LEU A N 1
ATOM 5262 C CA . LEU A 1 675 ? 13.255 -21.122 -21.136 1.00 75.00 675 LEU A CA 1
ATOM 5263 C C . LEU A 1 675 ? 13.560 -20.946 -22.627 1.00 75.00 675 LEU A C 1
ATOM 5265 O O . LEU A 1 675 ? 14.722 -20.926 -23.029 1.00 75.00 675 LEU A O 1
ATOM 5269 N N . ALA A 1 676 ? 12.526 -20.778 -23.454 1.00 82.06 676 ALA A N 1
ATOM 5270 C CA . ALA A 1 676 ? 12.706 -20.479 -24.869 1.00 82.06 676 ALA A CA 1
ATOM 5271 C C . ALA A 1 676 ? 13.422 -19.137 -25.085 1.00 82.06 676 ALA A C 1
ATOM 5273 O O . ALA A 1 676 ? 14.350 -19.064 -25.889 1.00 82.06 676 ALA A O 1
ATOM 5274 N N . ALA A 1 677 ? 13.024 -18.092 -24.357 1.00 83.88 677 ALA A N 1
ATOM 5275 C CA . ALA A 1 677 ? 13.668 -16.786 -24.427 1.00 83.88 677 ALA A CA 1
ATOM 5276 C C . ALA A 1 677 ? 15.118 -16.833 -23.917 1.00 83.88 677 ALA A C 1
ATOM 5278 O O . ALA A 1 677 ? 16.008 -16.298 -24.571 1.00 83.88 677 ALA A O 1
ATOM 5279 N N . GLU A 1 678 ? 15.387 -17.539 -22.819 1.00 82.69 678 GLU A N 1
ATOM 5280 C CA . GLU A 1 678 ? 16.740 -17.696 -22.273 1.00 82.69 678 GLU A CA 1
ATOM 5281 C C . GLU A 1 678 ? 17.670 -18.462 -23.230 1.00 82.69 678 GLU A C 1
ATOM 5283 O O . GLU A 1 678 ? 18.833 -18.099 -23.409 1.00 82.69 678 GLU A O 1
ATOM 5288 N N . ALA A 1 679 ? 17.152 -19.465 -23.943 1.00 86.25 679 ALA A N 1
ATOM 5289 C CA . ALA A 1 679 ? 17.904 -20.150 -24.989 1.00 86.25 679 ALA A CA 1
ATOM 5290 C C . ALA A 1 679 ? 18.293 -19.188 -26.132 1.00 86.25 679 ALA A C 1
ATOM 5292 O O . ALA A 1 679 ? 19.436 -19.206 -26.598 1.00 86.25 679 ALA A O 1
ATOM 5293 N N . TYR A 1 680 ? 17.391 -18.286 -26.535 1.00 92.12 680 TYR A N 1
ATOM 5294 C CA . TYR A 1 680 ? 17.718 -17.217 -27.485 1.00 92.12 680 TYR A CA 1
ATOM 5295 C C . TYR A 1 680 ? 18.742 -16.216 -26.921 1.00 92.12 680 TYR A C 1
ATOM 5297 O O . TYR A 1 680 ? 19.665 -15.836 -27.641 1.00 92.12 680 TYR A O 1
ATOM 5305 N N . MET A 1 681 ? 18.664 -15.852 -25.634 1.00 88.69 681 MET A N 1
ATOM 5306 C CA . MET A 1 681 ? 19.664 -14.993 -24.975 1.00 88.69 681 MET A CA 1
ATOM 5307 C C . MET A 1 681 ? 21.064 -15.624 -25.010 1.00 88.69 681 MET A C 1
ATOM 5309 O O . MET A 1 681 ? 22.048 -14.944 -25.305 1.00 88.69 681 MET A O 1
ATOM 5313 N N . ARG A 1 682 ? 21.179 -16.934 -24.759 1.00 88.88 682 ARG A N 1
ATOM 5314 C CA . ARG A 1 682 ? 22.460 -17.664 -24.830 1.00 88.88 682 ARG A CA 1
ATOM 5315 C C . ARG A 1 682 ? 23.018 -17.700 -26.245 1.00 88.88 682 ARG A C 1
ATOM 5317 O O . ARG A 1 682 ? 24.197 -17.404 -26.441 1.00 88.88 682 ARG A O 1
ATOM 5324 N N . ALA A 1 683 ? 22.170 -17.978 -27.234 1.00 92.06 683 ALA A N 1
ATOM 5325 C CA . ALA A 1 683 ? 22.537 -17.883 -28.646 1.00 92.06 683 ALA A CA 1
ATOM 5326 C C . ALA A 1 683 ? 23.050 -16.476 -29.013 1.00 92.06 683 ALA A C 1
ATOM 5328 O O . ALA A 1 683 ? 24.089 -16.345 -29.664 1.00 92.06 683 ALA A O 1
ATOM 5329 N N . ALA A 1 684 ? 22.368 -15.426 -28.549 1.00 92.75 684 ALA A N 1
ATOM 5330 C CA . ALA A 1 684 ? 22.756 -14.038 -28.780 1.00 92.75 684 ALA A CA 1
ATOM 5331 C C . ALA A 1 684 ? 24.125 -13.704 -28.164 1.00 92.75 684 ALA A C 1
ATOM 5333 O O . ALA A 1 684 ? 24.982 -13.130 -28.838 1.00 92.75 684 ALA A O 1
ATOM 5334 N N . ARG A 1 685 ? 24.382 -14.126 -26.917 1.00 90.31 685 ARG A N 1
ATOM 5335 C CA . ARG A 1 685 ? 25.679 -13.927 -26.241 1.00 90.31 685 ARG A CA 1
ATOM 5336 C C . ARG A 1 685 ? 26.832 -14.611 -26.979 1.00 90.31 685 ARG A C 1
ATOM 5338 O O . ARG A 1 685 ? 27.910 -14.026 -27.080 1.00 90.31 685 ARG A O 1
ATOM 5345 N N . LEU A 1 686 ? 26.611 -15.804 -27.541 1.00 90.25 686 LEU A N 1
ATOM 5346 C CA . LEU A 1 686 ? 27.614 -16.468 -28.381 1.00 90.25 686 LEU A CA 1
ATOM 5347 C C . LEU A 1 686 ? 27.938 -15.653 -29.637 1.00 90.25 686 LEU A C 1
ATOM 5349 O O . LEU A 1 686 ? 29.111 -15.463 -29.959 1.00 90.25 686 LEU A O 1
ATOM 5353 N N . TYR A 1 687 ? 26.925 -15.118 -30.322 1.00 92.38 687 TYR A N 1
ATOM 5354 C CA . TYR A 1 687 ? 27.162 -14.224 -31.458 1.00 92.38 687 TYR A CA 1
ATOM 5355 C C . TYR A 1 687 ? 27.859 -12.920 -31.054 1.00 92.38 687 TYR A C 1
ATOM 5357 O O . TYR A 1 687 ? 28.724 -12.452 -31.797 1.00 92.38 687 TYR A O 1
ATOM 5365 N N . MET A 1 688 ? 27.555 -12.365 -29.876 1.00 89.12 688 MET A N 1
ATOM 5366 C CA . MET A 1 688 ? 28.248 -11.182 -29.352 1.00 89.12 688 MET A CA 1
ATOM 5367 C C . MET A 1 688 ? 29.734 -11.432 -29.103 1.00 89.12 688 MET A C 1
ATOM 5369 O O . MET A 1 688 ? 30.546 -10.580 -29.460 1.00 89.12 688 MET A O 1
ATOM 5373 N N . GLY A 1 689 ? 30.094 -12.580 -28.519 1.00 86.38 689 GLY A N 1
ATOM 5374 C CA . GLY A 1 689 ? 31.490 -12.945 -28.246 1.00 86.38 689 GLY A CA 1
ATOM 5375 C C . GLY A 1 689 ? 32.347 -13.096 -29.508 1.00 86.38 689 GLY A C 1
ATOM 5376 O O . GLY A 1 689 ? 33.540 -12.812 -29.478 1.00 86.38 689 GLY A O 1
ATOM 5377 N N . GLU A 1 690 ? 31.729 -13.469 -30.630 1.00 87.62 690 GLU A N 1
ATOM 5378 C CA . GLU A 1 690 ? 32.376 -13.613 -31.944 1.00 87.62 690 GLU A CA 1
ATOM 5379 C C . GLU A 1 690 ? 32.230 -12.368 -32.838 1.00 87.62 690 GLU A C 1
ATOM 5381 O O . GLU A 1 690 ? 32.461 -12.431 -34.046 1.00 87.62 690 GLU A O 1
ATOM 5386 N N . ASN A 1 691 ? 31.825 -11.230 -32.267 1.00 87.19 691 ASN A N 1
ATOM 5387 C CA . ASN A 1 691 ? 31.620 -9.962 -32.977 1.00 87.19 691 ASN A CA 1
ATOM 5388 C C . ASN A 1 691 ? 30.633 -10.042 -34.161 1.00 87.19 691 ASN A C 1
ATOM 5390 O O . ASN A 1 691 ? 30.768 -9.328 -35.152 1.00 87.19 691 ASN A O 1
ATOM 5394 N N . ARG A 1 692 ? 29.623 -10.918 -34.079 1.00 92.25 692 ARG A N 1
ATOM 5395 C CA . ARG A 1 692 ? 28.518 -11.026 -35.052 1.00 92.25 692 ARG A CA 1
ATOM 5396 C C . ARG A 1 692 ? 27.297 -10.265 -34.531 1.00 92.25 692 ARG A C 1
ATOM 5398 O O . ARG A 1 692 ? 26.263 -10.873 -34.251 1.00 92.25 692 ARG A O 1
ATOM 5405 N N . HIS A 1 693 ? 27.425 -8.949 -34.362 1.00 92.69 693 HIS A N 1
ATOM 5406 C CA . HIS A 1 693 ? 26.488 -8.164 -33.555 1.00 92.69 693 HIS A CA 1
ATOM 5407 C C . HIS A 1 693 ? 25.072 -8.077 -34.147 1.00 92.69 693 HIS A C 1
ATOM 5409 O O . HIS A 1 693 ? 24.112 -8.261 -33.406 1.00 92.69 693 HIS A O 1
ATOM 5415 N N . THR A 1 694 ? 24.912 -7.946 -35.466 1.00 92.12 694 THR A N 1
ATOM 5416 C CA . THR A 1 694 ? 23.583 -7.959 -36.116 1.00 92.12 694 THR A CA 1
ATOM 5417 C C . THR A 1 694 ? 22.816 -9.260 -35.835 1.00 92.12 694 THR A C 1
ATOM 5419 O O . THR A 1 694 ? 21.650 -9.232 -35.457 1.00 92.12 694 THR A O 1
ATOM 5422 N N . LYS A 1 695 ? 23.485 -10.420 -35.913 1.00 92.88 695 LYS A N 1
ATOM 5423 C CA . LYS A 1 695 ? 22.851 -11.717 -35.604 1.00 92.88 695 LYS A CA 1
ATOM 5424 C C . LYS A 1 695 ? 22.551 -11.881 -34.117 1.00 92.88 695 LYS A C 1
ATOM 5426 O O . LYS A 1 695 ? 21.605 -12.571 -33.755 1.00 92.88 695 LYS A O 1
ATOM 5431 N N . ALA A 1 696 ? 23.360 -11.280 -33.246 1.00 94.50 696 ALA A N 1
ATOM 5432 C CA . ALA A 1 696 ? 23.044 -11.237 -31.826 1.00 94.50 696 ALA A CA 1
ATOM 5433 C C . ALA A 1 696 ? 21.797 -10.389 -31.552 1.00 94.50 696 ALA A C 1
ATOM 5435 O O . ALA A 1 696 ? 20.949 -10.814 -30.774 1.00 94.50 696 ALA A O 1
ATOM 5436 N N . ALA A 1 697 ? 21.669 -9.237 -32.216 1.00 95.25 697 ALA A N 1
ATOM 5437 C CA . ALA A 1 697 ? 20.508 -8.364 -32.093 1.00 95.25 697 ALA A CA 1
ATOM 5438 C C . ALA A 1 697 ? 19.214 -9.082 -32.506 1.00 95.25 697 ALA A C 1
ATOM 5440 O O . ALA A 1 697 ? 18.261 -9.084 -31.732 1.00 95.25 697 ALA A O 1
ATOM 5441 N N . GLU A 1 698 ? 19.221 -9.796 -33.638 1.00 94.94 698 GLU A N 1
ATOM 5442 C CA . GLU A 1 698 ? 18.096 -10.640 -34.077 1.00 94.94 698 GLU A CA 1
ATOM 5443 C C . GLU A 1 698 ? 17.691 -11.666 -33.001 1.00 94.94 698 GLU A C 1
ATOM 5445 O O . GLU A 1 698 ? 16.511 -11.834 -32.699 1.00 94.94 698 GLU A O 1
ATOM 5450 N N . MET A 1 699 ? 18.661 -12.344 -32.375 1.00 95.94 699 MET A N 1
ATOM 5451 C CA . MET A 1 699 ? 18.374 -13.327 -31.321 1.00 95.94 699 MET A CA 1
ATOM 5452 C C . MET A 1 699 ? 17.855 -12.677 -30.031 1.00 95.94 699 MET A C 1
ATOM 5454 O O . MET A 1 699 ? 16.979 -13.241 -29.375 1.00 95.94 699 MET A O 1
ATOM 5458 N N . TYR A 1 700 ? 18.348 -11.492 -29.666 1.00 96.12 700 TYR A N 1
ATOM 5459 C CA . TYR A 1 700 ? 17.826 -10.734 -28.528 1.00 96.12 700 TYR A CA 1
ATOM 5460 C C . TYR A 1 700 ? 16.393 -10.237 -28.766 1.00 96.12 700 TYR A C 1
ATOM 5462 O O . TYR A 1 700 ? 15.568 -10.296 -27.854 1.00 96.12 700 TYR A O 1
ATOM 5470 N N . GLU A 1 701 ? 16.056 -9.806 -29.983 1.00 96.06 701 GLU A N 1
ATOM 5471 C CA . GLU A 1 701 ? 14.680 -9.446 -30.342 1.00 96.06 701 GLU A CA 1
ATOM 5472 C C . GLU A 1 701 ? 13.738 -10.652 -30.281 1.00 96.06 701 GLU A C 1
ATOM 5474 O O . GLU A 1 701 ? 12.649 -10.550 -29.713 1.00 96.06 701 GLU A O 1
ATOM 5479 N N . GLU A 1 702 ? 14.157 -11.813 -30.793 1.00 94.69 702 GLU A N 1
ATOM 5480 C CA . GLU A 1 702 ? 13.385 -13.057 -30.677 1.00 94.69 702 GLU A CA 1
ATOM 5481 C C . GLU A 1 702 ? 13.171 -13.449 -29.207 1.00 94.69 702 GLU A C 1
ATOM 5483 O O . GLU A 1 702 ? 12.048 -13.768 -28.805 1.00 94.69 702 GLU A O 1
ATOM 5488 N N . ALA A 1 703 ? 14.206 -13.335 -28.364 1.00 92.31 703 ALA A N 1
ATOM 5489 C CA . ALA A 1 703 ? 14.073 -13.530 -26.921 1.00 92.31 703 ALA A CA 1
ATOM 5490 C C . ALA A 1 703 ? 13.029 -12.575 -26.317 1.00 92.31 703 ALA A C 1
ATOM 5492 O O . ALA A 1 703 ? 12.150 -13.006 -25.567 1.00 92.31 703 ALA A O 1
ATOM 5493 N N . ALA A 1 704 ? 13.068 -11.292 -26.688 1.00 92.38 704 ALA A N 1
ATOM 5494 C CA . ALA A 1 704 ? 12.127 -10.284 -26.210 1.00 92.38 704 ALA A CA 1
ATOM 5495 C C . ALA A 1 704 ? 10.677 -10.596 -26.615 1.00 92.38 704 ALA A C 1
ATOM 5497 O O . ALA A 1 704 ? 9.767 -10.526 -25.783 1.00 92.38 704 ALA A O 1
ATOM 5498 N N . GLN A 1 705 ? 10.449 -11.005 -27.866 1.00 93.56 705 GLN A N 1
ATOM 5499 C CA . GLN A 1 705 ? 9.123 -11.400 -28.357 1.00 93.56 705 GLN A CA 1
ATOM 5500 C C . GLN A 1 705 ? 8.578 -12.628 -27.626 1.00 93.56 705 GLN A C 1
ATOM 5502 O O . GLN A 1 705 ? 7.374 -12.731 -27.375 1.00 93.56 705 GLN A O 1
ATOM 5507 N N . VAL A 1 706 ? 9.449 -13.570 -27.267 1.00 88.25 706 VAL A N 1
ATOM 5508 C CA . VAL A 1 706 ? 9.062 -14.744 -26.486 1.00 88.25 706 VAL A CA 1
ATOM 5509 C C . VAL A 1 706 ? 8.770 -14.367 -25.028 1.00 88.25 706 VAL A C 1
ATOM 5511 O O . VAL A 1 706 ? 7.749 -14.809 -24.499 1.00 88.25 706 VAL A O 1
ATOM 5514 N N . TYR A 1 707 ? 9.560 -13.491 -24.400 1.00 84.31 707 TYR A N 1
ATOM 5515 C CA . TYR A 1 707 ? 9.273 -12.975 -23.053 1.00 84.31 707 TYR A CA 1
ATOM 5516 C C . TYR A 1 707 ? 7.909 -12.273 -22.962 1.00 84.31 707 TYR A C 1
ATOM 5518 O O . TYR A 1 707 ? 7.181 -12.461 -21.983 1.00 84.31 707 TYR A O 1
ATOM 5526 N N . LEU A 1 708 ? 7.502 -11.537 -24.004 1.00 85.75 708 LEU A N 1
ATOM 5527 C CA . LEU A 1 708 ? 6.179 -10.899 -24.073 1.00 85.75 708 LEU A CA 1
ATOM 5528 C C . LEU A 1 708 ? 5.010 -11.900 -24.094 1.00 85.75 708 LEU A C 1
ATOM 5530 O O . LEU A 1 708 ? 3.898 -11.539 -23.708 1.00 85.75 708 LEU A O 1
ATOM 5534 N N . LYS A 1 709 ? 5.240 -13.157 -24.496 1.00 84.31 709 LYS A N 1
ATOM 5535 C CA . LYS A 1 709 ? 4.240 -14.238 -24.399 1.00 84.31 709 LYS A CA 1
ATOM 5536 C C . LYS A 1 709 ? 4.120 -14.804 -22.974 1.00 84.31 709 LYS A C 1
ATOM 5538 O O . LYS A 1 709 ? 3.118 -15.448 -22.676 1.00 84.31 709 LYS A O 1
ATOM 5543 N N . ALA A 1 710 ? 5.112 -14.563 -22.110 1.00 68.75 710 ALA A N 1
ATOM 5544 C CA . ALA A 1 710 ? 5.257 -15.118 -20.757 1.00 68.75 710 ALA A CA 1
ATOM 5545 C C . ALA A 1 710 ? 4.856 -14.152 -19.616 1.00 68.75 710 ALA A C 1
ATOM 5547 O O . ALA A 1 710 ? 5.258 -14.334 -18.474 1.00 68.75 710 ALA A O 1
ATOM 5548 N N . PRO A 1 711 ? 3.980 -13.171 -19.865 1.00 75.25 711 PRO A N 1
ATOM 5549 C CA . PRO A 1 711 ? 3.897 -11.906 -19.104 1.00 75.25 711 PRO A CA 1
ATOM 5550 C C . PRO A 1 711 ? 5.186 -11.241 -18.560 1.00 75.25 711 PRO A C 1
ATOM 5552 O O . PRO A 1 711 ? 5.092 -10.357 -17.705 1.00 75.25 711 PRO A O 1
ATOM 5555 N N . LEU A 1 712 ? 6.382 -11.583 -19.050 1.00 75.12 712 LEU A N 1
ATOM 5556 C CA . LEU A 1 712 ? 7.671 -11.115 -18.514 1.00 75.12 712 LEU A CA 1
ATOM 5557 C C . LEU A 1 712 ? 8.119 -9.797 -19.168 1.00 75.12 712 LEU A C 1
ATOM 5559 O O . LEU A 1 712 ? 9.091 -9.725 -19.918 1.00 75.12 712 LEU A O 1
ATOM 5563 N N . THR A 1 713 ? 7.365 -8.730 -18.898 1.00 81.25 713 THR A N 1
ATOM 5564 C CA . THR A 1 713 ? 7.502 -7.431 -19.591 1.00 81.25 713 THR A CA 1
ATOM 5565 C C . THR A 1 713 ? 8.844 -6.734 -19.321 1.00 81.25 713 THR A C 1
ATOM 5567 O O . THR A 1 713 ? 9.387 -6.088 -20.214 1.00 81.25 713 THR A O 1
ATOM 5570 N N . VAL A 1 714 ? 9.400 -6.875 -18.111 1.00 80.94 714 VAL A N 1
ATOM 5571 C CA . VAL A 1 714 ? 10.689 -6.263 -17.731 1.00 80.94 714 VAL A CA 1
ATOM 5572 C C . VAL A 1 714 ? 11.851 -6.979 -18.424 1.00 80.94 714 VAL A C 1
ATOM 5574 O O . VAL A 1 714 ? 12.715 -6.328 -19.004 1.00 80.94 714 VAL A O 1
ATOM 5577 N N . GLN A 1 715 ? 11.835 -8.313 -18.444 1.00 84.69 715 GLN A N 1
ATOM 5578 C CA . GLN A 1 715 ? 12.832 -9.128 -19.142 1.00 84.69 715 GLN A CA 1
ATOM 5579 C C . GLN A 1 715 ? 12.801 -8.877 -20.655 1.00 84.69 715 GLN A C 1
ATOM 5581 O O . GLN A 1 715 ? 13.854 -8.741 -21.275 1.00 84.69 715 GLN A O 1
ATOM 5586 N N . ALA A 1 716 ? 11.606 -8.726 -21.240 1.00 86.25 716 ALA A N 1
ATOM 5587 C CA . ALA A 1 716 ? 11.460 -8.336 -22.640 1.00 86.25 716 ALA A CA 1
ATOM 5588 C C . ALA A 1 716 ? 12.104 -6.969 -22.931 1.00 86.25 716 ALA A C 1
ATOM 5590 O O . ALA A 1 716 ? 12.822 -6.821 -23.918 1.00 86.25 716 ALA A O 1
ATOM 5591 N N . ALA A 1 717 ? 11.886 -5.976 -22.063 1.00 88.12 717 ALA A N 1
ATOM 5592 C CA . ALA A 1 717 ? 12.504 -4.659 -22.200 1.00 88.12 717 ALA A CA 1
ATOM 5593 C C . ALA A 1 717 ? 14.039 -4.725 -22.092 1.00 88.12 717 ALA A C 1
ATOM 5595 O O . ALA A 1 717 ? 14.731 -4.079 -22.878 1.00 88.12 717 ALA A O 1
ATOM 5596 N N . GLY A 1 718 ? 14.570 -5.539 -21.173 1.00 89.06 718 GLY A N 1
ATOM 5597 C CA . GLY A 1 718 ? 16.008 -5.798 -21.044 1.00 89.06 718 GLY A CA 1
ATOM 5598 C C . GLY A 1 718 ? 16.612 -6.426 -22.300 1.00 89.06 718 GLY A C 1
ATOM 5599 O O . GLY A 1 718 ? 17.628 -5.945 -22.794 1.00 89.06 718 GLY A O 1
ATOM 5600 N N . ALA A 1 719 ? 15.945 -7.424 -22.880 1.00 91.44 719 ALA A N 1
ATOM 5601 C CA . ALA A 1 719 ? 16.381 -8.047 -24.128 1.00 91.44 719 ALA A CA 1
ATOM 5602 C C . ALA A 1 719 ? 16.401 -7.050 -25.307 1.00 91.44 719 ALA A C 1
ATOM 5604 O O . ALA A 1 719 ? 17.356 -7.039 -26.079 1.00 91.44 719 ALA A O 1
ATOM 5605 N N . PHE A 1 720 ? 15.427 -6.137 -25.407 1.00 96.81 720 PHE A N 1
ATOM 5606 C CA . PHE A 1 720 ? 15.476 -5.059 -26.407 1.00 96.81 720 PHE A CA 1
ATOM 5607 C C . PHE A 1 720 ? 16.614 -4.051 -26.168 1.00 96.81 720 PHE A C 1
ATOM 5609 O O . PHE A 1 720 ? 17.160 -3.522 -27.133 1.00 96.81 720 PHE A O 1
ATOM 5616 N N . VAL A 1 721 ? 17.011 -3.786 -24.918 1.00 95.44 721 VAL A N 1
ATOM 5617 C CA . VAL A 1 721 ? 18.204 -2.962 -24.635 1.00 95.44 721 VAL A CA 1
ATOM 5618 C C . VAL A 1 721 ? 19.468 -3.647 -25.154 1.00 95.44 721 VAL A C 1
ATOM 5620 O O . VAL A 1 721 ? 20.249 -3.008 -25.854 1.00 95.44 721 VAL A O 1
ATOM 5623 N N . GLU A 1 722 ? 19.643 -4.939 -24.877 1.00 94.38 722 GLU A N 1
ATOM 5624 C CA . GLU A 1 722 ? 20.782 -5.727 -25.372 1.00 94.38 722 GLU A CA 1
ATOM 5625 C C . GLU A 1 722 ? 20.806 -5.798 -26.909 1.00 94.38 722 GLU A C 1
ATOM 5627 O O . GLU A 1 722 ? 21.865 -5.655 -27.525 1.00 94.38 722 GLU A O 1
ATOM 5632 N N . ALA A 1 723 ? 19.637 -5.930 -27.549 1.00 96.44 723 ALA A N 1
ATOM 5633 C CA . ALA A 1 723 ? 19.514 -5.851 -29.005 1.00 96.44 723 ALA A CA 1
ATOM 5634 C C . ALA A 1 723 ? 19.984 -4.489 -29.539 1.00 96.44 723 ALA A C 1
ATOM 5636 O O . ALA A 1 723 ? 20.768 -4.419 -30.487 1.00 96.44 723 ALA A O 1
ATOM 5637 N N . ALA A 1 724 ? 19.564 -3.397 -28.893 1.00 95.75 724 ALA A N 1
ATOM 5638 C CA . ALA A 1 724 ? 19.965 -2.051 -29.278 1.00 95.75 724 ALA A CA 1
ATOM 5639 C C . ALA A 1 724 ? 21.477 -1.825 -29.122 1.00 95.75 724 ALA A C 1
ATOM 5641 O O . ALA A 1 724 ? 22.107 -1.206 -29.980 1.00 95.75 724 ALA A O 1
ATOM 5642 N N . GLU A 1 725 ? 22.079 -2.344 -28.051 1.00 94.50 725 GLU A N 1
ATOM 5643 C CA . GLU A 1 725 ? 23.530 -2.302 -27.845 1.00 94.50 725 GLU A CA 1
ATOM 5644 C C . GLU A 1 725 ? 24.292 -3.117 -28.891 1.00 94.50 725 GLU A C 1
ATOM 5646 O O . GLU A 1 725 ? 25.337 -2.667 -29.367 1.00 94.50 725 GLU A O 1
ATOM 5651 N N . ALA A 1 726 ? 23.770 -4.278 -29.285 1.00 94.75 726 ALA A N 1
ATOM 5652 C CA . ALA A 1 726 ? 24.344 -5.080 -30.358 1.00 94.75 726 ALA A CA 1
ATOM 5653 C C . ALA A 1 726 ? 24.304 -4.330 -31.703 1.00 94.75 726 ALA A C 1
ATOM 5655 O O . ALA A 1 726 ? 25.346 -4.190 -32.343 1.00 94.75 726 ALA A O 1
ATOM 5656 N N . TYR A 1 727 ? 23.167 -3.741 -32.089 1.00 95.44 727 TYR A N 1
ATOM 5657 C CA . TYR A 1 727 ? 23.089 -2.916 -33.304 1.00 95.44 727 TYR A CA 1
ATOM 5658 C C . TYR A 1 727 ? 24.063 -1.732 -33.292 1.00 95.44 727 TYR A C 1
ATOM 5660 O O . TYR A 1 727 ? 24.691 -1.437 -34.309 1.00 95.44 727 TYR A O 1
ATOM 5668 N N . LEU A 1 728 ? 24.248 -1.070 -32.144 1.00 93.00 728 LEU A N 1
ATOM 5669 C CA . LEU A 1 728 ? 25.199 0.040 -32.033 1.00 93.00 728 LEU A CA 1
ATOM 5670 C C . LEU A 1 728 ? 26.645 -0.374 -32.307 1.00 93.00 728 LEU A C 1
ATOM 5672 O O . LEU A 1 728 ? 27.390 0.417 -32.885 1.00 93.00 728 LEU A O 1
ATOM 5676 N N . ARG A 1 729 ? 27.050 -1.592 -31.929 1.00 91.94 729 ARG A N 1
ATOM 5677 C CA . ARG A 1 729 ? 28.407 -2.090 -32.212 1.00 91.94 729 ARG A CA 1
ATOM 5678 C C . ARG A 1 729 ? 28.664 -2.283 -33.709 1.00 91.94 729 ARG A C 1
ATOM 5680 O O . ARG A 1 729 ? 29.805 -2.126 -34.132 1.00 91.94 729 ARG A O 1
ATOM 5687 N N . ASP A 1 730 ? 27.616 -2.523 -34.496 1.00 90.25 730 ASP A N 1
ATOM 5688 C CA . ASP A 1 730 ? 27.670 -2.583 -35.966 1.00 90.25 730 ASP A CA 1
ATOM 5689 C C . ASP A 1 730 ? 27.384 -1.224 -36.645 1.00 90.25 730 ASP A C 1
ATOM 5691 O O . ASP A 1 730 ? 27.405 -1.129 -37.870 1.00 90.25 730 ASP A O 1
ATOM 5695 N N . ASN A 1 731 ? 27.185 -0.142 -35.879 1.00 89.31 731 ASN A N 1
ATOM 5696 C CA . ASN A 1 731 ? 26.733 1.174 -36.365 1.00 89.31 731 ASN A CA 1
ATOM 5697 C C . ASN A 1 731 ? 25.350 1.154 -37.054 1.00 89.31 731 ASN A C 1
ATOM 5699 O O . ASN A 1 731 ? 25.022 2.058 -37.827 1.00 89.31 731 ASN A O 1
ATOM 5703 N N . GLU A 1 732 ? 24.511 0.161 -36.751 1.00 93.69 732 GLU A N 1
ATOM 5704 C CA . GLU A 1 732 ? 23.129 0.057 -37.235 1.00 93.69 732 GLU A CA 1
ATOM 5705 C C . GLU A 1 732 ? 22.193 0.932 -36.389 1.00 93.69 732 GLU A C 1
ATOM 5707 O O . GLU A 1 732 ? 21.413 0.478 -35.549 1.00 93.69 732 GLU A O 1
ATOM 5712 N N . TYR A 1 733 ? 22.289 2.248 -36.584 1.00 92.75 733 TYR A N 1
ATOM 5713 C CA . TYR A 1 733 ? 21.611 3.219 -35.722 1.00 92.75 733 TYR A CA 1
ATOM 5714 C C . TYR A 1 733 ? 20.080 3.110 -35.739 1.00 92.75 733 TYR A C 1
ATOM 5716 O O . TYR A 1 733 ? 19.442 3.382 -34.723 1.00 92.75 733 TYR A O 1
ATOM 5724 N N . TRP A 1 734 ? 19.473 2.715 -36.862 1.00 92.50 734 TRP A N 1
ATOM 5725 C CA . TRP A 1 734 ? 18.013 2.611 -36.968 1.00 92.50 734 TRP A CA 1
ATOM 5726 C C . TRP A 1 734 ? 17.450 1.421 -36.190 1.00 92.50 734 TRP A C 1
ATOM 5728 O O . TRP A 1 734 ? 16.475 1.605 -35.462 1.00 92.50 734 TRP A O 1
ATOM 5738 N N . GLY A 1 735 ? 18.107 0.257 -36.251 1.00 92.50 735 GLY A N 1
ATOM 5739 C CA . GLY A 1 735 ? 17.749 -0.896 -35.418 1.00 92.50 735 GLY A CA 1
ATOM 5740 C C . GLY A 1 735 ? 17.884 -0.575 -33.928 1.00 92.50 735 GLY A C 1
ATOM 5741 O O . GLY A 1 735 ? 16.970 -0.820 -33.143 1.00 92.50 735 GLY A O 1
ATOM 5742 N N . ALA A 1 736 ? 18.969 0.106 -33.540 1.00 95.25 736 ALA A N 1
ATOM 5743 C CA . ALA A 1 736 ? 19.160 0.555 -32.162 1.00 95.25 736 ALA A CA 1
ATOM 5744 C C . ALA A 1 736 ? 18.075 1.543 -31.688 1.00 95.25 736 ALA A C 1
ATOM 5746 O O . ALA A 1 736 ? 17.612 1.453 -30.550 1.00 95.25 736 ALA A O 1
ATOM 5747 N N . ILE A 1 737 ? 17.642 2.474 -32.547 1.00 95.38 737 ILE A N 1
ATOM 5748 C CA . ILE A 1 737 ? 16.558 3.424 -32.244 1.00 95.38 737 ILE A CA 1
ATOM 5749 C C . ILE A 1 737 ? 15.241 2.689 -31.976 1.00 95.38 737 ILE A C 1
ATOM 5751 O O . ILE A 1 737 ? 14.566 2.992 -30.989 1.00 95.38 737 ILE A O 1
ATOM 5755 N N . GLU A 1 738 ? 14.859 1.745 -32.837 1.00 95.50 738 GLU A N 1
ATOM 5756 C CA . GLU A 1 738 ? 13.607 0.995 -32.682 1.00 95.50 738 GLU A CA 1
ATOM 5757 C C . GLU A 1 738 ? 13.618 0.133 -31.417 1.00 95.50 738 GLU A C 1
ATOM 5759 O O . GLU A 1 738 ? 12.655 0.158 -30.640 1.00 95.50 738 GLU A O 1
ATOM 5764 N N . ALA A 1 739 ? 14.732 -0.549 -31.157 1.00 95.31 739 ALA A N 1
ATOM 5765 C CA . ALA A 1 739 ? 14.902 -1.396 -29.987 1.00 95.31 739 ALA A CA 1
ATOM 5766 C C . ALA A 1 739 ? 14.888 -0.587 -28.672 1.00 95.31 739 ALA A C 1
ATOM 5768 O O . ALA A 1 739 ? 14.099 -0.897 -27.776 1.00 95.31 739 ALA A O 1
ATOM 5769 N N . TYR A 1 740 ? 15.641 0.520 -28.563 1.00 96.94 740 TYR A N 1
ATOM 5770 C CA . TYR A 1 740 ? 15.600 1.376 -27.363 1.00 96.94 740 TYR A CA 1
ATOM 5771 C C . TYR A 1 740 ? 14.236 2.020 -27.132 1.00 96.94 740 TYR A C 1
ATOM 5773 O O . TYR A 1 740 ? 13.787 2.119 -25.987 1.00 96.94 740 TYR A O 1
ATOM 5781 N N . LYS A 1 741 ? 13.562 2.460 -28.200 1.00 95.62 741 LYS A N 1
ATOM 5782 C CA . LYS A 1 741 ? 12.218 3.034 -28.093 1.00 95.62 741 LYS A CA 1
ATOM 5783 C C . LYS A 1 741 ? 11.229 2.000 -27.550 1.00 95.62 741 LYS A C 1
ATOM 5785 O O . LYS A 1 741 ? 10.475 2.302 -26.626 1.00 95.62 741 LYS A O 1
ATOM 5790 N N . THR A 1 742 ? 11.276 0.779 -28.077 1.00 95.44 742 THR A N 1
ATOM 5791 C CA . THR A 1 742 ? 10.422 -0.328 -27.627 1.00 95.44 742 THR A CA 1
ATOM 5792 C C . THR A 1 742 ? 10.716 -0.697 -26.172 1.00 95.44 742 THR A C 1
ATOM 5794 O O . THR A 1 742 ? 9.788 -0.822 -25.373 1.00 95.44 742 THR A O 1
ATOM 5797 N N . ALA A 1 743 ? 11.993 -0.780 -25.785 1.00 95.00 743 ALA A N 1
ATOM 5798 C CA . ALA A 1 743 ? 12.396 -1.022 -24.401 1.00 95.00 743 ALA A CA 1
ATOM 5799 C C . ALA A 1 743 ? 11.863 0.052 -23.439 1.00 95.00 743 ALA A C 1
ATOM 5801 O O . ALA A 1 743 ? 11.277 -0.279 -22.408 1.00 95.00 743 ALA A O 1
ATOM 5802 N N . ALA A 1 744 ? 12.006 1.336 -23.784 1.00 93.50 744 ALA A N 1
ATOM 5803 C CA . ALA A 1 744 ? 11.517 2.444 -22.963 1.00 93.50 744 ALA A CA 1
ATOM 5804 C C . ALA A 1 744 ? 9.990 2.396 -22.769 1.00 93.50 744 ALA A C 1
ATOM 5806 O O . ALA A 1 744 ? 9.494 2.594 -21.657 1.00 93.50 744 ALA A O 1
ATOM 5807 N N . GLU A 1 745 ? 9.232 2.086 -23.827 1.00 94.00 745 GLU A N 1
ATOM 5808 C CA . GLU A 1 745 ? 7.778 1.917 -23.745 1.00 94.00 745 GLU A CA 1
ATOM 5809 C C . GLU A 1 745 ? 7.379 0.737 -22.844 1.00 94.00 745 GLU A C 1
ATOM 5811 O O . GLU A 1 745 ? 6.439 0.858 -22.052 1.00 94.00 745 GLU A O 1
ATOM 5816 N N . LEU A 1 746 ? 8.093 -0.389 -22.927 1.00 89.44 746 LEU A N 1
ATOM 5817 C CA . LEU A 1 746 ? 7.837 -1.571 -22.099 1.00 89.44 746 LEU A CA 1
ATOM 5818 C C . LEU A 1 746 ? 8.180 -1.335 -20.625 1.00 89.44 746 LEU A C 1
ATOM 5820 O O . LEU A 1 746 ? 7.349 -1.633 -19.766 1.00 89.44 746 LEU A O 1
ATOM 5824 N N . TYR A 1 747 ? 9.330 -0.727 -20.318 1.00 89.69 747 TYR A N 1
ATOM 5825 C CA . TYR A 1 747 ? 9.677 -0.340 -18.946 1.00 89.69 747 TYR A CA 1
ATOM 5826 C C . TYR A 1 747 ? 8.641 0.618 -18.351 1.00 89.69 747 TYR A C 1
ATOM 5828 O O . TYR A 1 747 ? 8.196 0.421 -17.219 1.00 89.69 747 TYR A O 1
ATOM 5836 N N . LYS A 1 748 ? 8.161 1.593 -19.135 1.00 87.50 748 LYS A N 1
ATOM 5837 C CA . LYS A 1 748 ? 7.099 2.513 -18.705 1.00 87.50 748 LYS A CA 1
ATOM 5838 C C . LYS A 1 748 ? 5.785 1.787 -18.412 1.00 87.50 748 LYS A C 1
ATOM 5840 O O . LYS A 1 748 ? 5.142 2.084 -17.408 1.00 87.50 748 LYS A O 1
ATOM 5845 N N . ARG A 1 749 ? 5.385 0.821 -19.249 1.00 86.75 749 ARG A N 1
ATOM 5846 C CA . ARG A 1 749 ? 4.196 -0.024 -19.003 1.00 86.75 749 ARG A CA 1
ATOM 5847 C C . ARG A 1 749 ? 4.346 -0.891 -17.752 1.00 86.75 749 ARG A C 1
ATOM 5849 O O . ARG A 1 749 ? 3.356 -1.115 -17.066 1.00 86.75 749 ARG A O 1
ATOM 5856 N N . ALA A 1 750 ? 5.562 -1.341 -17.454 1.00 76.38 750 ALA A N 1
ATOM 5857 C CA . ALA A 1 750 ? 5.883 -2.136 -16.270 1.00 76.38 750 ALA A CA 1
ATOM 5858 C C . ALA A 1 750 ? 6.095 -1.300 -14.989 1.00 76.38 750 ALA A C 1
ATOM 5860 O O . ALA A 1 750 ? 6.388 -1.870 -13.941 1.00 76.38 750 ALA A O 1
ATOM 5861 N N . GLY A 1 751 ? 5.970 0.033 -15.051 1.00 80.25 751 GLY A N 1
ATOM 5862 C CA . GLY A 1 751 ? 6.202 0.925 -13.907 1.00 80.25 751 GLY A CA 1
ATOM 5863 C C . GLY A 1 751 ? 7.678 1.119 -13.531 1.00 80.25 751 GLY A C 1
ATOM 5864 O O . GLY A 1 751 ? 7.957 1.710 -12.493 1.00 80.25 751 GLY A O 1
ATOM 5865 N N . GLN A 1 752 ? 8.618 0.661 -14.364 1.00 82.62 752 GLN A N 1
ATOM 5866 C CA . GLN A 1 752 ? 10.065 0.816 -14.170 1.00 82.62 752 GLN A CA 1
ATOM 5867 C C . GLN A 1 752 ? 10.523 2.178 -14.708 1.00 82.62 752 GLN A C 1
ATOM 5869 O O . GLN A 1 752 ? 11.049 2.293 -15.817 1.00 82.62 752 GLN A O 1
ATOM 5874 N N . THR A 1 753 ? 10.260 3.242 -13.947 1.00 82.00 753 THR A N 1
ATOM 5875 C CA . THR A 1 753 ? 10.503 4.630 -14.378 1.00 82.00 753 THR A CA 1
ATOM 5876 C C . THR A 1 753 ? 11.979 4.929 -14.628 1.00 82.00 753 THR A C 1
ATOM 5878 O O . THR A 1 753 ? 12.305 5.592 -15.613 1.00 82.00 753 THR A O 1
ATOM 5881 N N . ASP A 1 754 ? 12.873 4.400 -13.793 1.00 82.25 754 ASP A N 1
ATOM 5882 C CA . ASP A 1 754 ? 14.312 4.662 -13.896 1.00 82.25 754 ASP A CA 1
ATOM 5883 C C . ASP A 1 754 ? 14.930 3.976 -15.116 1.00 82.25 754 ASP A C 1
ATOM 5885 O O . ASP A 1 754 ? 15.714 4.583 -15.847 1.00 82.25 754 ASP A O 1
ATOM 5889 N N . ASP A 1 755 ? 14.541 2.733 -15.390 1.00 85.00 755 ASP A N 1
ATOM 5890 C CA . ASP A 1 755 ? 15.047 1.996 -16.548 1.00 85.00 755 ASP A CA 1
ATOM 5891 C C . ASP A 1 755 ? 14.448 2.512 -17.859 1.00 85.00 755 ASP A C 1
ATOM 5893 O O . ASP A 1 755 ? 15.165 2.630 -18.857 1.00 85.00 755 ASP A O 1
ATOM 5897 N N . ALA A 1 756 ? 13.183 2.951 -17.848 1.00 86.62 756 ALA A N 1
ATOM 5898 C CA . ALA A 1 756 ? 12.597 3.684 -18.969 1.00 86.62 756 ALA A CA 1
ATOM 5899 C C . ALA A 1 756 ? 13.383 4.972 -19.266 1.00 86.62 756 ALA A C 1
ATOM 5901 O O . ALA A 1 756 ? 13.662 5.277 -20.430 1.00 86.62 756 ALA A O 1
ATOM 5902 N N . ALA A 1 757 ? 13.788 5.709 -18.228 1.00 83.69 757 ALA A N 1
ATOM 5903 C CA . ALA A 1 757 ? 14.587 6.917 -18.378 1.00 83.69 757 ALA A CA 1
ATOM 5904 C C . ALA A 1 757 ? 15.997 6.628 -18.914 1.00 83.69 757 ALA A C 1
ATOM 5906 O O . ALA A 1 757 ? 16.454 7.327 -19.820 1.00 83.69 757 ALA A O 1
ATOM 5907 N N . LYS A 1 758 ? 16.673 5.580 -18.425 1.00 88.94 758 LYS A N 1
ATOM 5908 C CA . LYS A 1 758 ? 17.982 5.148 -18.953 1.00 88.94 758 LYS A CA 1
ATOM 5909 C C . LYS A 1 758 ? 17.893 4.750 -20.427 1.00 88.94 758 LYS A C 1
ATOM 5911 O O . LYS A 1 758 ? 18.732 5.173 -21.222 1.00 88.94 758 LYS A O 1
ATOM 5916 N N . ALA A 1 759 ? 16.875 3.976 -20.808 1.00 90.44 759 ALA A N 1
ATOM 5917 C CA . ALA A 1 759 ? 16.648 3.584 -22.199 1.00 90.44 759 ALA A CA 1
ATOM 5918 C C . ALA A 1 759 ? 16.377 4.806 -23.095 1.00 90.44 759 ALA A C 1
ATOM 5920 O O . ALA A 1 759 ? 16.938 4.917 -24.182 1.00 90.44 759 ALA A O 1
ATOM 5921 N N . THR A 1 760 ? 15.591 5.767 -22.605 1.00 91.81 760 THR A N 1
ATOM 5922 C CA . THR A 1 760 ? 15.290 7.027 -23.306 1.00 91.81 760 THR A CA 1
ATOM 5923 C C . THR A 1 760 ? 16.529 7.924 -23.450 1.00 91.81 760 THR A C 1
ATOM 5925 O O . THR A 1 760 ? 16.734 8.545 -24.492 1.00 91.81 760 THR A O 1
ATOM 5928 N N . TRP A 1 761 ? 17.411 7.949 -22.448 1.00 90.25 761 TRP A N 1
ATOM 5929 C CA . TRP A 1 761 ? 18.689 8.664 -22.518 1.00 90.25 761 TRP A CA 1
ATOM 5930 C C . TRP A 1 761 ? 19.633 8.060 -23.560 1.00 90.25 761 TRP A C 1
ATOM 5932 O O . TRP A 1 761 ? 20.214 8.778 -24.377 1.00 90.25 761 TRP A O 1
ATOM 5942 N N . LYS A 1 762 ? 19.759 6.726 -23.566 1.00 93.38 762 LYS A N 1
ATOM 5943 C CA . LYS A 1 762 ? 20.531 6.002 -24.584 1.00 93.38 762 LYS A CA 1
ATOM 5944 C C . LYS A 1 762 ? 19.950 6.244 -25.979 1.00 93.38 762 LYS A C 1
ATOM 5946 O O . LYS A 1 762 ? 20.709 6.550 -26.891 1.00 93.38 762 LYS A O 1
ATOM 5951 N N . LEU A 1 763 ? 18.624 6.228 -26.130 1.00 94.50 763 LEU A N 1
ATOM 5952 C CA . LEU A 1 763 ? 17.935 6.565 -27.381 1.00 94.50 763 LEU A CA 1
ATOM 5953 C C . LEU A 1 763 ? 18.324 7.956 -27.915 1.00 94.50 763 LEU A C 1
ATOM 5955 O O . LEU A 1 763 ? 18.605 8.096 -29.105 1.00 94.50 763 LEU A O 1
ATOM 5959 N N . ALA A 1 764 ? 18.377 8.976 -27.054 1.00 91.75 764 ALA A N 1
ATOM 5960 C CA . ALA A 1 764 ? 18.808 10.321 -27.442 1.00 91.75 764 ALA A CA 1
ATOM 5961 C C . ALA A 1 764 ? 20.269 10.349 -27.925 1.00 91.75 764 ALA A C 1
ATOM 5963 O O . ALA A 1 764 ? 20.571 10.981 -28.938 1.00 91.75 764 ALA A O 1
ATOM 5964 N N . ALA A 1 765 ? 21.158 9.595 -27.270 1.00 90.75 765 ALA A N 1
ATOM 5965 C CA . ALA A 1 765 ? 22.546 9.459 -27.710 1.00 90.75 765 ALA A CA 1
ATOM 5966 C C . ALA A 1 765 ? 22.634 8.806 -29.100 1.00 90.75 765 ALA A C 1
ATOM 5968 O O . ALA A 1 765 ? 23.375 9.283 -29.962 1.00 90.75 765 ALA A O 1
ATOM 5969 N N . VAL A 1 766 ? 21.827 7.769 -29.362 1.00 93.44 766 VAL A N 1
ATOM 5970 C CA . VAL A 1 766 ? 21.762 7.136 -30.690 1.00 93.44 766 VAL A CA 1
ATOM 5971 C C . VAL A 1 766 ? 21.251 8.109 -31.751 1.00 93.44 766 VAL A C 1
ATOM 5973 O O . VAL A 1 766 ? 21.828 8.172 -32.833 1.00 93.44 766 VAL A O 1
ATOM 5976 N N . TYR A 1 767 ? 20.223 8.913 -31.459 1.00 92.50 767 TYR A N 1
ATOM 5977 C CA . TYR A 1 767 ? 19.748 9.936 -32.397 1.00 92.50 767 TYR A CA 1
ATOM 5978 C C . TYR A 1 767 ? 20.839 10.950 -32.761 1.00 92.50 767 TYR A C 1
ATOM 5980 O O . TYR A 1 767 ? 20.948 11.320 -33.931 1.00 92.50 767 TYR A O 1
ATOM 5988 N N . THR A 1 768 ? 21.682 11.347 -31.805 1.00 88.06 768 THR A N 1
ATOM 5989 C CA . THR A 1 768 ? 22.847 12.205 -32.071 1.00 88.06 768 THR A CA 1
ATOM 5990 C C . THR A 1 768 ? 23.820 11.535 -33.042 1.00 88.06 768 THR A C 1
ATOM 5992 O O . THR A 1 768 ? 24.193 12.142 -34.047 1.00 88.06 768 THR A O 1
ATOM 5995 N N . HIS A 1 769 ? 24.181 10.270 -32.802 1.00 87.44 769 HIS A N 1
ATOM 5996 C CA . HIS A 1 769 ? 25.067 9.510 -33.695 1.00 87.44 769 HIS A CA 1
ATOM 5997 C C . HIS A 1 769 ? 24.455 9.260 -35.084 1.00 87.44 769 HIS A C 1
ATOM 5999 O O . HIS A 1 769 ? 25.171 9.280 -36.082 1.00 87.44 769 HIS A O 1
ATOM 6005 N N . ALA A 1 770 ? 23.130 9.124 -35.168 1.00 89.62 770 ALA A N 1
ATOM 6006 C CA . ALA A 1 770 ? 22.380 8.978 -36.415 1.00 89.62 770 ALA A CA 1
ATOM 6007 C C . ALA A 1 770 ? 22.189 10.300 -37.196 1.00 89.62 770 ALA A C 1
ATOM 6009 O O . ALA A 1 770 ? 21.497 10.314 -38.216 1.00 89.62 770 ALA A O 1
ATOM 6010 N N . GLY A 1 771 ? 22.732 11.428 -36.717 1.00 86.25 771 GLY A N 1
ATOM 6011 C CA . GLY A 1 771 ? 22.581 12.744 -37.353 1.00 86.25 771 GLY A CA 1
ATOM 6012 C C . GLY A 1 771 ? 21.202 13.393 -37.164 1.00 86.25 771 GLY A C 1
ATOM 6013 O O . GLY A 1 771 ? 20.852 14.329 -37.882 1.00 86.25 771 GLY A O 1
ATOM 6014 N N . ARG A 1 772 ? 20.406 12.916 -36.200 1.00 89.88 772 ARG A N 1
ATOM 6015 C CA . ARG A 1 772 ? 19.062 13.409 -35.843 1.00 89.88 772 ARG A CA 1
ATOM 6016 C C . ARG A 1 772 ? 19.098 14.244 -34.565 1.00 89.88 772 ARG A C 1
ATOM 6018 O O . ARG A 1 772 ? 18.442 13.930 -33.571 1.00 89.88 772 ARG A O 1
ATOM 6025 N N . ALA A 1 773 ? 19.880 15.321 -34.608 1.00 85.88 773 ALA A N 1
ATOM 6026 C CA . ALA A 1 773 ? 20.044 16.239 -33.482 1.00 85.88 773 ALA A CA 1
ATOM 6027 C C . ALA A 1 773 ? 18.709 16.861 -33.027 1.00 85.88 773 ALA A C 1
ATOM 6029 O O . ALA A 1 773 ? 18.521 17.084 -31.840 1.00 85.88 773 ALA A O 1
ATOM 6030 N N . ASP A 1 774 ? 17.758 17.053 -33.949 1.00 87.88 774 ASP A N 1
ATOM 6031 C CA . ASP A 1 774 ? 16.401 17.538 -33.670 1.00 87.88 774 ASP A CA 1
ATOM 6032 C C . ASP A 1 774 ? 15.691 16.706 -32.591 1.00 87.88 774 ASP A C 1
ATOM 6034 O O . ASP A 1 774 ? 15.204 17.245 -31.598 1.00 87.88 774 ASP A O 1
ATOM 6038 N N . LYS A 1 775 ? 15.691 15.381 -32.760 1.00 89.81 775 LYS A N 1
ATOM 6039 C CA . LYS A 1 775 ? 15.036 14.446 -31.836 1.00 89.81 775 LYS A CA 1
ATOM 6040 C C . LYS A 1 775 ? 15.816 14.252 -30.540 1.00 89.81 775 LYS A C 1
ATOM 6042 O O . LYS A 1 775 ? 15.214 14.078 -29.485 1.00 89.81 775 LYS A O 1
ATOM 6047 N N . ALA A 1 776 ? 17.146 14.267 -30.611 1.00 88.94 776 ALA A N 1
ATOM 6048 C CA . ALA A 1 776 ? 17.987 14.174 -29.421 1.00 88.94 776 ALA A CA 1
ATOM 6049 C C . ALA A 1 776 ? 17.785 15.392 -28.506 1.00 88.94 776 ALA A C 1
ATOM 6051 O O . ALA A 1 776 ? 17.600 15.230 -27.301 1.00 88.94 776 ALA A O 1
ATOM 6052 N N . THR A 1 777 ? 17.746 16.600 -29.082 1.00 91.56 777 THR A N 1
ATOM 6053 C CA . THR A 1 777 ? 17.494 17.851 -28.354 1.00 91.56 777 THR A CA 1
ATOM 6054 C C . THR A 1 777 ? 16.143 17.839 -27.646 1.00 91.56 777 THR A C 1
ATOM 6056 O O . THR A 1 777 ? 16.084 18.260 -26.493 1.00 91.56 777 THR A O 1
ATOM 6059 N N . GLU A 1 778 ? 15.080 17.346 -28.291 1.00 90.94 778 GLU A N 1
ATOM 6060 C CA . GLU A 1 778 ? 13.754 17.201 -27.670 1.00 90.94 778 GLU A CA 1
ATOM 6061 C C . GLU A 1 778 ? 13.827 16.316 -26.418 1.00 90.94 778 GLU A C 1
ATOM 6063 O O . GLU A 1 778 ? 13.513 16.769 -25.320 1.00 90.94 778 GLU A O 1
ATOM 6068 N N . ILE A 1 779 ? 14.365 15.099 -26.554 1.00 91.12 779 ILE A N 1
ATOM 6069 C CA . ILE A 1 779 ? 14.442 14.132 -25.451 1.00 91.12 779 ILE A CA 1
ATOM 6070 C C . ILE A 1 779 ? 15.306 14.651 -24.292 1.00 91.12 779 ILE A C 1
ATOM 6072 O O . ILE A 1 779 ? 14.920 14.540 -23.127 1.00 91.12 779 ILE A O 1
ATOM 6076 N N . TYR A 1 780 ? 16.478 15.219 -24.589 1.00 92.94 780 TYR A N 1
ATOM 6077 C CA . TYR A 1 780 ? 17.361 15.767 -23.559 1.00 92.94 780 TYR A CA 1
ATOM 6078 C C . TYR A 1 780 ? 16.760 16.997 -22.868 1.00 92.94 780 TYR A C 1
ATOM 6080 O O . TYR A 1 780 ? 16.951 17.162 -21.664 1.00 92.94 780 TYR A O 1
ATOM 6088 N N . SER A 1 781 ? 16.013 17.836 -23.591 1.00 91.00 781 SER A N 1
ATOM 6089 C CA . SER A 1 781 ? 15.345 19.004 -23.002 1.00 91.00 781 SER A CA 1
ATOM 6090 C C . SER A 1 781 ? 14.199 18.592 -22.083 1.00 91.00 781 SER A C 1
ATOM 6092 O O . SER A 1 781 ? 14.129 19.090 -20.963 1.00 91.00 781 SER A O 1
ATOM 6094 N N . ASP A 1 782 ? 13.364 17.641 -22.504 1.00 89.81 782 ASP A N 1
ATOM 6095 C CA . ASP A 1 782 ? 12.259 17.121 -21.689 1.00 89.81 782 ASP A CA 1
ATOM 6096 C C . ASP A 1 782 ? 12.775 16.473 -20.398 1.00 89.81 782 ASP A C 1
ATOM 6098 O O . ASP A 1 782 ? 12.253 16.709 -19.306 1.00 89.81 782 ASP A O 1
ATOM 6102 N N . ARG A 1 783 ? 13.860 15.695 -20.500 1.00 87.31 783 ARG A N 1
ATOM 6103 C CA . ARG A 1 783 ? 14.509 15.089 -19.333 1.00 87.31 783 ARG A CA 1
ATOM 6104 C C . ARG A 1 783 ? 15.153 16.143 -18.432 1.00 87.31 783 ARG A C 1
ATOM 6106 O O . ARG A 1 783 ? 15.095 16.031 -17.209 1.00 87.31 783 ARG A O 1
ATOM 6113 N N . GLY A 1 784 ? 15.744 17.173 -19.034 1.00 89.88 784 GLY A N 1
ATOM 6114 C CA . GLY A 1 784 ? 16.257 18.342 -18.331 1.00 89.88 784 GLY A CA 1
ATOM 6115 C C . GLY A 1 784 ? 15.170 19.039 -17.516 1.00 89.88 784 GLY A C 1
ATOM 6116 O O . GLY A 1 784 ? 15.412 19.322 -16.342 1.00 89.88 784 GLY A O 1
ATOM 6117 N N . ASP A 1 785 ? 13.985 19.259 -18.095 1.00 90.38 785 ASP A N 1
ATOM 6118 C CA . ASP A 1 785 ? 12.833 19.878 -17.427 1.00 90.38 785 ASP A CA 1
ATOM 6119 C C . ASP A 1 785 ? 12.354 18.999 -16.245 1.00 90.38 785 ASP A C 1
ATOM 6121 O O . ASP A 1 785 ? 12.122 19.508 -15.147 1.00 90.38 785 ASP A O 1
ATOM 6125 N N . GLU A 1 786 ? 12.292 17.672 -16.415 1.00 87.25 786 GLU A N 1
ATOM 6126 C CA . GLU A 1 786 ? 11.923 16.726 -15.347 1.00 87.25 786 GLU A CA 1
ATOM 6127 C C . GLU A 1 786 ? 12.910 16.756 -14.163 1.00 87.25 786 GLU A C 1
ATOM 6129 O O . GLU A 1 786 ? 12.505 16.782 -12.994 1.00 87.25 786 GLU A O 1
ATOM 6134 N N . TYR A 1 787 ? 14.217 16.819 -14.442 1.00 87.94 787 TYR A N 1
ATOM 6135 C CA . TYR A 1 787 ? 15.235 16.968 -13.400 1.00 87.94 787 TYR A CA 1
ATOM 6136 C C . TYR A 1 787 ? 15.095 18.279 -12.619 1.00 87.94 787 TYR A C 1
ATOM 6138 O O . TYR A 1 787 ? 15.361 18.300 -11.418 1.00 87.94 787 TYR A O 1
ATOM 6146 N N . VAL A 1 788 ? 14.633 19.365 -13.250 1.00 89.12 788 VAL A N 1
ATOM 6147 C CA . VAL A 1 788 ? 14.332 20.616 -12.531 1.00 89.12 788 VAL A CA 1
ATOM 6148 C C . VAL A 1 788 ? 13.185 20.412 -11.547 1.00 89.12 788 VAL A C 1
ATOM 6150 O O . VAL A 1 788 ? 13.318 20.782 -10.383 1.00 89.12 788 VAL A O 1
ATOM 6153 N N . CYS A 1 789 ? 12.086 19.789 -11.979 1.00 84.75 789 CYS A N 1
ATOM 6154 C CA . CYS A 1 789 ? 10.921 19.549 -11.121 1.00 84.75 789 CYS A CA 1
ATOM 6155 C C . CYS A 1 789 ? 11.243 18.671 -9.899 1.00 84.75 789 CYS A C 1
ATOM 6157 O O . CYS A 1 789 ? 10.616 18.816 -8.853 1.00 84.75 789 CYS A O 1
ATOM 6159 N N . THR A 1 790 ? 12.234 17.785 -10.014 1.00 84.06 790 THR A N 1
ATOM 6160 C CA . THR A 1 790 ? 12.703 16.909 -8.923 1.00 84.06 790 THR A CA 1
ATOM 6161 C C . THR A 1 790 ? 13.849 17.505 -8.092 1.00 84.06 790 THR A C 1
ATOM 6163 O O . THR A 1 790 ? 14.242 16.922 -7.083 1.00 84.06 790 THR A O 1
ATOM 6166 N N . GLY A 1 791 ? 14.373 18.679 -8.466 1.00 86.25 791 GLY A N 1
ATOM 6167 C CA . GLY A 1 791 ? 15.454 19.373 -7.753 1.00 86.25 791 GLY A CA 1
ATOM 6168 C C . GLY A 1 791 ? 16.877 18.910 -8.104 1.00 86.25 791 GLY A C 1
ATOM 6169 O O . GLY A 1 791 ? 17.838 19.335 -7.462 1.00 86.25 791 GLY A O 1
ATOM 6170 N N . HIS A 1 792 ? 17.051 18.079 -9.133 1.00 89.81 792 HIS A N 1
ATOM 6171 C CA . HIS A 1 792 ? 18.350 17.585 -9.605 1.00 89.81 792 HIS A CA 1
ATOM 6172 C C . HIS A 1 792 ? 19.005 18.529 -10.632 1.00 89.81 792 HIS A C 1
ATOM 6174 O O . HIS A 1 792 ? 19.245 18.183 -11.790 1.00 89.81 792 HIS A O 1
ATOM 6180 N N . TYR A 1 793 ? 19.329 19.754 -10.212 1.00 89.06 793 TYR A N 1
ATOM 6181 C CA . TYR A 1 793 ? 19.780 20.817 -11.122 1.00 89.06 793 TYR A CA 1
ATOM 6182 C C . TYR A 1 793 ? 21.092 20.530 -11.872 1.00 89.06 793 TYR A C 1
ATOM 6184 O O . TYR A 1 793 ? 21.252 20.986 -13.001 1.00 89.06 793 TYR A O 1
ATOM 6192 N N . GLU A 1 794 ? 22.032 19.780 -11.288 1.00 88.94 794 GLU A N 1
ATOM 6193 C CA . GLU A 1 794 ? 23.287 19.418 -11.972 1.00 88.94 794 GLU A CA 1
ATOM 6194 C C . GLU A 1 794 ? 23.040 18.474 -13.156 1.00 88.94 794 GLU A C 1
ATOM 6196 O O . GLU A 1 794 ? 23.554 18.707 -14.249 1.00 88.94 794 GLU A O 1
ATOM 6201 N N . GLN A 1 795 ? 22.179 17.471 -12.965 1.00 88.38 795 GLN A N 1
ATOM 6202 C CA . GLN A 1 795 ? 21.766 16.537 -14.017 1.00 88.38 795 GLN A CA 1
ATOM 6203 C C . GLN A 1 795 ? 20.952 17.251 -15.104 1.00 88.38 795 GLN A C 1
ATOM 6205 O O . GLN A 1 795 ? 21.107 16.974 -16.291 1.00 88.38 795 GLN A O 1
ATOM 6210 N N . SER A 1 796 ? 20.135 18.232 -14.711 1.00 91.62 796 SER A N 1
ATOM 6211 C CA . SER A 1 796 ? 19.415 19.099 -15.646 1.00 91.62 796 SER A CA 1
ATOM 6212 C C . SER A 1 796 ? 20.366 19.916 -16.535 1.00 91.62 796 SER A C 1
ATOM 6214 O O . SER A 1 796 ? 20.188 19.969 -17.752 1.00 91.62 796 SER A O 1
ATOM 6216 N N . LEU A 1 797 ? 21.428 20.498 -15.962 1.00 91.00 797 LEU A N 1
ATOM 6217 C CA . LEU A 1 797 ? 22.455 21.217 -16.729 1.00 91.00 797 LEU A CA 1
ATOM 6218 C C . LEU A 1 797 ? 23.180 20.304 -17.719 1.00 91.00 797 LEU A C 1
ATOM 6220 O O . LEU A 1 797 ? 23.424 20.711 -18.853 1.00 91.00 797 LEU A O 1
ATOM 6224 N N . GLU A 1 798 ? 23.527 19.086 -17.304 1.00 91.50 798 GLU A N 1
ATOM 6225 C CA . GLU A 1 798 ? 24.139 18.095 -18.190 1.00 91.50 798 GLU A CA 1
ATOM 6226 C C . GLU A 1 798 ? 23.210 17.735 -19.356 1.00 91.50 798 GLU A C 1
ATOM 6228 O O . GLU A 1 798 ? 23.635 17.776 -20.512 1.00 91.50 798 GLU A O 1
ATOM 6233 N N . ALA A 1 799 ? 21.928 17.488 -19.078 1.00 90.88 799 ALA A N 1
ATOM 6234 C CA . ALA A 1 799 ? 20.929 17.203 -20.102 1.00 90.88 799 ALA A CA 1
ATOM 6235 C C . ALA A 1 799 ? 20.785 18.363 -21.105 1.00 90.88 799 ALA A C 1
ATOM 6237 O O . ALA A 1 799 ? 20.865 18.149 -22.312 1.00 90.88 799 ALA A O 1
ATOM 6238 N N . TYR A 1 800 ? 20.674 19.613 -20.644 1.00 92.81 800 TYR A N 1
ATOM 6239 C CA . TYR A 1 800 ? 20.586 20.762 -21.554 1.00 92.81 800 TYR A CA 1
ATOM 6240 C C . TYR A 1 800 ? 21.857 20.990 -22.375 1.00 92.81 800 TYR A C 1
ATOM 6242 O O . TYR A 1 800 ? 21.766 21.379 -23.540 1.00 92.81 800 TYR A O 1
ATOM 6250 N N . ARG A 1 801 ? 23.042 20.721 -21.816 1.00 91.75 801 ARG A N 1
ATOM 6251 C CA . ARG A 1 801 ? 24.295 20.765 -22.587 1.00 91.75 801 ARG A CA 1
ATOM 6252 C C . ARG A 1 801 ? 24.293 19.729 -23.705 1.00 91.75 801 ARG A C 1
ATOM 6254 O O . ARG A 1 801 ? 24.666 20.057 -24.828 1.00 91.75 801 ARG A O 1
ATOM 6261 N N . LEU A 1 802 ? 23.828 18.510 -23.425 1.00 90.88 802 LEU A N 1
ATOM 6262 C CA . LEU A 1 802 ? 23.672 17.458 -24.436 1.00 90.88 802 LEU A CA 1
ATOM 6263 C C . LEU A 1 802 ? 22.594 17.798 -25.474 1.00 90.88 802 LEU A C 1
ATOM 6265 O O . LEU A 1 802 ? 22.733 17.431 -26.638 1.00 90.88 802 LEU A O 1
ATOM 6269 N N . ALA A 1 803 ? 21.577 18.573 -25.094 1.00 90.31 803 ALA A N 1
ATOM 6270 C CA . ALA A 1 803 ? 20.601 19.149 -26.017 1.00 90.31 803 ALA A CA 1
ATOM 6271 C C . ALA A 1 803 ? 21.177 20.278 -26.904 1.00 90.31 803 ALA A C 1
ATOM 6273 O O . ALA A 1 803 ? 20.492 20.742 -27.818 1.00 90.31 803 ALA A O 1
ATOM 6274 N N . GLY A 1 804 ? 22.420 20.713 -26.657 1.00 88.19 804 GLY A N 1
ATOM 6275 C CA . GLY A 1 804 ? 23.126 21.744 -27.421 1.00 88.19 804 GLY A CA 1
ATOM 6276 C C . GLY A 1 804 ? 22.990 23.166 -26.868 1.00 88.19 804 GLY A C 1
ATOM 6277 O O . GLY A 1 804 ? 23.370 24.117 -27.553 1.00 88.19 804 GLY A O 1
ATOM 6278 N N . LEU A 1 805 ? 22.454 23.343 -25.655 1.00 92.12 805 LEU A N 1
ATOM 6279 C CA . LEU A 1 805 ? 22.325 24.659 -25.024 1.00 92.12 805 LEU A CA 1
ATOM 6280 C C . LEU A 1 805 ? 23.653 25.099 -24.398 1.00 92.12 805 LEU A C 1
ATOM 6282 O O . LEU A 1 805 ? 24.404 24.301 -23.834 1.00 92.12 805 LEU A O 1
ATOM 6286 N N . THR A 1 806 ? 23.918 26.405 -24.433 1.00 93.44 806 THR A N 1
ATOM 6287 C CA . THR A 1 806 ? 25.011 26.998 -23.648 1.00 93.44 806 THR A CA 1
ATOM 6288 C C . THR A 1 806 ? 24.656 27.028 -22.162 1.00 93.44 806 THR A C 1
ATOM 6290 O O . THR A 1 806 ? 23.479 27.058 -21.807 1.00 93.44 806 THR A O 1
ATOM 6293 N N . ASP A 1 807 ? 25.651 27.114 -21.274 1.00 89.25 807 ASP A N 1
ATOM 6294 C CA . ASP A 1 807 ? 25.416 27.226 -19.824 1.00 89.25 807 ASP A CA 1
ATOM 6295 C C . ASP A 1 807 ? 24.455 28.369 -19.472 1.00 89.25 807 ASP A C 1
ATOM 6297 O O . ASP A 1 807 ? 23.579 28.218 -18.625 1.00 89.25 807 ASP A O 1
ATOM 6301 N N . GLN A 1 808 ? 24.563 29.499 -20.173 1.00 92.38 808 GLN A N 1
ATOM 6302 C CA . GLN A 1 808 ? 23.654 30.624 -19.987 1.00 92.38 808 GLN A CA 1
ATOM 6303 C C . GLN A 1 808 ? 22.205 30.266 -20.360 1.00 92.38 808 GLN A C 1
ATOM 6305 O O . GLN A 1 808 ? 21.283 30.569 -19.602 1.00 92.38 808 GLN A O 1
ATOM 6310 N N . GLN A 1 809 ? 22.000 29.608 -21.505 1.00 93.19 809 GLN A N 1
ATOM 6311 C CA . GLN A 1 809 ? 20.679 29.159 -21.956 1.00 93.19 809 GLN A CA 1
ATOM 6312 C C . GLN A 1 809 ? 20.112 28.063 -21.048 1.00 93.19 809 GLN A C 1
ATOM 6314 O O . GLN A 1 809 ? 18.917 28.070 -20.760 1.00 93.19 809 GLN A O 1
ATOM 6319 N N . ALA A 1 810 ? 20.959 27.162 -20.551 1.00 93.56 810 ALA A N 1
ATOM 6320 C CA . ALA A 1 810 ? 20.577 26.117 -19.613 1.00 93.56 810 ALA A CA 1
ATOM 6321 C C . ALA A 1 810 ? 20.127 26.715 -18.269 1.00 93.56 810 ALA A C 1
ATOM 6323 O O . ALA A 1 810 ? 19.039 26.398 -17.795 1.00 93.56 810 ALA A O 1
ATOM 6324 N N . TYR A 1 811 ? 20.882 27.661 -17.693 1.00 94.56 811 TYR A N 1
ATOM 6325 C CA . TYR A 1 811 ? 20.454 28.382 -16.486 1.00 94.56 811 TYR A CA 1
ATOM 6326 C C . TYR A 1 811 ? 19.144 29.144 -16.698 1.00 94.56 811 TYR A C 1
ATOM 6328 O O . TYR A 1 811 ? 18.278 29.131 -15.823 1.00 94.56 811 TYR A O 1
ATOM 6336 N N . GLN A 1 812 ? 18.969 29.773 -17.863 1.00 94.75 812 GLN A N 1
ATOM 6337 C CA . GLN A 1 812 ? 17.709 30.420 -18.215 1.00 94.75 812 GLN A CA 1
ATOM 6338 C C . GLN A 1 812 ? 16.561 29.404 -18.282 1.00 94.75 812 GLN A C 1
ATOM 6340 O O . GLN A 1 812 ? 15.490 29.678 -17.744 1.00 94.75 812 GLN A O 1
ATOM 6345 N N . ARG A 1 813 ? 16.769 28.233 -18.896 1.00 94.12 813 ARG A N 1
ATOM 6346 C CA . ARG A 1 813 ? 15.746 27.186 -19.000 1.00 94.12 813 ARG A CA 1
ATOM 6347 C C . ARG A 1 813 ? 15.345 26.658 -17.624 1.00 94.12 813 ARG A C 1
ATOM 6349 O O . ARG A 1 813 ? 14.155 26.671 -17.312 1.00 94.12 813 ARG A O 1
ATOM 6356 N N . ILE A 1 814 ? 16.316 26.328 -16.770 1.00 94.88 814 ILE A N 1
ATOM 6357 C CA . ILE A 1 814 ? 16.071 25.924 -15.374 1.00 94.88 814 ILE A CA 1
ATOM 6358 C C . ILE A 1 814 ? 15.225 26.976 -14.658 1.00 94.88 814 ILE A C 1
ATOM 6360 O O . ILE A 1 814 ? 14.183 26.660 -14.087 1.00 94.88 814 ILE A O 1
ATOM 6364 N N . ALA A 1 815 ? 15.617 28.248 -14.757 1.00 94.12 815 ALA A N 1
ATOM 6365 C CA . ALA A 1 815 ? 14.884 29.336 -14.128 1.00 94.12 815 ALA A CA 1
ATOM 6366 C C . ALA A 1 815 ? 13.442 29.457 -14.653 1.00 94.12 815 ALA A C 1
ATOM 6368 O O . ALA A 1 815 ? 12.520 29.700 -13.872 1.00 94.12 815 ALA A O 1
ATOM 6369 N N . THR A 1 816 ? 13.218 29.264 -15.958 1.00 94.62 816 THR A N 1
ATOM 6370 C CA . THR A 1 816 ? 11.867 29.302 -16.542 1.00 94.62 816 THR A CA 1
ATOM 6371 C C . THR A 1 816 ? 10.977 28.160 -16.064 1.00 94.62 816 THR A C 1
ATOM 6373 O O . THR A 1 816 ? 9.807 28.409 -15.774 1.00 94.62 816 THR A O 1
ATOM 6376 N N . VAL A 1 817 ? 11.515 26.948 -15.916 1.00 93.38 817 VAL A N 1
ATOM 6377 C CA . VAL A 1 817 ? 10.766 25.792 -15.401 1.00 93.38 817 VAL A CA 1
ATOM 6378 C C . VAL A 1 817 ? 10.445 25.987 -13.915 1.00 93.38 817 VAL A C 1
ATOM 6380 O O . VAL A 1 817 ? 9.283 25.881 -13.526 1.00 93.38 817 VAL A O 1
ATOM 6383 N N . CYS A 1 818 ? 11.414 26.423 -13.098 1.00 93.25 818 CYS A N 1
ATOM 6384 C CA . CYS A 1 818 ? 11.172 26.770 -11.691 1.00 93.25 818 CYS A CA 1
ATOM 6385 C C . CYS A 1 818 ? 10.106 27.871 -11.531 1.00 93.25 818 CYS A C 1
ATOM 6387 O O . CYS A 1 818 ? 9.292 27.816 -10.610 1.00 93.25 818 CYS A O 1
ATOM 6389 N N . MET A 1 819 ? 10.059 28.864 -12.432 1.00 92.00 819 MET A N 1
ATOM 6390 C CA . MET A 1 819 ? 8.992 29.877 -12.426 1.00 92.00 819 MET A CA 1
ATOM 6391 C C . MET A 1 819 ? 7.608 29.276 -12.673 1.00 92.00 819 MET A C 1
ATOM 6393 O O . MET A 1 819 ? 6.641 29.715 -12.048 1.00 92.00 819 MET A O 1
ATOM 6397 N N . GLN A 1 820 ? 7.494 28.316 -13.594 1.00 91.44 820 GLN A N 1
ATOM 6398 C CA . GLN A 1 820 ? 6.226 27.653 -13.913 1.00 91.44 820 GLN A CA 1
ATOM 6399 C C . GLN A 1 820 ? 5.737 26.794 -12.743 1.00 91.44 820 GLN A C 1
ATOM 6401 O O . GLN A 1 820 ? 4.549 26.835 -12.418 1.00 91.44 820 GLN A O 1
ATOM 6406 N N . ASP A 1 821 ? 6.657 26.120 -12.052 1.00 88.50 821 ASP A N 1
ATOM 6407 C CA . ASP A 1 821 ? 6.375 25.310 -10.859 1.00 88.50 821 ASP A CA 1
ATOM 6408 C C . ASP A 1 821 ? 6.236 26.140 -9.562 1.00 88.50 821 ASP A C 1
ATOM 6410 O O . ASP A 1 821 ? 6.070 25.613 -8.466 1.00 88.50 821 ASP A O 1
ATOM 6414 N N . ARG A 1 822 ? 6.266 27.479 -9.666 1.00 89.62 822 ARG A N 1
ATOM 6415 C CA . ARG A 1 822 ? 6.172 28.433 -8.539 1.00 89.62 822 ARG A CA 1
ATOM 6416 C C . ARG A 1 822 ? 7.306 28.328 -7.512 1.00 89.62 822 ARG A C 1
ATOM 6418 O O . ARG A 1 822 ? 7.191 28.855 -6.404 1.00 89.62 822 ARG A O 1
ATOM 6425 N N . GLN A 1 823 ? 8.432 27.740 -7.895 1.00 91.69 823 GLN A N 1
ATOM 6426 C CA . GLN A 1 823 ? 9.676 27.723 -7.128 1.00 91.69 823 GLN A CA 1
ATOM 6427 C C . GLN A 1 823 ? 10.438 29.043 -7.335 1.00 91.69 823 GLN A C 1
ATOM 6429 O O . GLN A 1 823 ? 11.524 29.097 -7.912 1.00 91.69 823 GLN A O 1
ATOM 6434 N N . TYR A 1 824 ? 9.830 30.151 -6.901 1.00 93.19 824 TYR A N 1
ATOM 6435 C CA . TYR A 1 824 ? 10.284 31.506 -7.235 1.00 93.19 824 TYR A CA 1
ATOM 6436 C C . TYR A 1 824 ? 11.678 31.858 -6.695 1.00 93.19 824 TYR A C 1
ATOM 6438 O O . TYR A 1 824 ? 12.378 32.669 -7.299 1.00 93.19 824 TYR A O 1
ATOM 6446 N N . GLU A 1 825 ? 12.098 31.263 -5.576 1.00 91.62 825 GLU A N 1
ATOM 6447 C CA . GLU A 1 825 ? 13.429 31.505 -5.012 1.00 91.62 825 GLU A CA 1
ATOM 6448 C C . GLU A 1 825 ? 14.538 30.891 -5.879 1.00 91.62 825 GLU A C 1
ATOM 6450 O O . GLU A 1 825 ? 15.486 31.586 -6.252 1.00 91.62 825 GLU A O 1
ATOM 6455 N N . GLU A 1 826 ? 14.397 29.617 -6.252 1.00 93.50 826 GLU A N 1
ATOM 6456 C CA . GLU A 1 826 ? 15.365 28.930 -7.114 1.00 93.50 826 GLU A CA 1
ATOM 6457 C C . GLU A 1 826 ? 15.358 29.519 -8.527 1.00 93.50 826 GLU A C 1
ATOM 6459 O O . GLU A 1 826 ? 16.420 29.788 -9.093 1.00 93.50 826 GLU A O 1
ATOM 6464 N N . ALA A 1 827 ? 14.178 29.870 -9.051 1.00 94.12 827 ALA A N 1
ATOM 6465 C CA . ALA A 1 827 ? 14.063 30.615 -10.299 1.00 94.12 827 ALA A CA 1
ATOM 6466 C C . ALA A 1 827 ? 14.895 31.909 -10.287 1.00 94.12 827 ALA A C 1
ATOM 6468 O O . ALA A 1 827 ? 15.642 32.180 -11.228 1.00 94.12 827 ALA A O 1
ATOM 6469 N N . ALA A 1 828 ? 14.814 32.701 -9.213 1.00 93.56 828 ALA A N 1
ATOM 6470 C CA . ALA A 1 828 ? 15.572 33.942 -9.095 1.00 93.56 828 ALA A CA 1
ATOM 6471 C C . ALA A 1 828 ? 17.092 33.701 -9.057 1.00 93.56 828 ALA A C 1
ATOM 6473 O O . ALA A 1 828 ? 17.853 34.428 -9.705 1.00 93.56 828 ALA A O 1
ATOM 6474 N N . ARG A 1 829 ? 17.542 32.658 -8.346 1.00 94.44 829 ARG A N 1
ATOM 6475 C CA . ARG A 1 829 ? 18.961 32.268 -8.283 1.00 94.44 829 ARG A CA 1
ATOM 6476 C C . ARG A 1 829 ? 19.501 31.869 -9.655 1.00 94.44 829 ARG A C 1
ATOM 6478 O O . ARG A 1 829 ? 20.579 32.327 -10.040 1.00 94.44 829 ARG A O 1
ATOM 6485 N N . PHE A 1 830 ? 18.762 31.058 -10.409 1.00 94.25 830 PHE A N 1
ATOM 6486 C CA . PHE A 1 830 ? 19.187 30.618 -11.738 1.00 94.25 830 PHE A CA 1
ATOM 6487 C C . PHE A 1 830 ? 19.116 31.736 -12.788 1.00 94.25 830 PHE A C 1
ATOM 6489 O O . PHE A 1 830 ? 20.044 31.852 -13.588 1.00 94.25 830 PHE A O 1
ATOM 6496 N N . TYR A 1 831 ? 18.131 32.642 -12.729 1.00 95.81 831 TYR A N 1
ATOM 6497 C CA . TYR A 1 831 ? 18.140 33.848 -13.570 1.00 95.81 831 TYR A CA 1
ATOM 6498 C C . TYR A 1 831 ? 19.360 34.735 -13.301 1.00 95.81 831 TYR A C 1
ATOM 6500 O O . TYR A 1 831 ? 19.968 35.233 -14.247 1.00 95.81 831 TYR A O 1
ATOM 6508 N N . MET A 1 832 ? 19.782 34.887 -12.041 1.00 92.69 832 MET A N 1
ATOM 6509 C CA . MET A 1 832 ? 21.018 35.614 -11.720 1.00 92.69 832 MET A CA 1
ATOM 6510 C C . MET A 1 832 ? 22.260 34.936 -12.305 1.00 92.69 832 MET A C 1
ATOM 6512 O O . MET A 1 832 ? 23.109 35.623 -12.871 1.00 92.69 832 MET A O 1
ATOM 6516 N N . ARG A 1 833 ? 22.354 33.601 -12.235 1.00 91.94 833 ARG A N 1
ATOM 6517 C CA . ARG A 1 833 ? 23.446 32.838 -12.873 1.00 91.94 833 ARG A CA 1
ATOM 6518 C C . ARG A 1 833 ? 23.438 32.955 -14.400 1.00 91.94 833 ARG A C 1
ATOM 6520 O O . ARG A 1 833 ? 24.503 32.967 -15.005 1.00 91.94 833 ARG A O 1
ATOM 6527 N N . ALA A 1 834 ? 22.264 33.111 -15.010 1.00 92.06 834 ALA A N 1
ATOM 6528 C CA . ALA A 1 834 ? 22.111 33.394 -16.439 1.00 92.06 834 ALA A CA 1
ATOM 6529 C C . ALA A 1 834 ? 22.411 34.864 -16.825 1.00 92.06 834 ALA A C 1
ATOM 6531 O O . ALA A 1 834 ? 22.362 35.209 -18.007 1.00 92.06 834 ALA A O 1
ATOM 6532 N N . GLY A 1 835 ? 22.690 35.747 -15.855 1.00 91.94 835 GLY A N 1
ATOM 6533 C CA . GLY A 1 835 ? 22.881 37.188 -16.077 1.00 91.94 835 GLY A CA 1
ATOM 6534 C C . GLY A 1 835 ? 21.581 37.974 -16.311 1.00 91.94 835 GLY A C 1
ATOM 6535 O O . GLY A 1 835 ? 21.620 39.136 -16.712 1.00 91.94 835 GLY A O 1
ATOM 6536 N N . LEU A 1 836 ? 20.424 37.361 -16.056 1.00 93.75 836 LEU A N 1
ATOM 6537 C CA . LEU A 1 836 ? 19.083 37.893 -16.308 1.00 93.75 836 LEU A CA 1
ATOM 6538 C C . LEU A 1 836 ? 18.511 38.554 -15.046 1.00 93.75 836 LEU A C 1
ATOM 6540 O O . LEU A 1 836 ? 17.615 38.050 -14.367 1.00 93.75 836 LEU A O 1
ATOM 6544 N N . THR A 1 837 ? 19.083 39.704 -14.685 1.00 92.62 837 THR A N 1
ATOM 6545 C CA . THR A 1 837 ? 18.783 40.397 -13.420 1.00 92.62 837 THR A CA 1
ATOM 6546 C C . THR A 1 837 ? 17.325 40.856 -13.313 1.00 92.62 837 THR A C 1
ATOM 6548 O O . THR A 1 837 ? 16.750 40.808 -12.228 1.00 92.62 837 THR A O 1
ATOM 6551 N N . ARG A 1 838 ? 16.696 41.275 -14.419 1.00 92.94 838 ARG A N 1
ATOM 6552 C CA . ARG A 1 838 ? 15.301 41.760 -14.409 1.00 92.94 838 ARG A CA 1
ATOM 6553 C C . ARG A 1 838 ? 14.308 40.627 -14.154 1.00 92.94 838 ARG A C 1
ATOM 6555 O O . ARG A 1 838 ? 13.308 40.804 -13.462 1.00 92.94 838 ARG A O 1
ATOM 6562 N N . GLU A 1 839 ? 14.589 39.456 -14.702 1.00 93.81 839 GLU A N 1
ATOM 6563 C CA . GLU A 1 839 ? 13.813 38.234 -14.541 1.00 93.81 839 GLU A CA 1
ATOM 6564 C C . GLU A 1 839 ? 13.943 37.697 -13.110 1.00 93.81 839 GLU A C 1
ATOM 6566 O O . GLU A 1 839 ? 12.941 37.307 -12.509 1.00 93.81 839 GLU A O 1
ATOM 6571 N N . ALA A 1 840 ? 15.140 37.784 -12.521 1.00 94.25 840 ALA A N 1
ATOM 6572 C CA . ALA A 1 840 ? 15.362 37.476 -11.110 1.00 94.25 840 ALA A CA 1
ATOM 6573 C C . ALA A 1 840 ? 14.594 38.427 -10.174 1.00 94.25 840 ALA A C 1
ATOM 6575 O O . ALA A 1 840 ? 13.925 37.971 -9.247 1.00 94.25 840 ALA A O 1
ATOM 6576 N N . GLU A 1 841 ? 14.621 39.740 -10.436 1.00 94.62 841 GLU A N 1
ATOM 6577 C CA . GLU A 1 841 ? 13.830 40.730 -9.685 1.00 94.62 841 GLU A CA 1
ATOM 6578 C C . GLU A 1 841 ? 12.322 40.415 -9.762 1.00 94.62 841 GLU A C 1
ATOM 6580 O O . GLU A 1 841 ? 11.613 40.478 -8.753 1.00 94.62 841 GLU A O 1
ATOM 6585 N N . ARG A 1 842 ? 11.825 39.999 -10.937 1.00 95.00 842 ARG A N 1
ATOM 6586 C CA . ARG A 1 842 ? 10.428 39.572 -11.123 1.00 95.00 842 ARG A CA 1
ATOM 6587 C C . ARG A 1 842 ? 10.088 38.319 -10.311 1.00 95.00 842 ARG A C 1
ATOM 6589 O O . ARG A 1 842 ? 9.011 38.268 -9.719 1.00 95.00 842 ARG A O 1
ATOM 6596 N N . ALA A 1 843 ? 10.977 37.331 -10.277 1.00 94.19 843 ALA A N 1
ATOM 6597 C CA . ALA A 1 843 ? 10.799 36.116 -9.486 1.00 94.19 843 ALA A CA 1
ATOM 6598 C C . ALA A 1 843 ? 10.752 36.428 -7.978 1.00 94.19 843 ALA A C 1
ATOM 6600 O O . ALA A 1 843 ? 9.818 36.014 -7.291 1.00 94.19 843 ALA A O 1
ATOM 6601 N N . TYR A 1 844 ? 11.674 37.260 -7.478 1.00 95.75 844 TYR A N 1
ATOM 6602 C CA . TYR A 1 844 ? 11.669 37.704 -6.080 1.00 95.75 844 TYR A CA 1
ATOM 6603 C C . TYR A 1 844 ? 10.402 38.464 -5.694 1.00 95.75 844 TYR A C 1
ATOM 6605 O O . TYR A 1 844 ? 9.883 38.272 -4.595 1.00 95.75 844 TYR A O 1
ATOM 6613 N N . ARG A 1 845 ? 9.862 39.287 -6.597 1.00 95.44 845 ARG A N 1
ATOM 6614 C CA . ARG A 1 845 ? 8.572 39.944 -6.375 1.00 95.44 845 ARG A CA 1
ATOM 6615 C C . ARG A 1 845 ? 7.439 38.926 -6.233 1.00 95.44 845 ARG A C 1
ATOM 6617 O O . ARG A 1 845 ? 6.659 39.033 -5.298 1.00 95.44 845 ARG A O 1
ATOM 6624 N N . MET A 1 846 ? 7.354 37.932 -7.120 1.00 95.56 846 MET A N 1
ATOM 6625 C CA . MET A 1 846 ? 6.307 36.904 -7.041 1.00 95.56 846 MET A CA 1
ATOM 6626 C C . MET A 1 846 ? 6.384 36.075 -5.752 1.00 95.56 846 MET A C 1
ATOM 6628 O O . MET A 1 846 ? 5.347 35.750 -5.173 1.00 95.56 846 MET A O 1
ATOM 6632 N N . LEU A 1 847 ? 7.598 35.787 -5.272 1.00 95.38 847 LEU A N 1
ATOM 6633 C CA . LEU A 1 847 ? 7.823 35.173 -3.962 1.00 95.38 847 LEU A CA 1
ATOM 6634 C C . LEU A 1 847 ? 7.281 36.056 -2.829 1.00 95.38 847 LEU A C 1
ATOM 6636 O O . LEU A 1 847 ? 6.550 35.578 -1.962 1.00 95.38 847 LEU A O 1
ATOM 6640 N N . ALA A 1 848 ? 7.622 37.346 -2.855 1.00 93.38 848 ALA A N 1
ATOM 6641 C CA . ALA A 1 848 ? 7.218 38.317 -1.845 1.00 93.38 848 ALA A CA 1
ATOM 6642 C C . ALA A 1 848 ? 5.691 38.499 -1.793 1.00 93.38 848 ALA A C 1
ATOM 6644 O O . ALA A 1 848 ? 5.095 38.406 -0.719 1.00 93.38 848 ALA A O 1
ATOM 6645 N N . ASP A 1 849 ? 5.056 38.680 -2.955 1.00 93.94 849 ASP A N 1
ATOM 6646 C CA . ASP A 1 849 ? 3.603 38.825 -3.101 1.00 93.94 849 ASP A CA 1
ATOM 6647 C C . ASP A 1 849 ? 2.876 37.582 -2.541 1.00 93.94 849 ASP A C 1
ATOM 6649 O O . ASP A 1 849 ? 1.879 37.699 -1.823 1.00 93.94 849 ASP A O 1
ATOM 6653 N N . GLY A 1 850 ? 3.402 36.379 -2.807 1.00 92.56 850 GLY A N 1
ATOM 6654 C CA . GLY A 1 850 ? 2.866 35.120 -2.279 1.00 92.56 850 GLY A CA 1
ATOM 6655 C C . GLY A 1 850 ? 2.982 34.991 -0.756 1.00 92.56 850 GLY A C 1
ATOM 6656 O O . GLY A 1 850 ? 2.027 34.576 -0.097 1.00 92.56 850 GLY A O 1
ATOM 6657 N N . LEU A 1 851 ? 4.121 35.385 -0.178 1.00 90.88 851 LEU A N 1
ATOM 6658 C CA . LEU A 1 851 ? 4.337 35.381 1.276 1.00 90.88 851 LEU A CA 1
ATOM 6659 C C . LEU A 1 851 ? 3.413 36.372 1.995 1.00 90.88 851 LEU A C 1
ATOM 6661 O O . LEU A 1 851 ? 2.852 36.039 3.040 1.00 90.88 851 LEU A O 1
ATOM 6665 N N . VAL A 1 852 ? 3.196 37.554 1.411 1.00 91.25 852 VAL A N 1
ATOM 6666 C CA . VAL A 1 852 ? 2.224 38.542 1.905 1.00 91.25 852 VAL A CA 1
ATOM 6667 C C . VAL A 1 852 ? 0.805 37.981 1.867 1.00 91.25 852 VAL A C 1
ATOM 6669 O O . VAL A 1 852 ? 0.096 38.064 2.869 1.00 91.25 852 VAL A O 1
ATOM 6672 N N . ALA A 1 853 ? 0.396 37.354 0.760 1.00 88.50 853 ALA A N 1
ATOM 6673 C CA . ALA A 1 853 ? -0.927 36.735 0.643 1.00 88.50 853 ALA A CA 1
ATOM 6674 C C . ALA A 1 853 ? -1.156 35.612 1.675 1.00 88.50 853 ALA A C 1
ATOM 6676 O O . ALA A 1 853 ? -2.284 35.401 2.117 1.00 88.50 853 ALA A O 1
ATOM 6677 N N . ALA A 1 854 ? -0.089 34.924 2.093 1.00 86.12 854 ALA A N 1
ATOM 6678 C CA . ALA A 1 854 ? -0.107 33.917 3.153 1.00 86.12 854 ALA A CA 1
ATOM 6679 C C . ALA A 1 854 ? 0.017 34.498 4.581 1.00 86.12 854 ALA A C 1
ATOM 6681 O O . ALA A 1 854 ? 0.055 33.738 5.547 1.00 86.12 854 ALA A O 1
ATOM 6682 N N . GLY A 1 855 ? 0.110 35.824 4.741 1.00 87.00 855 GLY A N 1
ATOM 6683 C CA . GLY A 1 855 ? 0.255 36.496 6.038 1.00 87.00 855 GLY A CA 1
ATOM 6684 C C . GLY A 1 855 ? 1.661 36.437 6.654 1.00 87.00 855 GLY A C 1
ATOM 6685 O O . GLY A 1 855 ? 1.847 36.829 7.807 1.00 87.00 855 GLY A O 1
ATOM 6686 N N . ARG A 1 856 ? 2.671 35.975 5.906 1.00 89.94 856 ARG A N 1
ATOM 6687 C CA . ARG A 1 856 ? 4.075 35.824 6.341 1.00 89.94 856 ARG A CA 1
ATOM 6688 C C . ARG A 1 856 ? 4.895 37.078 6.021 1.00 89.94 856 ARG A C 1
ATOM 6690 O O . ARG A 1 856 ? 5.880 37.037 5.289 1.00 89.94 856 ARG A O 1
ATOM 6697 N N . TYR A 1 857 ? 4.484 38.217 6.574 1.00 87.62 857 TYR A N 1
ATOM 6698 C CA . TYR A 1 857 ? 5.035 39.531 6.216 1.00 87.62 857 TYR A CA 1
ATOM 6699 C C . TYR A 1 857 ? 6.537 39.689 6.504 1.00 87.62 857 TYR A C 1
ATOM 6701 O O . TYR A 1 857 ? 7.255 40.248 5.680 1.00 87.62 857 TYR A O 1
ATOM 6709 N N . ALA A 1 858 ? 7.035 39.139 7.619 1.00 89.25 858 ALA A N 1
ATOM 6710 C CA . ALA A 1 858 ? 8.455 39.222 7.984 1.00 89.25 858 ALA A CA 1
ATOM 6711 C C . ALA A 1 858 ? 9.369 38.570 6.931 1.00 89.25 858 ALA A C 1
ATOM 6713 O O . ALA A 1 858 ? 10.459 39.060 6.641 1.00 89.25 858 ALA A O 1
ATOM 6714 N N . GLU A 1 859 ? 8.904 37.476 6.332 1.00 89.38 859 GLU A N 1
ATOM 6715 C CA . GLU A 1 859 ? 9.655 36.709 5.339 1.00 89.38 859 GLU A CA 1
ATOM 6716 C C . GLU A 1 859 ? 9.588 37.349 3.946 1.00 89.38 859 GLU A C 1
ATOM 6718 O O . GLU A 1 859 ? 10.478 37.131 3.130 1.00 89.38 859 GLU A O 1
ATOM 6723 N N . ALA A 1 860 ? 8.587 38.199 3.684 1.00 91.12 860 ALA A N 1
ATOM 6724 C CA . ALA A 1 860 ? 8.433 38.924 2.422 1.00 91.12 860 ALA A CA 1
ATOM 6725 C C . ALA A 1 860 ? 9.376 40.139 2.279 1.00 91.12 860 ALA A C 1
ATOM 6727 O O . ALA A 1 860 ? 9.634 40.594 1.162 1.00 91.12 860 ALA A O 1
ATOM 6728 N N . VAL A 1 861 ? 9.934 40.657 3.383 1.00 91.00 861 VAL A N 1
ATOM 6729 C CA . VAL A 1 861 ? 10.778 41.870 3.392 1.00 91.00 861 VAL A CA 1
ATOM 6730 C C . VAL A 1 861 ? 12.035 41.704 2.534 1.00 91.00 861 VAL A C 1
ATOM 6732 O O . VAL A 1 861 ? 12.346 42.563 1.705 1.00 91.00 861 VAL A O 1
ATOM 6735 N N . MET A 1 862 ? 12.775 40.607 2.721 1.00 92.50 862 MET A N 1
ATOM 6736 C CA . MET A 1 862 ? 14.022 40.366 1.986 1.00 92.50 862 MET A CA 1
ATOM 6737 C C . MET A 1 862 ? 13.788 40.128 0.485 1.00 92.50 862 MET A C 1
ATOM 6739 O O . MET A 1 862 ? 14.459 40.790 -0.311 1.00 92.50 862 MET A O 1
ATOM 6743 N N . PRO A 1 863 ? 12.814 39.299 0.064 1.00 92.69 863 PRO A N 1
ATOM 6744 C CA . PRO A 1 863 ? 12.426 39.179 -1.339 1.00 92.69 863 PRO A CA 1
ATOM 6745 C C . PRO A 1 863 ? 12.027 40.515 -1.986 1.00 92.69 863 PRO A C 1
ATOM 6747 O O . PRO A 1 863 ? 12.528 40.829 -3.062 1.00 92.69 863 PRO A O 1
ATOM 6750 N N . TYR A 1 864 ? 11.240 41.379 -1.328 1.00 94.56 864 TYR A N 1
ATOM 6751 C CA . TYR A 1 864 ? 10.935 42.709 -1.884 1.00 94.56 864 TYR A CA 1
ATOM 6752 C C . TYR A 1 864 ? 12.168 43.607 -2.024 1.00 94.56 864 TYR A C 1
ATOM 6754 O O . TYR A 1 864 ? 12.271 44.367 -2.989 1.00 94.56 864 TYR A O 1
ATOM 6762 N N . ARG A 1 865 ? 13.128 43.530 -1.093 1.00 91.19 865 ARG A N 1
ATOM 6763 C CA . ARG A 1 865 ? 14.399 44.266 -1.213 1.00 91.19 865 ARG A CA 1
ATOM 6764 C C . ARG A 1 865 ? 15.222 43.773 -2.400 1.00 91.19 865 ARG A C 1
ATOM 6766 O O . ARG A 1 865 ? 15.743 44.606 -3.142 1.00 91.19 865 ARG A O 1
ATOM 6773 N N . LEU A 1 866 ? 15.299 42.457 -2.598 1.00 90.75 866 LEU A N 1
ATOM 6774 C CA . LEU A 1 866 ? 15.971 41.840 -3.747 1.00 90.75 866 LEU A CA 1
ATOM 6775 C C . LEU A 1 866 ? 15.250 42.148 -5.070 1.00 90.75 866 LEU A C 1
ATOM 6777 O O . LEU A 1 866 ? 15.909 42.326 -6.087 1.00 90.75 866 LEU A O 1
ATOM 6781 N N . ALA A 1 867 ? 13.930 42.340 -5.040 1.00 91.75 867 ALA A N 1
ATOM 6782 C CA . ALA A 1 867 ? 13.127 42.849 -6.155 1.00 91.75 867 ALA A CA 1
ATOM 6783 C C . ALA A 1 867 ? 13.179 44.384 -6.328 1.00 91.75 867 ALA A C 1
ATOM 6785 O O . ALA A 1 867 ? 12.432 44.942 -7.130 1.00 91.75 867 ALA A O 1
ATOM 6786 N N . ARG A 1 868 ? 14.012 45.097 -5.553 1.00 91.81 868 ARG A N 1
ATOM 6787 C CA . ARG A 1 868 ? 14.126 46.572 -5.523 1.00 91.81 868 ARG A CA 1
ATOM 6788 C C . ARG A 1 868 ? 12.839 47.337 -5.167 1.00 91.81 868 ARG A C 1
ATOM 6790 O O . ARG A 1 868 ? 12.760 48.549 -5.363 1.00 91.81 868 ARG A O 1
ATOM 6797 N N . MET A 1 869 ? 11.867 46.686 -4.539 1.00 91.38 869 MET A N 1
ATOM 6798 C CA . MET A 1 869 ? 10.602 47.280 -4.095 1.00 91.38 869 MET A CA 1
ATOM 6799 C C . MET A 1 869 ? 10.685 47.775 -2.646 1.00 91.38 869 MET A C 1
ATOM 6801 O O . MET A 1 869 ? 10.039 47.251 -1.740 1.00 91.38 869 MET A O 1
ATOM 6805 N N . ARG A 1 870 ? 11.490 48.820 -2.412 1.00 86.94 870 ARG A N 1
ATOM 6806 C CA . ARG A 1 870 ? 11.764 49.343 -1.056 1.00 86.94 870 ARG A CA 1
ATOM 6807 C C . ARG A 1 870 ? 10.511 49.783 -0.288 1.00 86.94 870 ARG A C 1
ATOM 6809 O O . ARG A 1 870 ? 10.466 49.575 0.917 1.00 86.94 870 ARG A O 1
ATOM 6816 N N . GLY A 1 871 ? 9.511 50.347 -0.973 1.00 86.94 871 GLY A N 1
ATOM 6817 C CA . GLY A 1 871 ? 8.242 50.745 -0.348 1.00 86.94 871 GLY A CA 1
ATOM 6818 C C . GLY A 1 871 ? 7.447 49.548 0.181 1.00 86.94 871 GLY A C 1
ATOM 6819 O O . GLY A 1 871 ? 7.079 49.527 1.346 1.00 86.94 871 GLY A O 1
ATOM 6820 N N . HIS A 1 872 ? 7.296 48.498 -0.631 1.00 89.19 872 HIS A N 1
ATOM 6821 C CA . HIS A 1 872 ? 6.558 47.292 -0.234 1.00 89.19 872 HIS A CA 1
ATOM 6822 C C . HIS A 1 872 ? 7.310 46.493 0.843 1.00 89.19 872 HIS A C 1
ATOM 6824 O O . HIS A 1 872 ? 6.695 45.882 1.711 1.00 89.19 872 HIS A O 1
ATOM 6830 N N . ALA A 1 873 ? 8.649 46.534 0.834 1.00 88.31 873 ALA A N 1
ATOM 6831 C CA . ALA A 1 873 ? 9.456 45.961 1.908 1.00 88.31 873 ALA A CA 1
ATOM 6832 C C . ALA A 1 873 ? 9.236 46.678 3.251 1.00 88.31 873 ALA A C 1
ATOM 6834 O O . ALA A 1 873 ? 9.209 46.015 4.282 1.00 88.31 873 ALA A O 1
ATOM 6835 N N . ALA A 1 874 ? 9.094 48.009 3.245 1.00 87.81 874 ALA A N 1
ATOM 6836 C CA . ALA A 1 874 ? 8.817 48.788 4.451 1.00 87.81 874 ALA A CA 1
ATOM 6837 C C . ALA A 1 874 ? 7.398 48.525 4.982 1.00 87.81 874 ALA A C 1
ATOM 6839 O O . ALA A 1 874 ? 7.234 48.289 6.174 1.00 87.81 874 ALA A O 1
ATOM 6840 N N . GLU A 1 875 ? 6.401 48.472 4.096 1.00 87.75 875 GLU A N 1
ATOM 6841 C CA . GLU A 1 875 ? 5.016 48.126 4.452 1.00 87.75 875 GLU A CA 1
ATOM 6842 C C . GLU A 1 875 ? 4.906 46.708 5.039 1.00 87.75 875 GLU A C 1
ATOM 6844 O O . GLU A 1 875 ? 4.241 46.496 6.052 1.00 87.75 875 GLU A O 1
ATOM 6849 N N . ALA A 1 876 ? 5.595 45.726 4.447 1.00 86.94 876 ALA A N 1
ATOM 6850 C CA . ALA A 1 876 ? 5.631 44.362 4.975 1.00 86.94 876 ALA A CA 1
ATOM 6851 C C . ALA A 1 876 ? 6.321 44.283 6.352 1.00 86.94 876 ALA A C 1
ATOM 6853 O O . ALA A 1 876 ? 5.861 43.550 7.226 1.00 86.94 876 ALA A O 1
ATOM 6854 N N . ASP A 1 877 ? 7.393 45.047 6.573 1.00 89.00 877 ASP A N 1
ATOM 6855 C CA . ASP A 1 877 ? 8.099 45.101 7.862 1.00 89.00 877 ASP A CA 1
ATOM 6856 C C . ASP A 1 877 ? 7.227 45.742 8.959 1.00 89.00 877 ASP A C 1
ATOM 6858 O O . ASP A 1 877 ? 7.153 45.251 10.087 1.00 89.00 877 ASP A O 1
ATOM 6862 N N . GLU A 1 878 ? 6.474 46.790 8.618 1.00 86.44 878 GLU A N 1
ATOM 6863 C CA . GLU A 1 878 ? 5.501 47.414 9.519 1.00 86.44 878 GLU A CA 1
ATOM 6864 C C . GLU A 1 878 ? 4.380 46.433 9.905 1.00 86.44 878 GLU A C 1
ATOM 6866 O O . GLU A 1 878 ? 4.112 46.229 11.093 1.00 86.44 878 GLU A O 1
ATOM 6871 N N . LEU A 1 879 ? 3.792 45.734 8.929 1.00 82.88 879 LEU A N 1
ATOM 6872 C CA . LEU A 1 879 ? 2.760 44.715 9.163 1.00 82.88 879 LEU A CA 1
ATOM 6873 C C . LEU A 1 879 ? 3.278 43.516 9.976 1.00 82.88 879 LEU A C 1
ATOM 6875 O O . LEU A 1 879 ? 2.559 42.979 10.824 1.00 82.88 879 LEU A O 1
ATOM 6879 N N . ALA A 1 880 ? 4.535 43.114 9.777 1.00 81.38 880 ALA A N 1
ATOM 6880 C CA . ALA A 1 880 ? 5.180 42.079 10.582 1.00 81.38 880 ALA A CA 1
ATOM 6881 C C . ALA A 1 880 ? 5.305 42.488 12.061 1.00 81.38 880 ALA A C 1
ATOM 6883 O O . ALA A 1 880 ? 5.078 41.668 12.957 1.00 81.38 880 ALA A O 1
ATOM 6884 N N . ASN A 1 881 ? 5.625 43.757 12.323 1.00 78.50 881 ASN A N 1
ATOM 6885 C CA . ASN A 1 881 ? 5.748 44.299 13.676 1.00 78.50 881 ASN A CA 1
ATOM 6886 C C . ASN A 1 881 ? 4.388 44.468 14.368 1.00 78.50 881 ASN A C 1
ATOM 6888 O O . ASN A 1 881 ? 4.273 44.167 15.559 1.00 78.50 881 ASN A O 1
ATOM 6892 N N . VAL A 1 882 ? 3.339 44.847 13.630 1.00 72.12 882 VAL A N 1
ATOM 6893 C CA . VAL A 1 882 ? 1.958 44.882 14.147 1.00 72.12 882 VAL A CA 1
ATOM 6894 C C . VAL A 1 882 ? 1.492 43.486 14.575 1.00 72.12 882 VAL A C 1
ATOM 6896 O O . VAL A 1 882 ? 0.936 43.334 15.663 1.00 72.12 882 VAL A O 1
ATOM 6899 N N . ASN A 1 883 ? 1.789 42.448 13.784 1.00 57.34 883 ASN A N 1
ATOM 6900 C CA . ASN A 1 883 ? 1.469 41.064 14.147 1.00 57.34 883 ASN A CA 1
ATOM 6901 C C . ASN A 1 883 ? 2.241 40.576 15.386 1.00 57.34 883 ASN A C 1
ATOM 6903 O O . ASN A 1 883 ? 1.662 39.883 16.218 1.00 57.34 883 ASN A O 1
ATOM 6907 N N . ARG A 1 884 ? 3.514 40.957 15.570 1.00 53.62 884 ARG A N 1
ATOM 6908 C CA . ARG A 1 884 ? 4.272 40.614 16.794 1.00 53.62 884 ARG A CA 1
ATOM 6909 C C . ARG A 1 884 ? 3.724 41.300 18.046 1.00 53.62 884 ARG A C 1
ATOM 6911 O O . ARG A 1 884 ? 3.650 40.658 19.090 1.00 53.62 884 ARG A O 1
ATOM 6918 N N . GLY A 1 885 ? 3.298 42.560 17.943 1.00 47.09 885 GLY A N 1
ATOM 6919 C CA . GLY A 1 885 ? 2.711 43.307 19.063 1.00 47.09 885 GLY A CA 1
ATOM 6920 C C . GLY A 1 885 ? 1.364 42.759 19.556 1.00 47.09 885 GLY A C 1
ATOM 6921 O O . GLY A 1 885 ? 0.975 43.038 20.688 1.00 47.09 885 GLY A O 1
ATOM 6922 N N . PHE A 1 886 ? 0.676 41.955 18.739 1.00 46.12 886 PHE A N 1
ATOM 6923 C CA . PHE A 1 886 ? -0.573 41.277 19.101 1.00 46.12 886 PHE A CA 1
ATOM 6924 C C . PHE A 1 886 ? -0.376 39.938 19.835 1.00 46.12 886 PHE A C 1
ATOM 6926 O O . PHE A 1 886 ? -1.292 39.508 20.525 1.00 46.12 886 PHE A O 1
ATOM 6933 N N . PHE A 1 887 ? 0.792 39.290 19.726 1.00 38.84 887 PHE A N 1
ATOM 6934 C CA . PHE A 1 887 ? 1.104 38.033 20.433 1.00 38.84 887 PHE A CA 1
ATOM 6935 C C . PHE A 1 887 ? 1.866 38.237 21.754 1.00 38.84 887 PHE A C 1
ATOM 6937 O O . PHE A 1 887 ? 2.042 37.287 22.511 1.00 38.84 887 PHE A O 1
ATOM 6944 N N . SER A 1 888 ? 2.319 39.460 22.049 1.00 35.62 888 SER A N 1
ATOM 6945 C CA . SER A 1 888 ? 3.017 39.810 23.295 1.00 35.62 888 SER A CA 1
ATOM 6946 C C . SER A 1 888 ? 2.149 40.596 24.291 1.00 35.62 888 SER A C 1
ATOM 6948 O O . SER A 1 888 ? 2.694 41.329 25.119 1.00 35.62 888 SER A O 1
ATOM 6950 N N . ARG A 1 889 ? 0.818 40.510 24.194 1.00 33.12 889 ARG A N 1
ATOM 6951 C CA . ARG A 1 889 ? -0.126 41.121 25.141 1.00 33.12 889 ARG A CA 1
ATOM 6952 C C . ARG A 1 889 ? -1.196 40.146 25.585 1.00 33.12 889 ARG A C 1
ATOM 6954 O O . ARG A 1 889 ? -1.722 39.430 24.707 1.00 33.12 889 ARG A O 1
#

pLDDT: mean 71.82, std 18.59, range [22.48, 96.94]

Foldseek 3Di:
DDDDPQDPDDFPPLFLQCVLFLAFDDLDQDDLQQLLLQQLQAAAFWDPPAALQFPTHGNAFEAEQQHGALPVLHDPDDGDDDVCSSVSSLVSLQVQLVVQLVLQVVLVDPSLRSSSSSSSVSSCNSDCSLVCSCVSVVPLDPQKDWNHKYWYWYHDRQKIKIKIKIWIFGPVCRNPNATATFKMKIWMKMKGKDQPVPDDPDPPPPPDDSSFKMKIFMGGFKIKMKGFDDVCPLVVSCVSRRPDDDDDPVVVVVVVVCLVVARWDKDKDDDDPPPPPDPDTHPDGNPVVRVVGMDMIMIGTRPHDDTSYMWMWGDDPNWIDTPPHTDDSVPRSDPCCVVVVVVVVVLVVVVVVVLVVVLVVVVVVDDDDAPDWFDPVLLVVLVVSQQPDDDQDPLVVLLVLLLVLLLVQCLVDVQAEAEADDCPQPDNVLVVLLVLLNVLLVLLVVVCVVCVVQQQPDADDPVSLVSLVVNPLPDDPQDSVCNVPGGGHPVNSSVSNSSSSSSNSVSVSVSLVRQFPDPLLSSLVSVCSNVVPCPRVVSSVCSRDQFPCVDQDQKHWYWDWAQDPVNPDHIKIKIKIKGWDKDAVLVVGDSDDDPPDPDDDRLFARIKIWIKMWIWIQDSSHIDTDDIGTHIGRPDGPPLVVVLVVCVVVVNLVRSLVSLQVQLVVCVVVVVLLSSLVSLQVSLVSCVVVLVLQSSLVSLQVSLVSCVSSVNLLSSLVSLCSSLVSCVSVVVLVSNLVSLVSSLVSCVVVVVNVSNLVSLLVNLVSCVSVVNLVVSLVSLQVVLLVCLVVVNNVSSQVSNVSNVDDSLVSLQSSLVSCVVVLVLQSSLVSCVVSVNLQSSLVSLQSVLVVCVVVVNLVVSLVSCVSNVNNVSSVVSVVSVVVVVVVVVD